Protein AF-A0A178KI11-F1 (afdb_monomer)

Secondary structure (DSSP, 8-state):
--HHHHHHHHHT--TTS--SHHHHHHHHHHTTS-HHHHHHTHHHHHHHHHHHHHHS-SS--HHHHHHHHHHHHHHHTSPPPGGGTTT---HHHHHHHHHHHHHTT--TTHHHHHHHTGGGGGGGGGGGG-EETTEESS-HHHHHHHHHHT----HHHHHHHHHHHHHHHHTT---HHHHHHHHHHHHHHT-HHHHHHHTTPEE-S-HHHHHHH-EEEEEETTEEEEEES-GGGG-S-S--EEEE-TT--EEEEEEEEEPPSS-EEEE-HHHHHHHS--SHHHHHHHHHHHHHT-----STT-EEEETTTTEEEESSTTGGG-SEEEEEETTEEEEEESSHHHHHHHHT-TT-S---TT-EEEEEETTEEEEHHHHHHHHHTSSS-----GGG--TTS-HHHHHHHHHHHHH-TT-HHHHHHHHHHHHHHTGGG-STT-B--TT------PSPP--GGGGSTTHHHHHHTTS---EEEEEEEEEETTEEEEEETTEE-EEE-TTSPBPPHHHHHHT--SS--EEEEEETTTTEEE--HHHHHHHHHHHHHHHHHTT----HHHHHHHIIIIIHHHHHHHHHH---THHHHTTT--TTS--HHHHHHHHHHHHHHTT--HHHHHHHHIIIIISSB-HHHHS-HHHHHHHHHHHHHHHTSTTEEEEESS-SSS-HHHHHHHHHHHHTTS-------S--GGGEEEETTEEEETTEEE-EEEEEEEEESSSHHHHHHHHHHHSTTPPPPTTTTSS---HHHHHH-TGGGT-EEEEEEEEEEHHHHHTGGGG--TTSEEEEEEEEEE-GGGB--HHHHHHHHHHHS-----SB-B--SS--S-TTTS-HHHH-TTBTT--S-------

Sequence (863 aa):
MTIDELYDTVSIIERSTVKESHLVRFEEIYWPLSDEDKQKKLDIISKTFFHILKIYPYPLSEDETGRISKLIDSIAATQIPIYQKESFICGEYEFFRLLYNLENNDTSNSAKVYELLGEDITPVDWIFSLKKNDKFLYPLGTIMNDVIRNNYFDVKTLFNLSFLLRIYVKHKINDNEILTKIDELSKNYNIKCLEYIRAGGKQLLSSQNVNENGTMIFRHNEKVLIRSTKKYYFGPKQSINEEKDSKNNVIAYFIEYCLPTNDIKFFSLTEFLRNAEPNAEKFEFIKKIYQKGHFNNFYQDAIYLNKQTHKYKFLNPYGSLDEKILIPAGKRYEKYNNDEEGFFDLLNASDKRYSLRQSIIWSRKQFDILTLDFFSELTRLNKRPINLESDEISESDFLQNSLFKQYFENCGYFNEDTILNYLDFIQNNVFNLNNVEVEMNNDMKLIFPYKIYAPACFSDVCYLYKHRLEDIQGEFCQFKIFNRGLEKCIEVNGKEVEIKDIEKNILNSSDIDNLNVPSSIKEGFFDEQNSVLYYDRQLTAVAKKLINFNQKIEDYYLTYEVLKSKSDTSLKSIIDLIAAIKLDSINYDVFSVSPMEEAESILWYKLMWHFVIMGWKSEQINSFLDLVLNRHYTGCALYYQDTVSNWYQSVNKMISDDSNLVFTKEKKQDTTLDNYIAEITSSLGGKQAITQTDFDQSKVRLENNKFYYNEREIKTIVILVDNIMGGTSLKNALHHYFINGSEEDIHGKYFPCSTELKEKGLKNLNVKVIVKAIWSFSDVKDNAESLIDSSFDLSIECEEIIENKYKWNTDIKTITESLYGKAEKAKYLIFRQKNMPCKSVFPKKVTDTTNLIGLFNRSKELK

pLDDT: mean 83.01, std 10.77, range [26.61, 95.81]

Structure (mmCIF, N/CA/C/O backbone):
data_AF-A0A178KI11-F1
#
_entry.id   AF-A0A178KI11-F1
#
loop_
_atom_site.group_PDB
_atom_site.id
_atom_site.type_symbol
_atom_site.label_atom_id
_atom_site.label_alt_id
_atom_site.label_comp_id
_atom_site.label_asym_id
_atom_site.label_entity_id
_atom_site.label_seq_id
_atom_site.pdbx_PDB_ins_code
_atom_site.Cartn_x
_atom_site.Cartn_y
_atom_site.Cartn_z
_atom_site.occupancy
_atom_site.B_iso_or_equiv
_atom_site.auth_seq_id
_atom_site.auth_comp_id
_atom_site.auth_asym_id
_atom_site.auth_atom_id
_atom_site.pdbx_PDB_model_num
ATOM 1 N N . MET A 1 1 ? -40.573 -2.389 -9.235 1.00 74.75 1 MET A N 1
ATOM 2 C CA . MET A 1 1 ? -39.146 -2.211 -9.548 1.00 74.75 1 MET A CA 1
ATOM 3 C C . MET A 1 1 ? -39.040 -1.972 -11.038 1.00 74.75 1 MET A C 1
ATOM 5 O O . MET A 1 1 ? -39.657 -2.727 -11.782 1.00 74.75 1 MET A O 1
ATOM 9 N N . THR A 1 2 ? -38.364 -0.914 -11.465 1.00 87.94 2 THR A N 1
ATOM 10 C CA . THR A 1 2 ? -38.159 -0.597 -12.888 1.00 87.94 2 THR A CA 1
ATOM 11 C C . THR A 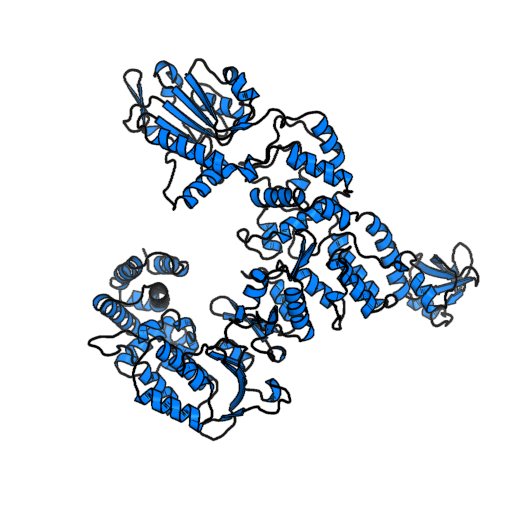1 2 ? -36.938 -1.335 -13.448 1.00 87.94 2 THR A C 1
ATOM 13 O O . THR A 1 2 ? -36.147 -1.903 -12.695 1.00 87.94 2 THR A O 1
ATOM 16 N N . ILE A 1 3 ? -36.770 -1.344 -14.776 1.00 88.25 3 ILE A N 1
ATOM 17 C CA . ILE A 1 3 ? -35.571 -1.921 -15.405 1.00 88.25 3 ILE A CA 1
ATOM 18 C C . ILE A 1 3 ? -34.294 -1.153 -15.030 1.00 88.25 3 ILE A C 1
ATOM 20 O O . ILE A 1 3 ? -33.239 -1.766 -14.899 1.00 88.25 3 ILE A O 1
ATOM 24 N N . ASP A 1 4 ? -34.410 0.159 -14.812 1.00 87.12 4 ASP A N 1
ATOM 25 C CA . ASP A 1 4 ? -33.322 1.038 -14.383 1.00 87.12 4 ASP A CA 1
ATOM 26 C C . ASP A 1 4 ? -32.883 0.692 -12.947 1.00 87.12 4 ASP A C 1
ATOM 28 O O . ASP A 1 4 ? -31.710 0.450 -12.690 1.00 87.12 4 ASP A O 1
ATOM 32 N N . GLU A 1 5 ? -33.839 0.513 -12.029 1.00 85.06 5 GLU A N 1
ATOM 33 C CA . GLU A 1 5 ? -33.556 0.065 -10.656 1.00 85.06 5 GLU A CA 1
ATOM 34 C C . GLU A 1 5 ? -32.939 -1.342 -10.612 1.00 85.06 5 GLU A C 1
ATOM 36 O O . GLU A 1 5 ? -32.068 -1.629 -9.784 1.00 85.06 5 GLU A O 1
ATOM 41 N N . LEU A 1 6 ? -33.389 -2.243 -11.496 1.00 86.00 6 LEU A N 1
ATOM 42 C CA . LEU A 1 6 ? -32.803 -3.576 -11.599 1.00 86.00 6 LEU A CA 1
ATOM 43 C C . LEU A 1 6 ? -31.372 -3.506 -12.142 1.00 86.00 6 LEU A C 1
ATOM 45 O O . LEU A 1 6 ? -30.518 -4.218 -11.622 1.00 86.00 6 LEU A O 1
ATOM 49 N N . TYR A 1 7 ? -31.105 -2.651 -13.135 1.00 86.50 7 TYR A N 1
ATOM 50 C CA . TYR A 1 7 ? -29.759 -2.410 -13.657 1.00 86.50 7 TYR A CA 1
ATOM 51 C C . TYR A 1 7 ? -28.810 -1.946 -12.551 1.00 86.50 7 TYR A C 1
ATOM 53 O O . TYR A 1 7 ? -27.768 -2.569 -12.338 1.00 86.50 7 TYR A O 1
ATOM 61 N N . ASP A 1 8 ? -29.202 -0.914 -11.802 1.00 83.50 8 ASP A N 1
ATOM 62 C CA . ASP A 1 8 ? -28.407 -0.377 -10.698 1.00 83.50 8 ASP A CA 1
ATOM 63 C C . ASP A 1 8 ? -28.111 -1.468 -9.666 1.00 83.50 8 ASP A C 1
ATOM 65 O O . ASP A 1 8 ? -26.966 -1.632 -9.253 1.00 83.50 8 ASP A O 1
ATOM 69 N N . THR A 1 9 ? -29.112 -2.297 -9.349 1.00 82.12 9 THR A N 1
ATOM 70 C CA . THR A 1 9 ? -28.967 -3.436 -8.433 1.00 82.12 9 THR A CA 1
ATOM 71 C C . THR A 1 9 ? -27.962 -4.471 -8.944 1.00 82.12 9 THR A C 1
ATOM 73 O O . THR A 1 9 ? -27.086 -4.885 -8.193 1.00 82.12 9 THR A O 1
ATOM 76 N N . VAL A 1 10 ? -28.061 -4.921 -10.200 1.00 80.75 10 VAL A N 1
ATOM 77 C CA . VAL A 1 10 ? -27.188 -5.998 -10.715 1.00 80.75 10 VAL A CA 1
ATOM 78 C C . VAL A 1 10 ? -25.789 -5.510 -11.093 1.00 80.75 10 VAL A C 1
ATOM 80 O O . VAL A 1 10 ? -24.858 -6.310 -11.129 1.00 80.75 10 VAL A O 1
ATOM 83 N N . SER A 1 11 ? -25.617 -4.213 -11.352 1.00 76.94 11 SER A N 1
ATOM 84 C CA . SER A 1 11 ? -24.330 -3.624 -11.744 1.00 76.94 11 SER A CA 1
ATOM 85 C C . SER A 1 11 ? -23.298 -3.557 -10.607 1.00 76.94 11 SER A C 1
ATOM 87 O O . SER A 1 11 ? -22.100 -3.489 -10.876 1.00 76.94 11 SER A O 1
ATOM 89 N N . ILE A 1 12 ? -23.748 -3.624 -9.349 1.00 73.00 12 ILE A N 1
ATOM 90 C CA . ILE A 1 12 ? -22.909 -3.539 -8.139 1.00 73.00 12 ILE A CA 1
ATOM 91 C C . ILE A 1 12 ? -22.675 -4.895 -7.450 1.00 73.00 12 ILE A C 1
ATOM 93 O O . ILE A 1 12 ? -21.977 -4.954 -6.440 1.00 73.00 12 ILE A O 1
ATOM 97 N N . ILE A 1 13 ? -23.253 -5.985 -7.965 1.00 67.00 13 ILE A N 1
ATOM 98 C CA . ILE A 1 13 ? -23.204 -7.313 -7.334 1.00 67.00 13 ILE A CA 1
ATOM 99 C C . ILE A 1 13 ? -21.997 -8.123 -7.831 1.00 67.00 13 ILE A C 1
ATOM 101 O O . ILE A 1 13 ? -21.811 -8.333 -9.030 1.00 67.00 13 ILE A O 1
ATOM 105 N N . GLU A 1 14 ? -21.205 -8.650 -6.892 1.00 55.53 14 GLU A N 1
ATOM 106 C CA . GLU A 1 14 ? -20.145 -9.627 -7.164 1.00 55.53 14 GLU A CA 1
ATOM 107 C C . GLU A 1 14 ? -20.684 -11.072 -7.210 1.00 55.53 14 GLU A C 1
ATOM 109 O O . GLU A 1 14 ? -21.730 -11.396 -6.655 1.00 55.53 14 GLU A O 1
ATOM 114 N N . ARG A 1 15 ? -19.949 -11.984 -7.865 1.00 52.19 15 ARG A N 1
ATOM 115 C CA . ARG A 1 15 ? -20.361 -13.373 -8.184 1.00 52.19 15 ARG A CA 1
ATOM 116 C C . ARG A 1 15 ? -20.752 -14.275 -6.989 1.00 52.19 15 ARG A C 1
ATOM 118 O O . ARG A 1 15 ? -21.125 -15.428 -7.233 1.00 52.19 15 ARG A O 1
ATOM 125 N N . SER A 1 16 ? -20.641 -13.834 -5.736 1.00 47.19 16 SER A N 1
ATOM 126 C CA . SER A 1 16 ? -20.761 -14.666 -4.525 1.00 47.19 16 SER A CA 1
ATOM 127 C C . SER A 1 16 ? -22.154 -14.707 -3.865 1.00 47.19 16 SER A C 1
ATOM 129 O O . SER A 1 16 ? -22.362 -15.558 -3.004 1.00 47.19 16 SER A O 1
ATOM 131 N N . THR A 1 17 ? -23.136 -13.901 -4.286 1.00 50.28 17 THR A N 1
ATOM 132 C CA . THR A 1 17 ? -24.519 -13.915 -3.749 1.00 50.28 17 THR A CA 1
ATOM 133 C C . THR A 1 17 ? -25.520 -14.592 -4.704 1.00 50.28 17 THR A C 1
ATOM 135 O O . THR A 1 17 ? -25.418 -14.463 -5.918 1.00 50.28 17 THR A O 1
ATOM 138 N N . VAL A 1 18 ? -26.451 -15.392 -4.163 1.00 51.97 18 VAL A N 1
ATOM 139 C CA . VAL A 1 18 ? -27.381 -16.318 -4.867 1.00 51.97 18 VAL A CA 1
ATOM 140 C C . VAL A 1 18 ? -28.538 -15.585 -5.588 1.00 51.97 18 VAL A C 1
ATOM 142 O O . VAL A 1 18 ? -29.120 -14.694 -4.984 1.00 51.97 18 VAL A O 1
ATOM 145 N N . LYS A 1 19 ? -29.113 -16.012 -6.734 1.00 60.19 19 LYS A N 1
ATOM 146 C CA . LYS A 1 19 ? -28.584 -16.264 -8.104 1.00 60.19 19 LYS A CA 1
ATOM 147 C C . LYS A 1 19 ? -29.711 -16.504 -9.141 1.00 60.19 19 LYS A C 1
ATOM 149 O O . LYS A 1 19 ? -29.539 -16.151 -10.298 1.00 60.19 19 LYS A O 1
ATOM 154 N N . GLU A 1 20 ? -30.882 -17.002 -8.732 1.00 59.72 20 GLU A N 1
ATOM 155 C CA . GLU A 1 20 ? -32.003 -17.349 -9.641 1.00 59.72 20 GLU A CA 1
ATOM 156 C C . GLU A 1 20 ? -33.120 -16.279 -9.683 1.00 59.72 20 GLU A C 1
ATOM 158 O O . GLU A 1 20 ? -33.771 -16.058 -10.706 1.00 59.72 20 GLU A O 1
ATOM 163 N N . SER A 1 21 ? -33.284 -15.520 -8.594 1.00 71.38 21 SER A N 1
ATOM 164 C CA . SER A 1 21 ? -34.324 -14.489 -8.448 1.00 71.38 21 SER A CA 1
ATOM 165 C C . SER A 1 21 ? -34.189 -13.320 -9.432 1.00 71.38 21 SER A C 1
ATOM 167 O O . SER A 1 21 ? -35.195 -12.718 -9.798 1.00 71.38 21 SER A O 1
ATOM 169 N N . HIS A 1 22 ? -32.976 -12.992 -9.888 1.00 84.25 22 HIS A N 1
ATOM 170 C CA . HIS A 1 22 ? -32.750 -11.862 -10.795 1.00 84.25 22 HIS A CA 1
ATOM 171 C C . HIS A 1 22 ? -33.206 -12.139 -12.231 1.00 84.25 22 HIS A C 1
ATOM 173 O O . HIS A 1 22 ? -33.725 -11.227 -12.867 1.00 84.25 22 HIS A O 1
ATOM 179 N N . LEU A 1 23 ? -33.065 -13.375 -12.729 1.00 86.69 23 LEU A N 1
ATOM 180 C CA . LEU A 1 23 ? -33.569 -13.752 -14.054 1.00 86.69 23 LEU A CA 1
ATOM 181 C C . LEU A 1 23 ? -35.101 -13.745 -14.075 1.00 86.69 23 LEU A C 1
ATOM 183 O O . LEU A 1 23 ? -35.694 -13.142 -14.963 1.00 86.69 23 LEU A O 1
ATOM 187 N N . VAL A 1 24 ? -35.734 -14.338 -13.055 1.00 87.62 24 VAL A N 1
ATOM 188 C CA . VAL A 1 24 ? -37.199 -14.306 -12.881 1.00 87.62 24 VAL A CA 1
ATOM 189 C C . VAL A 1 24 ? -37.696 -12.862 -12.827 1.00 87.62 24 VAL A C 1
ATOM 191 O O . VAL A 1 24 ? -38.603 -12.481 -13.558 1.00 87.62 24 VAL A O 1
ATOM 194 N N . ARG A 1 25 ? -37.047 -12.020 -12.020 1.00 88.00 25 ARG A N 1
ATOM 195 C CA . ARG A 1 25 ? -37.429 -10.613 -11.875 1.00 88.00 25 ARG A CA 1
ATOM 196 C C . ARG A 1 25 ? -37.198 -9.799 -13.145 1.00 88.00 25 ARG A C 1
ATOM 198 O O . ARG A 1 25 ? -37.964 -8.885 -13.432 1.00 88.00 25 ARG A O 1
ATOM 205 N N . PHE A 1 26 ? -36.159 -10.121 -13.914 1.00 93.00 26 PHE A N 1
ATOM 206 C CA . PHE A 1 26 ? -35.949 -9.529 -15.229 1.00 93.00 26 PHE A CA 1
ATOM 207 C C . PHE A 1 26 ? -37.079 -9.903 -16.189 1.00 93.00 26 PHE A C 1
ATOM 209 O O . PHE A 1 26 ? -37.605 -9.019 -16.851 1.00 93.00 26 PHE A O 1
ATOM 216 N N . GLU A 1 27 ? -37.505 -11.168 -16.230 1.00 92.81 27 GLU A N 1
ATOM 217 C CA . GLU A 1 27 ? -38.643 -11.618 -17.045 1.00 92.81 27 GLU A CA 1
ATOM 218 C C . GLU A 1 27 ? -39.958 -10.937 -16.642 1.00 92.81 27 GLU A C 1
ATOM 220 O O . GLU A 1 27 ? -40.686 -10.454 -17.512 1.00 92.81 27 GLU A O 1
ATOM 225 N N . GLU A 1 28 ? -40.241 -10.849 -15.339 1.00 92.00 28 GLU A N 1
ATOM 226 C CA . GLU A 1 28 ? -41.417 -10.160 -14.786 1.00 92.00 28 GLU A CA 1
ATOM 227 C C . GLU A 1 28 ? -41.469 -8.678 -15.174 1.00 92.00 28 GLU A C 1
ATOM 229 O O . GLU A 1 28 ? -42.552 -8.113 -15.297 1.00 92.00 28 GLU A O 1
ATOM 234 N N . ILE A 1 29 ? -40.310 -8.043 -15.375 1.00 92.38 29 ILE A N 1
ATOM 235 C CA . ILE A 1 29 ? -40.217 -6.651 -15.825 1.00 92.38 29 ILE A CA 1
ATOM 236 C C . ILE A 1 29 ? -40.256 -6.570 -17.351 1.00 92.38 29 ILE A C 1
ATOM 238 O O . ILE A 1 29 ? -40.954 -5.719 -17.886 1.00 92.38 29 ILE A O 1
ATOM 242 N N . TYR A 1 30 ? -39.513 -7.424 -18.055 1.00 94.19 30 TYR A N 1
ATOM 243 C CA . TYR A 1 30 ? -39.286 -7.331 -19.495 1.00 94.19 30 TYR A CA 1
ATOM 244 C C . TYR A 1 30 ? -40.517 -7.717 -20.320 1.00 94.19 30 TYR A C 1
ATOM 246 O O . TYR A 1 30 ? -40.862 -7.009 -21.269 1.00 94.19 30 TYR A O 1
ATOM 254 N N . TRP A 1 31 ? -41.194 -8.821 -19.981 1.00 94.56 31 TRP A N 1
ATOM 255 C CA . TRP A 1 31 ? -42.322 -9.311 -20.781 1.00 94.56 31 TRP A CA 1
ATOM 256 C C . TRP A 1 31 ? -43.521 -8.351 -20.809 1.00 94.56 31 TRP A C 1
ATOM 258 O O . TRP A 1 31 ? -44.087 -8.191 -21.893 1.00 94.56 31 TRP A O 1
ATOM 268 N N . PRO A 1 32 ? -43.887 -7.671 -19.702 1.00 94.12 32 PRO A N 1
ATOM 269 C CA . PRO A 1 32 ? -44.975 -6.691 -19.705 1.00 94.12 32 PRO A CA 1
ATOM 270 C C . PRO A 1 32 ? -44.662 -5.350 -20.386 1.00 94.12 32 PRO A C 1
ATOM 272 O O . PRO A 1 32 ? -45.588 -4.562 -20.576 1.00 94.12 32 PRO A O 1
ATOM 275 N N . LEU A 1 33 ? -43.401 -5.049 -20.731 1.00 91.94 33 LEU A N 1
ATOM 276 C CA . LEU A 1 33 ? -43.068 -3.795 -21.419 1.00 91.94 33 LEU A CA 1
ATOM 277 C C . LEU A 1 33 ? -43.728 -3.737 -22.800 1.00 91.94 33 LEU A C 1
ATOM 279 O O . LEU A 1 33 ? -43.704 -4.715 -23.555 1.00 91.94 33 LEU A O 1
ATOM 283 N N . SER A 1 34 ? -44.249 -2.558 -23.147 1.00 91.94 34 SER A N 1
ATOM 284 C CA . SER A 1 34 ? -44.695 -2.275 -24.509 1.00 91.94 34 SER A CA 1
ATOM 285 C C . SER A 1 34 ? -43.513 -2.335 -25.482 1.00 91.94 34 SER A C 1
ATOM 287 O O . SER A 1 34 ? -42.360 -2.132 -25.090 1.00 91.94 34 SER A O 1
ATOM 289 N N . ASP A 1 35 ? -43.778 -2.587 -26.764 1.00 89.06 35 ASP A N 1
ATOM 290 C CA . ASP A 1 35 ? -42.714 -2.596 -27.774 1.00 89.06 35 ASP A CA 1
ATOM 291 C C . ASP A 1 35 ? -42.010 -1.233 -27.859 1.00 89.06 35 ASP A C 1
ATOM 293 O O . ASP A 1 35 ? -40.791 -1.177 -27.999 1.00 89.06 35 ASP A O 1
ATOM 297 N N . GLU A 1 36 ? -42.746 -0.132 -27.679 1.00 88.31 36 GLU A N 1
ATOM 298 C CA . GLU A 1 36 ? -42.177 1.218 -27.635 1.00 88.31 36 GLU A CA 1
ATOM 299 C C . GLU A 1 36 ? -41.212 1.396 -26.450 1.00 88.31 36 GLU A C 1
ATOM 301 O O . GLU A 1 36 ? -40.130 1.969 -26.609 1.00 88.31 36 GLU A O 1
ATOM 306 N N . ASP A 1 37 ? -41.551 0.863 -25.274 1.00 88.94 37 ASP A N 1
ATOM 307 C CA . ASP A 1 37 ? -40.677 0.920 -24.099 1.00 88.94 37 ASP A CA 1
ATOM 308 C C . ASP A 1 37 ? -39.443 0.030 -24.258 1.00 88.94 37 ASP A C 1
ATOM 310 O O . ASP A 1 37 ? -38.340 0.446 -23.895 1.00 88.94 37 ASP A O 1
ATOM 314 N N . LYS A 1 38 ? -39.597 -1.165 -24.844 1.00 92.44 38 LYS A N 1
ATOM 315 C CA . LYS A 1 38 ? -38.465 -2.050 -25.171 1.00 92.44 38 LYS A CA 1
ATOM 316 C C . LYS A 1 38 ? -37.492 -1.366 -26.124 1.00 92.44 38 LYS A C 1
ATOM 318 O O . LYS A 1 38 ? -36.288 -1.433 -25.903 1.00 92.44 38 LYS A O 1
ATOM 323 N N . GLN A 1 39 ? -38.001 -0.662 -27.136 1.00 90.62 39 GLN A N 1
ATOM 324 C CA . GLN A 1 39 ? -37.177 0.105 -28.071 1.00 90.62 39 GLN A CA 1
ATOM 325 C C . GLN A 1 39 ? -36.471 1.283 -27.385 1.00 90.62 39 GLN A C 1
ATOM 327 O O . GLN A 1 39 ? -35.260 1.442 -27.533 1.00 90.62 39 GLN A O 1
ATOM 332 N N . LYS A 1 40 ? -37.193 2.090 -26.592 1.00 88.19 40 LYS A N 1
ATOM 333 C CA . LYS A 1 40 ? -36.617 3.247 -25.876 1.00 88.19 40 LYS A CA 1
ATOM 334 C C . LYS A 1 40 ? -35.576 2.848 -24.830 1.00 88.19 40 LYS A C 1
ATOM 336 O O . LYS A 1 40 ? -34.639 3.607 -24.596 1.00 88.19 40 LYS A O 1
ATOM 341 N N . LYS A 1 41 ? -35.736 1.681 -24.198 1.00 91.12 41 LYS A N 1
ATOM 342 C CA . LYS A 1 41 ? -34.868 1.181 -23.117 1.00 91.12 41 LYS A CA 1
ATOM 343 C C . LYS A 1 41 ? -33.934 0.047 -23.550 1.00 91.12 41 LYS A C 1
ATOM 345 O O . LYS A 1 41 ? -33.364 -0.632 -22.700 1.00 91.12 41 LYS A O 1
ATOM 350 N N . LEU A 1 42 ? -33.739 -0.157 -24.851 1.00 92.38 42 LEU A N 1
ATOM 351 C CA . LEU A 1 42 ? -33.000 -1.306 -25.383 1.00 92.38 42 LEU A CA 1
ATOM 352 C C . LEU A 1 42 ? -31.567 -1.427 -24.838 1.00 92.38 42 LEU A C 1
ATOM 354 O O . LEU A 1 42 ? -31.117 -2.532 -24.528 1.00 92.38 42 LEU A O 1
ATOM 358 N N . ASP A 1 43 ? -30.865 -0.300 -24.681 1.00 89.94 43 ASP A N 1
ATOM 359 C CA . ASP A 1 43 ? -29.501 -0.267 -24.139 1.00 89.94 43 ASP A CA 1
ATOM 360 C C . ASP A 1 43 ? -29.452 -0.791 -22.695 1.00 89.94 43 ASP A C 1
ATOM 362 O O . ASP A 1 43 ? -28.701 -1.719 -22.390 1.00 89.94 43 ASP A O 1
ATOM 366 N N . ILE A 1 44 ? -30.302 -0.252 -21.813 1.00 91.50 44 ILE A N 1
ATOM 367 C CA . ILE A 1 44 ? -30.319 -0.666 -20.408 1.00 91.50 44 ILE A CA 1
ATOM 368 C C . ILE A 1 44 ? -30.844 -2.093 -20.245 1.00 91.50 44 ILE A C 1
ATOM 370 O O . ILE A 1 44 ? -30.268 -2.858 -19.484 1.00 91.50 44 ILE A O 1
ATOM 374 N N . ILE A 1 45 ? -31.852 -2.502 -21.024 1.00 94.94 45 ILE A N 1
ATOM 375 C CA . ILE A 1 45 ? -32.350 -3.888 -21.056 1.00 94.94 45 ILE A CA 1
ATOM 376 C C . ILE A 1 45 ? -31.206 -4.854 -21.383 1.00 94.94 45 ILE A C 1
ATOM 378 O O . ILE A 1 45 ? -30.994 -5.831 -20.661 1.00 94.94 45 ILE A O 1
ATOM 382 N N . SER A 1 46 ? -30.444 -4.559 -22.440 1.00 94.44 46 SER A N 1
ATOM 383 C CA . SER A 1 46 ? -29.345 -5.414 -22.896 1.00 94.44 46 SER A CA 1
ATOM 384 C C . SER A 1 46 ? -28.225 -5.484 -21.858 1.00 94.44 46 SER A C 1
ATOM 386 O O . SER A 1 46 ? -27.752 -6.571 -21.523 1.00 94.44 46 SER A O 1
ATOM 388 N N . LYS A 1 47 ? -27.841 -4.340 -21.279 1.00 92.56 47 LYS A N 1
ATOM 389 C CA . LYS A 1 47 ? -26.824 -4.273 -20.221 1.00 92.56 47 LYS A CA 1
ATOM 390 C C . LYS A 1 47 ? -27.247 -5.016 -18.955 1.00 92.56 47 LYS A C 1
ATOM 392 O O . LYS A 1 47 ? -26.424 -5.739 -18.390 1.00 92.56 47 LYS A O 1
ATOM 397 N N . THR A 1 48 ? -28.497 -4.871 -18.518 1.00 93.31 48 THR A N 1
ATOM 398 C CA . THR A 1 48 ? -29.041 -5.574 -17.346 1.00 93.31 48 THR A CA 1
ATOM 399 C C . THR A 1 48 ? -29.013 -7.077 -17.560 1.00 93.31 48 THR A C 1
ATOM 401 O O . THR A 1 48 ? -28.477 -7.802 -16.723 1.00 93.31 48 THR A O 1
ATOM 404 N N . PHE A 1 49 ? -29.519 -7.555 -18.700 1.00 94.94 49 PHE A N 1
ATOM 405 C CA . PHE A 1 49 ? -29.546 -8.987 -18.982 1.00 94.94 49 PHE A CA 1
ATOM 406 C C . PHE A 1 49 ? -28.138 -9.576 -19.093 1.00 94.94 49 PHE A C 1
ATOM 408 O O . PHE A 1 49 ? -27.854 -10.624 -18.517 1.00 94.94 49 PHE A O 1
ATOM 415 N N . PHE A 1 50 ? -27.214 -8.864 -19.741 1.00 92.56 50 PHE A N 1
ATOM 416 C CA . PHE A 1 50 ? -25.816 -9.278 -19.816 1.00 92.56 50 PHE A CA 1
ATOM 417 C C . PHE A 1 50 ? -25.172 -9.394 -18.426 1.00 92.56 50 PHE A C 1
ATOM 419 O O . PHE A 1 50 ? -24.484 -10.376 -18.160 1.00 92.56 50 PHE A O 1
ATOM 426 N N . HIS A 1 51 ? -25.426 -8.451 -17.508 1.00 89.00 51 HIS A N 1
ATOM 427 C CA . HIS A 1 51 ? -24.942 -8.545 -16.122 1.00 89.00 51 HIS A CA 1
ATOM 428 C C . HIS A 1 51 ? -25.530 -9.740 -15.377 1.00 89.00 51 HIS A C 1
ATOM 430 O O . HIS A 1 51 ? -24.783 -10.441 -14.696 1.00 89.00 51 HIS A O 1
ATOM 436 N N . ILE A 1 52 ? -26.822 -10.022 -15.558 1.00 89.81 52 ILE A N 1
ATOM 437 C CA . ILE A 1 52 ? -27.455 -11.223 -14.999 1.00 89.81 52 ILE A CA 1
ATOM 438 C C . ILE A 1 52 ? -26.724 -12.476 -15.497 1.00 89.81 52 ILE A C 1
ATOM 440 O O . ILE A 1 52 ? -26.331 -13.310 -14.687 1.00 89.81 52 ILE A O 1
ATOM 444 N N . LEU A 1 53 ? -26.429 -12.571 -16.798 1.00 90.19 53 LEU A N 1
ATOM 445 C CA . LEU A 1 53 ? -25.685 -13.698 -17.375 1.00 90.19 53 LEU A CA 1
ATOM 446 C C . LEU A 1 53 ? -24.253 -13.830 -16.817 1.00 90.19 53 LEU A C 1
ATOM 448 O O . LEU A 1 53 ? -23.750 -14.947 -16.694 1.00 90.19 53 LEU A O 1
ATOM 452 N N . LYS A 1 54 ? -23.586 -12.728 -16.434 1.00 87.62 54 LYS A N 1
ATOM 453 C CA . LYS A 1 54 ? -22.240 -12.772 -15.815 1.00 87.62 54 LYS A CA 1
ATOM 454 C C . LYS A 1 54 ? -22.229 -13.466 -14.452 1.00 87.62 54 LYS A C 1
ATOM 456 O O . LYS A 1 54 ? -21.202 -14.054 -14.077 1.00 87.62 54 LYS A O 1
ATOM 461 N N . ILE A 1 55 ? -23.322 -13.328 -13.701 1.00 81.50 55 ILE A N 1
ATOM 462 C CA . ILE A 1 55 ? -23.468 -13.826 -12.325 1.00 81.50 55 ILE A CA 1
ATOM 463 C C . ILE A 1 55 ? -24.290 -15.119 -12.239 1.00 81.50 55 ILE A C 1
ATOM 465 O O . ILE A 1 55 ? -24.270 -15.771 -11.192 1.00 81.50 55 ILE A O 1
ATOM 469 N N . TYR A 1 56 ? -24.970 -15.507 -13.322 1.00 84.25 56 TYR A N 1
ATOM 470 C CA . TYR A 1 56 ? -25.825 -16.690 -13.366 1.00 84.25 56 TYR A CA 1
ATOM 471 C C . TYR A 1 56 ? -25.010 -17.994 -13.214 1.00 84.25 56 TYR A C 1
ATOM 473 O O . TYR A 1 56 ? -23.924 -18.116 -13.793 1.00 84.25 56 TYR A O 1
ATOM 481 N N . PRO A 1 57 ? -25.482 -18.973 -12.420 1.00 73.69 57 PRO A N 1
ATOM 482 C CA . PRO A 1 57 ? -24.799 -20.253 -12.253 1.00 73.69 57 PRO A CA 1
ATOM 483 C C . PRO A 1 57 ? -24.886 -21.122 -13.521 1.00 73.69 57 PRO A C 1
ATOM 485 O O . PRO A 1 57 ? -25.939 -21.254 -14.127 1.00 73.69 57 PRO A O 1
ATOM 488 N N . TYR A 1 58 ? -23.772 -21.754 -13.898 1.00 73.94 58 TYR A N 1
ATOM 489 C CA . TYR A 1 58 ? -23.671 -22.743 -14.981 1.00 73.94 58 TYR A CA 1
ATOM 490 C C . TYR A 1 58 ? -23.062 -24.036 -14.402 1.00 73.94 58 TYR A C 1
ATOM 492 O O . TYR A 1 58 ? -22.123 -23.921 -13.602 1.00 73.94 58 TYR A O 1
ATOM 500 N N . PRO A 1 59 ? -23.526 -25.253 -14.769 1.00 76.25 59 PRO A N 1
ATOM 501 C CA . PRO A 1 59 ? -24.394 -25.615 -15.903 1.00 76.25 59 PRO A CA 1
ATOM 502 C C . PRO A 1 59 ? -25.895 -25.359 -15.691 1.00 76.25 59 PRO A C 1
ATOM 504 O O . PRO A 1 59 ? -26.348 -25.271 -14.557 1.00 76.25 59 PRO A O 1
ATOM 507 N N . LEU A 1 60 ? -26.643 -25.264 -16.797 1.00 82.19 60 LEU A N 1
ATOM 508 C CA . LEU A 1 60 ? -28.078 -24.949 -16.834 1.00 82.19 60 LEU A CA 1
ATOM 509 C C . LEU A 1 60 ? -28.940 -26.181 -17.110 1.00 82.19 60 LEU A C 1
ATOM 511 O O . LEU A 1 60 ? -28.519 -27.087 -17.835 1.00 82.19 60 LEU A O 1
ATOM 515 N N . SER A 1 61 ? -30.166 -26.180 -16.591 1.00 83.38 61 SER A N 1
ATOM 516 C CA . SER A 1 61 ? -31.216 -27.105 -17.026 1.00 83.38 61 SER A CA 1
ATOM 517 C C . SER A 1 61 ? -31.726 -26.767 -18.436 1.00 83.38 61 SER A C 1
ATOM 519 O O . SER A 1 61 ? -31.490 -25.680 -18.976 1.00 83.38 61 SER A O 1
ATOM 521 N N . GLU A 1 62 ? -32.435 -27.709 -19.063 1.00 80.94 62 GLU A N 1
ATOM 522 C CA . GLU A 1 62 ? -33.014 -27.507 -20.398 1.00 80.94 62 GLU A CA 1
ATOM 523 C C . GLU A 1 62 ? -34.098 -26.412 -20.400 1.00 80.94 62 GLU A C 1
ATOM 525 O O . GLU A 1 62 ? -34.175 -25.625 -21.345 1.00 80.94 62 GLU A O 1
ATOM 530 N N . ASP A 1 63 ? -34.870 -26.300 -19.312 1.00 83.69 63 ASP A N 1
ATOM 531 C CA . ASP A 1 63 ? -35.869 -25.240 -19.127 1.00 83.69 63 ASP A CA 1
ATOM 532 C C . ASP A 1 63 ? -35.213 -23.854 -19.031 1.00 83.69 63 ASP A C 1
ATOM 534 O O . ASP A 1 63 ? -35.563 -22.939 -19.778 1.00 83.69 63 ASP A O 1
ATOM 538 N N . GLU A 1 64 ? -34.179 -23.712 -18.196 1.00 86.38 64 GLU A N 1
ATOM 539 C CA . GLU A 1 64 ? -33.420 -22.461 -18.073 1.00 86.38 64 GLU A CA 1
ATOM 540 C C . GLU A 1 64 ? -32.734 -22.071 -19.385 1.00 86.38 64 GLU A C 1
ATOM 542 O O . GLU A 1 64 ? -32.737 -20.900 -19.770 1.00 86.38 64 GLU A O 1
ATOM 547 N N . THR A 1 65 ? -32.192 -23.053 -20.110 1.00 87.62 65 THR A N 1
ATOM 548 C CA . THR A 1 65 ? -31.613 -22.840 -21.444 1.00 87.62 65 THR A CA 1
ATOM 549 C C . THR A 1 65 ? -32.665 -22.289 -22.408 1.00 87.62 65 THR A C 1
ATOM 551 O O . THR A 1 65 ? -32.395 -21.330 -23.135 1.00 87.62 65 THR A O 1
ATOM 554 N N . GLY A 1 66 ? -33.880 -22.847 -22.386 1.00 87.44 66 GLY A N 1
ATOM 555 C CA . GLY A 1 66 ? -35.006 -22.373 -23.189 1.00 87.44 66 GLY A CA 1
ATOM 556 C C . GLY A 1 66 ? -35.444 -20.951 -22.833 1.00 87.44 66 GLY A C 1
ATOM 557 O O . GLY A 1 66 ? -35.687 -20.143 -23.731 1.00 87.44 66 GLY A O 1
ATOM 558 N N . ARG A 1 67 ? -35.500 -20.617 -21.540 1.00 89.75 67 ARG A N 1
ATOM 559 C CA . ARG A 1 67 ? -35.840 -19.269 -21.051 1.00 89.75 67 ARG A CA 1
ATOM 560 C C . ARG A 1 67 ? -34.818 -18.224 -21.490 1.00 89.75 67 ARG A C 1
ATOM 562 O O . ARG A 1 67 ? -35.195 -17.191 -22.043 1.00 89.75 67 ARG A O 1
ATOM 569 N N . ILE A 1 68 ? -33.530 -18.517 -21.310 1.00 91.44 68 ILE A N 1
ATOM 570 C CA . ILE A 1 68 ? -32.433 -17.626 -21.707 1.00 91.44 68 ILE A CA 1
ATOM 571 C C . ILE A 1 68 ? -32.417 -17.420 -23.224 1.00 91.44 68 ILE A C 1
ATOM 573 O O . ILE A 1 68 ? -32.351 -16.277 -23.667 1.00 91.44 68 ILE A O 1
ATOM 577 N N . SER A 1 69 ? -32.534 -18.49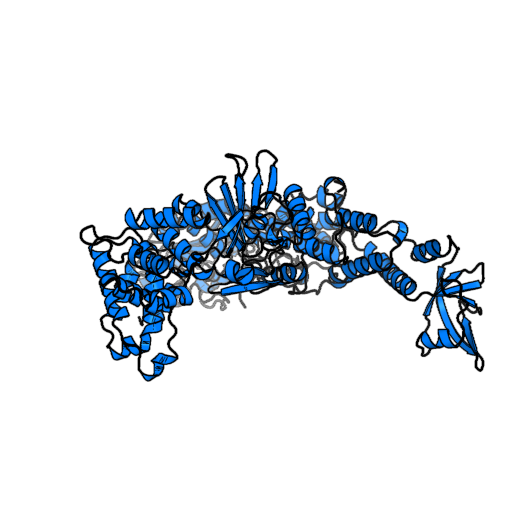0 -24.018 1.00 90.62 69 SER A N 1
ATOM 578 C CA . SER A 1 69 ? -32.612 -18.404 -25.488 1.00 90.62 69 SER A CA 1
ATOM 579 C C . SER A 1 69 ? -33.792 -17.535 -25.936 1.00 90.62 69 SER A C 1
ATOM 581 O O . SER A 1 69 ? -33.597 -16.576 -26.675 1.00 90.62 69 SER A O 1
ATOM 583 N N . LYS A 1 70 ? -34.986 -17.738 -25.366 1.00 92.25 70 LYS A N 1
ATOM 584 C CA . LYS A 1 70 ? -36.166 -16.919 -25.687 1.00 92.25 70 LYS A CA 1
ATOM 585 C C . LYS A 1 70 ? -35.970 -15.427 -25.383 1.00 92.25 70 LYS A C 1
ATOM 587 O O . LYS A 1 70 ? -36.471 -14.574 -26.117 1.00 92.25 70 LYS A O 1
ATOM 592 N N . LEU A 1 71 ? -35.283 -15.094 -24.289 1.00 94.25 71 LEU A N 1
ATOM 593 C CA . LEU A 1 71 ? -34.955 -13.705 -23.955 1.00 94.25 71 LEU A CA 1
ATOM 594 C C . LEU A 1 71 ? -33.934 -13.111 -24.927 1.00 94.25 71 LEU A C 1
ATOM 596 O O . LEU A 1 71 ? -34.116 -11.971 -25.351 1.00 94.25 71 LEU A O 1
ATOM 600 N N . ILE A 1 72 ? -32.904 -13.875 -25.303 1.00 94.12 72 ILE A N 1
ATOM 601 C CA . ILE A 1 72 ? -31.915 -13.468 -26.312 1.00 94.12 72 ILE A CA 1
ATOM 602 C C . ILE A 1 72 ? -32.626 -13.123 -27.622 1.00 94.12 72 ILE A C 1
ATOM 604 O O . ILE A 1 72 ? -32.438 -12.016 -28.125 1.00 94.12 72 ILE A O 1
ATOM 608 N N . ASP A 1 73 ? -33.501 -14.003 -28.112 1.00 93.44 73 ASP A N 1
ATOM 609 C CA . ASP A 1 73 ? -34.244 -13.802 -29.362 1.00 93.44 73 ASP A CA 1
ATOM 610 C C . ASP A 1 73 ? -35.132 -12.559 -29.300 1.00 93.44 73 ASP A C 1
ATOM 612 O O . ASP A 1 73 ? -35.133 -11.726 -30.207 1.00 93.44 73 ASP A O 1
ATOM 616 N N . SER A 1 74 ? -35.871 -12.400 -28.200 1.00 93.81 74 SER A N 1
ATOM 617 C CA . SER A 1 74 ? -36.782 -11.269 -28.014 1.00 93.81 74 SER A CA 1
ATOM 618 C C . SER A 1 74 ? -36.035 -9.935 -27.941 1.00 93.81 74 SER A C 1
ATOM 620 O O . SER A 1 74 ? -36.473 -8.938 -28.523 1.00 93.81 74 SER A O 1
ATOM 622 N N . ILE A 1 75 ? -34.892 -9.894 -27.250 1.00 95.25 75 ILE A N 1
ATOM 623 C CA . ILE A 1 75 ? -34.047 -8.697 -27.196 1.00 95.25 75 ILE A CA 1
ATOM 624 C C . ILE A 1 75 ? -33.462 -8.425 -28.585 1.00 95.25 75 ILE A C 1
ATOM 626 O O . ILE A 1 75 ? -33.593 -7.308 -29.078 1.00 95.25 75 ILE A O 1
ATOM 630 N N . ALA A 1 76 ? -32.895 -9.434 -29.250 1.00 92.38 76 ALA A N 1
ATOM 631 C CA . ALA A 1 76 ? -32.272 -9.312 -30.570 1.00 92.38 76 ALA A CA 1
ATOM 632 C C . ALA A 1 76 ? -33.244 -8.871 -31.680 1.00 92.38 76 ALA A C 1
ATOM 634 O O . ALA A 1 76 ? -32.836 -8.165 -32.604 1.00 92.38 76 ALA A O 1
ATOM 635 N N . ALA A 1 77 ? -34.520 -9.257 -31.589 1.00 91.44 77 ALA A N 1
ATOM 636 C CA . ALA A 1 77 ? -35.567 -8.869 -32.534 1.00 91.44 77 ALA A CA 1
ATOM 637 C C . ALA A 1 77 ? -36.081 -7.428 -32.335 1.00 91.44 77 ALA A C 1
ATOM 639 O O . ALA A 1 77 ? -36.786 -6.898 -33.199 1.00 91.44 77 ALA A O 1
ATOM 640 N N . THR A 1 78 ? -35.743 -6.774 -31.218 1.00 91.44 78 THR A N 1
ATOM 641 C CA . THR A 1 78 ? -36.204 -5.413 -30.912 1.00 91.44 78 THR A CA 1
ATOM 642 C C . THR A 1 78 ? -35.514 -4.397 -31.829 1.00 91.44 78 THR A C 1
ATOM 644 O O . THR A 1 78 ? -34.297 -4.260 -31.822 1.00 91.44 78 THR A O 1
ATOM 647 N N . GLN A 1 79 ? -36.275 -3.646 -32.629 1.00 86.62 79 GLN A N 1
ATOM 648 C CA . GLN A 1 79 ? -35.696 -2.690 -33.580 1.00 86.62 79 GLN A CA 1
ATOM 649 C C . GLN A 1 79 ? -35.129 -1.443 -32.888 1.00 86.62 79 GLN A C 1
ATOM 651 O O . GLN A 1 79 ? -35.756 -0.870 -32.004 1.00 86.62 79 GLN A O 1
ATOM 656 N N . ILE A 1 80 ? -33.971 -0.961 -33.349 1.00 84.94 80 ILE A N 1
ATOM 657 C CA . ILE A 1 80 ? -33.449 0.343 -32.919 1.00 84.94 80 ILE A CA 1
ATOM 658 C C . ILE A 1 80 ? -34.329 1.440 -33.545 1.00 84.94 80 ILE A C 1
ATOM 660 O O . ILE A 1 80 ? -34.517 1.416 -34.769 1.00 84.94 80 ILE A O 1
ATOM 664 N N . PRO A 1 81 ? -34.833 2.420 -32.768 1.00 78.56 81 PRO A N 1
ATOM 665 C CA . PRO A 1 81 ? -35.604 3.530 -33.315 1.00 78.56 81 PRO A CA 1
ATOM 666 C C . PRO A 1 81 ? -34.856 4.246 -34.444 1.00 78.56 81 PRO A C 1
ATOM 668 O O . PRO A 1 81 ? -33.664 4.531 -34.327 1.00 78.56 81 PRO A O 1
ATOM 671 N N . ILE A 1 82 ? -35.558 4.582 -35.532 1.00 78.44 82 ILE A N 1
ATOM 672 C CA . ILE A 1 82 ? -34.958 5.167 -36.749 1.00 78.44 82 ILE A CA 1
ATOM 673 C C . ILE A 1 82 ? -34.110 6.409 -36.423 1.00 78.44 82 ILE A C 1
ATOM 675 O O . ILE A 1 82 ? -33.017 6.564 -36.959 1.00 78.44 82 ILE A O 1
ATOM 679 N N . TYR A 1 83 ? -34.574 7.247 -35.494 1.00 77.44 83 TYR A N 1
ATOM 680 C CA . TYR A 1 83 ? -33.900 8.479 -35.071 1.00 77.44 83 TYR A CA 1
ATOM 681 C C . TYR A 1 83 ? -32.679 8.258 -34.151 1.00 77.44 83 TYR A C 1
ATOM 683 O O . TYR A 1 83 ? -31.931 9.199 -33.906 1.00 77.44 83 TYR A O 1
ATOM 691 N N . GLN A 1 84 ? -32.463 7.042 -33.636 1.00 75.25 84 GLN A N 1
ATOM 692 C CA . GLN A 1 84 ? -31.310 6.660 -32.802 1.00 75.25 84 GLN A CA 1
ATOM 693 C C . GLN A 1 84 ? -30.342 5.712 -33.519 1.00 75.25 84 GLN A C 1
ATOM 695 O O . GLN A 1 84 ? -29.292 5.377 -32.979 1.00 75.25 84 GLN A O 1
ATOM 700 N N . LYS A 1 85 ? -30.666 5.273 -34.739 1.00 76.50 85 LYS A N 1
ATOM 701 C CA . LYS A 1 85 ? -29.925 4.217 -35.440 1.00 76.50 85 LYS A CA 1
ATOM 702 C C . LYS A 1 85 ? -28.441 4.538 -35.650 1.00 76.50 85 LYS A C 1
ATOM 704 O O . LYS A 1 85 ? -27.621 3.629 -35.592 1.00 76.50 85 LYS A O 1
ATOM 709 N N . GLU A 1 86 ? -28.104 5.807 -35.870 1.00 71.88 86 GLU A N 1
ATOM 710 C CA . GLU A 1 86 ? -26.717 6.257 -36.064 1.00 71.88 86 GLU A CA 1
ATOM 711 C C . GLU A 1 86 ? -25.959 6.494 -34.748 1.00 71.88 86 GLU A C 1
ATOM 713 O O . GLU A 1 86 ? -24.734 6.420 -34.730 1.00 71.88 86 GLU A O 1
ATOM 718 N N . SER A 1 87 ? -26.662 6.747 -33.641 1.00 77.12 87 SER A N 1
ATOM 719 C CA . SER A 1 87 ? -26.064 7.069 -32.336 1.00 77.12 87 SER A CA 1
ATOM 720 C C . SER A 1 87 ? -26.095 5.913 -31.330 1.00 77.12 87 SER A C 1
ATOM 722 O O . SER A 1 87 ? -25.469 6.001 -30.274 1.00 77.12 87 SER A O 1
ATOM 724 N N . PHE A 1 88 ? -26.799 4.821 -31.636 1.00 82.88 88 PHE A N 1
ATOM 725 C CA . PHE A 1 88 ? -26.933 3.673 -30.745 1.00 82.88 88 PHE A CA 1
ATOM 726 C C . PHE A 1 88 ? -25.678 2.786 -30.757 1.00 82.88 88 PHE A C 1
ATOM 728 O O . PHE A 1 88 ? -25.411 2.058 -31.717 1.00 82.88 88 PHE A O 1
ATOM 735 N N . ILE A 1 89 ? -24.926 2.812 -29.653 1.00 82.69 89 ILE A N 1
ATOM 736 C CA . ILE A 1 89 ? -23.715 2.010 -29.445 1.00 82.69 89 ILE A CA 1
ATOM 737 C C . ILE A 1 89 ? -23.896 1.167 -28.176 1.00 82.69 89 ILE A C 1
ATOM 739 O O . ILE A 1 89 ? -23.645 1.634 -27.067 1.00 82.69 89 ILE A O 1
ATOM 743 N N . CYS A 1 90 ? -24.328 -0.085 -28.342 1.00 88.38 90 CYS A N 1
ATOM 744 C CA . CYS A 1 90 ? -24.488 -1.051 -27.252 1.00 88.38 90 CYS A CA 1
ATOM 745 C C . CYS A 1 90 ? -23.874 -2.395 -27.664 1.00 88.38 90 CYS A C 1
ATOM 747 O O . CYS A 1 90 ? -24.414 -3.094 -28.524 1.00 88.38 90 CYS A O 1
ATOM 749 N N . GLY A 1 91 ? -22.726 -2.747 -27.077 1.00 88.88 91 GLY A N 1
ATOM 750 C CA . GLY A 1 91 ? -22.028 -3.994 -27.398 1.00 88.88 91 GLY A CA 1
ATOM 751 C C . GLY A 1 91 ? -22.811 -5.224 -26.947 1.00 88.88 91 GLY A C 1
ATOM 752 O O . GLY A 1 91 ? -22.894 -6.205 -27.682 1.00 88.88 91 GLY A O 1
ATOM 753 N N . GLU A 1 92 ? -23.442 -5.143 -25.774 1.00 93.25 92 GLU A N 1
ATOM 754 C CA . GLU A 1 92 ? -24.253 -6.205 -25.178 1.00 93.25 92 GLU A CA 1
ATOM 755 C C . GLU A 1 92 ? -25.452 -6.567 -26.074 1.00 93.25 92 GLU A C 1
ATOM 757 O O . GLU A 1 92 ? -25.740 -7.743 -26.285 1.00 93.25 92 GLU A O 1
ATOM 762 N N . TYR A 1 93 ? -26.097 -5.569 -26.684 1.00 93.31 93 TYR A N 1
ATOM 763 C CA . TYR A 1 93 ? -27.165 -5.786 -27.662 1.00 93.31 93 TYR A CA 1
ATOM 764 C C . TYR A 1 93 ? -26.660 -6.463 -28.945 1.00 93.31 93 TYR A C 1
ATOM 766 O O . TYR A 1 93 ? -27.258 -7.432 -29.417 1.00 93.31 93 TYR A O 1
ATOM 774 N N . GLU A 1 94 ? -25.546 -5.986 -29.513 1.00 91.50 94 GLU A N 1
ATOM 775 C CA . GLU A 1 94 ? -24.971 -6.601 -30.718 1.00 91.50 94 GLU A CA 1
ATOM 776 C C . GLU A 1 94 ? -24.539 -8.050 -30.461 1.00 91.50 94 GLU A C 1
ATOM 778 O O . GLU A 1 94 ? -24.647 -8.885 -31.358 1.00 91.50 94 GLU A O 1
ATOM 783 N N . PHE A 1 95 ? -24.110 -8.376 -29.238 1.00 92.44 95 PHE A N 1
ATOM 784 C CA . PHE A 1 95 ? -23.825 -9.751 -28.833 1.00 92.44 95 PHE A CA 1
ATOM 785 C C . PHE A 1 95 ? -25.074 -10.633 -28.875 1.00 92.44 95 PHE A C 1
ATOM 787 O O . PHE A 1 95 ? -25.024 -11.703 -29.474 1.00 92.44 95 PHE A O 1
ATOM 794 N N . PHE A 1 96 ? -26.212 -10.181 -28.340 1.00 94.12 96 PHE A N 1
ATOM 795 C CA . PHE A 1 96 ? -27.466 -10.939 -28.447 1.00 94.12 96 PHE A CA 1
ATOM 796 C C . PHE A 1 96 ? -27.933 -11.096 -29.895 1.00 94.12 96 PHE A C 1
ATOM 798 O O . PHE A 1 96 ? -28.351 -12.183 -30.286 1.00 94.12 96 PHE A O 1
ATOM 805 N N . ARG A 1 97 ? -27.773 -10.063 -30.730 1.00 92.12 97 ARG A N 1
ATOM 806 C CA . ARG A 1 97 ? -28.027 -10.184 -32.174 1.00 92.12 97 ARG A CA 1
ATOM 807 C C . ARG A 1 97 ? -27.121 -11.198 -32.853 1.00 92.12 97 ARG A C 1
ATOM 809 O O . ARG A 1 97 ? -27.574 -11.898 -33.747 1.00 92.12 97 ARG A O 1
ATOM 816 N N . LEU A 1 98 ? -25.849 -11.269 -32.459 1.00 91.38 98 LEU A N 1
ATOM 817 C CA . LEU A 1 98 ? -24.927 -12.267 -32.993 1.00 91.38 98 LEU A CA 1
ATOM 818 C C . LEU A 1 98 ? -25.399 -13.670 -32.618 1.00 91.38 98 LEU A C 1
ATOM 820 O O . LEU A 1 98 ? -25.466 -14.521 -33.490 1.00 91.38 98 LEU A O 1
ATOM 824 N N . LEU A 1 99 ? -25.774 -13.901 -31.359 1.00 91.88 99 LEU A N 1
ATOM 825 C CA . LEU A 1 99 ? -26.316 -15.192 -30.927 1.00 91.88 99 LEU A CA 1
ATOM 826 C C . LEU A 1 99 ? -27.564 -15.584 -31.737 1.00 91.88 99 LEU A C 1
ATOM 828 O O . LEU A 1 99 ? -27.596 -16.679 -32.288 1.00 91.88 99 LEU A O 1
ATOM 832 N N . TYR A 1 100 ? -28.514 -14.662 -31.909 1.00 91.75 100 TYR A N 1
ATOM 833 C CA . TYR A 1 100 ? -29.709 -14.869 -32.739 1.00 91.75 100 TYR A CA 1
ATOM 834 C C . TYR A 1 100 ? -29.377 -15.176 -34.213 1.00 91.75 100 TYR A C 1
ATOM 836 O O . TYR A 1 100 ? -29.944 -16.078 -34.830 1.00 91.75 100 TYR A O 1
ATOM 844 N N . ASN A 1 101 ? -28.417 -14.456 -34.798 1.00 89.50 101 ASN A N 1
ATOM 845 C CA . ASN A 1 101 ? -27.966 -14.687 -36.171 1.00 89.50 101 ASN A CA 1
ATOM 846 C C . ASN A 1 101 ? -27.273 -16.052 -36.331 1.00 89.50 101 ASN A C 1
ATOM 848 O O . ASN A 1 101 ? -27.460 -16.728 -37.346 1.00 89.50 101 ASN A O 1
ATOM 852 N N . LEU A 1 102 ? -26.519 -16.493 -35.319 1.00 87.94 102 LEU A N 1
ATOM 853 C CA . LEU A 1 102 ? -25.806 -17.772 -35.339 1.00 87.94 102 LEU A CA 1
ATOM 854 C C . LEU A 1 102 ? -26.734 -18.979 -35.357 1.00 87.94 102 LEU A C 1
ATOM 856 O O . LEU A 1 102 ? -26.348 -20.000 -35.927 1.00 87.94 102 LEU A O 1
ATOM 860 N N . GLU A 1 103 ? -27.951 -18.868 -34.823 1.00 83.38 103 GLU A N 1
ATOM 861 C CA . GLU A 1 103 ? -28.967 -19.918 -34.980 1.00 83.38 103 GLU A CA 1
ATOM 862 C C . GLU A 1 103 ? -29.272 -20.194 -36.463 1.00 83.38 103 GLU A C 1
ATOM 864 O O . GLU A 1 103 ? -29.575 -21.322 -36.853 1.00 83.38 103 GLU A O 1
ATOM 869 N N . ASN A 1 104 ? -29.107 -19.175 -37.311 1.00 83.12 104 ASN A N 1
ATOM 870 C CA . ASN A 1 104 ? -29.270 -19.240 -38.761 1.00 83.12 104 ASN A CA 1
ATOM 871 C C . ASN A 1 104 ? -27.932 -19.353 -39.517 1.00 83.12 104 ASN A C 1
ATOM 873 O O . ASN A 1 104 ? -27.906 -19.206 -40.739 1.00 83.12 104 ASN A O 1
ATOM 877 N N . ASN A 1 105 ? -26.823 -19.631 -38.819 1.00 80.81 105 ASN A N 1
ATOM 878 C CA . ASN A 1 105 ? -25.454 -19.622 -39.352 1.00 80.81 105 ASN A CA 1
ATOM 879 C C . ASN A 1 105 ? -25.030 -18.288 -40.004 1.00 80.81 105 ASN A C 1
ATOM 881 O O . ASN A 1 105 ? -24.158 -18.284 -40.871 1.00 80.81 105 ASN A O 1
ATOM 885 N N . ASP A 1 106 ? -25.619 -17.162 -39.593 1.00 84.12 106 ASP A N 1
ATOM 886 C CA . ASP A 1 106 ? -25.203 -15.825 -40.021 1.00 84.12 106 ASP A CA 1
ATOM 887 C C . ASP A 1 106 ? -24.189 -15.234 -39.023 1.00 84.12 106 ASP A C 1
ATOM 889 O O . ASP A 1 106 ? -24.415 -15.195 -37.814 1.00 84.12 106 ASP A O 1
ATOM 893 N N . THR A 1 107 ? -23.052 -14.765 -39.535 1.00 83.75 107 THR A N 1
ATOM 894 C CA . THR A 1 107 ? -21.942 -14.191 -38.756 1.00 83.75 107 THR A CA 1
ATOM 895 C C . THR A 1 107 ? -21.721 -12.705 -39.040 1.00 83.75 107 THR A C 1
ATOM 897 O O . THR A 1 107 ? -20.732 -12.121 -38.581 1.00 83.75 107 THR A O 1
ATOM 900 N N . SER A 1 108 ? -22.631 -12.066 -39.778 1.00 80.62 108 SER A N 1
ATOM 901 C CA . SER A 1 108 ? -22.463 -10.738 -40.384 1.00 80.62 108 SER A CA 1
ATOM 902 C C . SER A 1 108 ? -22.148 -9.608 -39.395 1.00 80.62 108 SER A C 1
ATOM 904 O O . SER A 1 108 ? -21.464 -8.649 -39.754 1.00 80.62 108 SER A O 1
ATOM 906 N N . ASN A 1 109 ? -22.581 -9.714 -38.136 1.00 85.12 109 ASN A N 1
ATOM 907 C CA . ASN A 1 109 ? -22.303 -8.737 -37.077 1.00 85.12 109 ASN A CA 1
ATOM 908 C C . ASN A 1 109 ? -21.181 -9.145 -36.099 1.00 85.12 109 ASN A C 1
ATOM 910 O O . ASN A 1 109 ? -20.885 -8.391 -35.171 1.00 85.12 109 ASN A O 1
ATOM 914 N N . SER A 1 110 ? -20.517 -10.287 -36.305 1.00 80.50 110 SER A N 1
ATOM 915 C CA . SER A 1 110 ? -19.456 -10.795 -35.416 1.00 80.50 110 SER A CA 1
ATOM 916 C C . SER A 1 110 ? -18.301 -9.803 -35.223 1.00 80.50 110 SER A C 1
ATOM 918 O O . SER A 1 110 ? -17.897 -9.535 -34.093 1.00 80.50 110 SER A O 1
ATOM 920 N N . ALA A 1 111 ? -17.820 -9.178 -36.302 1.00 76.06 111 ALA A N 1
ATOM 921 C CA . ALA A 1 111 ? -16.752 -8.178 -36.245 1.00 76.06 111 ALA A CA 1
ATOM 922 C C . ALA A 1 111 ? -17.106 -6.987 -35.335 1.00 76.06 111 ALA A C 1
ATOM 924 O O . ALA A 1 111 ? -16.270 -6.555 -34.540 1.00 76.06 111 ALA A O 1
ATOM 925 N N . LYS A 1 112 ? -18.357 -6.511 -35.406 1.00 80.81 112 LYS A N 1
ATOM 926 C CA . LYS A 1 112 ? -18.872 -5.406 -34.584 1.00 80.81 112 LYS A CA 1
ATOM 927 C C . LYS A 1 112 ? -18.958 -5.796 -33.106 1.00 80.81 112 LYS A C 1
ATOM 929 O O . LYS A 1 112 ? -18.639 -4.989 -32.241 1.00 80.81 112 LYS A O 1
ATOM 934 N N . VAL A 1 113 ? -19.333 -7.038 -32.804 1.00 82.62 113 VAL A N 1
ATOM 935 C CA . VAL A 1 113 ? -19.355 -7.557 -31.426 1.00 82.62 113 VAL A CA 1
ATOM 936 C C . VAL A 1 113 ? -17.955 -7.612 -30.824 1.00 82.62 113 VAL A C 1
ATOM 938 O O . VAL A 1 113 ? -17.758 -7.146 -29.704 1.00 82.62 113 VAL A O 1
ATOM 941 N N . TYR A 1 114 ? -16.964 -8.122 -31.559 1.00 74.69 114 TYR A N 1
ATOM 942 C CA . TYR A 1 114 ? -15.581 -8.148 -31.067 1.00 74.69 114 TYR A CA 1
ATOM 943 C C . TYR A 1 114 ? -14.978 -6.753 -30.923 1.00 74.69 114 TYR A C 1
ATOM 945 O O . TYR A 1 114 ? -14.171 -6.534 -30.026 1.00 74.69 114 TYR A O 1
ATOM 953 N N . GLU A 1 115 ? -15.376 -5.809 -31.772 1.00 74.31 115 GLU A N 1
ATOM 954 C CA . GLU A 1 115 ? -14.986 -4.407 -31.641 1.00 74.31 115 GLU A CA 1
ATOM 955 C C . GLU A 1 115 ? -15.592 -3.744 -30.396 1.00 74.31 115 GLU A C 1
ATOM 957 O O . GLU A 1 115 ? -14.888 -3.022 -29.695 1.00 74.31 115 GLU A O 1
ATOM 962 N N . LEU A 1 116 ? -16.874 -3.996 -30.106 1.00 80.62 116 LEU A N 1
ATOM 963 C CA . LEU A 1 116 ? -17.596 -3.326 -29.020 1.00 80.62 116 LEU A CA 1
ATOM 964 C C . LEU A 1 116 ? -17.435 -3.988 -27.645 1.00 80.62 116 LEU A C 1
ATOM 966 O O . LEU A 1 116 ? -17.467 -3.281 -26.641 1.00 80.62 116 LEU A O 1
ATOM 970 N N . LEU A 1 117 ? -17.303 -5.316 -27.582 1.00 76.75 117 LEU A N 1
ATOM 971 C CA . LEU A 1 117 ? -17.171 -6.064 -26.324 1.00 76.75 117 LEU A CA 1
ATOM 972 C C . LEU A 1 117 ? -15.801 -6.723 -26.143 1.00 76.75 117 LEU A C 1
ATOM 974 O O . LEU A 1 117 ? -15.327 -6.833 -25.018 1.00 76.75 117 LEU A O 1
ATOM 978 N N . GLY A 1 118 ? -15.156 -7.192 -27.214 1.00 76.44 118 GLY A N 1
ATOM 979 C CA . GLY A 1 118 ? -13.860 -7.873 -27.125 1.00 76.44 118 GLY A CA 1
ATOM 980 C C . GLY A 1 118 ? -13.825 -8.981 -26.059 1.00 76.44 118 GLY A C 1
ATOM 981 O O . GLY A 1 118 ? -14.611 -9.929 -26.099 1.00 76.44 118 GLY A O 1
ATOM 982 N N . GLU A 1 119 ? -12.912 -8.856 -25.090 1.00 74.50 119 GLU A N 1
ATOM 983 C CA . GLU A 1 119 ? -12.738 -9.827 -24.000 1.00 74.50 119 GLU A CA 1
ATOM 984 C C . GLU A 1 119 ? -13.819 -9.730 -22.898 1.00 74.50 119 GLU A C 1
ATOM 986 O O . GLU A 1 119 ? -13.927 -10.659 -22.091 1.00 74.50 119 GLU A O 1
ATOM 991 N N . ASP A 1 120 ? -14.690 -8.707 -22.897 1.00 77.44 120 ASP A N 1
ATOM 992 C CA . ASP A 1 120 ? -15.814 -8.567 -21.944 1.00 77.44 120 ASP A CA 1
ATOM 993 C C . ASP A 1 120 ? -16.878 -9.666 -22.099 1.00 77.44 120 ASP A C 1
ATOM 995 O O . ASP A 1 120 ? -17.746 -9.821 -21.238 1.00 77.44 120 ASP A O 1
ATOM 999 N N . ILE A 1 121 ? -16.802 -10.456 -23.174 1.00 83.31 121 ILE A N 1
ATOM 1000 C CA . ILE A 1 121 ? -17.631 -11.646 -23.409 1.00 83.31 121 ILE A CA 1
ATOM 1001 C C . ILE A 1 121 ? -17.185 -12.816 -22.517 1.00 83.31 121 ILE A C 1
ATOM 1003 O O . ILE A 1 121 ? -17.992 -13.680 -22.188 1.00 83.31 121 ILE A O 1
ATOM 1007 N N . THR A 1 122 ? -15.926 -12.848 -22.061 1.00 82.12 122 THR A N 1
ATOM 1008 C CA . THR A 1 122 ? -15.351 -13.974 -21.292 1.00 82.12 122 THR A CA 1
ATOM 1009 C C . THR A 1 122 ? -16.199 -14.411 -20.083 1.00 82.12 122 THR A C 1
ATOM 1011 O O . THR A 1 122 ? -16.349 -15.613 -19.862 1.00 82.12 122 THR A O 1
ATOM 1014 N N . PRO A 1 123 ? -16.799 -13.507 -19.282 1.00 83.62 123 PRO A N 1
ATOM 1015 C CA . PRO A 1 123 ? -17.651 -13.906 -18.162 1.00 83.62 123 PRO A CA 1
ATOM 1016 C C . PRO A 1 123 ? -18.956 -14.611 -18.567 1.00 83.62 123 PRO A C 1
ATOM 1018 O O . PRO A 1 123 ? -19.524 -15.304 -17.723 1.00 83.62 123 PRO A O 1
ATOM 1021 N N . VAL A 1 124 ? -19.411 -14.448 -19.816 1.00 87.44 124 VAL A N 1
ATOM 1022 C CA . VAL A 1 124 ? -20.627 -15.061 -20.389 1.00 87.44 124 VAL A CA 1
ATOM 1023 C C . VAL A 1 124 ? -20.317 -16.071 -21.503 1.00 87.44 124 VAL A C 1
ATOM 1025 O O . VAL A 1 124 ? -21.220 -16.545 -22.187 1.00 87.44 124 VAL A O 1
ATOM 1028 N N . ASP A 1 125 ? -19.044 -16.433 -21.693 1.00 87.25 125 ASP A N 1
ATOM 1029 C CA . ASP A 1 125 ? -18.600 -17.306 -22.787 1.00 87.25 125 ASP A CA 1
ATOM 1030 C C . ASP A 1 125 ? -19.193 -18.726 -22.735 1.00 87.25 125 ASP A C 1
ATOM 1032 O O . ASP A 1 125 ? -19.204 -19.431 -23.742 1.00 87.25 125 ASP A O 1
ATOM 1036 N N . TRP A 1 126 ? -19.737 -19.124 -21.581 1.00 87.69 126 TRP A N 1
ATOM 1037 C CA . TRP A 1 126 ? -20.464 -20.376 -21.369 1.00 87.69 126 TRP A CA 1
ATOM 1038 C C . TRP A 1 126 ? -21.729 -20.493 -22.223 1.00 87.69 126 TRP A C 1
ATOM 1040 O O . TRP A 1 126 ? -22.199 -21.604 -22.456 1.00 87.69 126 TRP A O 1
ATOM 1050 N N . ILE A 1 127 ? -22.262 -19.378 -22.733 1.00 89.06 127 ILE A N 1
ATOM 1051 C CA . ILE A 1 127 ? -23.424 -19.372 -23.630 1.00 89.06 127 ILE A CA 1
ATOM 1052 C C . ILE A 1 127 ? -23.158 -20.200 -24.893 1.00 89.06 127 ILE A C 1
ATOM 1054 O O . ILE A 1 127 ? -24.046 -20.910 -25.358 1.00 89.06 127 ILE A O 1
ATOM 1058 N N . PHE A 1 128 ? -21.926 -20.200 -25.409 1.00 87.50 128 PHE A N 1
ATOM 1059 C CA . PHE A 1 128 ? -21.552 -21.001 -26.583 1.00 87.50 128 PHE A CA 1
ATOM 1060 C C . PHE A 1 128 ? -21.540 -22.516 -26.318 1.00 87.50 128 PHE A C 1
ATOM 1062 O O . PHE A 1 128 ? -21.456 -23.311 -27.253 1.00 87.50 128 PHE A O 1
ATOM 1069 N N . SER A 1 129 ? -21.652 -22.926 -25.055 1.00 85.81 129 SER A N 1
ATOM 1070 C CA . SER A 1 129 ? -21.722 -24.326 -24.624 1.00 85.81 129 SER A CA 1
ATOM 1071 C C . SER A 1 129 ? -23.150 -24.850 -24.532 1.00 85.81 129 SER A C 1
ATOM 1073 O O . SER A 1 129 ? -23.340 -26.050 -24.324 1.00 85.81 129 SER A O 1
ATOM 1075 N N . LEU A 1 130 ? -24.148 -23.969 -24.651 1.00 87.38 130 LEU A N 1
ATOM 1076 C CA . LEU A 1 130 ? -25.554 -24.326 -24.524 1.00 87.38 130 LEU A CA 1
ATOM 1077 C C . LEU A 1 130 ? -25.978 -25.288 -25.628 1.00 87.38 130 LEU A C 1
ATOM 1079 O O . LEU A 1 130 ? -25.682 -25.079 -26.809 1.00 87.38 130 LEU A O 1
ATOM 1083 N N . LYS A 1 131 ? -26.705 -26.335 -25.232 1.00 83.50 131 LYS A N 1
ATOM 1084 C CA . LYS A 1 131 ? -27.207 -27.365 -26.137 1.00 83.50 131 LYS A CA 1
ATOM 1085 C C . LYS A 1 131 ? -28.712 -27.525 -26.018 1.00 83.50 131 LYS A C 1
ATOM 1087 O O . LYS A 1 131 ? -29.266 -27.433 -24.929 1.00 83.50 131 LYS A O 1
ATOM 1092 N N . LYS A 1 132 ? -29.341 -27.849 -27.143 1.00 81.44 132 LYS A N 1
ATOM 1093 C CA . LYS A 1 132 ? -30.733 -28.294 -27.235 1.00 81.44 132 LYS A CA 1
ATOM 1094 C C . LYS A 1 132 ? -30.784 -29.493 -28.172 1.00 81.44 132 LYS A C 1
ATOM 1096 O O . LYS A 1 132 ? -30.253 -29.420 -29.280 1.00 81.44 132 LYS A O 1
ATOM 1101 N N . ASN A 1 133 ? -31.381 -30.601 -27.733 1.00 79.88 133 ASN A N 1
ATOM 1102 C CA . ASN A 1 133 ? -31.377 -31.870 -28.478 1.00 79.88 133 ASN A CA 1
ATOM 1103 C C . ASN A 1 133 ? -29.960 -32.302 -28.925 1.00 79.88 133 ASN A C 1
ATOM 1105 O O . ASN A 1 133 ? -29.737 -32.587 -30.102 1.00 79.88 133 ASN A O 1
ATOM 1109 N N . ASP A 1 134 ? -28.983 -32.257 -28.012 1.00 76.19 134 ASP A N 1
ATOM 1110 C CA . ASP A 1 134 ? -27.557 -32.564 -28.244 1.00 76.19 134 ASP A CA 1
ATOM 1111 C C . ASP A 1 134 ? -26.812 -31.701 -29.282 1.00 76.19 134 ASP A C 1
ATOM 1113 O O . ASP A 1 134 ? -25.617 -31.908 -29.519 1.00 76.19 134 ASP A O 1
ATOM 1117 N N . LYS A 1 135 ? -27.456 -30.676 -29.850 1.00 80.56 135 LYS A N 1
ATOM 1118 C CA . LYS A 1 135 ? -26.829 -29.705 -30.757 1.00 80.56 135 LYS A CA 1
ATOM 1119 C C . LYS A 1 135 ? -26.529 -28.404 -30.031 1.00 80.56 135 LYS A C 1
ATOM 1121 O O . LYS A 1 135 ? -27.344 -27.940 -29.240 1.00 80.56 135 LYS A O 1
ATOM 1126 N N . PHE A 1 136 ? -25.372 -27.810 -30.316 1.00 83.94 136 PHE A N 1
ATOM 1127 C CA . PHE A 1 136 ? -25.045 -26.471 -29.829 1.00 83.94 136 PHE A CA 1
ATOM 1128 C C . PHE A 1 136 ? -26.022 -25.451 -30.419 1.00 83.94 136 PHE A C 1
ATOM 1130 O O . PHE A 1 136 ? -26.245 -25.458 -31.628 1.00 83.94 136 PHE A O 1
ATOM 1137 N N . LEU A 1 137 ? -26.590 -24.594 -29.568 1.00 85.31 137 LEU A N 1
ATOM 1138 C CA . LEU A 1 137 ? -27.511 -23.535 -29.997 1.00 85.31 137 LEU A CA 1
ATOM 1139 C C . LEU A 1 137 ? -26.787 -22.455 -30.807 1.00 85.31 137 LEU A C 1
ATOM 1141 O O . LEU A 1 137 ? -27.275 -22.025 -31.844 1.00 85.31 137 LEU A O 1
ATOM 1145 N N . TYR A 1 138 ? -25.585 -22.081 -30.367 1.00 88.00 138 TYR A N 1
ATOM 1146 C CA . TYR A 1 138 ? -24.791 -21.020 -30.982 1.00 88.00 138 TYR A CA 1
ATOM 1147 C C . TYR A 1 138 ? -23.467 -21.606 -31.499 1.00 88.00 138 TYR A C 1
ATOM 1149 O O . TYR A 1 138 ? -22.492 -21.685 -30.743 1.00 88.00 138 TYR A O 1
ATOM 1157 N N . PRO A 1 139 ? -23.411 -22.085 -32.758 1.00 83.25 139 PRO A N 1
ATOM 1158 C CA . PRO A 1 139 ? -22.259 -22.809 -33.289 1.00 83.25 139 PRO A CA 1
ATOM 1159 C C . PRO A 1 139 ? -21.046 -21.885 -33.480 1.00 83.25 139 PRO A C 1
ATOM 1161 O O . PRO A 1 139 ? -20.835 -21.293 -34.537 1.00 83.25 139 PRO A O 1
ATOM 1164 N N . LEU A 1 140 ? -20.189 -21.807 -32.458 1.00 83.62 140 LEU A N 1
ATOM 1165 C CA . LEU A 1 140 ? -18.961 -20.999 -32.468 1.00 83.62 140 LEU A CA 1
ATOM 1166 C C . LEU A 1 140 ? -18.029 -21.339 -33.648 1.00 83.62 140 LEU A C 1
ATOM 1168 O O . LEU A 1 140 ? -17.353 -20.462 -34.189 1.00 83.62 140 LEU A O 1
ATOM 1172 N N . GLY A 1 141 ? -18.032 -22.606 -34.079 1.00 82.50 141 GLY A N 1
ATOM 1173 C CA . GLY A 1 141 ? -17.278 -23.085 -35.239 1.00 82.50 141 GLY A CA 1
ATOM 1174 C C . GLY A 1 141 ? -17.648 -22.379 -36.550 1.00 82.50 141 GLY A C 1
ATOM 1175 O O . GLY A 1 141 ? -16.783 -22.225 -37.411 1.00 82.50 141 GLY A O 1
ATOM 1176 N N . THR A 1 142 ? -18.881 -21.881 -36.698 1.00 82.94 142 THR A N 1
ATOM 1177 C CA . THR A 1 142 ? -19.312 -21.111 -37.878 1.00 82.94 142 THR A CA 1
ATOM 1178 C C . THR A 1 142 ? -18.571 -19.775 -37.954 1.00 82.94 142 THR A C 1
ATOM 1180 O O . THR A 1 142 ? -17.977 -19.465 -38.984 1.00 82.94 142 THR A O 1
ATOM 1183 N N . ILE A 1 143 ? -18.476 -19.042 -36.836 1.00 83.88 143 ILE A N 1
ATOM 1184 C CA . ILE A 1 143 ? -17.700 -17.789 -36.759 1.00 83.88 143 ILE A CA 1
ATOM 1185 C C . ILE A 1 143 ? -16.229 -18.052 -37.071 1.00 83.88 143 ILE A C 1
ATOM 1187 O O . ILE A 1 143 ? -15.606 -17.329 -37.844 1.00 83.88 143 ILE A O 1
ATOM 1191 N N . MET A 1 144 ? -15.668 -19.109 -36.482 1.00 85.38 144 MET A N 1
ATOM 1192 C CA . MET A 1 144 ? -14.270 -19.468 -36.704 1.00 85.38 144 MET A CA 1
ATOM 1193 C C . MET A 1 144 ? -13.998 -19.819 -38.170 1.00 85.38 144 MET A C 1
ATOM 1195 O O . MET A 1 144 ? -12.996 -19.371 -38.719 1.00 85.38 144 MET A O 1
ATOM 1199 N N . ASN A 1 145 ? -14.890 -20.569 -38.825 1.00 84.19 145 ASN A N 1
ATOM 1200 C CA . ASN A 1 145 ? -14.775 -20.884 -40.249 1.00 84.19 145 ASN A CA 1
ATOM 1201 C C . ASN A 1 145 ? -14.785 -19.620 -41.117 1.00 84.19 145 ASN A C 1
ATOM 1203 O O . ASN A 1 145 ? -14.001 -19.541 -42.060 1.00 84.19 145 ASN A O 1
ATOM 1207 N N . ASP A 1 146 ? -15.621 -18.634 -40.802 1.00 79.94 146 ASP A N 1
ATOM 1208 C CA . ASP A 1 146 ? -15.680 -17.387 -41.570 1.00 79.94 146 ASP A CA 1
ATOM 1209 C C . ASP A 1 146 ? -14.427 -16.528 -41.377 1.00 79.94 146 ASP A C 1
ATOM 1211 O O . ASP A 1 146 ? -13.879 -16.001 -42.348 1.00 79.94 146 ASP A O 1
ATOM 1215 N N . VAL A 1 147 ? -13.897 -16.469 -40.150 1.00 78.62 147 VAL A N 1
ATOM 1216 C CA . VAL A 1 147 ? -12.600 -15.832 -39.864 1.00 78.62 147 VAL A CA 1
ATOM 1217 C C . VAL A 1 147 ? -11.476 -16.502 -40.662 1.00 78.62 147 VAL A C 1
ATOM 1219 O O . VAL A 1 147 ? -10.628 -15.815 -41.228 1.00 78.62 147 VAL A O 1
ATOM 1222 N N . ILE A 1 148 ? -11.492 -17.833 -40.764 1.00 79.38 148 ILE A N 1
ATOM 1223 C CA . ILE A 1 148 ? -10.505 -18.609 -41.527 1.00 79.38 148 ILE A CA 1
ATOM 1224 C C . ILE A 1 148 ? -10.652 -18.389 -43.042 1.00 79.38 148 ILE A C 1
ATOM 1226 O O . ILE A 1 148 ? -9.653 -18.188 -43.731 1.00 79.38 148 ILE A O 1
ATOM 1230 N N . ARG A 1 149 ? -11.882 -18.410 -43.575 1.00 75.44 149 ARG A N 1
ATOM 1231 C CA . ARG A 1 149 ? -12.172 -18.305 -45.020 1.00 75.44 149 ARG A CA 1
ATOM 1232 C C . ARG A 1 149 ? -11.773 -16.965 -45.627 1.00 75.44 149 ARG A C 1
ATOM 1234 O O . ARG A 1 149 ? -11.422 -16.921 -46.804 1.00 75.44 149 ARG A O 1
ATOM 1241 N N . ASN A 1 150 ? -11.794 -15.891 -44.841 1.00 65.25 150 ASN A N 1
ATOM 1242 C CA . ASN A 1 150 ? -11.438 -14.558 -45.321 1.00 65.25 150 ASN A CA 1
ATOM 1243 C C . ASN A 1 150 ? -9.939 -14.394 -45.663 1.00 65.25 150 ASN A C 1
ATOM 1245 O O . ASN A 1 150 ? -9.570 -13.361 -46.217 1.00 65.25 150 ASN A O 1
ATOM 1249 N N . ASN A 1 151 ? -9.085 -15.403 -45.411 1.00 55.81 151 ASN A N 1
ATOM 1250 C CA . ASN A 1 151 ? -7.677 -15.536 -45.839 1.00 55.81 151 ASN A CA 1
ATOM 1251 C C . ASN A 1 151 ? -6.722 -14.364 -45.509 1.00 55.81 151 ASN A C 1
ATOM 1253 O O . ASN A 1 151 ? -5.536 -14.448 -45.827 1.00 55.81 151 ASN A O 1
ATOM 1257 N N . TYR A 1 152 ? -7.177 -13.288 -44.867 1.00 64.56 152 TYR A N 1
ATOM 1258 C CA . TYR A 1 152 ? -6.371 -12.130 -44.485 1.00 64.56 152 TYR A CA 1
ATOM 1259 C C . TYR A 1 152 ? -6.031 -12.219 -42.993 1.00 64.56 152 TYR A C 1
ATOM 1261 O O . TYR A 1 152 ? -6.724 -11.669 -42.144 1.00 64.56 152 TYR A O 1
ATOM 1269 N N . PHE A 1 153 ? -4.982 -12.973 -42.657 1.00 68.00 153 PHE A N 1
ATOM 1270 C CA . PHE A 1 153 ? -4.534 -13.163 -41.273 1.00 68.00 153 PHE A CA 1
ATOM 1271 C C . PHE A 1 153 ? -3.685 -11.980 -40.792 1.00 68.00 153 PHE A C 1
ATOM 1273 O O . PHE A 1 153 ? -2.480 -12.101 -40.583 1.00 68.00 153 PHE A O 1
ATOM 1280 N N . ASP A 1 154 ? -4.315 -10.818 -40.627 1.00 70.75 154 ASP A N 1
ATOM 1281 C CA . ASP A 1 154 ? -3.698 -9.706 -39.908 1.00 70.75 154 ASP A CA 1
ATOM 1282 C C . ASP A 1 154 ? -3.720 -9.932 -38.382 1.00 70.75 154 ASP A C 1
ATOM 1284 O O . ASP A 1 154 ? -4.315 -10.881 -37.860 1.00 70.75 154 ASP A O 1
ATOM 1288 N N . VAL A 1 155 ? -3.046 -9.050 -37.640 1.00 69.94 155 VAL A N 1
ATOM 1289 C CA . VAL A 1 155 ? -2.917 -9.146 -36.176 1.00 69.94 155 VAL A CA 1
ATOM 1290 C C . VAL A 1 155 ? -4.284 -9.175 -35.478 1.00 69.94 155 VAL A C 1
ATOM 1292 O O . VAL A 1 155 ? -4.465 -9.932 -34.524 1.00 69.94 155 VAL A O 1
ATOM 1295 N N . LYS A 1 156 ? -5.257 -8.395 -35.966 1.00 73.44 156 LYS A N 1
ATOM 1296 C CA . LYS A 1 156 ? -6.608 -8.305 -35.393 1.00 73.44 156 LYS A CA 1
ATOM 1297 C C . LYS A 1 156 ? -7.399 -9.591 -35.641 1.00 73.44 156 LYS A C 1
ATOM 1299 O O . LYS A 1 156 ? -8.041 -10.113 -34.732 1.00 73.44 156 LYS A O 1
ATOM 1304 N N . THR A 1 157 ? -7.307 -10.135 -36.848 1.00 75.88 157 THR A N 1
ATOM 1305 C CA . THR A 1 157 ? -7.960 -11.382 -37.260 1.00 75.88 157 THR A CA 1
ATOM 1306 C C . THR A 1 157 ? -7.413 -12.567 -36.471 1.00 75.88 157 THR A C 1
ATOM 1308 O O . THR A 1 157 ? -8.186 -13.376 -35.958 1.00 75.88 157 THR A O 1
ATOM 1311 N N . LEU A 1 158 ? -6.091 -12.633 -36.281 1.00 76.50 158 LEU A N 1
ATOM 1312 C CA . LEU A 1 158 ? -5.458 -13.663 -35.456 1.00 76.50 158 LEU A CA 1
ATOM 1313 C C . LEU A 1 158 ? -5.806 -13.537 -33.976 1.00 76.50 158 LEU A C 1
ATOM 1315 O O . LEU A 1 158 ? -6.040 -14.559 -33.337 1.00 76.50 158 LEU A O 1
ATOM 1319 N N . PHE A 1 159 ? -5.893 -12.321 -33.433 1.00 76.75 159 PHE A N 1
ATOM 1320 C CA . PHE A 1 159 ? -6.369 -12.113 -32.065 1.00 76.75 159 PHE A CA 1
ATOM 1321 C C . PHE A 1 159 ? -7.812 -12.607 -31.887 1.00 76.75 159 PHE A C 1
ATOM 1323 O O . PHE A 1 159 ? -8.126 -13.306 -30.926 1.00 76.75 159 PHE A O 1
ATOM 1330 N N . ASN A 1 160 ? -8.701 -12.290 -32.829 1.00 76.69 160 ASN A N 1
ATOM 1331 C CA . ASN A 1 160 ? -10.091 -12.742 -32.767 1.00 76.69 160 ASN A CA 1
ATOM 1332 C C . ASN A 1 160 ? -10.188 -14.269 -32.870 1.00 76.69 160 ASN A C 1
ATOM 1334 O O . ASN A 1 160 ? -10.908 -14.894 -32.091 1.00 76.69 160 ASN A O 1
ATOM 1338 N N . LEU A 1 161 ? -9.422 -14.883 -33.778 1.00 82.81 161 LEU A N 1
ATOM 1339 C CA . LEU A 1 161 ? -9.340 -16.338 -33.892 1.00 82.81 161 LEU A CA 1
ATOM 1340 C C . LEU A 1 161 ? -8.777 -16.975 -32.613 1.00 82.81 161 LEU A C 1
ATOM 1342 O O . LEU A 1 161 ? -9.292 -17.998 -32.164 1.00 82.81 161 LEU A O 1
ATOM 1346 N N . SER A 1 162 ? -7.762 -16.359 -31.996 1.00 81.31 162 SER A N 1
ATOM 1347 C CA . SER A 1 162 ? -7.169 -16.817 -30.735 1.00 81.31 162 SER A CA 1
ATOM 1348 C C . SER A 1 162 ? -8.193 -16.771 -29.596 1.00 81.31 162 SER A C 1
ATOM 1350 O O . SER A 1 162 ? -8.323 -17.726 -28.830 1.00 81.31 162 SER A O 1
ATOM 1352 N N . PHE A 1 163 ? -8.967 -15.688 -29.499 1.00 80.75 163 PHE A N 1
ATOM 1353 C CA . PHE A 1 163 ? -10.046 -15.525 -28.528 1.00 80.75 163 PHE A CA 1
ATOM 1354 C C . PHE A 1 163 ? -11.155 -16.564 -28.713 1.00 80.75 163 PHE A C 1
ATOM 1356 O O . PHE A 1 163 ? -11.511 -17.259 -27.762 1.00 80.75 163 PHE A O 1
ATOM 1363 N N . LEU A 1 164 ? -11.637 -16.736 -29.942 1.00 84.69 164 LEU A N 1
ATOM 1364 C CA . LEU A 1 164 ? -12.636 -17.743 -30.297 1.00 84.69 164 LEU A CA 1
ATOM 1365 C C . LEU A 1 164 ? -12.183 -19.160 -29.937 1.00 84.69 164 LEU A C 1
ATOM 1367 O O . LEU A 1 164 ? -12.910 -19.909 -29.285 1.00 84.69 164 LEU A O 1
ATOM 1371 N N . LEU A 1 165 ? -10.952 -19.509 -30.306 1.00 87.19 165 LEU A N 1
ATOM 1372 C CA . LEU A 1 165 ? -10.381 -20.817 -30.015 1.00 87.19 165 LEU A CA 1
ATOM 1373 C C . LEU A 1 165 ? -10.225 -21.057 -28.505 1.00 87.19 165 LEU A C 1
ATOM 1375 O O . LEU A 1 165 ? -10.425 -22.181 -28.048 1.00 87.19 165 LEU A O 1
ATOM 1379 N N . ARG A 1 166 ? -9.929 -20.019 -27.706 1.00 84.69 166 ARG A N 1
ATOM 1380 C CA . ARG A 1 166 ? -9.898 -20.126 -26.234 1.00 84.69 166 ARG A CA 1
ATOM 1381 C C . ARG A 1 166 ? -11.257 -20.553 -25.679 1.00 84.69 166 ARG A C 1
ATOM 1383 O O . ARG A 1 166 ? -11.306 -21.480 -24.872 1.00 84.69 166 ARG A O 1
ATOM 1390 N N . ILE A 1 167 ? -12.344 -19.917 -26.125 1.00 84.06 167 ILE A N 1
ATOM 1391 C CA . ILE A 1 167 ? -13.717 -20.276 -25.726 1.00 84.06 167 ILE A CA 1
ATOM 1392 C C . ILE A 1 167 ? -14.020 -21.717 -26.152 1.00 84.06 167 ILE A C 1
ATOM 1394 O O . ILE A 1 167 ? -14.477 -22.527 -25.344 1.00 84.06 167 ILE A O 1
ATOM 1398 N N . TYR A 1 168 ? -13.691 -22.046 -27.400 1.00 86.12 168 TYR A N 1
ATOM 1399 C CA . TYR A 1 168 ? -13.905 -23.360 -27.994 1.00 86.12 168 TYR A CA 1
ATOM 1400 C C . TYR A 1 168 ? -13.240 -24.492 -27.189 1.00 86.12 168 TYR A C 1
ATOM 1402 O O . TYR A 1 168 ? -13.884 -25.489 -26.852 1.00 86.12 168 TYR A O 1
ATOM 1410 N N . VAL A 1 169 ? -11.962 -24.320 -26.826 1.00 85.44 169 VAL A N 1
ATOM 1411 C CA . VAL A 1 169 ? -11.186 -25.290 -26.032 1.00 85.44 169 VAL A CA 1
ATOM 1412 C C . VAL A 1 169 ? -11.690 -25.362 -24.590 1.00 85.44 169 VAL A C 1
ATOM 1414 O O . VAL A 1 169 ? -11.901 -26.461 -24.073 1.00 85.44 169 VAL A O 1
ATOM 1417 N N . LYS A 1 170 ? -11.924 -24.212 -23.941 1.00 84.56 170 LYS A N 1
ATOM 1418 C CA . LYS A 1 170 ? -12.397 -24.124 -22.546 1.00 84.56 170 LYS A CA 1
ATOM 1419 C C . LYS A 1 170 ? -13.681 -24.924 -22.328 1.00 84.56 170 LYS A C 1
ATOM 1421 O O . LYS A 1 170 ? -13.809 -25.620 -21.322 1.00 84.56 170 LYS A O 1
ATOM 1426 N N . HIS A 1 171 ? -14.600 -24.850 -23.285 1.00 82.81 171 HIS A N 1
ATOM 1427 C CA . HIS A 1 171 ? -15.915 -25.483 -23.211 1.00 82.81 171 HIS A CA 1
ATOM 1428 C C . HIS A 1 171 ? -16.005 -26.843 -23.904 1.00 82.81 171 HIS A C 1
ATOM 1430 O O . HIS A 1 171 ? -17.086 -27.424 -23.979 1.00 82.81 171 HIS A O 1
ATOM 1436 N N . LYS A 1 172 ? -14.867 -27.387 -24.358 1.00 79.00 172 LYS A N 1
ATOM 1437 C CA . LYS A 1 172 ? -14.770 -28.715 -24.986 1.00 79.00 172 LYS A CA 1
ATOM 1438 C C . LYS A 1 172 ? -15.755 -28.893 -26.150 1.00 79.00 172 LYS A C 1
ATOM 1440 O O . LYS A 1 172 ? -16.371 -29.952 -26.296 1.00 79.00 172 LYS A O 1
ATOM 1445 N N . ILE A 1 173 ? -15.921 -27.853 -26.967 1.00 79.44 173 ILE A N 1
ATOM 1446 C CA . ILE A 1 173 ? -16.735 -27.926 -28.184 1.00 79.44 173 ILE A CA 1
ATOM 1447 C C . ILE A 1 173 ? -16.049 -28.911 -29.143 1.00 79.44 173 ILE A C 1
ATOM 1449 O O . ILE A 1 173 ? -14.834 -28.856 -29.325 1.00 79.44 173 ILE A O 1
ATOM 1453 N N . ASN A 1 174 ? -16.808 -29.860 -29.700 1.00 71.00 174 ASN A N 1
ATOM 1454 C CA . ASN A 1 174 ? -16.255 -30.953 -30.500 1.00 71.00 174 ASN A CA 1
ATOM 1455 C C . ASN A 1 174 ? -16.731 -30.884 -31.957 1.00 71.00 174 ASN A C 1
ATOM 1457 O O . ASN A 1 174 ? -17.807 -31.364 -32.299 1.00 71.00 174 ASN A O 1
ATOM 1461 N N . ASP A 1 175 ? -15.896 -30.285 -32.791 1.00 77.25 175 ASP A N 1
ATOM 1462 C CA . ASP A 1 175 ? -15.945 -30.250 -34.249 1.00 77.25 175 ASP A CA 1
ATOM 1463 C C . ASP A 1 175 ? -14.510 -30.522 -34.747 1.00 77.25 175 ASP A C 1
ATOM 1465 O O . ASP A 1 175 ? -13.583 -29.727 -34.575 1.00 77.25 175 ASP A O 1
ATOM 1469 N N . ASN A 1 176 ? -14.299 -31.721 -35.289 1.00 77.94 176 ASN A N 1
ATOM 1470 C CA . ASN A 1 176 ? -12.984 -32.159 -35.759 1.00 77.94 176 ASN A CA 1
ATOM 1471 C C . ASN A 1 176 ? -12.555 -31.436 -37.045 1.00 77.94 176 ASN A C 1
ATOM 1473 O O . ASN A 1 176 ? -11.357 -31.346 -37.321 1.00 77.94 176 ASN A O 1
ATOM 1477 N N . GLU A 1 177 ? -13.502 -30.919 -37.831 1.00 84.00 177 GLU A N 1
ATOM 1478 C CA . GLU A 1 177 ? -13.213 -30.246 -39.095 1.00 84.00 177 GLU A CA 1
ATOM 1479 C C . GLU A 1 177 ? -12.554 -28.890 -38.832 1.00 84.00 177 GLU A C 1
ATOM 1481 O O . GLU A 1 177 ? -11.486 -28.604 -39.380 1.00 84.00 177 GLU A O 1
ATOM 1486 N N . ILE A 1 178 ? -13.135 -28.080 -37.938 1.00 84.12 178 ILE A N 1
ATOM 1487 C CA . ILE A 1 178 ? -12.562 -26.773 -37.586 1.00 84.12 178 ILE A CA 1
ATOM 1488 C C . ILE A 1 178 ? -11.186 -26.922 -36.933 1.00 84.12 178 ILE A C 1
ATOM 1490 O O . ILE A 1 178 ? -10.263 -26.173 -37.246 1.00 84.12 178 ILE A O 1
ATOM 1494 N N . LEU A 1 179 ? -11.014 -27.932 -36.077 1.00 83.44 179 LEU A N 1
ATOM 1495 C CA . LEU A 1 179 ? -9.736 -28.224 -35.432 1.00 83.44 179 LEU A CA 1
ATOM 1496 C C . LEU A 1 179 ? -8.661 -28.595 -36.463 1.00 83.44 179 LEU A C 1
ATOM 1498 O O . LEU A 1 179 ? -7.560 -28.048 -36.425 1.00 83.44 179 LEU A O 1
ATOM 1502 N N . THR A 1 180 ? -8.994 -29.452 -37.430 1.00 86.56 180 THR A N 1
ATOM 1503 C CA . THR A 1 180 ? -8.066 -29.825 -38.510 1.00 86.56 180 THR A CA 1
ATOM 1504 C C . THR A 1 180 ? -7.639 -28.600 -39.321 1.00 86.56 180 THR A C 1
ATOM 1506 O O . THR A 1 180 ? -6.444 -28.400 -39.532 1.00 86.56 180 THR A O 1
ATOM 1509 N N . LYS A 1 181 ? -8.580 -27.713 -39.677 1.00 86.75 181 LYS A N 1
ATOM 1510 C CA . LYS A 1 181 ? -8.263 -26.449 -40.368 1.00 86.75 181 LYS A CA 1
ATOM 1511 C C . LYS A 1 181 ? -7.313 -25.571 -39.556 1.00 86.75 181 LYS A C 1
ATOM 1513 O O . LYS A 1 181 ? -6.381 -25.002 -40.110 1.00 86.75 181 LYS A O 1
ATOM 1518 N N . ILE A 1 182 ? -7.509 -25.471 -38.242 1.00 86.88 182 ILE A N 1
ATOM 1519 C CA . ILE A 1 182 ? -6.623 -24.693 -37.363 1.00 86.88 182 ILE A CA 1
ATOM 1520 C C . ILE A 1 182 ? -5.213 -25.290 -37.317 1.00 86.88 182 ILE A C 1
ATOM 1522 O O . ILE A 1 182 ? -4.243 -24.534 -37.353 1.00 86.88 182 ILE A O 1
ATOM 1526 N N . ASP A 1 183 ? -5.077 -26.619 -37.278 1.00 87.50 183 ASP A N 1
ATOM 1527 C CA . ASP A 1 183 ? -3.760 -27.274 -37.326 1.00 87.50 183 ASP A CA 1
ATOM 1528 C C . ASP A 1 183 ? -3.047 -27.028 -38.653 1.00 87.50 183 ASP A C 1
ATOM 1530 O O . ASP A 1 183 ? -1.840 -26.778 -38.671 1.00 87.50 183 ASP A O 1
ATOM 1534 N N . GLU A 1 184 ? -3.781 -27.091 -39.762 1.00 87.44 184 GLU A N 1
ATOM 1535 C CA . GLU A 1 184 ? -3.253 -26.787 -41.090 1.00 87.44 184 GLU A CA 1
ATOM 1536 C C . GLU A 1 184 ? -2.792 -25.332 -41.183 1.00 87.44 184 GLU A C 1
ATOM 1538 O O . GLU A 1 184 ? -1.670 -25.080 -41.617 1.00 87.44 184 GLU A O 1
ATOM 1543 N N . LEU A 1 185 ? -3.598 -24.377 -40.707 1.00 86.06 185 LEU A N 1
ATOM 1544 C CA . LEU A 1 185 ? -3.218 -22.962 -40.649 1.00 86.06 185 LEU A CA 1
ATOM 1545 C C . LEU A 1 185 ? -1.965 -22.747 -39.802 1.00 86.06 185 LEU A C 1
ATOM 1547 O O . LEU A 1 185 ? -1.027 -22.085 -40.244 1.00 86.06 185 LEU A O 1
ATOM 1551 N N . SER A 1 186 ? -1.931 -23.334 -38.605 1.00 88.19 186 SER A N 1
ATOM 1552 C CA . SER A 1 186 ? -0.796 -23.225 -37.693 1.00 88.19 186 SER A CA 1
ATOM 1553 C C . SER A 1 186 ? 0.497 -23.722 -38.337 1.00 88.19 186 SER A C 1
ATOM 1555 O O . SER A 1 186 ? 1.526 -23.055 -38.239 1.00 88.19 186 SER A O 1
ATOM 1557 N N . LYS A 1 187 ? 0.448 -24.863 -39.038 1.00 88.62 187 LYS A N 1
ATOM 1558 C CA . LYS A 1 187 ? 1.609 -25.451 -39.722 1.00 88.62 187 LYS A CA 1
ATOM 1559 C C . LYS A 1 187 ? 2.021 -24.664 -40.962 1.00 88.62 187 LYS A C 1
ATOM 1561 O O . LYS A 1 187 ? 3.202 -24.370 -41.117 1.00 88.62 187 LYS A O 1
ATOM 1566 N N . ASN A 1 188 ? 1.069 -24.316 -41.828 1.00 87.06 188 ASN A N 1
ATOM 1567 C CA . ASN A 1 188 ? 1.344 -23.654 -43.107 1.00 87.06 188 ASN A CA 1
ATOM 1568 C C . ASN A 1 188 ? 1.953 -22.260 -42.918 1.00 87.06 188 ASN A C 1
ATOM 1570 O O . ASN A 1 188 ? 2.802 -21.842 -43.703 1.00 87.06 188 ASN A O 1
ATOM 1574 N N . TYR A 1 189 ? 1.534 -21.561 -41.864 1.00 85.75 189 TYR A N 1
ATOM 1575 C CA . TYR A 1 189 ? 1.887 -20.165 -41.611 1.00 85.75 189 TYR A CA 1
ATOM 1576 C C . TYR A 1 189 ? 2.787 -19.964 -40.383 1.00 85.75 189 TYR A C 1
ATOM 1578 O O . TYR A 1 189 ? 3.130 -18.831 -40.041 1.00 85.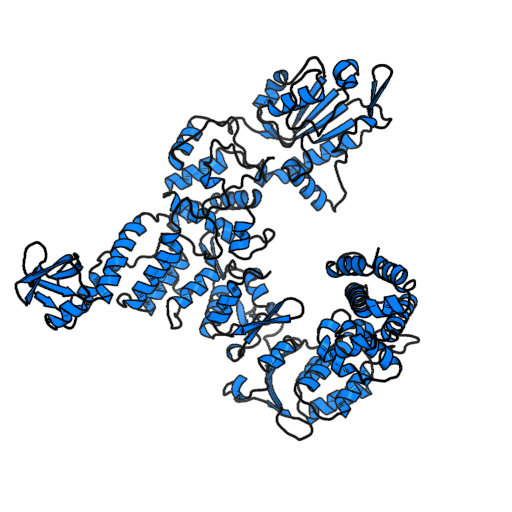75 189 TYR A O 1
ATOM 1586 N N . ASN A 1 190 ? 3.198 -21.062 -39.738 1.00 89.00 190 ASN A N 1
ATOM 1587 C CA . ASN A 1 190 ? 4.032 -21.083 -38.534 1.00 89.00 190 ASN A CA 1
ATOM 1588 C C . ASN A 1 190 ? 3.451 -20.259 -37.363 1.00 89.00 190 ASN A C 1
ATOM 1590 O O . ASN A 1 190 ? 4.177 -19.576 -36.643 1.00 89.00 190 ASN A O 1
ATOM 1594 N N . ILE A 1 191 ? 2.128 -20.301 -37.173 1.00 87.88 191 ILE A N 1
ATOM 1595 C CA . ILE A 1 191 ? 1.406 -19.488 -36.179 1.00 87.88 191 ILE A CA 1
ATOM 1596 C C . ILE A 1 191 ? 1.326 -20.247 -34.851 1.00 87.88 191 ILE A C 1
ATOM 1598 O O . ILE A 1 191 ? 0.313 -20.856 -34.501 1.00 87.88 191 ILE A O 1
ATOM 1602 N N . LYS A 1 192 ? 2.418 -20.209 -34.085 1.00 89.81 192 LYS A N 1
ATOM 1603 C CA . LYS A 1 192 ? 2.599 -21.055 -32.893 1.00 89.81 192 LYS A CA 1
ATOM 1604 C C . LYS A 1 192 ? 1.582 -20.802 -31.778 1.00 89.81 192 LYS A C 1
ATOM 1606 O O . LYS A 1 192 ? 1.304 -21.697 -30.978 1.00 89.81 192 LYS A O 1
ATOM 1611 N N . CYS A 1 193 ? 1.005 -19.602 -31.711 1.00 87.88 193 CYS A N 1
ATOM 1612 C CA . CYS A 1 193 ? 0.015 -19.278 -30.686 1.00 87.88 193 CYS A CA 1
ATOM 1613 C C . CYS A 1 193 ? -1.247 -20.151 -30.780 1.00 87.88 193 CYS A C 1
ATOM 1615 O O . CYS A 1 193 ? -1.817 -20.494 -29.743 1.00 87.88 193 CYS A O 1
ATOM 1617 N N . LEU A 1 194 ? -1.644 -20.579 -31.986 1.00 88.62 194 LEU A N 1
ATOM 1618 C CA . LEU A 1 194 ? -2.793 -21.466 -32.177 1.00 88.62 194 LEU A CA 1
ATOM 1619 C C . LEU A 1 194 ? -2.540 -22.840 -31.547 1.00 88.62 194 LEU A C 1
ATOM 1621 O O . LEU A 1 194 ? -3.423 -23.363 -30.870 1.00 88.62 194 LEU A O 1
ATOM 1625 N N . GLU A 1 195 ? -1.325 -23.384 -31.675 1.00 90.19 195 GLU A N 1
ATOM 1626 C CA . GLU A 1 195 ? -0.944 -24.649 -31.026 1.00 90.19 195 GLU A CA 1
ATOM 1627 C C . GLU A 1 195 ? -1.023 -24.552 -29.500 1.00 90.19 195 GLU A C 1
ATOM 1629 O O . GLU A 1 195 ? -1.564 -25.441 -28.841 1.00 90.19 195 GLU A O 1
ATOM 1634 N N . TYR A 1 196 ? -0.524 -23.447 -28.937 1.00 91.38 196 TYR A N 1
ATOM 1635 C CA . TYR A 1 196 ? -0.571 -23.197 -27.497 1.00 91.38 196 TYR A CA 1
ATOM 1636 C C . TYR A 1 196 ? -2.006 -23.165 -26.979 1.00 91.38 196 TYR A C 1
ATOM 1638 O O . TYR A 1 196 ? -2.312 -23.808 -25.977 1.00 91.38 196 TYR A O 1
ATOM 1646 N N . ILE A 1 197 ? -2.897 -22.441 -27.658 1.00 88.69 197 ILE A N 1
ATOM 1647 C CA . ILE A 1 197 ? -4.301 -22.331 -27.245 1.00 88.69 197 ILE A CA 1
ATOM 1648 C C . ILE A 1 197 ? -5.010 -23.676 -27.401 1.00 88.69 197 ILE A C 1
ATOM 1650 O O . ILE A 1 197 ? -5.735 -24.080 -26.494 1.00 88.69 197 ILE A O 1
ATOM 1654 N N . ARG A 1 198 ? -4.759 -24.408 -28.496 1.00 88.00 198 ARG A N 1
ATOM 1655 C CA . ARG A 1 198 ? -5.293 -25.763 -28.709 1.00 88.00 198 ARG A CA 1
ATOM 1656 C C . ARG A 1 198 ? -4.921 -26.732 -27.593 1.00 88.00 198 ARG A C 1
ATOM 1658 O O . ARG A 1 198 ? -5.747 -27.556 -27.216 1.00 88.00 198 ARG A O 1
ATOM 1665 N N . ALA A 1 199 ? -3.709 -26.623 -27.058 1.00 87.44 199 ALA A N 1
ATOM 1666 C CA . ALA A 1 199 ? -3.259 -27.422 -25.921 1.00 87.44 199 ALA A CA 1
ATOM 1667 C C . ALA A 1 199 ? -3.890 -26.992 -24.578 1.00 87.44 199 ALA A C 1
ATOM 1669 O O . ALA A 1 199 ? -3.641 -27.619 -23.552 1.00 87.44 199 ALA A O 1
ATOM 1670 N N . GLY A 1 200 ? -4.706 -25.932 -24.552 1.00 85.88 200 GLY A N 1
ATOM 1671 C CA . GLY A 1 200 ? -5.270 -25.355 -23.328 1.00 85.88 200 GLY A CA 1
ATOM 1672 C C . GLY A 1 200 ? -4.357 -24.323 -22.660 1.00 85.88 200 GLY A C 1
ATOM 1673 O O . GLY A 1 200 ? -4.470 -24.072 -21.461 1.00 85.88 200 GLY A O 1
ATOM 1674 N N . GLY A 1 201 ? -3.414 -23.744 -23.405 1.00 87.75 201 GLY A N 1
ATOM 1675 C CA . GLY A 1 201 ? -2.572 -22.642 -22.951 1.00 87.75 201 GLY A CA 1
ATOM 1676 C C . GLY A 1 201 ? -3.354 -21.350 -22.707 1.00 87.75 201 GLY A C 1
ATOM 1677 O O . GLY A 1 201 ? -4.380 -21.079 -23.333 1.00 87.75 201 GLY A O 1
ATOM 1678 N N . LYS A 1 202 ? -2.845 -20.525 -21.792 1.00 87.19 202 LYS A N 1
ATOM 1679 C CA . LYS A 1 202 ? -3.413 -19.221 -21.432 1.00 87.19 202 LYS A CA 1
ATOM 1680 C C . LYS A 1 202 ? -2.693 -18.104 -22.176 1.00 87.19 202 LYS A C 1
ATOM 1682 O O . LYS A 1 202 ? -1.465 -18.083 -22.204 1.00 87.19 202 LYS A O 1
ATOM 1687 N N . GLN A 1 203 ? -3.452 -17.159 -22.720 1.00 88.00 203 GLN A N 1
ATOM 1688 C CA . GLN A 1 203 ? -2.932 -15.873 -23.183 1.00 88.00 203 GLN A CA 1
ATOM 1689 C C . GLN A 1 203 ? -2.916 -14.904 -21.999 1.00 88.00 203 GLN A C 1
ATOM 1691 O O . GLN A 1 203 ? -3.941 -14.747 -21.338 1.00 88.00 203 GLN A O 1
ATOM 1696 N N . LEU A 1 204 ? -1.769 -14.288 -21.724 1.00 89.31 204 LEU A N 1
ATOM 1697 C CA . LEU A 1 204 ? -1.571 -13.467 -20.522 1.00 89.31 204 LEU A CA 1
ATOM 1698 C C . LEU A 1 204 ? -1.763 -11.965 -20.768 1.00 89.31 204 LEU A C 1
ATOM 1700 O O . LEU A 1 204 ? -2.018 -11.220 -19.828 1.00 89.31 204 LEU A O 1
ATOM 1704 N N . LEU A 1 205 ? -1.645 -11.522 -22.024 1.00 86.75 205 LEU A N 1
ATOM 1705 C CA . LEU A 1 205 ? -1.810 -10.123 -22.430 1.00 86.75 205 LEU A CA 1
ATOM 1706 C C . LEU A 1 205 ? -3.150 -9.902 -23.144 1.00 86.75 205 LEU A C 1
ATOM 1708 O O . LEU A 1 205 ? -3.587 -10.759 -23.914 1.00 86.75 205 LEU A O 1
ATOM 1712 N N . SER A 1 206 ? -3.770 -8.743 -22.917 1.00 79.75 206 SER A N 1
ATOM 1713 C CA . SER A 1 206 ? -5.053 -8.353 -23.519 1.00 79.75 206 SER A CA 1
ATOM 1714 C C . SER A 1 206 ? -4.911 -7.829 -24.950 1.00 79.75 206 SER A C 1
ATOM 1716 O O . SER A 1 206 ? -3.807 -7.514 -25.404 1.00 79.75 206 SER A O 1
ATOM 1718 N N . SER A 1 207 ? -6.041 -7.670 -25.648 1.00 77.75 207 SER A N 1
ATOM 1719 C CA . SER A 1 207 ? -6.108 -7.027 -26.977 1.00 77.75 207 SER A CA 1
ATOM 1720 C C . SER A 1 207 ? -5.459 -5.648 -26.993 1.00 77.75 207 SER A C 1
ATOM 1722 O O . SER A 1 207 ? -4.755 -5.305 -27.940 1.00 77.75 207 SER A O 1
ATOM 1724 N N . GLN A 1 208 ? -5.653 -4.866 -25.930 1.00 80.25 208 GLN A N 1
ATOM 1725 C CA . GLN A 1 208 ? -5.093 -3.526 -25.854 1.00 80.25 208 GLN A CA 1
ATOM 1726 C C . GLN A 1 208 ? -3.564 -3.559 -25.833 1.00 80.25 208 GLN A C 1
ATOM 1728 O O . GLN A 1 208 ? -2.935 -2.736 -26.486 1.00 80.25 208 GLN A O 1
ATOM 1733 N N . ASN A 1 209 ? -2.951 -4.539 -25.166 1.00 83.06 209 ASN A N 1
ATOM 1734 C CA . ASN A 1 209 ? -1.494 -4.686 -25.172 1.00 83.06 209 ASN A CA 1
ATOM 1735 C C . ASN A 1 209 ? -0.965 -5.045 -26.565 1.00 83.06 209 ASN A C 1
ATOM 1737 O O . ASN A 1 209 ? 0.042 -4.495 -27.006 1.00 83.06 209 ASN A O 1
ATOM 1741 N N . VAL A 1 210 ? -1.700 -5.870 -27.313 1.00 82.25 210 VAL A N 1
ATOM 1742 C CA . VAL A 1 210 ? -1.375 -6.144 -28.719 1.00 82.25 210 VAL A CA 1
ATOM 1743 C C . VAL A 1 210 ? -1.446 -4.872 -29.563 1.00 82.25 210 VAL A C 1
ATOM 1745 O O . VAL A 1 210 ? -0.559 -4.645 -30.378 1.00 82.25 210 VAL A O 1
ATOM 1748 N N . ASN A 1 211 ? -2.460 -4.032 -29.354 1.00 83.44 211 ASN A N 1
ATOM 1749 C CA . ASN A 1 211 ? -2.634 -2.797 -30.118 1.00 83.44 211 ASN A CA 1
ATOM 1750 C C . ASN A 1 211 ? -1.567 -1.739 -29.798 1.00 83.44 211 ASN A C 1
ATOM 1752 O O . ASN A 1 211 ? -1.067 -1.100 -30.717 1.00 83.44 211 ASN A O 1
ATOM 1756 N N . GLU A 1 212 ? -1.215 -1.551 -28.522 1.00 89.12 212 GLU A N 1
ATOM 1757 C CA . GLU A 1 212 ? -0.249 -0.518 -28.116 1.00 89.12 212 GLU A CA 1
ATOM 1758 C C . GLU A 1 212 ? 1.204 -0.987 -28.255 1.00 89.12 212 GLU A C 1
ATOM 1760 O O . GLU A 1 212 ? 2.040 -0.265 -28.786 1.00 89.12 212 GLU A O 1
ATOM 1765 N N . ASN A 1 213 ? 1.523 -2.200 -27.795 1.00 90.38 213 ASN A N 1
ATOM 1766 C CA . ASN A 1 213 ? 2.905 -2.688 -27.733 1.00 90.38 213 ASN A CA 1
ATOM 1767 C C . ASN A 1 213 ? 3.251 -3.664 -28.866 1.00 90.38 213 ASN A C 1
ATOM 1769 O O . ASN A 1 213 ? 4.427 -3.844 -29.184 1.00 90.38 213 ASN A O 1
ATOM 1773 N N . GLY A 1 214 ? 2.255 -4.289 -29.504 1.00 89.44 214 GLY A N 1
ATOM 1774 C CA . GLY A 1 214 ? 2.478 -5.305 -30.538 1.00 89.44 214 GLY A CA 1
ATOM 1775 C C . GLY A 1 214 ? 2.835 -6.687 -29.990 1.00 89.44 214 GLY A C 1
ATOM 1776 O O . GLY A 1 214 ? 3.265 -7.539 -30.769 1.00 89.44 214 GLY A O 1
ATOM 1777 N N . THR A 1 215 ? 2.672 -6.924 -28.683 1.00 90.19 215 THR A N 1
ATOM 1778 C CA . THR A 1 215 ? 3.185 -8.113 -27.981 1.00 90.19 215 THR A CA 1
ATOM 1779 C C . THR A 1 215 ? 2.061 -9.030 -27.493 1.00 90.19 215 THR A C 1
ATOM 1781 O O . THR A 1 215 ? 1.034 -8.581 -26.990 1.00 90.19 215 THR A O 1
ATOM 1784 N N . MET A 1 216 ? 2.269 -10.345 -27.602 1.00 90.44 216 MET A N 1
ATOM 1785 C CA . MET A 1 216 ? 1.421 -11.391 -27.022 1.00 90.44 216 MET A CA 1
ATOM 1786 C C . MET A 1 216 ? 2.275 -12.410 -26.269 1.00 90.44 216 MET A C 1
ATOM 1788 O O . MET A 1 216 ? 3.364 -12.770 -26.718 1.00 90.44 216 MET A O 1
ATOM 1792 N N . ILE A 1 217 ? 1.758 -12.917 -25.150 1.00 92.81 217 ILE A N 1
ATOM 1793 C CA . ILE A 1 217 ? 2.423 -13.952 -24.350 1.00 92.81 217 ILE A CA 1
ATOM 1794 C C . ILE A 1 217 ? 1.442 -15.090 -24.100 1.00 92.81 217 ILE A C 1
ATOM 1796 O O . ILE A 1 217 ? 0.314 -14.855 -23.657 1.00 92.81 217 ILE A O 1
ATOM 1800 N N . PHE A 1 218 ? 1.896 -16.317 -24.349 1.00 92.88 218 PHE A N 1
ATOM 1801 C CA . PHE A 1 218 ? 1.143 -17.536 -24.089 1.00 92.88 218 PHE A CA 1
ATOM 1802 C C . PHE A 1 218 ? 1.928 -18.475 -23.183 1.00 92.88 218 PHE A C 1
ATOM 1804 O O . PHE A 1 218 ? 3.137 -18.646 -23.340 1.00 92.88 218 PHE A O 1
ATOM 1811 N N . ARG A 1 219 ? 1.224 -19.119 -22.253 1.00 91.94 219 ARG A N 1
ATOM 1812 C CA . ARG A 1 219 ? 1.795 -20.086 -21.313 1.00 91.94 219 ARG A CA 1
ATOM 1813 C C . ARG A 1 219 ? 0.980 -21.368 -21.308 1.00 91.94 219 ARG A C 1
ATOM 1815 O O . ARG A 1 219 ? -0.233 -21.333 -21.106 1.00 91.94 219 ARG A O 1
ATOM 1822 N N . HIS A 1 220 ? 1.651 -22.498 -21.479 1.00 91.00 220 HIS A N 1
ATOM 1823 C CA . HIS A 1 220 ? 1.064 -23.820 -21.294 1.00 91.00 220 HIS A CA 1
ATOM 1824 C C . HIS A 1 220 ? 2.033 -24.676 -20.478 1.00 91.00 220 HIS A C 1
ATOM 1826 O O . HIS A 1 220 ? 3.115 -25.019 -20.954 1.00 91.00 220 HIS A O 1
ATOM 1832 N N . ASN A 1 221 ? 1.655 -24.977 -19.233 1.00 87.19 221 ASN A N 1
ATOM 1833 C CA . ASN A 1 221 ? 2.533 -25.586 -18.229 1.00 87.19 221 ASN A CA 1
ATOM 1834 C C . ASN A 1 221 ? 3.848 -24.786 -18.094 1.00 87.19 221 ASN A C 1
ATOM 1836 O O . ASN A 1 221 ? 3.805 -23.580 -17.831 1.00 87.19 221 ASN A O 1
ATOM 1840 N N . GLU A 1 222 ? 5.000 -25.424 -18.297 1.00 88.62 222 GLU A N 1
ATOM 1841 C CA . GLU A 1 222 ? 6.328 -24.804 -18.266 1.00 88.62 222 GLU A CA 1
ATOM 1842 C C . GLU A 1 222 ? 6.716 -24.130 -19.585 1.00 88.62 222 GLU A C 1
ATOM 1844 O O . GLU A 1 222 ? 7.730 -23.440 -19.638 1.00 88.62 222 GLU A O 1
ATOM 1849 N N . LYS A 1 223 ? 5.959 -24.307 -20.669 1.00 92.12 223 LYS A N 1
ATOM 1850 C CA . LYS A 1 223 ? 6.298 -23.705 -21.960 1.00 92.12 223 LYS A CA 1
ATOM 1851 C C . LYS A 1 223 ? 5.752 -22.290 -22.059 1.00 92.12 223 LYS A C 1
ATOM 1853 O O . LYS A 1 223 ? 4.577 -22.045 -21.772 1.00 92.12 223 LYS A O 1
ATOM 1858 N N . VAL A 1 224 ? 6.583 -21.373 -22.547 1.00 94.06 224 VAL A N 1
ATOM 1859 C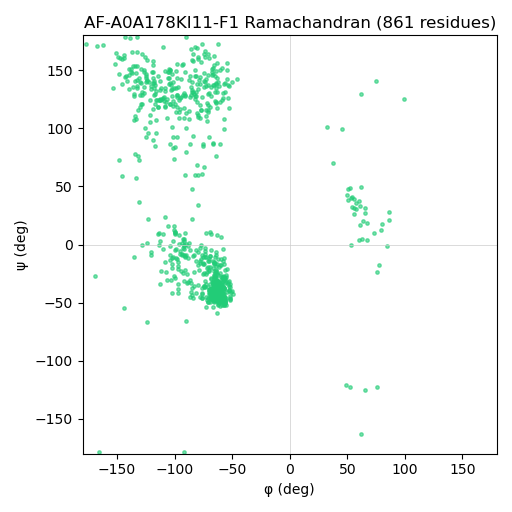 CA . VAL A 1 224 ? 6.222 -19.970 -22.769 1.00 94.06 224 VAL A CA 1
ATOM 1860 C C . VAL A 1 224 ? 6.540 -19.578 -24.204 1.00 94.06 224 VAL A C 1
ATOM 1862 O O . VAL A 1 224 ? 7.642 -19.821 -24.692 1.00 94.06 224 VAL A O 1
ATOM 1865 N N . LEU A 1 225 ? 5.560 -18.963 -24.858 1.00 94.81 225 LEU A N 1
ATOM 1866 C CA . LEU A 1 225 ? 5.668 -18.370 -26.183 1.00 94.81 225 LEU A CA 1
ATOM 1867 C C . LEU A 1 225 ? 5.527 -16.858 -26.041 1.00 94.81 225 LEU A C 1
ATOM 1869 O O . LEU A 1 225 ? 4.524 -16.374 -25.513 1.00 94.81 225 LEU A O 1
ATOM 1873 N N . ILE A 1 226 ? 6.513 -16.118 -26.541 1.00 94.25 226 ILE A N 1
ATOM 1874 C CA . ILE A 1 226 ? 6.458 -14.657 -26.630 1.00 94.25 226 ILE A CA 1
ATOM 1875 C C . ILE A 1 226 ? 6.470 -14.290 -28.105 1.00 94.25 226 ILE A C 1
ATOM 1877 O O . ILE A 1 226 ? 7.379 -14.683 -28.835 1.00 94.25 226 ILE A O 1
ATOM 1881 N N . ARG A 1 227 ? 5.461 -13.533 -28.524 1.00 92.25 227 ARG A N 1
ATOM 1882 C CA . ARG A 1 227 ? 5.226 -13.096 -29.899 1.00 92.25 227 ARG A CA 1
ATOM 1883 C C . ARG A 1 227 ? 5.220 -11.572 -29.952 1.00 92.25 227 ARG A C 1
ATOM 1885 O O . ARG A 1 227 ? 4.580 -10.945 -29.114 1.00 92.25 227 ARG A O 1
ATOM 1892 N N . SER A 1 228 ? 5.870 -10.983 -30.952 1.00 92.44 228 SER A N 1
ATOM 1893 C CA . SER A 1 228 ? 5.841 -9.539 -31.212 1.00 92.44 228 SER A CA 1
ATOM 1894 C C . SER A 1 228 ? 5.749 -9.237 -32.707 1.00 92.44 228 SER A C 1
ATOM 1896 O O . SER A 1 228 ? 6.329 -9.948 -33.526 1.00 92.44 228 SER A O 1
ATOM 1898 N N . THR A 1 229 ? 5.062 -8.160 -33.084 1.00 90.88 229 THR A N 1
ATOM 1899 C CA . THR A 1 229 ? 5.054 -7.641 -34.467 1.00 90.88 229 THR A CA 1
ATOM 1900 C C . THR A 1 229 ? 6.390 -7.004 -34.869 1.00 90.88 229 THR A C 1
ATOM 1902 O O . THR A 1 229 ? 6.653 -6.791 -36.052 1.00 90.88 229 THR A O 1
ATOM 1905 N N . LYS A 1 230 ? 7.271 -6.730 -33.899 1.00 90.69 230 LYS A N 1
ATOM 1906 C CA . LYS A 1 230 ? 8.553 -6.041 -34.079 1.00 90.69 230 LYS A CA 1
ATOM 1907 C C . LYS A 1 230 ? 9.717 -7.021 -33.914 1.00 90.69 230 LYS A C 1
ATOM 1909 O O . LYS A 1 230 ? 9.943 -7.545 -32.829 1.00 90.69 230 LYS A O 1
ATOM 1914 N N . LYS A 1 231 ? 10.532 -7.219 -34.958 1.00 90.69 231 LYS A N 1
ATOM 1915 C CA . LYS A 1 231 ? 11.707 -8.121 -34.899 1.00 90.69 231 LYS A CA 1
ATOM 1916 C C . LYS A 1 231 ? 12.701 -7.731 -33.805 1.00 90.69 231 LYS A C 1
ATOM 1918 O O . LYS A 1 231 ? 13.216 -8.586 -33.090 1.00 90.69 231 LYS A O 1
ATOM 1923 N N . TYR A 1 232 ? 12.962 -6.429 -33.682 1.00 90.12 232 TYR A N 1
ATOM 1924 C CA . TYR A 1 232 ? 13.938 -5.884 -32.738 1.00 90.12 232 TYR A CA 1
ATOM 1925 C C . TYR A 1 232 ? 13.534 -6.083 -31.268 1.00 90.12 232 TYR A C 1
ATOM 1927 O O . TYR A 1 232 ? 14.393 -5.975 -30.396 1.00 90.12 232 TYR A O 1
ATOM 1935 N N . TYR A 1 233 ? 12.270 -6.434 -30.993 1.00 91.38 233 TYR A N 1
ATOM 1936 C CA . TYR A 1 233 ? 11.764 -6.718 -29.649 1.00 91.38 233 TYR A CA 1
ATOM 1937 C C . TYR A 1 233 ? 12.547 -7.828 -28.935 1.00 91.38 233 TYR A C 1
ATOM 1939 O O . TYR A 1 233 ? 12.694 -7.823 -27.719 1.00 91.38 233 TYR A O 1
ATOM 1947 N N . PHE A 1 234 ? 13.102 -8.783 -29.682 1.00 90.19 234 PHE A N 1
ATOM 1948 C CA . PHE A 1 234 ? 13.835 -9.909 -29.100 1.00 90.19 234 PHE A CA 1
ATOM 1949 C C . PHE A 1 234 ? 15.347 -9.669 -28.965 1.00 90.19 234 PHE A C 1
ATOM 1951 O O . PHE A 1 234 ? 16.069 -10.573 -28.525 1.00 90.19 234 PHE A O 1
ATOM 1958 N N . GLY A 1 235 ? 15.836 -8.474 -29.319 1.00 81.44 235 GLY A N 1
ATOM 1959 C CA . GLY A 1 235 ? 17.266 -8.167 -29.385 1.00 81.44 235 GLY A CA 1
ATOM 1960 C C . GLY A 1 235 ? 18.021 -9.030 -30.414 1.00 81.44 235 GLY A C 1
ATOM 1961 O O . GLY A 1 235 ? 17.404 -9.656 -31.277 1.00 81.44 235 GLY A O 1
ATOM 1962 N N . PRO A 1 236 ? 19.363 -9.109 -30.345 1.00 75.62 236 PRO A N 1
ATOM 1963 C CA . PRO A 1 236 ? 20.193 -9.811 -31.334 1.00 75.62 236 PRO A CA 1
ATOM 1964 C C . PRO A 1 236 ? 20.231 -11.346 -31.152 1.00 75.62 236 PRO A C 1
ATOM 1966 O O . PRO A 1 236 ? 21.263 -11.978 -31.378 1.00 75.62 236 PRO A O 1
ATOM 1969 N N . LYS A 1 237 ? 19.143 -11.985 -30.700 1.00 68.69 237 LYS A N 1
ATOM 1970 C CA . LYS A 1 237 ? 19.135 -13.436 -30.436 1.00 68.69 237 LYS A CA 1
ATOM 1971 C C . LYS A 1 237 ? 19.261 -14.278 -31.711 1.00 68.69 237 LYS A C 1
ATOM 1973 O O . LYS A 1 237 ? 18.707 -13.943 -32.751 1.00 68.69 237 LYS A O 1
ATOM 1978 N N . GLN A 1 238 ? 19.935 -15.425 -31.583 1.00 58.69 238 GLN A N 1
ATOM 1979 C CA . GLN A 1 238 ? 20.235 -16.335 -32.697 1.00 58.69 238 GLN A CA 1
ATOM 1980 C C . GLN A 1 238 ? 19.030 -17.161 -33.198 1.00 58.69 238 GLN A C 1
ATOM 1982 O O . GLN A 1 238 ? 19.090 -17.679 -34.307 1.00 58.69 238 GLN A O 1
ATOM 1987 N N . SER A 1 239 ? 17.938 -17.281 -32.433 1.00 80.69 239 SER A N 1
ATOM 1988 C CA . SER A 1 239 ? 16.771 -18.109 -32.790 1.00 80.69 239 SER A CA 1
ATOM 1989 C C . SER A 1 239 ? 15.441 -17.356 -32.649 1.00 80.69 239 SER A C 1
ATOM 1991 O O . SER A 1 239 ? 14.663 -17.590 -31.726 1.00 80.69 239 SER A O 1
ATOM 1993 N N . ILE A 1 240 ? 15.180 -16.429 -33.575 1.00 90.81 240 ILE A N 1
ATOM 1994 C CA . ILE A 1 240 ? 13.880 -15.757 -33.724 1.00 90.81 240 ILE A CA 1
ATOM 1995 C C . ILE A 1 240 ? 13.151 -16.412 -34.900 1.00 90.81 240 ILE A C 1
ATOM 1997 O O . ILE A 1 240 ? 13.688 -16.442 -36.006 1.00 90.81 240 ILE A O 1
ATOM 2001 N N . ASN A 1 241 ? 11.945 -16.930 -34.669 1.00 92.62 241 ASN A N 1
ATOM 2002 C CA . ASN A 1 241 ? 11.114 -17.513 -35.722 1.00 92.62 241 ASN A CA 1
ATOM 2003 C C . ASN A 1 241 ? 10.139 -16.475 -36.285 1.00 92.62 241 ASN A C 1
ATOM 2005 O O . ASN A 1 241 ? 9.770 -15.529 -35.592 1.00 92.62 241 ASN A O 1
ATOM 2009 N N . GLU A 1 242 ? 9.714 -16.672 -37.531 1.00 92.44 242 GLU A N 1
ATOM 2010 C CA . GLU A 1 242 ? 8.793 -15.784 -38.247 1.00 92.44 242 GLU A CA 1
ATOM 2011 C C . GLU A 1 242 ? 7.418 -16.446 -38.402 1.00 92.44 242 GLU A C 1
ATOM 2013 O O . GLU A 1 242 ? 7.330 -17.615 -38.786 1.00 92.44 242 GLU A O 1
ATOM 2018 N N . GLU A 1 243 ? 6.355 -15.690 -38.130 1.00 90.25 243 GLU A N 1
ATOM 2019 C CA . GLU A 1 243 ? 4.978 -16.024 -38.509 1.00 90.25 243 GLU A CA 1
ATOM 2020 C C . GLU A 1 243 ? 4.647 -15.340 -39.832 1.00 90.25 243 GLU A C 1
ATOM 2022 O O . GLU A 1 243 ? 5.041 -14.186 -40.054 1.00 90.25 243 GLU A O 1
ATOM 2027 N N . LYS A 1 244 ? 3.898 -16.022 -40.699 1.00 86.50 244 LYS A N 1
ATOM 2028 C CA . LYS A 1 244 ? 3.576 -15.517 -42.037 1.00 86.50 244 LYS A CA 1
ATOM 2029 C C . LYS A 1 244 ? 2.075 -15.463 -42.295 1.00 86.50 244 LYS A C 1
ATOM 2031 O O . LYS A 1 244 ? 1.309 -16.143 -41.629 1.00 86.50 244 LYS A O 1
ATOM 2036 N N . ASP A 1 245 ? 1.651 -14.648 -43.252 1.00 80.75 245 ASP A N 1
ATOM 2037 C CA . ASP A 1 245 ? 0.272 -14.651 -43.754 1.00 80.75 245 ASP A CA 1
ATOM 2038 C C . ASP A 1 245 ? 0.096 -15.584 -44.972 1.00 80.75 245 ASP A C 1
ATOM 2040 O O . ASP A 1 245 ? 1.039 -16.215 -45.460 1.00 80.75 245 ASP A O 1
ATOM 2044 N N . SER A 1 246 ? -1.128 -15.625 -45.509 1.00 75.75 246 SER A N 1
ATOM 2045 C CA . SER A 1 246 ? -1.486 -16.358 -46.734 1.00 75.75 246 SER A CA 1
ATOM 2046 C C . SER A 1 246 ? -0.743 -15.901 -47.993 1.00 75.75 246 SER A C 1
ATOM 2048 O O . SER A 1 246 ? -0.692 -16.633 -48.981 1.00 75.75 246 SER A O 1
ATOM 2050 N N . LYS A 1 247 ? -0.142 -14.708 -47.963 1.00 80.31 247 LYS A N 1
ATOM 2051 C CA . LYS A 1 247 ? 0.675 -14.128 -49.034 1.00 80.31 247 LYS A CA 1
ATOM 2052 C C . LYS A 1 247 ? 2.176 -14.300 -48.771 1.00 80.31 247 LYS A C 1
ATOM 2054 O O . LYS A 1 247 ? 2.978 -13.752 -49.524 1.00 80.31 247 LYS A O 1
ATOM 2059 N N . ASN A 1 248 ? 2.559 -15.076 -47.750 1.00 81.44 248 ASN A N 1
ATOM 2060 C CA . ASN A 1 248 ? 3.940 -15.328 -47.327 1.00 81.44 248 ASN A CA 1
ATOM 2061 C C . ASN A 1 248 ? 4.685 -14.066 -46.833 1.00 81.44 248 ASN A C 1
ATOM 2063 O O . ASN A 1 248 ? 5.917 -14.061 -46.773 1.00 81.44 248 ASN A O 1
ATOM 2067 N N . ASN A 1 249 ? 3.963 -13.011 -46.443 1.00 86.25 249 ASN A N 1
ATOM 2068 C CA . ASN A 1 249 ? 4.538 -11.851 -45.762 1.00 86.25 249 ASN A CA 1
ATOM 2069 C C . ASN A 1 249 ? 4.768 -12.175 -44.289 1.00 86.25 249 ASN A C 1
ATOM 2071 O O . ASN A 1 249 ? 3.926 -12.810 -43.658 1.00 86.25 249 ASN A O 1
ATOM 2075 N N . VAL A 1 250 ? 5.875 -11.695 -43.722 1.00 88.69 250 VAL A N 1
ATOM 2076 C CA . VAL A 1 250 ? 6.126 -11.810 -42.280 1.00 88.69 250 VAL A CA 1
ATOM 2077 C C . VAL A 1 250 ? 5.200 -10.856 -41.532 1.00 88.69 250 VAL A C 1
ATOM 2079 O O . VAL A 1 250 ? 5.244 -9.646 -41.754 1.00 88.69 250 VAL A O 1
ATOM 2082 N N . ILE A 1 251 ? 4.384 -11.400 -40.633 1.00 86.19 251 ILE A N 1
ATOM 2083 C CA . ILE A 1 251 ? 3.405 -10.636 -39.843 1.00 86.19 251 ILE A CA 1
ATOM 2084 C C . ILE A 1 251 ? 3.805 -10.490 -38.373 1.00 86.19 251 ILE A C 1
ATOM 2086 O O . ILE A 1 251 ? 3.350 -9.565 -37.700 1.00 86.19 251 ILE A O 1
ATOM 2090 N N . ALA A 1 252 ? 4.643 -11.394 -37.862 1.00 90.81 252 ALA A N 1
ATOM 2091 C CA . ALA A 1 252 ? 5.164 -11.345 -36.503 1.00 90.81 252 ALA A CA 1
ATOM 2092 C C . ALA A 1 252 ? 6.398 -12.236 -36.343 1.00 90.81 252 ALA A C 1
ATOM 2094 O O . ALA A 1 252 ? 6.762 -13.020 -37.218 1.00 90.81 252 ALA A O 1
ATOM 2095 N N . TYR A 1 253 ? 7.020 -12.109 -35.181 1.00 93.00 253 TYR A N 1
ATOM 2096 C CA . TYR A 1 253 ? 8.184 -12.857 -34.752 1.00 93.00 253 TYR A CA 1
ATOM 2097 C C . TYR A 1 253 ? 7.892 -13.489 -33.399 1.00 93.00 253 TYR A C 1
ATOM 2099 O O . TYR A 1 253 ? 7.174 -12.903 -32.584 1.00 93.00 253 TYR A O 1
ATOM 2107 N N . PHE A 1 254 ? 8.468 -14.653 -33.124 1.00 93.56 254 PHE A N 1
ATOM 2108 C CA . PHE A 1 254 ? 8.296 -15.295 -31.829 1.00 93.56 254 PHE A CA 1
ATOM 2109 C C . PHE A 1 254 ? 9.523 -16.066 -31.364 1.00 93.56 254 PHE A C 1
ATOM 2111 O O . PHE A 1 254 ? 10.381 -16.486 -32.148 1.00 93.56 254 PHE A O 1
ATOM 2118 N N . ILE A 1 255 ? 9.552 -16.291 -30.055 1.00 94.00 255 ILE A N 1
ATOM 2119 C CA . ILE A 1 255 ? 10.464 -17.215 -29.394 1.00 94.00 255 ILE A CA 1
ATOM 2120 C C . ILE A 1 255 ? 9.680 -18.152 -28.475 1.00 94.00 255 ILE A C 1
ATOM 2122 O O . ILE A 1 255 ? 8.654 -17.773 -27.906 1.00 94.00 255 ILE A O 1
ATOM 2126 N N . GLU A 1 256 ? 10.212 -19.351 -28.285 1.00 92.75 256 GLU A N 1
ATOM 2127 C CA . GLU A 1 256 ? 9.711 -20.338 -27.332 1.00 92.75 256 GLU A CA 1
ATOM 2128 C C . GLU A 1 256 ? 10.835 -20.709 -26.360 1.00 92.75 256 GLU A C 1
ATOM 2130 O O . GLU A 1 256 ? 11.995 -20.852 -26.756 1.00 92.75 256 GLU A O 1
ATOM 2135 N N . TYR A 1 257 ? 10.507 -20.859 -25.079 1.00 91.62 257 TYR A N 1
ATOM 2136 C CA . TYR A 1 257 ? 11.412 -21.437 -24.087 1.00 91.62 257 TYR A CA 1
ATOM 2137 C C . TYR A 1 257 ? 10.630 -22.169 -22.996 1.00 91.62 257 TYR A C 1
ATOM 2139 O O . TYR A 1 257 ? 9.430 -21.965 -22.806 1.00 91.62 257 TYR A O 1
ATOM 2147 N N . CYS A 1 258 ? 11.335 -23.041 -22.278 1.00 90.81 258 CYS A N 1
ATOM 2148 C CA . CYS A 1 258 ? 10.790 -23.789 -21.153 1.00 90.81 258 CYS A CA 1
ATOM 2149 C C . CYS A 1 258 ? 11.264 -23.181 -19.830 1.00 90.81 258 CYS A C 1
ATOM 2151 O O . CYS A 1 258 ? 12.435 -22.825 -19.672 1.00 90.81 258 CYS A O 1
ATOM 2153 N N . LEU A 1 259 ? 10.345 -23.078 -18.880 1.00 90.62 259 LEU A N 1
ATOM 2154 C CA . LEU A 1 259 ? 10.612 -22.756 -17.489 1.00 90.62 259 LEU A CA 1
ATOM 2155 C C . LEU A 1 259 ? 11.164 -23.999 -16.756 1.00 90.62 259 LEU A C 1
ATOM 2157 O O . LEU A 1 259 ? 10.926 -25.126 -17.192 1.00 90.62 259 LEU A O 1
ATOM 2161 N N . PRO A 1 260 ? 11.893 -23.821 -15.640 1.00 84.38 260 PRO A N 1
ATOM 2162 C CA . PRO A 1 260 ? 12.297 -24.929 -14.770 1.00 84.38 260 PRO A CA 1
ATOM 2163 C C . PRO A 1 260 ? 11.083 -25.739 -14.273 1.00 84.38 260 PRO A C 1
ATOM 2165 O O . PRO A 1 260 ? 10.057 -25.156 -13.932 1.00 84.38 260 PRO A O 1
ATOM 2168 N N . THR A 1 261 ? 11.177 -27.069 -14.223 1.00 75.00 261 THR A N 1
ATOM 2169 C CA . THR A 1 261 ? 10.033 -27.951 -13.929 1.00 75.00 261 THR A CA 1
ATOM 2170 C C . THR A 1 261 ? 9.575 -27.935 -12.459 1.00 75.00 261 THR A C 1
ATOM 2172 O O . THR A 1 261 ? 10.388 -27.908 -11.537 1.00 75.00 261 THR A O 1
ATOM 2175 N N . ASN A 1 262 ? 8.248 -28.009 -12.270 1.00 62.31 262 ASN A N 1
ATOM 2176 C CA . ASN A 1 262 ? 7.478 -28.384 -11.067 1.00 62.31 262 ASN A CA 1
ATOM 2177 C C . ASN A 1 262 ? 7.550 -27.554 -9.772 1.00 62.31 262 ASN A C 1
ATOM 2179 O O . ASN A 1 262 ? 6.880 -27.930 -8.813 1.00 62.31 262 ASN A O 1
ATOM 2183 N N . ASP A 1 263 ? 8.245 -26.415 -9.713 1.00 77.44 263 ASP A N 1
ATOM 2184 C CA . ASP A 1 263 ? 8.299 -25.648 -8.454 1.00 77.44 263 ASP A CA 1
ATOM 2185 C C . ASP A 1 263 ? 8.350 -24.125 -8.650 1.00 77.44 263 ASP A C 1
ATOM 2187 O O . ASP A 1 263 ? 9.268 -23.418 -8.224 1.00 77.44 263 ASP A O 1
ATOM 2191 N N . ILE A 1 264 ? 7.321 -23.608 -9.327 1.00 87.62 264 ILE A N 1
ATOM 2192 C CA . ILE A 1 264 ? 7.190 -22.188 -9.655 1.00 87.62 264 ILE A CA 1
ATOM 2193 C C . ILE A 1 264 ? 5.913 -21.606 -9.052 1.00 87.62 264 ILE A C 1
ATOM 2195 O O . ILE A 1 264 ? 4.829 -22.172 -9.192 1.00 87.62 264 ILE A O 1
ATOM 2199 N N . LYS A 1 265 ? 6.039 -20.435 -8.421 1.00 90.81 265 LYS A N 1
ATOM 2200 C CA . LYS A 1 265 ? 4.901 -19.589 -8.033 1.00 90.81 265 LYS A CA 1
ATOM 2201 C C . LYS A 1 265 ? 4.869 -18.353 -8.930 1.00 90.81 265 LYS A C 1
ATOM 2203 O O . LYS A 1 265 ? 5.908 -17.729 -9.123 1.00 90.81 265 LYS A O 1
ATOM 2208 N N . PHE A 1 266 ? 3.702 -18.028 -9.477 1.00 92.31 266 PHE A N 1
ATOM 2209 C CA . PHE A 1 266 ? 3.504 -16.907 -10.397 1.00 92.31 266 PHE A CA 1
ATOM 2210 C C . PHE A 1 266 ? 2.802 -15.739 -9.705 1.00 92.31 266 PHE A C 1
ATOM 2212 O O . PHE A 1 266 ? 2.030 -15.954 -8.770 1.00 92.31 266 PHE A O 1
ATOM 2219 N N . PHE A 1 267 ? 3.086 -14.527 -10.173 1.00 92.31 267 PHE A N 1
ATOM 2220 C CA . PHE A 1 267 ? 2.549 -13.276 -9.652 1.00 92.31 267 PHE A CA 1
ATOM 2221 C C . PHE A 1 267 ? 2.417 -12.247 -10.783 1.00 92.31 267 PHE A C 1
ATOM 2223 O O . PHE A 1 267 ? 3.260 -12.195 -11.680 1.00 92.31 267 PHE A O 1
ATOM 2230 N N . SER A 1 268 ? 1.409 -11.384 -10.718 1.00 90.88 268 SER A N 1
ATOM 2231 C CA . SER A 1 268 ? 1.495 -10.034 -11.303 1.00 90.88 268 SER A CA 1
ATOM 2232 C C . SER A 1 268 ? 2.395 -9.126 -10.449 1.00 90.88 268 SER A C 1
ATOM 2234 O O . SER A 1 268 ? 2.691 -9.456 -9.299 1.00 90.88 268 SER A O 1
ATOM 2236 N N . LEU A 1 269 ? 2.814 -7.958 -10.956 1.00 90.38 269 LEU A N 1
ATOM 2237 C CA . LEU A 1 269 ? 3.578 -6.990 -10.152 1.00 90.38 269 LEU A CA 1
ATOM 2238 C C . LEU A 1 269 ? 2.808 -6.520 -8.909 1.00 90.38 269 LEU A C 1
ATOM 2240 O O . LEU A 1 269 ? 3.394 -6.421 -7.833 1.00 90.38 269 LEU A O 1
ATOM 2244 N N . THR A 1 270 ? 1.496 -6.306 -9.024 1.00 87.19 270 THR A N 1
ATOM 2245 C CA . THR A 1 270 ? 0.647 -5.925 -7.886 1.00 87.19 270 THR A CA 1
ATOM 2246 C C . THR A 1 270 ? 0.603 -7.022 -6.825 1.00 87.19 270 THR A C 1
ATOM 2248 O O . THR A 1 270 ? 0.822 -6.753 -5.645 1.00 87.19 270 THR A O 1
ATOM 2251 N N . GLU A 1 271 ? 0.372 -8.274 -7.227 1.00 89.06 271 GLU A N 1
ATOM 2252 C CA . GLU A 1 271 ? 0.382 -9.412 -6.298 1.00 89.06 271 GLU A CA 1
ATOM 2253 C C . GLU A 1 271 ? 1.763 -9.637 -5.687 1.00 89.06 271 GLU A C 1
ATOM 2255 O O . GLU A 1 271 ? 1.862 -9.965 -4.511 1.00 89.06 271 GLU A O 1
ATOM 2260 N N . PHE A 1 272 ? 2.833 -9.461 -6.461 1.00 92.19 272 PHE A N 1
ATOM 2261 C CA . PHE A 1 272 ? 4.201 -9.574 -5.970 1.00 92.19 272 PHE A CA 1
ATOM 2262 C C . PHE A 1 272 ? 4.486 -8.525 -4.890 1.00 92.19 272 PHE A C 1
ATOM 2264 O O . PHE A 1 272 ? 4.971 -8.852 -3.810 1.00 92.19 272 PHE A O 1
ATOM 2271 N N . LEU A 1 273 ? 4.134 -7.266 -5.139 1.00 89.38 273 LEU A N 1
ATOM 2272 C CA . LEU A 1 273 ? 4.356 -6.181 -4.188 1.00 89.38 273 LEU A CA 1
ATOM 2273 C C . LEU A 1 273 ? 3.554 -6.355 -2.891 1.00 89.38 273 LEU A C 1
ATOM 2275 O O . LEU A 1 273 ? 4.090 -6.063 -1.823 1.00 89.38 273 LEU A O 1
ATOM 2279 N N . ARG A 1 274 ? 2.334 -6.898 -2.965 1.00 84.50 274 ARG A N 1
ATOM 2280 C CA . ARG A 1 274 ? 1.459 -7.111 -1.799 1.00 84.50 274 ARG A CA 1
ATOM 2281 C C . ARG A 1 274 ? 1.730 -8.413 -1.044 1.00 84.50 274 ARG A C 1
ATOM 2283 O O . ARG A 1 274 ? 1.771 -8.410 0.178 1.00 84.50 274 ARG A O 1
ATOM 2290 N N . ASN A 1 275 ? 1.928 -9.518 -1.762 1.00 84.19 275 ASN A N 1
ATOM 2291 C CA . ASN A 1 275 ? 1.890 -10.868 -1.188 1.00 84.19 275 ASN A CA 1
ATOM 2292 C C . ASN A 1 275 ? 3.265 -11.542 -1.095 1.00 84.19 275 ASN A C 1
ATOM 2294 O O . ASN A 1 275 ? 3.381 -12.584 -0.448 1.00 84.19 275 ASN A O 1
ATOM 2298 N N . ALA A 1 276 ? 4.292 -11.035 -1.789 1.00 88.25 276 ALA A N 1
ATOM 2299 C CA . ALA A 1 276 ? 5.641 -11.576 -1.649 1.00 88.25 276 ALA A CA 1
ATOM 2300 C C . ALA A 1 276 ? 6.289 -11.061 -0.362 1.00 88.25 276 ALA A C 1
ATOM 2302 O O . ALA A 1 276 ? 6.192 -9.871 -0.039 1.00 88.25 276 ALA A O 1
ATOM 2303 N N . GLU A 1 277 ? 6.986 -11.963 0.329 1.00 89.38 277 GLU A N 1
ATOM 2304 C CA . GLU A 1 277 ? 7.690 -11.667 1.573 1.00 89.38 277 GLU A CA 1
ATOM 2305 C C . GLU A 1 277 ? 8.690 -10.508 1.382 1.00 89.38 277 GLU A C 1
ATOM 2307 O O . GLU A 1 277 ? 9.453 -10.514 0.410 1.00 89.38 277 GLU A O 1
ATOM 2312 N N . PRO A 1 278 ? 8.689 -9.501 2.273 1.00 90.00 278 PRO A N 1
ATOM 2313 C CA . PRO A 1 278 ? 9.564 -8.339 2.170 1.00 90.00 278 PRO A CA 1
ATOM 2314 C C . PRO A 1 278 ? 11.005 -8.674 2.577 1.00 90.00 278 PRO A C 1
ATOM 2316 O O . PRO A 1 278 ? 11.410 -8.453 3.713 1.00 90.00 278 PRO A O 1
ATOM 2319 N N . ASN A 1 279 ? 11.806 -9.163 1.634 1.00 91.19 279 ASN A N 1
ATOM 2320 C CA . ASN A 1 279 ? 13.190 -9.578 1.866 1.00 91.19 279 ASN A CA 1
ATOM 2321 C C . ASN A 1 279 ? 14.161 -9.013 0.811 1.00 91.19 279 ASN A C 1
ATOM 2323 O O . ASN A 1 279 ? 13.758 -8.333 -0.133 1.00 91.19 279 ASN A O 1
ATOM 2327 N N . ALA A 1 280 ? 15.453 -9.317 0.965 1.00 90.19 280 ALA A N 1
ATOM 2328 C CA . ALA A 1 280 ? 16.498 -8.856 0.050 1.00 90.19 280 ALA A CA 1
ATOM 2329 C C . ALA A 1 280 ? 16.255 -9.296 -1.408 1.00 90.19 280 ALA A C 1
ATOM 2331 O O . ALA A 1 280 ? 16.486 -8.523 -2.328 1.00 90.19 280 ALA A O 1
ATOM 2332 N N . GLU A 1 281 ? 15.714 -10.497 -1.640 1.00 91.69 281 GLU A N 1
ATOM 2333 C CA . GLU A 1 281 ? 15.405 -10.980 -2.997 1.00 91.69 281 GLU A CA 1
ATOM 2334 C C . GLU A 1 281 ? 14.246 -10.207 -3.645 1.00 91.69 281 GLU A C 1
ATOM 2336 O O . GLU A 1 281 ? 14.253 -9.959 -4.855 1.00 91.69 281 GLU A O 1
ATOM 2341 N N . LYS A 1 282 ? 13.253 -9.777 -2.853 1.00 93.62 282 LYS A N 1
ATOM 2342 C CA . LYS A 1 282 ? 12.203 -8.867 -3.329 1.00 93.62 282 LYS A CA 1
ATOM 2343 C C . LYS A 1 282 ? 12.803 -7.516 -3.721 1.00 93.62 282 LYS A C 1
ATOM 2345 O O . LYS A 1 282 ? 12.490 -7.013 -4.801 1.00 93.62 282 LYS A O 1
ATOM 2350 N N . PHE A 1 283 ? 13.698 -6.968 -2.900 1.00 92.94 283 PHE A N 1
ATOM 2351 C CA . PHE A 1 283 ? 14.434 -5.740 -3.208 1.00 92.94 283 PHE A CA 1
ATOM 2352 C C . PHE A 1 283 ? 15.282 -5.860 -4.481 1.00 92.94 283 PHE A C 1
ATOM 2354 O O . PHE A 1 283 ? 15.133 -5.030 -5.376 1.00 92.94 283 PHE A O 1
ATOM 2361 N N . GLU A 1 284 ? 16.088 -6.913 -4.626 1.00 92.38 284 GLU A N 1
ATOM 2362 C CA . GLU A 1 284 ? 16.920 -7.133 -5.818 1.00 92.38 284 GLU A CA 1
ATOM 2363 C C . GLU A 1 284 ? 16.079 -7.247 -7.095 1.00 92.38 284 GLU A C 1
ATOM 2365 O O . GLU A 1 284 ? 16.456 -6.754 -8.164 1.00 92.38 284 GLU A O 1
ATOM 2370 N N . PHE A 1 285 ? 14.887 -7.841 -7.003 1.00 93.94 285 PHE A N 1
ATOM 2371 C CA . PHE A 1 285 ? 13.961 -7.873 -8.128 1.00 93.94 285 PHE A CA 1
ATOM 2372 C C . PHE A 1 285 ? 13.412 -6.483 -8.490 1.00 93.94 285 PHE A C 1
ATOM 2374 O O . PHE A 1 285 ? 13.346 -6.148 -9.675 1.00 93.94 285 PHE A O 1
ATOM 2381 N N . ILE A 1 286 ? 13.053 -5.661 -7.499 1.00 93.19 286 ILE A N 1
ATOM 2382 C CA . ILE A 1 286 ? 12.593 -4.279 -7.716 1.00 93.19 286 ILE A CA 1
ATOM 2383 C C . ILE A 1 286 ? 13.718 -3.413 -8.288 1.00 93.19 286 ILE A C 1
ATOM 2385 O O . ILE A 1 286 ? 13.519 -2.745 -9.300 1.00 93.19 286 ILE A O 1
ATOM 2389 N N . LYS A 1 287 ? 14.931 -3.500 -7.741 1.00 90.94 287 LYS A N 1
ATOM 2390 C CA . LYS A 1 287 ? 16.133 -2.868 -8.306 1.00 90.94 287 LYS A CA 1
ATOM 2391 C C . LYS A 1 287 ? 16.307 -3.232 -9.780 1.00 90.94 287 LYS A C 1
ATOM 2393 O O . LYS A 1 287 ? 16.495 -2.355 -10.622 1.00 90.94 287 LYS A O 1
ATOM 2398 N N . LYS A 1 288 ? 16.153 -4.512 -10.127 1.00 91.06 288 LYS A N 1
ATOM 2399 C CA . LYS A 1 288 ? 16.235 -4.989 -11.514 1.00 91.06 288 LYS A CA 1
ATOM 2400 C C . LYS A 1 288 ? 15.135 -4.430 -12.423 1.00 91.06 288 LYS A C 1
ATOM 2402 O O . LYS A 1 288 ? 15.389 -4.283 -13.618 1.00 91.06 288 LYS A O 1
ATOM 2407 N N . ILE A 1 289 ? 13.937 -4.138 -11.906 1.00 91.69 289 ILE A N 1
ATOM 2408 C CA . ILE A 1 289 ? 12.878 -3.449 -12.666 1.00 91.69 289 ILE A CA 1
ATOM 2409 C C . ILE A 1 289 ? 13.369 -2.068 -13.102 1.00 91.69 289 ILE A C 1
ATOM 2411 O O . ILE A 1 289 ? 13.368 -1.792 -14.302 1.00 91.69 289 ILE A O 1
ATOM 2415 N N . TYR A 1 290 ? 13.861 -1.257 -12.162 1.00 89.12 290 TYR A N 1
ATOM 2416 C CA . TYR A 1 290 ? 14.340 0.102 -12.441 1.00 89.12 290 TYR A CA 1
ATOM 2417 C C . TYR A 1 290 ? 15.580 0.094 -13.340 1.00 89.12 290 TYR A C 1
ATOM 2419 O O . TYR A 1 290 ? 15.603 0.770 -14.364 1.00 89.12 290 TYR A O 1
ATOM 2427 N N . GLN A 1 291 ? 16.574 -0.750 -13.042 1.00 87.25 291 GLN A N 1
ATOM 2428 C CA . GLN A 1 291 ? 17.799 -0.861 -13.847 1.00 87.25 291 GLN A CA 1
ATOM 2429 C C . GLN A 1 291 ? 17.534 -1.251 -15.307 1.00 87.25 291 GLN A C 1
ATOM 2431 O O . GLN A 1 291 ? 18.290 -0.866 -16.197 1.00 87.25 291 GLN A O 1
ATOM 2436 N N . LYS A 1 292 ? 16.487 -2.044 -15.562 1.00 87.56 292 LYS A N 1
ATOM 2437 C CA . LYS A 1 292 ? 16.111 -2.465 -16.917 1.00 87.56 292 LYS A CA 1
ATOM 2438 C C . LYS A 1 292 ? 15.065 -1.572 -17.576 1.00 87.56 292 LYS A C 1
ATOM 2440 O O . LYS A 1 292 ? 14.765 -1.818 -18.740 1.00 87.56 292 LYS A O 1
ATOM 2445 N N . GLY A 1 293 ? 14.473 -0.619 -16.856 1.00 88.12 293 GLY A N 1
ATOM 2446 C CA . GLY A 1 293 ? 13.285 0.101 -17.319 1.00 88.12 293 GLY A CA 1
ATOM 2447 C C . GLY A 1 293 ? 12.116 -0.839 -17.635 1.00 88.12 293 GLY A C 1
ATOM 2448 O O . GLY A 1 293 ? 11.417 -0.663 -18.625 1.00 88.12 293 GLY A O 1
ATOM 2449 N N . HIS A 1 294 ? 11.955 -1.919 -16.866 1.00 90.62 294 HIS A N 1
ATOM 2450 C CA . HIS A 1 294 ? 10.987 -2.973 -17.165 1.00 90.62 294 HIS A CA 1
ATOM 2451 C C . HIS A 1 294 ? 9.716 -2.821 -16.320 1.00 90.62 294 HIS A C 1
ATOM 2453 O O . HIS A 1 294 ? 9.498 -3.588 -15.381 1.00 90.62 294 HIS A O 1
ATOM 2459 N N . PHE A 1 295 ? 8.872 -1.839 -16.639 1.00 90.56 295 PHE A N 1
ATOM 2460 C CA . PHE A 1 295 ? 7.736 -1.465 -15.787 1.00 90.56 295 PHE A CA 1
ATOM 2461 C C . PHE A 1 295 ? 6.405 -2.137 -16.171 1.00 90.56 295 PHE A C 1
ATOM 2463 O O . PHE A 1 295 ? 5.545 -2.331 -15.311 1.00 90.56 295 PHE A O 1
ATOM 2470 N N . ASN A 1 296 ? 6.234 -2.586 -17.419 1.00 90.25 296 ASN A N 1
ATOM 2471 C CA . ASN A 1 296 ? 5.015 -3.261 -17.891 1.00 90.25 296 ASN A CA 1
ATOM 2472 C C . ASN A 1 296 ? 4.868 -4.722 -17.397 1.00 90.25 296 ASN A C 1
ATOM 2474 O O . ASN A 1 296 ? 4.906 -5.668 -18.180 1.00 90.25 296 ASN A O 1
ATOM 2478 N N . ASN A 1 297 ? 4.687 -4.923 -16.087 1.00 91.00 297 ASN A N 1
ATOM 2479 C CA . ASN A 1 297 ? 4.594 -6.249 -15.446 1.00 91.00 297 ASN A CA 1
ATOM 2480 C C . ASN A 1 297 ? 3.292 -6.471 -14.650 1.00 91.00 297 ASN A C 1
ATOM 2482 O O . ASN A 1 297 ? 3.223 -7.315 -13.759 1.00 91.00 297 ASN A O 1
ATOM 2486 N N . PHE A 1 298 ? 2.240 -5.718 -14.960 1.00 88.00 298 PHE A N 1
ATOM 2487 C CA . PHE A 1 298 ? 0.966 -5.760 -14.230 1.00 88.00 298 PHE A CA 1
ATOM 2488 C C . PHE A 1 298 ? 0.015 -6.873 -14.680 1.00 88.00 298 PHE A C 1
ATOM 2490 O O . PHE A 1 298 ? -0.997 -7.127 -14.030 1.00 88.00 298 PHE A O 1
ATOM 2497 N N . TYR A 1 299 ? 0.330 -7.547 -15.783 1.00 87.44 299 TYR A N 1
ATOM 2498 C CA . TYR A 1 299 ? -0.461 -8.662 -16.285 1.00 87.44 299 TYR A CA 1
ATOM 2499 C C . TYR A 1 299 ? -0.268 -9.928 -15.433 1.00 87.44 299 TYR A C 1
ATOM 2501 O O . TYR A 1 299 ? 0.692 -10.065 -14.670 1.00 87.44 299 TYR A O 1
ATOM 2509 N N . GLN A 1 300 ? -1.202 -10.870 -15.559 1.00 87.25 300 GLN A N 1
ATOM 2510 C CA . GLN A 1 300 ? -1.172 -12.119 -14.802 1.00 87.25 300 GLN A CA 1
ATOM 2511 C C . GLN A 1 300 ? 0.074 -12.952 -15.141 1.00 87.25 300 GLN A C 1
ATOM 2513 O O . GLN A 1 300 ? 0.451 -13.078 -16.303 1.00 87.25 300 GLN A O 1
ATOM 2518 N N . ASP A 1 301 ? 0.680 -13.568 -14.124 1.00 91.81 301 ASP A N 1
ATOM 2519 C CA . ASP A 1 301 ? 1.876 -14.414 -14.237 1.00 91.81 301 ASP A CA 1
ATOM 2520 C C . ASP A 1 301 ? 3.135 -13.709 -14.783 1.00 91.81 301 ASP A C 1
ATOM 2522 O O . ASP A 1 301 ? 4.089 -14.383 -15.177 1.00 91.81 301 ASP A O 1
ATOM 2526 N N . ALA A 1 302 ? 3.177 -12.372 -14.799 1.00 93.12 302 ALA A N 1
ATOM 2527 C CA . ALA A 1 302 ? 4.312 -11.593 -15.302 1.00 93.12 302 ALA A CA 1
ATOM 2528 C C . ALA A 1 302 ? 5.640 -11.886 -14.587 1.00 93.12 302 ALA A C 1
ATOM 2530 O O . ALA A 1 302 ? 6.716 -11.721 -15.166 1.00 93.12 302 ALA A O 1
ATOM 2531 N N . ILE A 1 303 ? 5.574 -12.320 -13.332 1.00 95.19 303 ILE A N 1
ATOM 2532 C CA . ILE A 1 303 ? 6.711 -12.613 -12.467 1.00 95.19 303 ILE A CA 1
ATOM 2533 C C . ILE A 1 303 ? 6.578 -14.047 -11.983 1.00 95.19 303 ILE A C 1
ATOM 2535 O O . ILE A 1 303 ? 5.486 -14.513 -11.656 1.00 95.19 303 ILE A O 1
ATOM 2539 N N . TYR A 1 304 ? 7.700 -14.748 -11.888 1.00 93.31 304 TYR A N 1
ATOM 2540 C CA . TYR A 1 304 ? 7.724 -16.070 -11.292 1.00 93.31 304 TYR A CA 1
ATOM 2541 C C . TYR A 1 304 ? 8.884 -16.242 -10.312 1.00 93.31 304 TYR A C 1
ATOM 2543 O O . TYR A 1 304 ? 9.999 -15.773 -10.548 1.00 93.31 304 TYR A O 1
ATOM 2551 N N . LEU A 1 305 ? 8.613 -16.927 -9.203 1.00 92.25 305 LEU A N 1
ATOM 2552 C CA . LEU A 1 305 ? 9.604 -17.352 -8.221 1.00 92.25 305 LEU A CA 1
ATOM 2553 C C . LEU A 1 305 ? 10.087 -18.751 -8.586 1.00 92.25 305 LEU A C 1
ATOM 2555 O O . LEU A 1 305 ? 9.305 -19.703 -8.565 1.00 92.25 305 LEU A O 1
ATOM 2559 N N . ASN A 1 306 ? 11.376 -18.882 -8.887 1.00 89.31 306 ASN A N 1
ATOM 2560 C CA . ASN A 1 306 ? 12.020 -20.187 -8.937 1.00 89.31 306 ASN A CA 1
ATOM 2561 C C . ASN A 1 306 ? 12.349 -20.610 -7.501 1.00 89.31 306 ASN A C 1
ATOM 2563 O O . ASN A 1 306 ? 13.245 -20.025 -6.893 1.00 89.31 306 ASN A O 1
ATOM 2567 N N . LYS A 1 307 ? 11.652 -21.621 -6.971 1.00 84.88 307 LYS A N 1
ATOM 2568 C CA . LYS A 1 307 ? 11.862 -22.095 -5.594 1.00 84.88 307 LYS A CA 1
ATOM 2569 C C . LYS A 1 307 ? 13.188 -22.827 -5.379 1.00 84.88 307 LYS A C 1
ATOM 2571 O O . LYS A 1 307 ? 13.655 -22.880 -4.255 1.00 84.88 307 LYS A O 1
ATOM 2576 N N . GLN A 1 308 ? 13.823 -23.362 -6.423 1.00 85.00 308 GLN A N 1
ATOM 2577 C CA . GLN A 1 308 ? 15.144 -23.990 -6.285 1.00 85.00 308 GLN A CA 1
ATOM 2578 C C . GLN A 1 308 ? 16.217 -22.931 -6.034 1.00 85.00 308 GLN A C 1
ATOM 2580 O O . GLN A 1 308 ? 17.044 -23.070 -5.139 1.00 85.00 308 GLN A O 1
ATOM 2585 N N . THR A 1 309 ? 16.189 -21.844 -6.810 1.00 87.94 309 THR A N 1
ATOM 2586 C CA . THR A 1 309 ? 17.157 -20.751 -6.655 1.00 87.94 309 THR A CA 1
ATOM 2587 C C . THR A 1 309 ? 16.716 -19.694 -5.647 1.00 87.94 309 THR A C 1
ATOM 2589 O O . THR A 1 309 ? 17.523 -18.839 -5.323 1.00 87.94 309 THR A O 1
ATOM 2592 N N . HIS A 1 310 ? 15.453 -19.715 -5.208 1.00 87.69 310 HIS A N 1
ATOM 2593 C CA . HIS A 1 310 ? 14.799 -18.666 -4.413 1.00 87.69 310 HIS A CA 1
ATOM 2594 C C . HIS A 1 310 ? 14.844 -17.273 -5.068 1.00 87.69 310 HIS A C 1
ATOM 2596 O O . HIS A 1 310 ? 14.869 -16.260 -4.383 1.00 87.69 310 HIS A O 1
ATOM 2602 N N . LYS A 1 311 ? 14.823 -17.216 -6.411 1.00 91.19 311 LYS A N 1
ATOM 2603 C CA . LYS A 1 311 ? 14.955 -15.957 -7.172 1.00 91.19 311 LYS A CA 1
ATOM 2604 C C . LYS A 1 311 ? 13.717 -15.640 -7.984 1.00 91.19 311 LYS A C 1
ATOM 2606 O O . LYS A 1 311 ? 13.195 -16.507 -8.696 1.00 91.19 311 LYS A O 1
ATOM 2611 N N . TYR A 1 312 ? 13.321 -14.374 -7.952 1.00 93.50 312 TYR A N 1
ATOM 2612 C CA . TYR A 1 312 ? 12.270 -13.834 -8.805 1.00 93.50 312 TYR A CA 1
ATOM 2613 C C . TYR A 1 312 ? 12.802 -13.518 -10.205 1.00 93.50 312 TYR A C 1
ATOM 2615 O O . TYR A 1 312 ? 13.912 -13.005 -10.397 1.00 93.50 312 TYR A O 1
ATOM 2623 N N . LYS A 1 313 ? 12.011 -13.844 -11.225 1.00 93.38 313 LYS A N 1
ATOM 2624 C CA . LYS A 1 313 ? 12.344 -13.619 -12.632 1.00 93.38 313 LYS A CA 1
ATOM 2625 C C . LYS A 1 313 ? 11.127 -13.109 -13.389 1.00 93.38 313 LYS A C 1
ATOM 2627 O O . LYS A 1 313 ? 9.996 -13.479 -13.094 1.00 93.38 313 LYS A O 1
ATOM 2632 N N . PHE A 1 314 ? 11.386 -12.283 -14.398 1.00 94.50 314 PHE A N 1
ATOM 2633 C CA . PHE A 1 314 ? 10.361 -11.888 -15.353 1.00 94.50 314 PHE A CA 1
ATOM 2634 C C . PHE A 1 314 ? 9.967 -13.087 -16.202 1.00 94.50 314 PHE A C 1
ATOM 2636 O O . PHE A 1 314 ? 10.844 -13.803 -16.699 1.00 94.50 314 PHE A O 1
ATOM 2643 N N . LEU A 1 315 ? 8.664 -13.264 -16.400 1.00 93.94 315 LEU A N 1
ATOM 2644 C CA . LEU A 1 315 ? 8.154 -14.150 -17.425 1.00 93.94 315 LEU A CA 1
ATOM 2645 C C . LEU A 1 315 ? 8.590 -13.606 -18.781 1.00 93.94 315 LEU A C 1
ATOM 2647 O O . LEU A 1 315 ? 9.361 -14.275 -19.445 1.00 93.94 315 LEU A O 1
ATOM 2651 N N . ASN A 1 316 ? 8.222 -12.375 -19.141 1.00 93.06 316 ASN A N 1
ATOM 2652 C CA . ASN A 1 316 ? 8.733 -11.715 -20.342 1.00 93.06 316 ASN A CA 1
ATOM 2653 C C . ASN A 1 316 ? 10.043 -10.962 -20.052 1.00 93.06 316 ASN A C 1
ATOM 2655 O O . ASN A 1 316 ? 9.998 -9.906 -19.430 1.00 93.06 316 ASN A O 1
ATOM 2659 N N . PRO A 1 317 ? 11.222 -11.424 -20.506 1.00 90.88 317 PRO A N 1
ATOM 2660 C CA . PRO A 1 317 ? 12.469 -10.713 -20.244 1.00 90.88 317 PRO A CA 1
ATOM 2661 C C . PRO A 1 317 ? 12.671 -9.468 -21.131 1.00 90.88 317 PRO A C 1
ATOM 2663 O O . PRO A 1 317 ? 13.705 -8.818 -20.981 1.00 90.88 317 PRO A O 1
ATOM 2666 N N . TYR A 1 318 ? 11.735 -9.159 -22.040 1.00 91.31 318 TYR A N 1
ATOM 2667 C CA . TYR A 1 318 ? 11.838 -8.093 -23.048 1.00 91.31 318 TYR A CA 1
ATOM 2668 C C . TYR A 1 318 ? 10.859 -6.943 -22.868 1.00 91.31 318 TYR A C 1
ATOM 2670 O O . TYR A 1 318 ? 10.891 -6.013 -23.668 1.00 91.31 318 TYR A O 1
ATOM 2678 N N . GLY A 1 319 ? 9.993 -6.968 -21.855 1.00 89.94 319 GLY A N 1
ATOM 2679 C CA . GLY A 1 319 ? 8.976 -5.925 -21.712 1.00 89.94 319 GLY A CA 1
ATOM 2680 C C . GLY A 1 319 ? 9.554 -4.528 -21.462 1.00 89.94 319 GLY A C 1
ATOM 2681 O O . GLY A 1 319 ? 8.810 -3.561 -21.467 1.00 89.94 319 GLY A O 1
ATOM 2682 N N . SER A 1 320 ? 10.871 -4.369 -21.265 1.00 89.94 320 SER A N 1
ATOM 2683 C CA . SER A 1 320 ? 11.535 -3.055 -21.281 1.00 89.94 320 SER A CA 1
ATOM 2684 C C . SER A 1 320 ? 11.481 -2.377 -22.657 1.00 89.94 320 SER A C 1
ATOM 2686 O O . SER A 1 320 ? 11.763 -1.194 -22.771 1.00 89.94 320 SER A O 1
ATOM 2688 N N . LEU A 1 321 ? 11.170 -3.133 -23.715 1.00 91.12 321 LEU A N 1
ATOM 2689 C CA . LEU A 1 321 ? 10.968 -2.634 -25.077 1.00 91.12 321 LEU A CA 1
ATOM 2690 C C . LEU A 1 321 ? 9.488 -2.387 -25.402 1.00 91.12 321 LEU A C 1
ATOM 2692 O O . LEU A 1 321 ? 9.177 -1.994 -26.527 1.00 91.12 321 LEU A O 1
ATOM 2696 N N . ASP A 1 322 ? 8.580 -2.638 -24.453 1.00 91.88 322 ASP A N 1
ATOM 2697 C CA . ASP A 1 322 ? 7.194 -2.191 -24.576 1.00 91.88 322 ASP A CA 1
ATOM 2698 C C . ASP A 1 322 ? 7.152 -0.657 -24.493 1.00 91.88 322 ASP A C 1
ATOM 2700 O O . ASP A 1 322 ? 7.966 -0.039 -23.809 1.00 91.88 322 ASP A O 1
ATOM 2704 N N . GLU A 1 323 ? 6.201 -0.029 -25.180 1.00 92.06 323 GLU A N 1
ATOM 2705 C CA . GLU A 1 323 ? 6.075 1.435 -25.206 1.00 92.06 323 GLU A CA 1
ATOM 2706 C C . GLU A 1 323 ? 5.198 1.948 -24.060 1.00 92.06 323 GLU A C 1
ATOM 2708 O O . GLU A 1 323 ? 5.410 3.050 -23.546 1.00 92.06 323 GLU A O 1
ATOM 2713 N N . LYS A 1 324 ? 4.200 1.150 -23.660 1.00 93.94 324 LYS A N 1
ATOM 2714 C CA . LYS A 1 324 ? 3.179 1.533 -22.684 1.00 93.94 324 LYS A CA 1
ATOM 2715 C C . LYS A 1 324 ? 3.000 0.492 -21.586 1.00 93.94 324 LYS A C 1
ATOM 2717 O O . LYS A 1 324 ? 2.927 -0.710 -21.855 1.00 93.94 324 LYS A O 1
ATOM 2722 N N . ILE A 1 325 ? 2.822 0.982 -20.361 1.00 90.69 325 ILE A N 1
ATOM 2723 C CA . ILE A 1 325 ? 2.267 0.227 -19.234 1.00 90.69 325 ILE A CA 1
ATOM 2724 C C . ILE A 1 325 ? 0.748 0.315 -19.336 1.00 90.69 325 ILE A C 1
ATOM 2726 O O . ILE A 1 325 ? 0.195 1.405 -19.504 1.00 90.69 325 ILE A O 1
ATOM 2730 N N . LEU A 1 326 ? 0.075 -0.828 -19.227 1.00 85.56 326 LEU A N 1
ATOM 2731 C CA . LEU A 1 326 ? -1.377 -0.910 -19.342 1.00 85.56 326 LEU A CA 1
ATOM 2732 C C . LEU A 1 326 ? -1.991 -1.440 -18.053 1.00 85.56 326 LEU A C 1
ATOM 2734 O O . LEU A 1 326 ? -1.771 -2.597 -17.692 1.00 85.56 326 LEU A O 1
ATOM 2738 N N . ILE A 1 327 ? -2.798 -0.606 -17.397 1.00 82.00 327 ILE A N 1
ATOM 2739 C CA . ILE A 1 327 ? -3.507 -0.966 -16.166 1.00 82.00 327 ILE A CA 1
ATOM 2740 C C . ILE A 1 327 ? -5.002 -1.110 -16.447 1.00 82.00 327 ILE A C 1
ATOM 2742 O O . ILE A 1 327 ? -5.602 -0.186 -17.001 1.00 82.00 327 ILE A O 1
ATOM 2746 N N . PRO A 1 328 ? -5.625 -2.245 -16.081 1.00 72.50 328 PRO A N 1
ATOM 2747 C CA . PRO A 1 328 ? -7.072 -2.394 -16.171 1.00 72.50 328 PRO A CA 1
ATOM 2748 C C . PRO A 1 328 ? -7.802 -1.361 -15.293 1.00 72.50 328 PRO A C 1
ATOM 2750 O O . PRO A 1 328 ? -7.613 -1.341 -14.077 1.00 72.50 328 PRO A O 1
ATOM 2753 N N . ALA A 1 329 ? -8.674 -0.549 -15.896 1.00 67.12 329 ALA A N 1
ATOM 2754 C CA . ALA A 1 329 ? -9.495 0.470 -15.238 1.00 67.12 329 ALA A CA 1
ATOM 2755 C C . ALA A 1 329 ? -10.960 0.349 -15.706 1.00 67.12 329 ALA A C 1
ATOM 2757 O O . ALA A 1 329 ? -11.458 1.089 -16.560 1.00 67.12 329 ALA A O 1
ATOM 2758 N N . GLY A 1 330 ? -11.666 -0.657 -15.182 1.00 63.81 330 GLY A N 1
ATOM 2759 C CA . GLY A 1 330 ? -13.026 -0.982 -15.621 1.00 63.81 330 GLY A CA 1
ATOM 2760 C C . GLY A 1 330 ? -13.060 -1.468 -17.077 1.00 63.81 330 GLY A C 1
ATOM 2761 O O . GLY A 1 330 ? -12.357 -2.412 -17.419 1.00 63.81 330 GLY A O 1
ATOM 2762 N N . LYS A 1 331 ? -13.874 -0.825 -17.933 1.00 55.12 331 LYS A N 1
ATOM 2763 C CA . LYS A 1 331 ? -14.020 -1.153 -19.373 1.00 55.12 331 LYS A CA 1
ATOM 2764 C C . LYS A 1 331 ? -12.875 -0.624 -20.257 1.00 55.12 331 LYS A C 1
ATOM 2766 O O . LYS A 1 331 ? -12.899 -0.802 -21.473 1.00 55.12 331 LYS A O 1
ATOM 2771 N N . ARG A 1 332 ? -11.911 0.107 -19.691 1.00 66.94 332 ARG A N 1
ATOM 2772 C CA . ARG A 1 332 ? -10.781 0.698 -20.423 1.00 66.94 332 ARG A CA 1
ATOM 2773 C C . ARG A 1 332 ? -9.466 0.325 -19.755 1.00 66.94 332 ARG A C 1
ATOM 2775 O O . ARG A 1 332 ? -9.433 -0.111 -18.609 1.00 66.94 332 ARG A O 1
ATOM 2782 N N . TYR A 1 333 ? -8.384 0.516 -20.498 1.00 74.06 333 TYR A N 1
ATOM 2783 C CA . TYR A 1 333 ? -7.041 0.499 -19.943 1.00 74.06 333 TYR A CA 1
ATOM 2784 C C . TYR A 1 333 ? -6.547 1.926 -19.806 1.00 74.06 333 TYR A C 1
ATOM 2786 O O . TYR A 1 333 ? -6.630 2.713 -20.754 1.00 74.06 333 TYR A O 1
ATOM 2794 N N . GLU A 1 334 ? -5.996 2.232 -18.645 1.00 84.06 334 GLU A N 1
ATOM 2795 C CA . GLU A 1 334 ? -5.153 3.404 -18.494 1.00 84.06 334 GLU A CA 1
ATOM 2796 C C . GLU A 1 334 ? -3.775 3.103 -19.059 1.00 84.06 334 GLU A C 1
ATOM 2798 O O . GLU A 1 334 ? -3.266 1.980 -18.959 1.00 84.06 334 GLU A O 1
ATOM 2803 N N . LYS A 1 335 ? -3.189 4.126 -19.672 1.00 88.81 335 LYS A N 1
ATOM 2804 C CA . LYS A 1 335 ? -1.939 4.016 -20.405 1.00 88.81 335 LYS A CA 1
ATOM 2805 C C . LYS A 1 335 ? -0.926 4.957 -19.786 1.00 88.81 335 LYS A C 1
ATOM 2807 O O . LYS A 1 335 ? -1.164 6.160 -19.740 1.00 88.81 335 LYS A O 1
ATOM 2812 N N . TYR A 1 336 ? 0.209 4.403 -19.401 1.00 90.81 336 TYR A N 1
ATOM 2813 C CA . TYR A 1 336 ? 1.374 5.155 -18.947 1.00 90.81 336 TYR A CA 1
ATOM 2814 C C . TYR A 1 336 ? 2.535 4.872 -19.887 1.00 90.81 336 TYR A C 1
ATOM 2816 O O . TYR A 1 336 ? 2.558 3.829 -20.546 1.00 90.81 336 TYR A O 1
ATOM 2824 N N . ASN A 1 337 ? 3.491 5.791 -19.980 1.00 93.56 337 ASN A N 1
ATOM 2825 C CA . ASN A 1 337 ? 4.750 5.481 -20.648 1.00 93.56 337 ASN A CA 1
ATOM 2826 C C . ASN A 1 337 ? 5.467 4.363 -19.877 1.00 93.56 337 ASN A C 1
ATOM 2828 O O . ASN A 1 337 ? 5.373 4.284 -18.654 1.00 93.56 337 ASN A O 1
ATOM 2832 N N . ASN A 1 338 ? 6.137 3.460 -20.592 1.00 92.06 338 ASN A N 1
ATOM 2833 C CA . ASN A 1 338 ? 6.946 2.404 -19.980 1.00 92.06 338 ASN A CA 1
ATOM 2834 C C . ASN A 1 338 ? 8.336 2.925 -19.598 1.00 92.06 338 ASN A C 1
ATOM 2836 O O . ASN A 1 338 ? 9.359 2.446 -20.077 1.00 92.06 338 ASN A O 1
ATOM 2840 N N . ASP A 1 339 ? 8.345 3.934 -18.741 1.00 90.19 339 ASP A N 1
ATOM 2841 C CA . ASP A 1 339 ? 9.524 4.577 -18.181 1.00 90.19 339 ASP A CA 1
ATOM 2842 C C . ASP A 1 339 ? 9.309 4.863 -16.686 1.00 90.19 339 ASP A C 1
ATOM 2844 O O . ASP A 1 339 ? 8.268 4.541 -16.106 1.00 90.19 339 ASP A O 1
ATOM 2848 N N . GLU A 1 340 ? 10.338 5.408 -16.036 1.00 88.38 340 GLU A N 1
ATOM 2849 C CA . GLU A 1 340 ? 10.307 5.697 -14.601 1.00 88.38 340 GLU A CA 1
ATOM 2850 C C . GLU A 1 340 ? 9.257 6.761 -14.251 1.00 88.38 340 GLU A C 1
ATOM 2852 O O . GLU A 1 340 ? 8.582 6.636 -13.232 1.00 88.38 340 GLU A O 1
ATOM 2857 N N . GLU A 1 341 ? 9.076 7.767 -15.112 1.00 88.94 341 GLU A N 1
ATOM 2858 C CA . GLU A 1 341 ? 8.073 8.822 -14.932 1.00 88.94 341 GLU A CA 1
ATOM 2859 C C . GLU A 1 341 ? 6.655 8.246 -15.008 1.00 88.94 341 GLU A C 1
ATOM 2861 O O . GLU A 1 341 ? 5.870 8.425 -14.082 1.00 88.94 341 GLU A O 1
ATOM 2866 N N . GLY A 1 342 ? 6.350 7.446 -16.032 1.00 89.69 342 GLY A N 1
ATOM 2867 C CA . GLY A 1 342 ? 5.060 6.779 -16.173 1.00 89.69 342 GLY A CA 1
ATOM 2868 C C . GLY A 1 342 ? 4.780 5.768 -15.059 1.00 89.69 342 GLY A C 1
ATOM 2869 O O . GLY A 1 342 ? 3.633 5.637 -14.624 1.00 89.69 342 GLY A O 1
ATOM 2870 N N . PHE A 1 343 ? 5.803 5.075 -14.548 1.00 88.12 343 PHE A N 1
ATOM 2871 C CA . PHE A 1 343 ? 5.653 4.222 -13.367 1.00 88.12 343 PHE A CA 1
ATOM 2872 C C . PHE A 1 343 ? 5.393 5.044 -12.100 1.00 88.12 343 PHE A C 1
ATOM 2874 O O . PHE A 1 343 ? 4.556 4.665 -11.286 1.00 88.12 343 PHE A O 1
ATOM 2881 N N . PHE A 1 344 ? 6.049 6.188 -11.933 1.00 85.00 344 PHE A N 1
ATOM 2882 C CA . PHE A 1 344 ? 5.825 7.080 -10.798 1.00 85.00 344 PHE A CA 1
ATOM 2883 C C . PHE A 1 344 ? 4.439 7.738 -10.828 1.00 85.00 344 PHE A C 1
ATOM 2885 O O . PHE A 1 344 ? 3.749 7.772 -9.808 1.00 85.00 344 PHE A O 1
ATOM 2892 N N . ASP A 1 345 ? 3.991 8.202 -11.992 1.00 85.50 345 ASP A N 1
ATOM 2893 C CA . ASP A 1 345 ? 2.630 8.708 -12.199 1.00 85.50 345 ASP A CA 1
ATOM 2894 C C . ASP A 1 345 ? 1.596 7.647 -11.830 1.00 85.50 345 ASP A C 1
ATOM 2896 O O . ASP A 1 345 ? 0.564 7.941 -11.224 1.00 85.50 345 ASP A O 1
ATOM 2900 N N . LEU A 1 346 ? 1.902 6.385 -12.141 1.00 82.94 346 LEU A N 1
ATOM 2901 C CA . LEU A 1 346 ? 1.072 5.266 -11.748 1.00 82.94 346 LEU A CA 1
ATOM 2902 C C . LEU A 1 346 ? 1.014 5.079 -10.228 1.00 82.94 346 LEU A C 1
ATOM 2904 O O . LEU A 1 346 ? -0.070 4.820 -9.705 1.00 82.94 346 LEU A O 1
ATOM 2908 N N . LEU A 1 347 ? 2.146 5.208 -9.526 1.00 79.00 347 LEU A N 1
ATOM 2909 C CA . LEU A 1 347 ? 2.195 5.112 -8.064 1.00 79.00 347 LEU A CA 1
ATOM 2910 C C . LEU A 1 347 ? 1.347 6.199 -7.388 1.00 79.00 347 LEU A C 1
ATOM 2912 O O . LEU A 1 347 ? 0.729 5.915 -6.367 1.00 79.00 347 LEU A O 1
ATOM 2916 N N . ASN A 1 348 ? 1.307 7.416 -7.940 1.00 75.69 348 ASN A N 1
ATOM 2917 C CA . ASN A 1 348 ? 0.657 8.580 -7.319 1.00 75.69 348 ASN A CA 1
ATOM 2918 C C . ASN A 1 348 ? -0.806 8.798 -7.708 1.00 75.69 348 ASN A C 1
ATOM 2920 O O . ASN A 1 348 ? -1.422 9.760 -7.250 1.00 75.69 348 ASN A O 1
ATOM 2924 N N . ALA A 1 349 ? -1.369 7.952 -8.561 1.00 74.56 349 ALA A N 1
ATOM 2925 C CA . ALA A 1 349 ? -2.735 8.147 -9.002 1.00 74.56 349 ALA A CA 1
ATOM 2926 C C . ALA A 1 349 ? -3.739 7.809 -7.883 1.00 74.56 349 ALA A C 1
ATOM 2928 O O . ALA A 1 349 ? -3.902 6.655 -7.479 1.00 74.56 349 ALA A O 1
ATOM 2929 N N . SER A 1 350 ? -4.396 8.857 -7.383 1.00 57.97 350 SER A N 1
ATOM 2930 C CA . SER A 1 350 ? -5.223 8.856 -6.172 1.00 57.97 350 SER A CA 1
ATOM 2931 C C . SER A 1 350 ? -6.589 8.187 -6.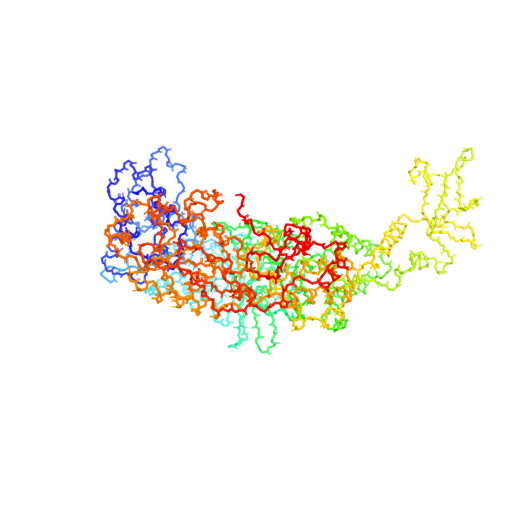327 1.00 57.97 350 SER A C 1
ATOM 2933 O O . SER A 1 350 ? -7.222 7.838 -5.334 1.00 57.97 350 SER A O 1
ATOM 2935 N N . ASP A 1 351 ? -7.042 7.972 -7.559 1.00 61.03 351 ASP A N 1
ATOM 2936 C CA . ASP A 1 351 ? -8.305 7.323 -7.914 1.00 61.03 351 ASP A CA 1
ATOM 2937 C C . ASP A 1 351 ? -8.195 5.793 -8.030 1.00 61.03 351 ASP A C 1
ATOM 2939 O O . ASP A 1 351 ? -9.180 5.101 -8.317 1.00 61.03 351 ASP A O 1
ATOM 2943 N N . LYS A 1 352 ? -7.009 5.229 -7.776 1.00 58.31 352 LYS A N 1
ATOM 2944 C CA . LYS A 1 352 ? -6.735 3.820 -8.054 1.00 58.31 352 LYS A CA 1
ATOM 2945 C C . LYS A 1 352 ? -6.870 2.942 -6.830 1.00 58.31 352 LYS A C 1
ATOM 2947 O O . LYS A 1 352 ? -6.168 3.095 -5.840 1.00 58.31 352 LYS A O 1
ATOM 2952 N N . ARG A 1 353 ? -7.649 1.868 -6.986 1.00 53.69 353 ARG A N 1
ATOM 2953 C CA . ARG A 1 353 ? -7.756 0.737 -6.040 1.00 53.69 353 ARG A CA 1
ATOM 2954 C C . ARG A 1 353 ? -6.444 -0.058 -5.851 1.00 53.69 353 ARG A C 1
ATOM 2956 O O . ARG A 1 353 ? -6.451 -1.113 -5.223 1.00 53.69 353 ARG A O 1
ATOM 2963 N N . TYR A 1 354 ? -5.323 0.423 -6.392 1.00 55.94 354 TYR A N 1
ATOM 2964 C CA . TYR A 1 354 ? -4.039 -0.270 -6.436 1.00 55.94 354 TYR A CA 1
ATOM 2965 C C . TYR A 1 354 ? -2.884 0.640 -6.009 1.00 55.94 354 TYR A C 1
ATOM 2967 O O . TYR A 1 354 ? -1.928 0.805 -6.765 1.00 55.94 354 TYR A O 1
ATOM 2975 N N . SER A 1 355 ? -2.926 1.220 -4.805 1.00 64.12 355 SER A N 1
ATOM 2976 C CA . SER A 1 355 ? -1.713 1.864 -4.299 1.00 64.12 355 SER A CA 1
ATOM 2977 C C . SER A 1 355 ? -0.614 0.839 -4.096 1.00 64.12 355 SER A C 1
ATOM 2979 O O . SER A 1 355 ? -0.755 -0.140 -3.354 1.00 64.12 355 SER A O 1
ATOM 2981 N N . LEU A 1 356 ? 0.496 1.103 -4.772 1.00 77.62 356 LEU A N 1
ATOM 2982 C CA . LEU A 1 356 ? 1.749 0.399 -4.594 1.00 77.62 356 LEU A CA 1
ATOM 2983 C C . LEU A 1 356 ? 2.726 1.188 -3.710 1.00 77.62 356 LEU A C 1
ATOM 2985 O O . LEU A 1 356 ? 3.769 0.643 -3.358 1.00 77.62 356 LEU A O 1
ATOM 2989 N N . ARG A 1 357 ? 2.395 2.422 -3.301 1.00 82.00 357 ARG A N 1
ATOM 2990 C CA . ARG A 1 357 ? 3.283 3.315 -2.528 1.00 82.00 357 ARG A CA 1
ATOM 2991 C C . ARG A 1 357 ? 3.658 2.727 -1.168 1.00 82.00 357 ARG A C 1
ATOM 2993 O O . ARG A 1 357 ? 4.816 2.750 -0.765 1.00 82.00 357 ARG A O 1
ATOM 3000 N N . GLN A 1 358 ? 2.682 2.109 -0.508 1.00 83.50 358 GLN A N 1
ATOM 3001 C CA . GLN A 1 358 ? 2.850 1.412 0.770 1.00 83.50 358 GLN A CA 1
ATOM 3002 C C . GLN A 1 358 ? 3.590 0.070 0.672 1.00 83.50 358 GLN A C 1
ATOM 3004 O O . GLN A 1 358 ? 3.885 -0.544 1.694 1.00 83.50 358 GLN A O 1
ATOM 3009 N N . SER A 1 359 ? 3.868 -0.423 -0.540 1.00 87.06 359 SER A N 1
ATOM 3010 C CA . SER A 1 359 ? 4.434 -1.759 -0.714 1.00 87.06 359 SER A CA 1
ATOM 3011 C C . SER A 1 359 ? 5.807 -1.837 -0.061 1.00 87.06 359 SER A C 1
ATOM 3013 O O . SER A 1 359 ? 6.744 -1.155 -0.480 1.00 87.06 359 SER A O 1
ATOM 3015 N N . ILE A 1 360 ? 5.932 -2.703 0.941 1.00 90.25 360 ILE A N 1
ATOM 3016 C CA . ILE A 1 360 ? 7.207 -2.980 1.591 1.00 90.25 360 ILE A CA 1
ATOM 3017 C C . ILE A 1 360 ? 8.012 -3.895 0.669 1.00 90.25 360 ILE A C 1
ATOM 3019 O O . ILE A 1 360 ? 7.612 -5.032 0.395 1.00 90.25 360 ILE A O 1
ATOM 3023 N N . ILE A 1 361 ? 9.142 -3.396 0.174 1.00 92.69 361 ILE A N 1
ATOM 3024 C CA . ILE A 1 361 ? 10.030 -4.146 -0.722 1.00 92.69 361 ILE A CA 1
ATOM 3025 C C . ILE A 1 361 ? 11.127 -4.881 0.049 1.00 92.69 361 ILE A C 1
ATOM 3027 O O . ILE A 1 361 ? 11.590 -5.913 -0.421 1.00 92.69 361 ILE A O 1
ATOM 3031 N N . TRP A 1 362 ? 11.482 -4.405 1.246 1.00 92.56 362 TRP A N 1
ATOM 3032 C CA . TRP A 1 362 ? 12.385 -5.089 2.173 1.00 92.56 362 TRP A CA 1
ATOM 3033 C C . TRP A 1 362 ? 12.082 -4.668 3.612 1.00 92.56 362 TRP A C 1
ATOM 3035 O O . TRP A 1 362 ? 11.912 -3.483 3.892 1.00 92.56 362 TRP A O 1
ATOM 3045 N N . SER A 1 363 ? 12.026 -5.632 4.526 1.00 90.25 363 SER A N 1
ATOM 3046 C CA . SER A 1 363 ? 12.027 -5.399 5.965 1.00 90.25 363 SER A CA 1
ATOM 3047 C C . SER A 1 363 ? 13.034 -6.331 6.641 1.00 90.25 363 SER A C 1
ATOM 3049 O O . SER A 1 363 ? 13.103 -7.518 6.326 1.00 90.25 363 SER A O 1
ATOM 3051 N N . ARG A 1 364 ? 13.842 -5.793 7.560 1.00 86.44 364 ARG A N 1
ATOM 3052 C CA . ARG A 1 364 ? 14.709 -6.590 8.458 1.00 86.44 364 ARG A CA 1
ATOM 3053 C C . ARG A 1 364 ? 14.070 -6.801 9.824 1.00 86.44 364 ARG A C 1
ATOM 3055 O O . ARG A 1 364 ? 14.252 -7.830 10.470 1.00 86.44 364 ARG A O 1
ATOM 3062 N N . LYS A 1 365 ? 13.327 -5.789 10.259 1.00 83.56 365 LYS A N 1
ATOM 3063 C CA . LYS A 1 365 ? 12.547 -5.725 11.490 1.00 83.56 365 LYS A CA 1
ATOM 3064 C C . LYS A 1 365 ? 11.275 -4.938 11.202 1.00 83.56 365 LYS A C 1
ATOM 3066 O O . LYS A 1 365 ? 11.221 -4.176 10.241 1.00 83.56 365 LYS A O 1
ATOM 3071 N N . GLN A 1 366 ? 10.289 -5.059 12.084 1.00 82.31 366 GLN A N 1
ATOM 3072 C CA . GLN A 1 366 ? 8.986 -4.403 11.929 1.00 82.31 366 GLN A CA 1
ATOM 3073 C C . GLN A 1 366 ? 9.087 -2.877 11.759 1.00 82.31 366 GLN A C 1
ATOM 3075 O O . GLN A 1 366 ? 8.259 -2.293 11.082 1.00 82.31 366 GLN A O 1
ATOM 3080 N N . PHE A 1 367 ? 10.114 -2.234 12.323 1.00 85.75 367 PHE A N 1
ATOM 3081 C CA . PHE A 1 367 ? 10.320 -0.788 12.218 1.00 85.75 367 PHE A CA 1
ATOM 3082 C C . PHE A 1 367 ? 11.379 -0.377 11.188 1.00 85.75 367 PHE A C 1
ATOM 3084 O O . PHE A 1 367 ? 11.495 0.816 10.947 1.00 85.75 367 PHE A O 1
ATOM 3091 N N . ASP A 1 368 ? 12.174 -1.302 10.633 1.00 90.81 368 ASP A N 1
ATOM 3092 C CA . ASP A 1 368 ? 13.202 -1.028 9.613 1.00 90.81 368 ASP A CA 1
ATOM 3093 C C . ASP A 1 368 ? 12.658 -1.482 8.258 1.00 90.81 368 ASP A C 1
ATOM 3095 O O . ASP A 1 368 ? 12.789 -2.647 7.859 1.00 90.81 368 ASP A O 1
ATOM 3099 N N . ILE A 1 369 ? 11.936 -0.556 7.628 1.00 90.44 369 ILE A N 1
ATOM 3100 C CA . ILE A 1 369 ? 11.105 -0.783 6.450 1.00 90.44 369 ILE A CA 1
ATOM 3101 C C . ILE A 1 369 ? 11.664 0.028 5.281 1.00 90.44 369 ILE A C 1
ATOM 3103 O O . ILE A 1 369 ? 11.891 1.239 5.377 1.00 90.44 369 ILE A O 1
ATOM 3107 N N . LEU A 1 370 ? 11.801 -0.642 4.139 1.00 92.56 370 LEU A N 1
ATOM 3108 C CA . LEU A 1 370 ? 12.024 -0.019 2.845 1.00 92.56 370 LEU A CA 1
ATOM 3109 C C . LEU A 1 370 ? 10.759 -0.135 1.992 1.00 92.56 370 LEU A C 1
ATOM 3111 O O . LEU A 1 370 ? 10.294 -1.237 1.683 1.00 92.56 370 LEU A O 1
ATOM 3115 N N . THR A 1 371 ? 10.203 1.011 1.619 1.00 92.50 371 THR A N 1
ATOM 3116 C CA . THR A 1 371 ? 8.976 1.125 0.824 1.00 92.50 371 THR A CA 1
ATOM 3117 C C . THR A 1 371 ? 9.316 1.349 -0.647 1.00 92.50 371 THR A C 1
ATOM 3119 O O . THR A 1 371 ? 10.391 1.855 -0.983 1.00 92.50 371 THR A O 1
ATOM 3122 N N . LEU A 1 372 ? 8.397 0.982 -1.543 1.00 90.81 372 LEU A N 1
ATOM 3123 C CA . LEU A 1 372 ? 8.537 1.293 -2.966 1.00 90.81 372 LEU A CA 1
ATOM 3124 C C . LEU A 1 372 ? 8.573 2.811 -3.212 1.00 90.81 372 LEU A C 1
ATOM 3126 O O . LEU A 1 372 ? 9.331 3.253 -4.069 1.00 90.81 372 LEU A O 1
ATOM 3130 N N . ASP A 1 373 ? 7.806 3.594 -2.442 1.00 90.31 373 ASP A N 1
ATOM 3131 C CA . ASP A 1 373 ? 7.778 5.064 -2.534 1.00 90.31 373 ASP A CA 1
ATOM 3132 C C . ASP A 1 373 ? 9.168 5.664 -2.255 1.00 90.31 373 ASP A C 1
ATOM 3134 O O . ASP A 1 373 ? 9.687 6.419 -3.073 1.00 90.31 373 ASP A O 1
ATOM 3138 N N . PHE A 1 374 ? 9.834 5.246 -1.165 1.00 91.81 374 PHE A N 1
ATOM 3139 C CA . PHE A 1 374 ? 11.210 5.670 -0.880 1.00 91.81 374 PHE A CA 1
ATOM 3140 C C . PHE A 1 374 ? 12.166 5.282 -2.009 1.00 91.81 374 PHE A C 1
ATOM 3142 O O . PHE A 1 374 ? 12.957 6.108 -2.460 1.00 91.81 374 PHE A O 1
ATOM 3149 N N . PHE A 1 375 ? 12.111 4.026 -2.464 1.00 90.44 375 PHE A N 1
ATOM 3150 C CA . PHE A 1 375 ? 13.031 3.542 -3.490 1.00 90.44 375 PHE A CA 1
ATOM 3151 C C . PHE A 1 375 ? 12.867 4.314 -4.802 1.00 90.44 375 PHE A C 1
ATOM 3153 O O . PHE A 1 375 ? 13.864 4.689 -5.411 1.00 90.44 375 PHE A O 1
ATOM 3160 N N . SER A 1 376 ? 11.626 4.611 -5.191 1.00 89.00 376 SER A N 1
ATOM 3161 C CA . SER A 1 376 ? 11.333 5.399 -6.387 1.00 89.00 376 SER A CA 1
ATOM 3162 C C . SER A 1 376 ? 11.814 6.846 -6.288 1.00 89.00 376 SER A C 1
ATOM 3164 O O . SER A 1 376 ? 12.193 7.424 -7.299 1.00 89.00 376 SER A O 1
ATOM 3166 N N . GLU A 1 377 ? 11.778 7.464 -5.107 1.00 89.56 377 GLU A N 1
ATOM 3167 C CA . GLU A 1 377 ? 12.325 8.814 -4.927 1.00 89.56 377 GLU A CA 1
ATOM 3168 C C . GLU A 1 377 ? 13.861 8.795 -4.899 1.00 89.56 377 GLU A C 1
ATOM 3170 O O . GLU A 1 377 ? 14.507 9.677 -5.466 1.00 89.56 377 GLU A O 1
ATOM 3175 N N . LEU A 1 378 ? 14.463 7.754 -4.310 1.00 89.69 378 LEU A N 1
ATOM 3176 C CA . LEU A 1 378 ? 15.913 7.565 -4.299 1.00 89.69 378 LEU A CA 1
ATOM 3177 C C . LEU A 1 378 ? 16.476 7.439 -5.723 1.00 89.69 378 LEU A C 1
ATOM 3179 O O . LEU A 1 378 ? 17.496 8.059 -6.026 1.00 89.69 378 LEU A O 1
ATOM 3183 N N . THR A 1 379 ? 15.829 6.670 -6.607 1.00 86.00 379 THR A N 1
ATOM 3184 C CA . THR A 1 379 ? 16.288 6.522 -8.000 1.00 86.00 379 THR A CA 1
ATOM 3185 C C . THR A 1 379 ? 16.247 7.839 -8.771 1.00 86.00 379 THR A C 1
ATOM 3187 O O . THR A 1 379 ? 17.133 8.085 -9.586 1.00 86.00 379 THR A O 1
ATOM 3190 N N . ARG A 1 380 ? 15.307 8.734 -8.445 1.00 85.31 380 ARG A N 1
ATOM 3191 C CA . ARG A 1 380 ? 15.166 10.054 -9.079 1.00 85.31 380 ARG A CA 1
ATOM 3192 C C . ARG A 1 380 ? 16.162 11.102 -8.597 1.00 85.31 380 ARG A C 1
ATOM 3194 O O . ARG A 1 380 ? 16.316 12.121 -9.272 1.00 85.31 380 ARG A O 1
ATOM 3201 N N . LEU A 1 381 ? 16.866 10.867 -7.484 1.00 86.62 381 LEU A N 1
ATOM 3202 C CA . LEU A 1 381 ? 17.927 11.773 -7.023 1.00 86.62 381 LEU A CA 1
ATOM 3203 C C . LEU A 1 381 ? 19.014 11.974 -8.073 1.00 86.62 381 LEU A C 1
ATOM 3205 O O . LEU A 1 381 ? 19.646 13.029 -8.101 1.00 86.62 381 LEU A O 1
ATOM 3209 N N . ASN A 1 382 ? 19.230 10.983 -8.942 1.00 69.50 382 ASN A N 1
ATOM 3210 C CA . ASN A 1 382 ? 20.209 11.065 -10.008 1.00 69.50 382 ASN A CA 1
ATOM 3211 C C . ASN A 1 382 ? 19.618 10.695 -11.362 1.00 69.50 382 ASN A C 1
ATOM 3213 O O . ASN A 1 382 ? 18.934 9.697 -11.526 1.00 69.50 382 ASN A O 1
ATOM 3217 N N . LYS A 1 383 ? 20.002 11.450 -12.397 1.00 65.19 383 LYS A N 1
ATOM 3218 C CA . LYS A 1 383 ? 19.650 11.165 -13.802 1.00 65.19 383 LYS A CA 1
ATOM 3219 C C . LYS A 1 383 ? 20.319 9.894 -14.361 1.00 65.19 383 LYS A C 1
ATOM 3221 O O . LYS A 1 383 ? 20.321 9.687 -15.573 1.00 65.19 383 LYS A O 1
ATOM 3226 N N . ARG A 1 384 ? 20.980 9.094 -13.518 1.00 65.69 384 ARG A N 1
ATOM 3227 C CA . ARG A 1 384 ? 21.730 7.888 -13.888 1.00 65.69 384 ARG A CA 1
ATOM 3228 C C . ARG A 1 384 ? 21.368 6.743 -12.939 1.00 65.69 384 ARG A C 1
ATOM 3230 O O . ARG A 1 384 ? 21.163 7.010 -11.757 1.00 65.69 384 ARG A O 1
ATOM 3237 N N . PRO A 1 385 ? 21.367 5.484 -13.417 1.00 64.88 385 PRO A N 1
ATOM 3238 C CA . PRO A 1 385 ? 21.137 4.326 -12.561 1.00 64.88 385 PRO A CA 1
ATOM 3239 C C . PRO A 1 385 ? 22.171 4.271 -11.432 1.00 64.88 385 PRO A C 1
ATOM 3241 O O . PRO A 1 385 ? 23.374 4.281 -11.698 1.00 64.88 385 PRO A O 1
ATOM 3244 N N . ILE A 1 386 ? 21.706 4.198 -10.186 1.00 68.12 386 ILE A N 1
ATOM 3245 C CA . ILE A 1 386 ? 22.569 4.002 -9.017 1.00 68.12 386 ILE A CA 1
ATOM 3246 C C . ILE A 1 386 ? 22.794 2.496 -8.850 1.00 68.12 386 ILE A C 1
ATOM 3248 O O . ILE A 1 386 ? 21.835 1.716 -8.848 1.00 68.12 386 ILE A O 1
ATOM 3252 N N . ASN A 1 387 ? 24.053 2.072 -8.724 1.00 75.81 387 ASN A N 1
ATOM 3253 C CA . ASN A 1 387 ? 24.361 0.675 -8.441 1.00 75.81 387 ASN A CA 1
ATOM 3254 C C . ASN A 1 387 ? 24.268 0.409 -6.934 1.00 75.81 387 ASN A C 1
ATOM 3256 O O . ASN A 1 387 ? 25.215 0.659 -6.198 1.00 75.81 387 ASN A O 1
ATOM 3260 N N . LEU A 1 388 ? 23.101 -0.042 -6.479 1.00 82.44 388 LEU A N 1
ATOM 3261 C CA . LEU A 1 388 ? 22.839 -0.326 -5.068 1.00 82.44 388 LEU A CA 1
ATOM 3262 C C . LEU A 1 388 ? 23.068 -1.811 -4.789 1.00 82.44 388 LEU A C 1
ATOM 3264 O O . LEU A 1 388 ? 22.338 -2.621 -5.344 1.00 82.44 388 LEU A O 1
ATOM 3268 N N . GLU A 1 389 ? 24.025 -2.197 -3.955 1.00 81.19 389 GLU A N 1
ATOM 3269 C CA . GLU A 1 389 ? 24.316 -3.606 -3.652 1.00 81.19 389 GLU A CA 1
ATOM 3270 C C . GLU A 1 389 ? 23.691 -4.023 -2.314 1.00 81.19 389 GLU A C 1
ATOM 3272 O O . GLU A 1 389 ? 23.995 -3.449 -1.265 1.00 81.19 389 GLU A O 1
ATOM 3277 N N . SER A 1 390 ? 22.816 -5.039 -2.329 1.00 77.94 390 SER A N 1
ATOM 3278 C CA . SER A 1 390 ? 22.154 -5.549 -1.116 1.00 77.94 390 SER A CA 1
ATOM 3279 C C . SER A 1 390 ? 23.135 -6.087 -0.076 1.00 77.94 390 SER A C 1
ATOM 3281 O O . SER A 1 390 ? 22.885 -5.973 1.124 1.00 77.94 390 SER A O 1
ATOM 3283 N N . ASP A 1 391 ? 24.246 -6.662 -0.538 1.00 76.00 391 ASP A N 1
ATOM 3284 C CA . ASP A 1 391 ? 25.229 -7.358 0.298 1.00 76.00 391 ASP A CA 1
ATOM 3285 C C . ASP A 1 391 ? 26.109 -6.383 1.102 1.00 76.00 391 ASP A C 1
ATOM 3287 O O . ASP A 1 391 ? 26.729 -6.768 2.090 1.00 76.00 391 ASP A O 1
ATOM 3291 N N . GLU A 1 392 ? 26.129 -5.103 0.719 1.00 76.56 392 GLU A N 1
ATOM 3292 C CA . GLU A 1 392 ? 26.903 -4.045 1.382 1.00 76.56 392 GLU A CA 1
ATOM 3293 C C . GLU A 1 392 ? 26.091 -3.279 2.443 1.00 76.56 392 GLU A C 1
ATOM 3295 O O . GLU A 1 392 ? 26.586 -2.340 3.074 1.00 76.56 392 GLU A O 1
ATOM 3300 N N . ILE A 1 393 ? 24.827 -3.652 2.660 1.00 81.62 393 ILE A N 1
ATOM 3301 C CA . ILE A 1 393 ? 23.946 -2.966 3.607 1.00 81.62 393 ILE A CA 1
ATOM 3302 C C . ILE A 1 393 ? 24.240 -3.441 5.035 1.00 81.62 393 ILE A C 1
ATOM 3304 O O . ILE A 1 393 ? 23.924 -4.570 5.410 1.00 81.62 393 ILE A O 1
ATOM 3308 N N . SER A 1 394 ? 24.764 -2.544 5.873 1.00 76.38 394 SER A N 1
ATOM 3309 C CA . SER A 1 394 ? 25.109 -2.843 7.269 1.00 76.38 394 SER A CA 1
ATOM 3310 C C . SER A 1 394 ? 23.895 -3.254 8.101 1.00 76.38 394 SER A C 1
ATOM 3312 O O . SER A 1 394 ? 22.872 -2.579 8.061 1.00 76.38 394 SER A O 1
ATOM 3314 N N . GLU A 1 395 ? 24.012 -4.296 8.927 1.00 77.00 395 GLU A N 1
ATOM 3315 C CA . GLU A 1 395 ? 22.981 -4.682 9.908 1.00 77.00 395 GLU A CA 1
ATOM 3316 C C . GLU A 1 395 ? 22.881 -3.731 11.115 1.00 77.00 395 GLU A C 1
ATOM 3318 O O . GLU A 1 395 ? 21.957 -3.843 11.924 1.00 77.00 395 GLU A O 1
ATOM 3323 N N . SER A 1 396 ? 23.842 -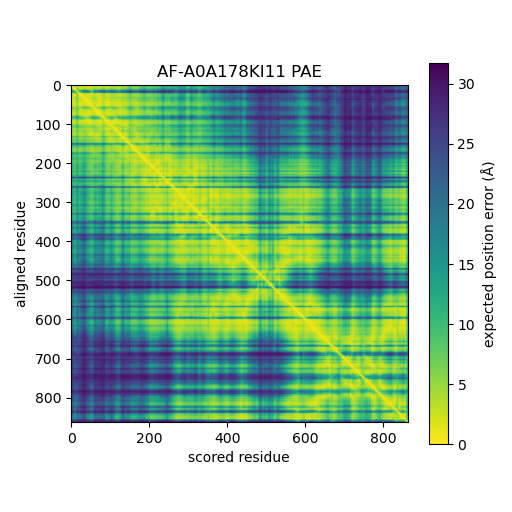2.813 11.264 1.00 80.06 396 SER A N 1
ATOM 3324 C CA . SER A 1 396 ? 23.924 -1.876 12.391 1.00 80.06 396 SER A CA 1
ATOM 3325 C C . SER A 1 396 ? 23.219 -0.538 12.146 1.00 80.06 396 SER A C 1
ATOM 3327 O O . SER A 1 396 ? 23.233 0.318 13.029 1.00 80.06 396 SER A O 1
ATOM 3329 N N . ASP A 1 397 ? 22.677 -0.314 10.949 1.00 87.00 397 ASP A N 1
ATOM 3330 C CA . ASP A 1 397 ? 22.017 0.934 10.555 1.00 87.00 397 ASP A CA 1
ATOM 3331 C C . ASP A 1 397 ? 20.730 0.633 9.775 1.00 87.00 397 ASP A C 1
ATOM 3333 O O . ASP A 1 397 ? 20.499 -0.497 9.336 1.00 87.00 397 ASP A O 1
ATOM 3337 N N . PHE A 1 398 ? 19.886 1.647 9.605 1.00 92.25 398 PHE A N 1
ATOM 3338 C CA . PHE A 1 398 ? 18.651 1.528 8.836 1.00 92.25 398 PHE A CA 1
ATOM 3339 C C . PHE A 1 398 ? 18.931 1.230 7.362 1.00 92.25 398 PHE A C 1
ATOM 3341 O O . PHE A 1 398 ? 19.911 1.719 6.782 1.00 92.25 398 PHE A O 1
ATOM 3348 N N . LEU A 1 399 ? 18.008 0.502 6.725 1.00 93.31 399 LEU A N 1
ATOM 3349 C CA . LEU A 1 399 ? 18.045 0.232 5.284 1.00 93.31 399 LEU A CA 1
ATOM 3350 C C . LEU A 1 399 ? 18.209 1.532 4.477 1.00 93.31 399 LEU A C 1
ATOM 3352 O O . LEU A 1 399 ? 19.086 1.621 3.623 1.00 93.31 399 LEU A O 1
ATOM 3356 N N . GLN A 1 400 ? 17.427 2.570 4.797 1.00 93.06 400 GLN A N 1
ATOM 3357 C CA . GLN A 1 400 ? 17.456 3.860 4.088 1.00 93.06 400 GLN A CA 1
ATOM 3358 C C . GLN A 1 400 ? 18.817 4.568 4.197 1.00 93.06 400 GLN A C 1
ATOM 3360 O O . GLN A 1 400 ? 19.333 5.065 3.198 1.00 93.06 400 GLN A O 1
ATOM 3365 N N . ASN A 1 401 ? 19.445 4.554 5.377 1.00 93.31 401 ASN A N 1
ATOM 3366 C CA . ASN A 1 401 ? 20.754 5.179 5.587 1.00 93.31 401 ASN A CA 1
ATOM 3367 C C . ASN A 1 401 ? 21.868 4.461 4.828 1.00 93.31 401 ASN A C 1
ATOM 3369 O O . ASN A 1 401 ? 22.732 5.106 4.234 1.00 93.31 401 ASN A O 1
ATOM 3373 N N . SER A 1 402 ? 21.821 3.130 4.796 1.00 92.19 402 SER A N 1
ATOM 3374 C CA . SER A 1 402 ? 22.767 2.337 4.007 1.00 92.19 402 SER A CA 1
ATOM 3375 C C . SER A 1 402 ? 22.657 2.653 2.512 1.00 92.19 402 SER A C 1
ATOM 3377 O O . SER A 1 402 ? 23.674 2.760 1.831 1.00 92.19 402 SER A O 1
ATOM 3379 N N . LEU A 1 403 ? 21.440 2.882 2.006 1.00 92.38 403 LEU A N 1
ATOM 3380 C CA . LEU A 1 403 ? 21.225 3.285 0.615 1.00 92.38 403 LEU A CA 1
ATOM 3381 C C . LEU A 1 403 ? 21.724 4.711 0.332 1.00 92.38 403 LEU A C 1
ATOM 3383 O O . LEU A 1 403 ? 22.328 4.939 -0.715 1.00 92.38 403 LEU A O 1
ATOM 3387 N N . PHE A 1 404 ? 21.557 5.660 1.261 1.00 93.38 404 PHE A N 1
ATOM 3388 C CA . PHE A 1 404 ? 22.165 6.991 1.124 1.00 93.38 404 PHE A CA 1
ATOM 3389 C C . PHE A 1 404 ? 23.692 6.947 1.152 1.00 93.38 404 PHE A C 1
ATOM 3391 O O . PHE A 1 404 ? 24.342 7.667 0.395 1.00 93.38 404 PHE A O 1
ATOM 3398 N N . LYS A 1 405 ? 24.284 6.079 1.975 1.00 92.81 405 LYS A N 1
ATOM 3399 C CA . LYS A 1 405 ? 25.731 5.860 1.976 1.00 92.81 405 LYS A CA 1
ATOM 3400 C C . LYS A 1 405 ? 26.217 5.386 0.603 1.00 92.81 405 LYS A C 1
ATOM 3402 O O . LYS A 1 405 ? 27.080 6.040 0.020 1.00 92.81 405 LYS A O 1
ATOM 3407 N N . GLN A 1 406 ? 25.601 4.338 0.054 1.00 91.62 406 GLN A N 1
ATOM 3408 C CA . GLN A 1 406 ? 25.938 3.832 -1.282 1.00 91.62 406 GLN A CA 1
ATOM 3409 C C . GLN A 1 406 ? 25.691 4.874 -2.381 1.00 91.62 406 GLN A C 1
ATOM 3411 O O . GLN A 1 406 ? 26.440 4.941 -3.355 1.00 91.62 406 GLN A O 1
ATOM 3416 N N . TYR A 1 407 ? 24.666 5.721 -2.245 1.00 92.00 407 TYR A N 1
ATOM 3417 C CA . TYR A 1 407 ? 24.439 6.842 -3.160 1.00 92.00 407 TYR A CA 1
ATOM 3418 C C . TYR A 1 407 ? 25.665 7.766 -3.232 1.00 92.00 407 TYR A C 1
ATOM 3420 O O . TYR A 1 407 ? 26.138 8.056 -4.332 1.00 92.00 407 TYR A O 1
ATOM 3428 N N . PHE A 1 408 ? 26.238 8.164 -2.093 1.00 91.69 408 PHE A N 1
ATOM 3429 C CA . PHE A 1 408 ? 27.445 8.997 -2.077 1.00 91.69 408 PHE A CA 1
ATOM 3430 C C . PHE A 1 408 ? 28.710 8.254 -2.520 1.00 91.69 408 PHE A C 1
ATOM 3432 O O . PHE A 1 408 ? 29.534 8.847 -3.215 1.00 91.69 408 PHE A O 1
ATOM 3439 N N . GLU A 1 409 ? 28.862 6.972 -2.177 1.00 90.88 409 GLU A N 1
ATOM 3440 C CA . GLU A 1 409 ? 29.996 6.149 -2.633 1.00 90.88 409 GLU A CA 1
ATOM 3441 C C . GLU A 1 409 ? 30.020 6.021 -4.163 1.00 90.88 409 GLU A C 1
ATOM 3443 O O . GLU A 1 409 ? 31.079 6.136 -4.778 1.00 90.88 409 GLU A O 1
ATOM 3448 N N . ASN A 1 410 ? 28.850 5.870 -4.790 1.00 88.19 410 ASN A N 1
ATOM 3449 C CA . ASN A 1 410 ? 28.723 5.757 -6.243 1.00 88.19 410 ASN A CA 1
ATOM 3450 C C . ASN A 1 410 ? 28.799 7.104 -6.979 1.00 88.19 410 ASN A C 1
ATOM 3452 O O . ASN A 1 410 ? 29.291 7.163 -8.107 1.00 88.19 410 ASN A O 1
ATOM 3456 N N . CYS A 1 411 ? 28.269 8.178 -6.387 1.00 88.44 411 CYS A N 1
ATOM 3457 C CA . CYS A 1 411 ? 28.067 9.457 -7.086 1.00 88.44 411 CYS A CA 1
ATOM 3458 C C . CYS A 1 411 ? 29.096 10.533 -6.704 1.00 88.44 411 CYS A C 1
ATOM 3460 O O . CYS A 1 411 ? 29.259 11.522 -7.420 1.00 88.44 411 CYS A O 1
ATOM 3462 N N . GLY A 1 412 ? 29.848 10.300 -5.627 1.00 88.50 412 GLY A N 1
ATOM 3463 C CA . GLY A 1 412 ? 30.968 11.116 -5.179 1.00 88.50 412 GLY A CA 1
ATOM 3464 C C . GLY A 1 412 ? 30.607 12.073 -4.044 1.00 88.50 412 GLY A C 1
ATOM 3465 O O . GLY A 1 412 ? 29.751 12.943 -4.178 1.00 88.50 412 GLY A O 1
ATOM 3466 N N . TYR A 1 413 ? 31.360 11.981 -2.947 1.00 88.69 413 TYR A N 1
ATOM 3467 C CA . TYR A 1 413 ? 31.243 12.859 -1.775 1.00 88.69 413 TYR A CA 1
ATOM 3468 C C . TYR A 1 413 ? 31.615 14.326 -2.034 1.00 88.69 413 TYR A C 1
ATOM 3470 O O . TYR A 1 413 ? 31.293 15.176 -1.216 1.00 88.69 413 TYR A O 1
ATOM 3478 N N . PHE A 1 414 ? 32.291 14.625 -3.147 1.00 88.31 414 PHE A N 1
ATOM 3479 C CA . PHE A 1 414 ? 32.712 15.980 -3.526 1.00 88.31 414 PHE A CA 1
ATOM 3480 C C . PHE A 1 414 ? 31.939 16.525 -4.737 1.00 88.31 414 PHE A C 1
ATOM 3482 O O . PHE A 1 414 ? 32.309 17.551 -5.302 1.00 88.31 414 PHE A O 1
ATOM 3489 N N . ASN A 1 415 ? 30.887 15.825 -5.175 1.00 89.81 415 ASN A N 1
ATOM 3490 C CA . ASN A 1 415 ? 30.062 16.250 -6.297 1.00 89.81 415 ASN A CA 1
ATOM 3491 C C . ASN A 1 415 ? 28.935 17.176 -5.808 1.00 89.81 415 ASN A C 1
ATOM 3493 O O . ASN A 1 415 ? 28.042 16.759 -5.074 1.00 89.81 415 ASN A O 1
ATOM 3497 N N . GLU A 1 416 ? 28.972 18.435 -6.236 1.00 89.56 416 GLU A N 1
ATOM 3498 C CA . GLU A 1 416 ? 28.054 19.480 -5.773 1.00 89.56 416 GLU A CA 1
ATOM 3499 C C . GLU A 1 416 ? 26.588 19.184 -6.094 1.00 89.56 416 GLU A C 1
ATOM 3501 O O . GLU A 1 416 ? 25.745 19.317 -5.211 1.00 89.56 416 GLU A O 1
ATOM 3506 N N . ASP A 1 417 ? 26.280 18.725 -7.309 1.00 90.38 417 ASP A N 1
ATOM 3507 C CA . ASP A 1 417 ? 24.912 18.361 -7.701 1.00 90.38 417 ASP A CA 1
ATOM 3508 C C . ASP A 1 417 ? 24.384 17.191 -6.861 1.00 90.38 417 ASP A C 1
ATOM 3510 O O . ASP A 1 417 ? 23.251 17.218 -6.386 1.00 90.38 417 ASP A O 1
ATOM 3514 N N . THR A 1 418 ? 25.230 16.186 -6.618 1.00 91.56 418 THR A N 1
ATOM 3515 C CA . THR A 1 418 ? 24.898 15.010 -5.797 1.00 91.56 418 THR A CA 1
ATOM 3516 C C . THR A 1 418 ? 24.528 15.424 -4.375 1.00 91.56 418 THR A C 1
ATOM 3518 O O . THR A 1 418 ? 23.531 14.942 -3.828 1.00 91.56 418 THR A O 1
ATOM 3521 N N . ILE A 1 419 ? 25.307 16.336 -3.787 1.00 93.31 419 ILE A N 1
ATOM 3522 C CA . ILE A 1 419 ? 25.060 16.880 -2.449 1.00 93.31 419 ILE A CA 1
ATOM 3523 C C . ILE A 1 419 ? 23.791 17.735 -2.452 1.00 93.31 419 ILE A C 1
ATOM 3525 O O . ILE A 1 419 ? 22.949 17.551 -1.578 1.00 93.31 419 ILE A O 1
ATOM 3529 N N . LEU A 1 420 ? 23.613 18.634 -3.426 1.00 92.19 420 LEU A N 1
ATOM 3530 C CA . LEU A 1 420 ? 22.418 19.481 -3.522 1.00 92.19 420 LEU A CA 1
ATOM 3531 C C . LEU A 1 420 ? 21.142 18.647 -3.627 1.00 92.19 420 LEU A C 1
ATOM 3533 O O . LEU A 1 420 ? 20.213 18.901 -2.865 1.00 92.19 420 LEU A O 1
ATOM 3537 N N . ASN A 1 421 ? 21.119 17.632 -4.493 1.00 93.12 421 ASN A N 1
ATOM 3538 C CA . ASN A 1 421 ? 19.966 16.746 -4.660 1.00 93.12 421 ASN A CA 1
ATOM 3539 C C . ASN A 1 421 ? 19.634 16.003 -3.360 1.00 93.12 421 ASN A C 1
ATOM 3541 O O . ASN A 1 421 ? 18.466 15.913 -2.985 1.00 93.12 421 ASN A O 1
ATOM 3545 N N . TYR A 1 422 ? 20.650 15.521 -2.636 1.00 94.88 422 TYR A N 1
ATOM 3546 C CA . TYR A 1 422 ? 20.456 14.893 -1.329 1.00 94.88 422 TYR A CA 1
ATOM 3547 C C . TYR A 1 422 ? 19.891 15.872 -0.291 1.00 94.88 422 TYR A C 1
ATOM 3549 O O . TYR A 1 422 ? 18.912 15.567 0.390 1.00 94.88 422 TYR A O 1
ATOM 3557 N N . LEU A 1 423 ? 20.476 17.068 -0.182 1.00 94.88 423 LEU A N 1
ATOM 3558 C CA . LEU A 1 423 ? 20.021 18.085 0.766 1.00 94.88 423 LEU A CA 1
ATOM 3559 C C . LEU A 1 423 ? 18.596 18.553 0.452 1.00 94.88 423 LEU A C 1
ATOM 3561 O O . LEU A 1 423 ? 17.809 18.737 1.377 1.00 94.88 423 LEU A O 1
ATOM 3565 N N . ASP A 1 424 ? 18.240 18.693 -0.826 1.00 94.25 424 ASP A N 1
ATOM 3566 C CA . ASP A 1 424 ? 16.882 19.040 -1.256 1.00 94.25 424 ASP A CA 1
ATOM 3567 C C . ASP A 1 424 ? 15.886 17.920 -0.973 1.00 94.25 424 ASP A C 1
ATOM 3569 O O . ASP A 1 424 ? 14.780 18.185 -0.504 1.00 94.25 424 ASP A O 1
ATOM 3573 N N . PHE A 1 425 ? 16.284 16.666 -1.170 1.00 94.62 425 PHE A N 1
ATOM 3574 C CA . PHE A 1 425 ? 15.466 15.522 -0.792 1.00 94.62 425 PHE A CA 1
ATOM 3575 C C . PHE A 1 425 ? 15.166 15.504 0.706 1.00 94.62 425 PHE A C 1
ATOM 3577 O O . PHE A 1 425 ? 14.001 15.374 1.086 1.00 94.62 425 PHE A O 1
ATOM 3584 N N . ILE A 1 426 ? 16.184 15.675 1.557 1.00 95.62 426 ILE A N 1
ATOM 3585 C CA . ILE A 1 426 ? 15.997 15.716 3.014 1.00 95.62 426 ILE A CA 1
ATOM 3586 C C . ILE A 1 426 ? 15.172 16.941 3.409 1.00 95.62 426 ILE A C 1
ATOM 3588 O O . ILE A 1 426 ? 14.280 16.843 4.251 1.00 95.62 426 ILE A O 1
ATOM 3592 N N . GLN A 1 427 ? 15.412 18.092 2.783 1.00 94.31 427 GLN A N 1
ATOM 3593 C CA . GLN A 1 427 ? 14.645 19.300 3.059 1.00 94.31 427 GLN A CA 1
ATOM 3594 C C . GLN A 1 427 ? 13.156 19.102 2.738 1.00 94.31 427 GLN A C 1
ATOM 3596 O O . GLN A 1 427 ? 12.313 19.432 3.572 1.00 94.31 427 GLN A O 1
ATOM 3601 N N . ASN A 1 428 ? 12.835 18.531 1.576 1.00 92.50 428 ASN A N 1
ATOM 3602 C CA . ASN A 1 428 ? 11.462 18.388 1.092 1.00 92.50 428 ASN A CA 1
ATOM 3603 C C . ASN A 1 428 ? 10.691 17.263 1.783 1.00 92.50 428 ASN A C 1
ATOM 3605 O O . ASN A 1 428 ? 9.528 17.456 2.128 1.00 92.50 428 ASN A O 1
ATOM 3609 N N . ASN A 1 429 ? 11.333 16.117 2.009 1.00 92.44 429 ASN A N 1
ATOM 3610 C CA . ASN A 1 429 ? 10.666 14.922 2.529 1.00 92.44 429 ASN A CA 1
ATOM 3611 C C . ASN A 1 429 ? 10.806 14.747 4.042 1.00 92.44 429 ASN A C 1
ATOM 3613 O O . ASN A 1 429 ? 10.083 13.943 4.623 1.00 92.44 429 ASN A O 1
ATOM 3617 N N . VAL A 1 430 ? 11.731 15.470 4.685 1.00 94.06 430 VAL A N 1
ATOM 3618 C CA . VAL A 1 430 ? 11.978 15.345 6.125 1.00 94.06 430 VAL A CA 1
ATOM 3619 C C . VAL A 1 430 ? 11.844 16.700 6.826 1.00 94.06 430 VAL A C 1
ATOM 3621 O O . VAL A 1 430 ? 10.904 16.921 7.586 1.00 94.06 430 VAL A O 1
ATOM 3624 N N . PHE A 1 431 ? 12.722 17.667 6.554 1.00 94.25 431 PHE A N 1
ATOM 3625 C CA . PHE A 1 431 ? 12.744 18.908 7.341 1.00 94.25 431 PHE A CA 1
ATOM 3626 C C . PHE A 1 431 ? 11.476 19.762 7.211 1.00 94.25 431 PHE A C 1
ATOM 3628 O O . PHE A 1 431 ? 11.061 20.354 8.205 1.00 94.25 431 PHE A O 1
ATOM 3635 N N . ASN A 1 432 ? 10.850 19.827 6.033 1.00 92.25 432 ASN A N 1
ATOM 3636 C CA . ASN A 1 432 ? 9.597 20.568 5.828 1.00 92.25 432 ASN A CA 1
ATOM 3637 C C . ASN A 1 432 ? 8.411 19.969 6.596 1.00 92.25 432 ASN A C 1
ATOM 3639 O O . ASN A 1 432 ? 7.451 20.681 6.881 1.00 92.25 432 ASN A O 1
ATOM 3643 N N . LEU A 1 433 ? 8.479 18.681 6.938 1.00 92.12 433 LEU A N 1
ATOM 3644 C CA . LEU A 1 433 ? 7.426 17.985 7.672 1.00 92.12 433 LEU A CA 1
ATOM 3645 C C . LEU A 1 433 ? 7.614 18.063 9.191 1.00 92.12 433 LEU A C 1
ATOM 3647 O O . LEU A 1 433 ? 6.705 17.690 9.926 1.00 92.12 433 LEU A O 1
ATOM 3651 N N . ASN A 1 434 ? 8.756 18.569 9.678 1.00 89.00 434 ASN A N 1
ATOM 3652 C CA . ASN A 1 434 ? 9.085 18.632 11.103 1.00 89.00 434 ASN A CA 1
ATOM 3653 C C . ASN A 1 434 ? 8.341 19.762 11.841 1.00 89.00 434 ASN A C 1
ATOM 3655 O O . ASN A 1 434 ? 8.945 20.692 12.377 1.00 89.00 434 ASN A O 1
ATOM 3659 N N . ASN A 1 435 ? 7.011 19.707 11.834 1.00 88.31 435 ASN A N 1
ATOM 3660 C CA . ASN A 1 435 ? 6.135 20.630 12.540 1.00 88.31 435 ASN A CA 1
ATOM 3661 C C . ASN A 1 435 ? 4.878 19.888 13.031 1.00 88.31 435 ASN A C 1
ATOM 3663 O O . ASN A 1 435 ? 4.290 19.060 12.341 1.00 88.31 435 ASN A O 1
ATOM 3667 N N . VAL A 1 436 ? 4.473 20.202 14.260 1.00 85.31 436 VAL A N 1
ATOM 3668 C CA . VAL A 1 436 ? 3.325 19.627 14.973 1.00 85.31 436 VAL A CA 1
ATOM 3669 C C . VAL A 1 436 ? 1.990 19.837 14.245 1.00 85.31 436 VAL A C 1
ATOM 3671 O O . VAL A 1 436 ? 1.076 19.034 14.423 1.00 85.31 436 VAL A O 1
ATOM 3674 N N . GLU A 1 437 ? 1.868 20.908 13.462 1.00 87.25 437 GLU A N 1
ATOM 3675 C CA . GLU A 1 437 ? 0.631 21.311 12.772 1.00 87.25 437 GLU A CA 1
ATOM 3676 C C . GLU A 1 437 ? 0.517 20.753 11.346 1.00 87.25 437 GLU A C 1
ATOM 3678 O O . GLU A 1 437 ? -0.413 21.092 10.621 1.00 87.25 437 GLU A O 1
ATOM 3683 N N . VAL A 1 438 ? 1.463 19.915 10.914 1.00 92.50 438 VAL A N 1
ATOM 3684 C CA . VAL A 1 438 ? 1.462 19.359 9.558 1.00 92.50 438 VAL A CA 1
ATOM 3685 C C . VAL A 1 438 ? 0.332 18.341 9.406 1.00 92.50 438 VAL A C 1
ATOM 3687 O O . VAL A 1 438 ? 0.339 17.280 10.034 1.00 92.50 438 VAL A O 1
ATOM 3690 N N . GLU A 1 439 ? -0.623 18.660 8.536 1.00 92.88 439 GLU A N 1
ATOM 3691 C CA . GLU A 1 439 ? -1.722 17.779 8.143 1.00 92.88 439 GLU A CA 1
ATOM 3692 C C . GLU A 1 439 ? -1.291 16.781 7.063 1.00 92.88 439 GLU A C 1
ATOM 3694 O O . GLU A 1 439 ? -0.503 17.102 6.168 1.00 92.88 439 GLU A O 1
ATOM 3699 N N . MET A 1 440 ? -1.847 15.570 7.136 1.00 92.00 440 MET A N 1
ATOM 3700 C CA . MET A 1 440 ? -1.703 14.538 6.112 1.00 92.00 440 MET A CA 1
ATOM 3701 C C . MET A 1 440 ? -2.224 15.063 4.767 1.00 92.00 440 MET A C 1
ATOM 3703 O O . MET A 1 440 ? -3.376 15.480 4.670 1.00 92.00 440 MET A O 1
ATOM 3707 N N . ASN A 1 441 ? -1.393 15.023 3.721 1.00 89.88 441 ASN A N 1
ATOM 3708 C CA . ASN A 1 441 ? -1.753 15.509 2.386 1.00 89.88 441 ASN A CA 1
ATOM 3709 C C . ASN A 1 441 ? -1.143 14.649 1.269 1.00 89.88 441 ASN A C 1
ATOM 3711 O O . ASN A 1 441 ? -0.173 13.932 1.496 1.00 89.88 441 ASN A O 1
ATOM 3715 N N . ASN A 1 442 ? -1.706 14.745 0.062 1.00 83.00 442 ASN A N 1
ATOM 3716 C CA . ASN A 1 442 ? -1.361 13.881 -1.075 1.00 83.00 442 ASN A CA 1
ATOM 3717 C C . ASN A 1 442 ? 0.087 14.035 -1.577 1.00 83.00 442 ASN A C 1
ATOM 3719 O O . ASN A 1 442 ? 0.579 13.133 -2.254 1.00 83.00 442 ASN A O 1
ATOM 3723 N N . ASP A 1 443 ? 0.771 15.132 -1.237 1.00 85.31 443 ASP A N 1
ATOM 3724 C CA . ASP A 1 443 ? 2.163 15.364 -1.634 1.00 85.31 443 ASP A CA 1
ATOM 3725 C C . ASP A 1 443 ? 3.151 14.598 -0.738 1.00 85.31 443 ASP A C 1
ATOM 3727 O O . ASP A 1 443 ? 4.306 14.390 -1.115 1.00 85.31 443 ASP A O 1
ATOM 3731 N N . MET A 1 444 ? 2.710 14.143 0.441 1.00 90.12 444 MET A N 1
ATOM 3732 C CA . MET A 1 444 ? 3.548 13.383 1.367 1.00 90.12 444 MET A CA 1
ATOM 3733 C C . MET A 1 444 ? 3.972 12.048 0.779 1.00 90.12 444 MET A C 1
ATOM 3735 O O . MET A 1 444 ? 3.149 11.317 0.235 1.00 90.12 444 MET A O 1
ATOM 3739 N N . LYS A 1 445 ? 5.239 11.688 0.988 1.00 90.00 445 LYS A N 1
ATOM 3740 C CA . LYS A 1 445 ? 5.845 10.411 0.597 1.00 90.00 445 LYS A CA 1
ATOM 3741 C C . LYS A 1 445 ? 6.115 9.535 1.813 1.00 90.00 445 LYS A C 1
ATOM 3743 O O . LYS A 1 445 ? 6.395 10.039 2.897 1.00 90.00 445 LYS A O 1
ATOM 3748 N N . LEU A 1 446 ? 6.060 8.216 1.641 1.00 90.31 446 LEU A N 1
ATOM 3749 C CA . LEU A 1 446 ? 6.270 7.245 2.720 1.00 90.31 446 LEU A CA 1
ATOM 3750 C C . LEU A 1 446 ? 7.775 7.036 3.010 1.00 90.31 446 LEU A C 1
ATOM 3752 O O . LEU A 1 446 ? 8.303 5.929 2.871 1.00 90.31 446 LEU A O 1
ATOM 3756 N N . ILE A 1 447 ? 8.455 8.127 3.384 1.00 93.25 447 ILE A N 1
ATOM 3757 C CA . ILE A 1 447 ? 9.888 8.229 3.708 1.00 93.25 447 ILE A CA 1
ATOM 3758 C C . ILE A 1 447 ? 10.041 8.416 5.219 1.00 93.25 447 ILE A C 1
ATOM 3760 O O . ILE A 1 447 ? 9.488 9.344 5.803 1.00 93.25 447 ILE A O 1
ATOM 3764 N N . PHE A 1 448 ? 10.783 7.530 5.878 1.00 93.62 448 PHE A N 1
ATOM 3765 C CA . PHE A 1 448 ? 10.785 7.490 7.339 1.00 93.62 448 PHE A CA 1
ATOM 3766 C C . PHE A 1 448 ? 11.778 8.498 7.935 1.00 93.62 448 PHE A C 1
ATOM 3768 O O . PHE A 1 448 ? 12.905 8.604 7.452 1.00 93.62 448 PHE A O 1
ATOM 3775 N N . PRO A 1 449 ? 11.416 9.190 9.031 1.00 93.25 449 PRO A N 1
ATOM 3776 C CA . PRO A 1 449 ? 12.253 10.209 9.660 1.00 93.25 449 PRO A CA 1
ATOM 3777 C C . PRO A 1 449 ? 13.257 9.581 10.635 1.00 93.25 449 PRO A C 1
ATOM 3779 O O . PRO A 1 449 ? 13.372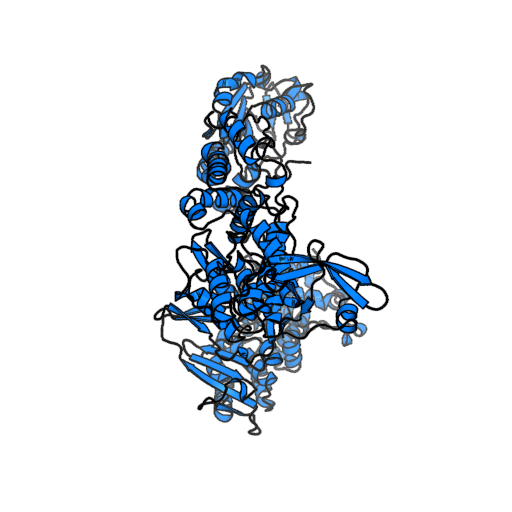 9.994 11.788 1.00 93.25 449 PRO A O 1
ATOM 3782 N N . TYR A 1 450 ? 13.960 8.528 10.223 1.00 92.44 450 TYR A N 1
ATOM 3783 C CA . TYR A 1 450 ? 15.035 7.982 11.051 1.00 92.44 450 TYR A CA 1
ATOM 3784 C C . TYR A 1 450 ? 16.147 9.019 11.245 1.00 92.44 450 TYR A C 1
ATOM 3786 O O . TYR A 1 450 ? 16.155 10.081 10.616 1.00 92.44 450 TYR A O 1
ATOM 3794 N N . LYS A 1 451 ? 17.128 8.710 12.101 1.00 92.31 451 LYS A N 1
ATOM 3795 C CA . LYS A 1 451 ? 18.349 9.513 12.165 1.00 92.31 451 LYS A CA 1
ATOM 3796 C C . LYS A 1 451 ? 18.943 9.640 10.762 1.00 92.31 451 LYS A C 1
ATOM 3798 O O . LYS A 1 451 ? 19.331 8.639 10.166 1.00 92.31 451 LYS A O 1
ATOM 3803 N N . ILE A 1 452 ? 19.011 10.876 10.281 1.00 93.25 452 ILE A N 1
ATOM 3804 C CA . ILE A 1 452 ? 19.426 11.205 8.920 1.00 93.25 452 ILE A CA 1
ATOM 3805 C C . ILE A 1 452 ? 20.897 10.827 8.730 1.00 93.25 452 ILE A C 1
ATOM 3807 O O . ILE A 1 452 ? 21.738 11.074 9.600 1.00 93.25 452 ILE A O 1
ATOM 3811 N N . TYR A 1 453 ? 21.215 10.236 7.581 1.00 93.25 453 TYR A N 1
ATOM 3812 C CA . TYR A 1 453 ? 22.592 9.951 7.206 1.00 93.25 453 TYR A CA 1
ATOM 3813 C C . TYR A 1 453 ? 23.363 11.257 6.938 1.00 93.25 453 TYR A C 1
ATOM 3815 O O . TYR A 1 453 ? 22.946 12.099 6.146 1.00 93.25 453 TYR A O 1
ATOM 3823 N N . ALA A 1 454 ? 24.514 11.439 7.578 1.00 92.56 454 ALA A N 1
ATOM 3824 C CA . ALA A 1 454 ? 25.405 12.564 7.308 1.00 92.56 454 ALA A CA 1
ATOM 3825 C C . ALA A 1 454 ? 26.837 12.049 7.140 1.00 92.56 454 ALA A C 1
ATOM 3827 O O . ALA A 1 454 ? 27.400 11.506 8.096 1.00 92.56 454 ALA A O 1
ATOM 3828 N N . PRO A 1 455 ? 27.439 12.199 5.946 1.00 92.06 455 PRO A N 1
ATOM 3829 C CA . PRO A 1 455 ? 28.859 11.943 5.752 1.00 92.06 455 PRO A CA 1
ATOM 3830 C C . PRO A 1 455 ? 29.715 12.751 6.731 1.00 92.06 455 PRO A C 1
ATOM 3832 O O . PRO A 1 455 ? 29.433 13.919 6.990 1.00 92.06 455 PRO A O 1
ATOM 3835 N N . ALA A 1 456 ? 30.808 12.163 7.223 1.00 90.25 456 ALA A N 1
ATOM 3836 C CA . ALA A 1 456 ? 31.704 12.841 8.162 1.00 90.25 456 ALA A CA 1
ATOM 3837 C C . ALA A 1 456 ? 32.283 14.151 7.595 1.00 90.25 456 ALA A C 1
ATOM 3839 O O . ALA A 1 456 ? 32.490 15.098 8.342 1.00 90.25 456 ALA A O 1
ATOM 3840 N N . CYS A 1 457 ? 32.493 14.242 6.277 1.00 87.00 457 CYS A N 1
ATOM 3841 C CA . CYS A 1 457 ? 32.970 15.469 5.640 1.00 87.00 457 CYS A CA 1
ATOM 3842 C C . CYS A 1 457 ? 31.983 16.644 5.750 1.00 87.00 457 CYS A C 1
ATOM 3844 O O . CYS A 1 457 ? 32.415 17.790 5.703 1.00 87.00 457 CYS A O 1
ATOM 3846 N N . PHE A 1 458 ? 30.681 16.398 5.946 1.00 90.75 458 PHE A N 1
ATOM 3847 C CA . PHE A 1 458 ? 29.683 17.472 5.991 1.00 90.75 458 PHE A CA 1
ATOM 3848 C C . PHE A 1 458 ? 29.810 18.348 7.238 1.00 90.75 458 PHE A C 1
ATOM 3850 O O . PHE A 1 458 ? 29.329 19.479 7.214 1.00 90.75 458 PHE A O 1
ATOM 3857 N N . SER A 1 459 ? 30.468 17.876 8.305 1.00 87.06 459 SER A N 1
ATOM 3858 C CA . SER A 1 459 ? 30.685 18.685 9.510 1.00 87.06 459 SER A CA 1
ATOM 3859 C C . SER A 1 459 ? 31.575 19.903 9.256 1.00 87.06 459 SER A C 1
ATOM 3861 O O . SER A 1 459 ? 31.445 20.910 9.944 1.00 87.06 459 SER A O 1
ATOM 3863 N N . ASP A 1 460 ? 32.472 19.829 8.272 1.00 88.62 460 ASP A N 1
ATOM 3864 C CA . ASP A 1 460 ? 33.293 20.957 7.838 1.00 88.62 460 ASP A CA 1
ATOM 3865 C C . ASP A 1 460 ? 32.650 21.599 6.612 1.00 88.62 460 ASP A C 1
ATOM 3867 O O . ASP A 1 460 ? 32.932 21.193 5.499 1.00 88.62 460 ASP A O 1
ATOM 3871 N N . VAL A 1 461 ? 31.800 22.613 6.774 1.00 85.56 461 VAL A N 1
ATOM 3872 C CA . VAL A 1 461 ? 31.051 23.230 5.653 1.00 85.56 461 VAL A CA 1
ATOM 3873 C C . VAL A 1 461 ? 31.940 23.778 4.521 1.00 85.56 461 VAL A C 1
ATOM 3875 O O . VAL A 1 461 ? 31.457 23.986 3.408 1.00 85.56 461 VAL A O 1
ATOM 3878 N N . CYS A 1 462 ? 33.237 23.970 4.781 1.00 85.19 462 CYS A N 1
ATOM 3879 C CA . CYS A 1 462 ? 34.234 24.413 3.811 1.00 85.19 462 CYS A CA 1
ATOM 3880 C C . CYS A 1 462 ? 34.951 23.262 3.086 1.00 85.19 462 CYS A C 1
ATOM 3882 O O . CYS A 1 462 ? 35.798 23.537 2.236 1.00 85.19 462 CYS A O 1
ATOM 3884 N N . TYR A 1 463 ? 34.657 21.992 3.387 1.00 87.62 463 TYR A N 1
ATOM 3885 C CA . TYR A 1 463 ? 35.432 20.849 2.886 1.00 87.62 463 TYR A CA 1
ATOM 3886 C C . TYR A 1 463 ? 35.524 20.800 1.353 1.00 87.62 463 TYR A C 1
ATOM 3888 O O . TYR A 1 463 ? 36.551 20.399 0.814 1.00 87.62 463 TYR A O 1
ATOM 3896 N N . LEU A 1 464 ? 34.486 21.245 0.636 1.00 87.00 464 LEU A N 1
ATOM 3897 C CA . LEU A 1 464 ? 34.496 21.302 -0.829 1.00 87.00 464 LEU A CA 1
ATOM 3898 C C . LEU A 1 464 ? 35.443 22.380 -1.366 1.00 87.00 464 LEU A C 1
ATOM 3900 O O . LEU A 1 464 ? 36.163 22.135 -2.334 1.00 87.00 464 LEU A O 1
ATOM 3904 N N . TYR A 1 465 ? 35.467 23.554 -0.725 1.00 86.25 465 TYR A N 1
ATOM 3905 C CA . TYR A 1 465 ? 36.421 24.615 -1.052 1.00 86.25 465 TYR A CA 1
ATOM 3906 C C . TYR A 1 465 ? 37.847 24.132 -0.807 1.00 86.25 465 TYR A C 1
ATOM 3908 O O . TYR A 1 465 ? 38.686 24.257 -1.693 1.00 86.25 465 TYR A O 1
ATOM 3916 N N . LYS A 1 466 ? 38.096 23.504 0.349 1.00 86.12 466 LYS A N 1
ATOM 3917 C CA . LYS A 1 466 ? 39.393 22.907 0.699 1.00 86.12 466 LYS A CA 1
ATOM 3918 C C . LYS A 1 466 ? 39.814 21.859 -0.329 1.00 86.12 466 LYS A C 1
ATOM 3920 O O . LYS A 1 466 ? 40.901 21.957 -0.882 1.00 86.12 466 LYS A O 1
ATOM 3925 N N . HIS A 1 467 ? 38.914 20.951 -0.697 1.00 85.44 467 HIS A N 1
ATOM 3926 C CA . HIS A 1 467 ? 39.185 19.935 -1.711 1.00 85.44 467 HIS A CA 1
ATOM 3927 C C . HIS A 1 467 ? 39.543 20.538 -3.083 1.00 85.44 467 HIS A C 1
ATOM 3929 O O . HIS A 1 467 ? 40.478 20.073 -3.731 1.00 85.44 467 HIS A O 1
ATOM 3935 N N . ARG A 1 468 ? 38.829 21.575 -3.550 1.00 84.75 468 ARG A N 1
ATOM 3936 C CA . ARG A 1 468 ? 39.132 22.226 -4.842 1.00 84.75 468 ARG A CA 1
ATOM 3937 C C . ARG A 1 468 ? 40.392 23.090 -4.813 1.00 84.75 468 ARG A C 1
ATOM 3939 O O . ARG A 1 468 ? 41.045 23.240 -5.841 1.00 84.75 468 ARG A O 1
ATOM 3946 N N . LEU A 1 469 ? 40.705 23.683 -3.667 1.00 83.56 469 LEU A N 1
ATOM 3947 C CA . LEU A 1 469 ? 41.790 24.646 -3.505 1.00 83.56 469 LEU A CA 1
ATOM 3948 C C . LEU A 1 469 ? 43.057 24.035 -2.883 1.00 83.56 469 LEU A C 1
ATOM 3950 O O . LEU A 1 469 ? 43.925 24.791 -2.469 1.00 83.56 469 LEU A O 1
ATOM 3954 N N . GLU A 1 470 ? 43.191 22.705 -2.848 1.00 81.81 470 GLU A N 1
ATOM 3955 C CA . GLU A 1 470 ? 44.361 21.994 -2.295 1.00 81.81 470 GLU A CA 1
ATOM 3956 C C . GLU A 1 470 ? 44.582 22.253 -0.786 1.00 81.81 470 GLU A C 1
ATOM 3958 O O . GLU A 1 470 ? 45.681 22.569 -0.338 1.00 81.81 470 GLU A O 1
ATOM 3963 N N . ASP A 1 471 ? 43.519 22.108 0.010 1.00 70.38 471 ASP A N 1
ATOM 3964 C CA . ASP A 1 471 ? 43.497 22.206 1.480 1.00 70.38 471 ASP A CA 1
ATOM 3965 C C . ASP A 1 471 ? 43.931 23.564 2.062 1.00 70.38 471 ASP A C 1
ATOM 3967 O O . ASP A 1 471 ? 44.459 23.658 3.177 1.00 70.38 471 ASP A O 1
ATOM 3971 N N . ILE A 1 472 ? 43.635 24.648 1.337 1.00 79.88 472 ILE A N 1
ATOM 3972 C CA . ILE A 1 472 ? 43.747 26.018 1.856 1.00 79.88 472 ILE A CA 1
ATOM 3973 C C . ILE A 1 472 ? 42.980 26.169 3.181 1.00 79.88 472 ILE A C 1
ATOM 3975 O O . ILE A 1 472 ? 41.844 25.718 3.336 1.00 79.88 472 ILE A O 1
ATOM 3979 N N . GLN A 1 473 ? 43.607 26.846 4.144 1.00 80.69 473 GLN A N 1
ATOM 3980 C CA . GLN A 1 473 ? 42.994 27.178 5.427 1.00 80.69 473 GLN A CA 1
ATOM 3981 C C . GLN A 1 473 ? 42.134 28.434 5.283 1.00 80.69 473 GLN A C 1
ATOM 3983 O O . GLN A 1 473 ? 42.608 29.475 4.838 1.00 80.69 473 GLN A O 1
ATOM 3988 N N . GLY A 1 474 ? 40.868 28.336 5.673 1.00 83.00 474 GLY A N 1
ATOM 3989 C CA . GLY A 1 474 ? 39.930 29.444 5.580 1.00 83.00 474 GLY A CA 1
ATOM 3990 C C . GLY A 1 474 ? 38.571 29.097 6.166 1.00 83.00 474 GLY A C 1
ATOM 3991 O O . GLY A 1 474 ? 38.292 27.943 6.512 1.00 83.00 474 GLY A O 1
ATOM 3992 N N . GLU A 1 475 ? 37.719 30.108 6.261 1.00 87.19 475 GLU A N 1
ATOM 3993 C CA . GLU A 1 475 ? 36.395 30.009 6.867 1.00 87.19 475 GLU A CA 1
ATOM 3994 C C . GLU A 1 475 ? 35.318 30.523 5.917 1.00 87.19 475 GLU A C 1
ATOM 3996 O O . GLU A 1 475 ? 35.544 31.411 5.093 1.00 87.19 475 GLU A O 1
ATOM 4001 N N . PHE A 1 476 ? 34.118 29.965 6.039 1.00 87.50 476 PHE A N 1
ATOM 4002 C CA . PHE A 1 476 ? 32.958 30.493 5.342 1.00 87.50 476 PHE A CA 1
ATOM 4003 C C . PHE A 1 476 ? 32.482 31.743 6.080 1.00 87.50 476 PHE A C 1
ATOM 4005 O O . PHE A 1 476 ? 32.087 31.667 7.245 1.00 87.50 476 PHE A O 1
ATOM 4012 N N . CYS A 1 477 ? 32.545 32.898 5.426 1.00 86.12 477 CYS A N 1
ATOM 4013 C CA . CYS A 1 477 ? 32.311 34.181 6.072 1.00 86.12 477 CYS A CA 1
ATOM 4014 C C . CYS A 1 477 ? 31.366 35.066 5.269 1.00 86.12 477 CYS A C 1
ATOM 4016 O O . CYS A 1 477 ? 31.107 34.857 4.083 1.00 86.12 477 CYS A O 1
ATOM 4018 N N . GLN A 1 478 ? 30.891 36.111 5.939 1.00 86.38 478 GLN A N 1
ATOM 4019 C CA . GLN A 1 478 ? 30.148 37.189 5.316 1.00 86.38 478 GLN A CA 1
ATOM 4020 C C . GLN A 1 478 ? 31.093 38.278 4.786 1.00 86.38 478 GLN A C 1
ATOM 4022 O O . GLN A 1 478 ? 32.081 38.621 5.434 1.00 86.38 478 GLN A O 1
ATOM 4027 N N . PHE A 1 479 ? 30.778 38.849 3.625 1.00 84.12 479 PHE A N 1
ATOM 4028 C CA . PHE A 1 479 ? 31.529 39.929 2.989 1.00 84.12 479 PHE A CA 1
ATOM 4029 C C . PHE A 1 479 ? 30.601 41.017 2.446 1.00 84.12 479 PHE A C 1
ATOM 4031 O O . PHE A 1 479 ? 29.437 40.772 2.118 1.00 84.12 479 PHE A O 1
ATOM 4038 N N . LYS A 1 480 ? 31.108 42.244 2.348 1.00 81.00 480 LYS A N 1
ATOM 4039 C CA . LYS A 1 480 ? 30.384 43.404 1.816 1.00 81.00 480 LYS A CA 1
ATOM 4040 C C . LYS A 1 480 ? 31.035 43.882 0.531 1.00 81.00 480 LYS A C 1
ATOM 4042 O O . LYS A 1 480 ? 32.252 43.862 0.403 1.00 81.00 480 LYS A O 1
ATOM 4047 N N . ILE A 1 481 ? 30.210 44.353 -0.396 1.00 77.75 481 ILE A N 1
ATOM 4048 C CA . ILE A 1 481 ? 30.657 45.026 -1.617 1.00 77.75 481 ILE A CA 1
ATOM 4049 C C . ILE A 1 481 ? 30.267 46.496 -1.486 1.00 77.75 481 ILE A C 1
ATOM 4051 O O . ILE A 1 481 ? 29.096 46.797 -1.239 1.00 77.75 481 ILE A O 1
ATOM 4055 N N . PHE A 1 482 ? 31.222 47.406 -1.647 1.00 74.69 482 PHE A N 1
ATOM 4056 C CA . PHE A 1 482 ? 30.988 48.848 -1.583 1.00 74.69 482 PHE A CA 1
ATOM 4057 C C . PHE A 1 482 ? 31.689 49.566 -2.736 1.00 74.69 482 PHE A C 1
ATOM 4059 O O . PHE A 1 482 ? 32.678 49.086 -3.285 1.00 74.69 482 PHE A O 1
ATOM 4066 N N . ASN A 1 483 ? 31.154 50.725 -3.118 1.00 72.94 483 ASN A N 1
ATOM 4067 C CA . ASN A 1 483 ? 31.685 51.509 -4.229 1.00 72.94 483 ASN A CA 1
ATOM 4068 C C . ASN A 1 483 ? 32.665 52.560 -3.702 1.00 72.94 483 ASN A C 1
ATOM 4070 O O . ASN A 1 483 ? 32.305 53.374 -2.846 1.00 72.94 483 ASN A O 1
ATOM 4074 N N . ARG A 1 484 ? 33.875 52.593 -4.261 1.00 69.88 484 ARG A N 1
ATOM 4075 C CA . ARG A 1 484 ? 34.883 53.627 -4.022 1.00 69.88 484 ARG A CA 1
ATOM 4076 C C . ARG A 1 484 ? 35.165 54.350 -5.340 1.00 69.88 484 ARG A C 1
ATOM 4078 O O . ARG A 1 484 ? 36.082 54.019 -6.080 1.00 69.88 484 ARG A O 1
ATOM 4085 N N . GLY A 1 485 ? 34.339 55.345 -5.661 1.00 72.44 485 GLY A N 1
ATOM 4086 C CA . GLY A 1 485 ? 34.365 55.990 -6.979 1.00 72.44 485 GLY A CA 1
ATOM 4087 C C . GLY A 1 485 ? 33.705 55.108 -8.045 1.00 72.44 485 GLY A C 1
ATOM 4088 O O . GLY A 1 485 ? 32.536 54.761 -7.893 1.00 72.44 485 GLY A O 1
ATOM 4089 N N . LEU A 1 486 ? 34.439 54.771 -9.114 1.00 63.75 486 LEU A N 1
ATOM 4090 C CA . LEU A 1 486 ? 33.997 53.846 -10.176 1.00 63.75 486 LEU A CA 1
ATOM 4091 C C . LEU A 1 486 ? 34.401 52.382 -9.911 1.00 63.75 486 LEU A C 1
ATOM 4093 O O . LEU A 1 486 ? 33.961 51.490 -10.632 1.00 63.75 486 LEU A O 1
ATOM 4097 N N . GLU A 1 487 ? 35.230 52.135 -8.895 1.00 66.12 487 GLU A N 1
ATOM 4098 C CA . GLU A 1 487 ? 35.725 50.805 -8.535 1.00 66.12 487 GLU A CA 1
ATOM 4099 C C . GLU A 1 487 ? 34.897 50.204 -7.393 1.00 66.12 487 GLU A C 1
ATOM 4101 O O . GLU A 1 487 ? 34.453 50.909 -6.477 1.00 66.12 487 GLU A O 1
ATOM 4106 N N . LYS A 1 488 ? 34.676 48.888 -7.452 1.00 71.06 488 LYS A N 1
ATOM 4107 C CA . LYS A 1 488 ? 34.051 48.118 -6.375 1.00 71.06 488 LYS A CA 1
ATOM 4108 C C . LYS A 1 488 ? 35.126 47.474 -5.516 1.00 71.06 488 LYS A C 1
ATOM 4110 O O . LYS A 1 488 ? 35.935 46.705 -6.023 1.00 71.06 488 LYS A O 1
ATOM 4115 N N . CYS A 1 489 ? 35.075 47.744 -4.220 1.00 74.50 489 CYS A N 1
ATOM 4116 C CA . CYS A 1 489 ? 35.933 47.128 -3.219 1.00 74.50 489 CYS A CA 1
ATOM 4117 C C . CYS A 1 489 ? 35.135 46.077 -2.437 1.00 74.50 489 CYS A C 1
ATOM 4119 O O . CYS A 1 489 ? 33.915 46.201 -2.258 1.00 74.50 489 CYS A O 1
ATOM 4121 N N . ILE A 1 490 ? 35.829 45.044 -1.961 1.00 79.94 490 ILE A N 1
ATOM 4122 C CA . ILE A 1 490 ? 35.236 43.956 -1.183 1.00 79.94 490 ILE A CA 1
ATOM 4123 C C . ILE A 1 490 ? 35.852 43.958 0.203 1.00 79.94 490 ILE A C 1
ATOM 4125 O O . ILE A 1 490 ? 37.068 43.990 0.347 1.00 79.94 490 ILE A O 1
ATOM 4129 N N . GLU A 1 491 ? 34.999 43.941 1.219 1.00 81.75 491 GLU A N 1
ATOM 4130 C CA . GLU A 1 491 ? 35.407 43.962 2.617 1.00 81.75 491 GLU A CA 1
ATOM 4131 C C . GLU A 1 491 ? 34.957 42.690 3.328 1.00 81.75 491 GLU A C 1
ATOM 4133 O O . GLU A 1 491 ? 33.772 42.341 3.319 1.00 81.75 491 GLU A O 1
ATOM 4138 N N . VAL A 1 492 ? 35.902 42.048 4.008 1.00 83.38 492 VAL A N 1
ATOM 4139 C CA . VAL A 1 492 ? 35.657 40.991 4.991 1.00 83.38 492 VAL A CA 1
ATOM 4140 C C . VAL A 1 492 ? 36.147 41.511 6.339 1.00 83.38 492 VAL A C 1
ATOM 4142 O O . VAL A 1 492 ? 37.296 41.928 6.469 1.00 83.38 492 VAL A O 1
ATOM 4145 N N . ASN A 1 493 ? 35.278 41.521 7.352 1.00 81.56 493 ASN A N 1
ATOM 4146 C CA . ASN A 1 493 ? 35.625 41.920 8.725 1.00 81.56 493 ASN A CA 1
ATOM 4147 C C . ASN A 1 493 ? 36.355 43.282 8.851 1.00 81.56 493 ASN A C 1
ATOM 4149 O O . ASN A 1 493 ? 37.268 43.420 9.665 1.00 81.56 493 ASN A O 1
ATOM 4153 N N . GLY A 1 494 ? 35.986 44.299 8.062 1.00 75.88 494 GLY A N 1
ATOM 4154 C CA . GLY A 1 494 ? 36.632 45.620 8.120 1.00 75.88 494 GLY A CA 1
ATOM 4155 C C . GLY A 1 494 ? 37.909 45.766 7.289 1.00 75.88 494 GLY A C 1
ATOM 4156 O O . GLY A 1 494 ? 38.491 46.851 7.281 1.00 75.88 494 GLY A O 1
ATOM 4157 N N . LYS A 1 495 ? 38.368 44.708 6.606 1.00 81.19 495 LYS A N 1
ATOM 4158 C CA . LYS A 1 495 ? 39.564 44.721 5.750 1.00 81.19 495 LYS A CA 1
ATOM 4159 C C . LYS A 1 495 ? 39.181 44.556 4.284 1.00 81.19 495 LYS A C 1
ATOM 4161 O O . LYS A 1 495 ? 38.374 43.692 3.952 1.00 81.19 495 LYS A O 1
ATOM 4166 N N . GLU A 1 496 ? 39.784 45.371 3.423 1.00 83.25 496 GLU A N 1
ATOM 4167 C CA . GLU A 1 496 ? 39.676 45.224 1.970 1.00 83.25 496 GLU A CA 1
ATOM 4168 C C . GLU A 1 496 ? 40.441 43.972 1.520 1.00 83.25 496 GLU A C 1
ATOM 4170 O O . GLU A 1 496 ? 41.582 43.763 1.938 1.00 83.25 496 GLU A O 1
ATOM 4175 N N . VAL A 1 497 ? 39.799 43.127 0.713 1.00 84.69 497 VAL A N 1
ATOM 4176 C CA . VAL A 1 497 ? 40.327 41.826 0.275 1.00 84.69 497 VAL A CA 1
ATOM 4177 C C . VAL A 1 497 ? 40.153 41.638 -1.228 1.00 84.69 497 VAL A C 1
ATOM 4179 O O . VAL A 1 497 ? 39.239 42.191 -1.843 1.00 84.69 497 VAL A O 1
ATOM 4182 N N . GLU A 1 498 ? 41.023 40.824 -1.819 1.00 81.56 498 GLU A N 1
ATOM 4183 C CA . GLU A 1 498 ? 40.926 40.428 -3.225 1.00 81.56 498 GLU A CA 1
ATOM 4184 C C . GLU A 1 498 ? 39.887 39.306 -3.378 1.00 81.56 498 GLU A C 1
ATOM 4186 O O . GLU A 1 498 ? 39.913 38.345 -2.610 1.00 81.56 498 GLU A O 1
ATOM 4191 N N . ILE A 1 499 ? 38.987 39.394 -4.367 1.00 80.00 499 ILE A N 1
ATOM 4192 C CA . ILE A 1 499 ? 38.069 38.296 -4.703 1.00 80.00 499 ILE A CA 1
ATOM 4193 C C . ILE A 1 499 ? 38.596 37.497 -5.896 1.00 80.00 499 ILE A C 1
ATOM 4195 O O . ILE A 1 499 ? 39.001 38.063 -6.915 1.00 80.00 499 ILE A O 1
ATOM 4199 N N . LYS A 1 500 ? 38.558 36.171 -5.786 1.00 81.12 500 LYS A N 1
ATOM 4200 C CA . LYS A 1 500 ? 38.913 35.250 -6.867 1.00 81.12 500 LYS A CA 1
ATOM 4201 C C . LYS A 1 500 ? 37.776 34.282 -7.130 1.00 81.12 500 LYS A C 1
ATOM 4203 O O . LYS A 1 500 ? 37.098 33.831 -6.204 1.00 81.12 500 LYS A O 1
ATOM 4208 N N . ASP A 1 501 ? 37.606 33.936 -8.398 1.00 76.06 501 ASP A N 1
ATOM 4209 C CA . ASP A 1 501 ? 36.933 32.690 -8.749 1.00 76.06 501 ASP A CA 1
ATOM 4210 C C . ASP A 1 501 ? 37.797 31.509 -8.268 1.00 76.06 501 ASP A C 1
ATOM 4212 O O . ASP A 1 501 ? 39.020 31.621 -8.137 1.00 76.06 501 ASP A O 1
ATOM 4216 N N . ILE A 1 502 ? 37.185 30.360 -8.009 1.00 71.88 502 ILE A N 1
ATOM 4217 C CA . ILE A 1 502 ? 37.881 29.128 -7.621 1.00 71.88 502 ILE A CA 1
ATOM 4218 C C . ILE A 1 502 ? 38.829 28.645 -8.724 1.00 71.88 502 ILE A C 1
ATOM 4220 O O . ILE A 1 502 ? 39.867 28.062 -8.417 1.00 71.88 502 ILE A O 1
ATOM 4224 N N . GLU A 1 503 ? 38.558 28.979 -9.989 1.00 67.88 503 GLU A N 1
ATOM 4225 C CA . GLU A 1 503 ? 39.505 28.790 -11.103 1.00 67.88 503 GLU A CA 1
ATOM 4226 C C . GLU A 1 503 ? 40.693 29.781 -11.086 1.00 67.88 503 GLU A C 1
ATOM 4228 O O . GLU A 1 503 ? 41.491 29.827 -12.019 1.00 67.88 503 GLU A O 1
ATOM 4233 N N . LYS A 1 504 ? 40.854 30.548 -9.999 1.00 62.25 504 LYS A N 1
ATOM 4234 C CA . LYS A 1 504 ? 41.962 31.478 -9.709 1.00 62.25 504 LYS A CA 1
ATOM 4235 C C . LYS A 1 504 ? 42.041 32.703 -10.632 1.00 62.25 504 LYS A C 1
ATOM 4237 O O . LYS A 1 504 ? 43.068 33.380 -10.648 1.00 62.25 504 LYS A O 1
ATOM 4242 N N . ASN A 1 505 ? 40.959 33.045 -11.334 1.00 67.12 505 ASN A N 1
ATOM 4243 C CA . ASN A 1 505 ? 40.851 34.314 -12.053 1.00 67.12 505 ASN A CA 1
ATOM 4244 C C . ASN A 1 505 ? 40.406 35.430 -11.096 1.00 67.12 505 ASN A C 1
ATOM 4246 O O . ASN A 1 505 ? 39.426 35.280 -10.363 1.00 67.12 505 ASN A O 1
ATOM 4250 N N . ILE A 1 506 ? 41.135 36.549 -11.102 1.00 66.69 506 ILE A N 1
ATOM 4251 C CA . ILE A 1 506 ? 40.725 37.773 -10.403 1.00 66.69 506 ILE A CA 1
ATOM 4252 C C . ILE A 1 506 ? 39.448 38.269 -11.080 1.00 66.69 506 ILE A C 1
ATOM 4254 O O . ILE A 1 506 ? 39.445 38.483 -12.294 1.00 66.69 506 ILE A O 1
ATOM 4258 N N . LEU A 1 507 ? 38.369 38.431 -10.314 1.00 64.56 507 LEU A N 1
ATOM 4259 C CA . LEU A 1 507 ? 37.120 38.959 -10.861 1.00 64.56 507 LEU A CA 1
ATOM 4260 C C . LEU A 1 507 ? 37.256 40.472 -11.047 1.00 64.56 507 LEU A C 1
ATOM 4262 O O . LEU A 1 507 ? 37.586 41.196 -10.105 1.00 64.56 507 LEU A O 1
ATOM 4266 N N . ASN A 1 508 ? 36.978 40.962 -12.253 1.00 66.06 508 ASN A N 1
ATOM 4267 C CA . ASN A 1 508 ? 36.994 42.393 -12.541 1.00 66.06 508 ASN A CA 1
ATOM 4268 C C . ASN A 1 508 ? 35.672 43.049 -12.109 1.00 66.06 508 ASN A C 1
ATOM 4270 O O . ASN A 1 508 ? 34.679 42.380 -11.823 1.00 66.06 508 ASN A O 1
ATOM 4274 N N . SER A 1 509 ? 35.622 44.386 -12.115 1.00 63.72 509 SER A N 1
ATOM 4275 C CA . SER A 1 509 ? 34.425 45.149 -11.708 1.00 63.72 509 SER A CA 1
ATOM 4276 C C . SER A 1 509 ? 33.138 44.703 -12.437 1.00 63.72 509 SER A C 1
ATOM 4278 O O . SER A 1 509 ? 32.088 44.583 -11.809 1.00 63.72 509 SER A O 1
ATOM 4280 N N . SER A 1 510 ? 33.231 44.342 -13.727 1.00 65.19 510 SER A N 1
ATOM 4281 C CA . SER A 1 510 ? 32.113 43.822 -14.536 1.00 65.19 510 SER A CA 1
ATOM 4282 C C . SER A 1 510 ? 31.608 42.443 -14.098 1.00 65.19 510 SER A C 1
ATOM 4284 O O . SER A 1 510 ? 30.417 42.152 -14.199 1.00 65.19 510 SER A O 1
ATOM 4286 N N . ASP A 1 511 ? 32.491 41.585 -13.590 1.00 65.56 511 ASP A N 1
ATOM 4287 C CA . ASP A 1 511 ? 32.121 40.260 -13.080 1.00 65.56 511 ASP A CA 1
ATOM 4288 C C . ASP A 1 511 ? 31.418 40.399 -11.724 1.00 65.56 511 ASP A C 1
ATOM 4290 O O . ASP A 1 511 ? 30.424 39.727 -11.443 1.00 65.56 511 ASP A O 1
ATOM 4294 N N . ILE A 1 512 ? 31.864 41.370 -10.921 1.00 64.94 512 ILE A N 1
ATOM 4295 C CA . ILE A 1 512 ? 31.229 41.771 -9.661 1.00 64.94 512 ILE A CA 1
ATOM 4296 C C . ILE A 1 512 ? 29.859 42.440 -9.914 1.00 64.94 512 ILE A C 1
ATOM 4298 O O . ILE A 1 512 ? 28.958 42.339 -9.076 1.00 64.94 512 ILE A O 1
ATOM 4302 N N . ASP A 1 513 ? 29.655 43.103 -11.060 1.00 62.09 513 ASP A N 1
ATOM 4303 C CA . ASP A 1 513 ? 28.348 43.623 -11.505 1.00 62.09 513 ASP A CA 1
ATOM 4304 C C . ASP A 1 513 ? 27.352 42.501 -11.836 1.00 62.09 513 ASP A C 1
ATOM 4306 O O . ASP A 1 513 ? 26.196 42.560 -11.405 1.00 62.09 513 ASP A O 1
ATOM 4310 N N . ASN A 1 514 ? 27.807 41.439 -12.511 1.00 60.09 514 ASN A N 1
ATOM 4311 C CA . ASN A 1 514 ? 26.991 40.260 -12.838 1.00 60.09 514 ASN A CA 1
ATOM 4312 C C . ASN A 1 514 ? 26.555 39.456 -11.605 1.00 60.09 514 ASN A C 1
ATOM 4314 O O . ASN A 1 514 ? 25.599 38.681 -11.672 1.00 60.09 514 ASN A O 1
ATOM 4318 N N . LEU A 1 515 ? 27.186 39.680 -10.448 1.00 65.44 515 LEU A N 1
ATOM 4319 C CA . LEU A 1 515 ? 26.740 39.122 -9.172 1.00 65.44 515 LEU A CA 1
ATOM 4320 C C . LEU A 1 515 ? 25.414 39.735 -8.660 1.00 65.44 515 LEU A C 1
ATOM 4322 O O . LEU A 1 515 ? 25.074 39.463 -7.509 1.00 65.44 515 LEU A O 1
ATOM 4326 N N . ASN A 1 516 ? 24.675 40.517 -9.469 1.00 49.53 516 ASN A N 1
ATOM 4327 C CA . ASN A 1 516 ? 23.349 41.116 -9.216 1.00 49.53 516 ASN A CA 1
ATOM 4328 C C . ASN A 1 516 ? 23.229 41.764 -7.823 1.00 49.53 516 ASN A C 1
ATOM 4330 O O . ASN A 1 516 ? 22.993 41.092 -6.819 1.00 49.53 516 ASN A O 1
ATOM 4334 N N . VAL A 1 517 ? 23.375 43.088 -7.736 1.00 47.41 517 VAL A N 1
ATOM 4335 C CA . VAL A 1 517 ? 23.349 43.813 -6.451 1.00 47.41 517 VAL A CA 1
ATOM 4336 C C . VAL A 1 517 ? 22.186 44.808 -6.427 1.00 47.41 517 VAL A C 1
ATOM 4338 O O . VAL A 1 517 ? 21.947 45.500 -7.415 1.00 47.41 517 VAL A O 1
ATOM 4341 N N . PRO A 1 518 ? 21.484 44.917 -5.287 1.00 41.38 518 PRO A N 1
ATOM 4342 C CA . PRO A 1 518 ? 21.704 46.112 -4.474 1.00 41.38 518 PRO A CA 1
ATOM 4343 C C . PRO A 1 518 ? 22.019 45.761 -3.005 1.00 41.38 518 PRO A C 1
ATOM 4345 O O . PRO A 1 518 ? 21.308 44.992 -2.366 1.00 41.38 518 PRO A O 1
ATOM 4348 N N . SER A 1 519 ? 23.118 46.326 -2.488 1.00 49.50 519 SER A N 1
ATOM 4349 C CA . SER A 1 519 ? 23.473 46.478 -1.067 1.00 49.50 519 SER A CA 1
ATOM 4350 C C . SER A 1 519 ? 23.116 45.318 -0.120 1.00 49.50 519 SER A C 1
ATOM 4352 O O . SER A 1 519 ? 22.248 45.467 0.738 1.00 49.50 519 SER A O 1
ATOM 4354 N N . SER A 1 520 ? 23.790 44.171 -0.221 1.00 55.34 520 SER A N 1
ATOM 4355 C CA . SER A 1 520 ? 23.619 43.091 0.761 1.00 55.34 520 SER A CA 1
ATOM 4356 C C . SER A 1 520 ? 24.934 42.391 1.074 1.00 55.34 520 SER A C 1
ATOM 4358 O O . SER A 1 520 ? 25.783 42.187 0.208 1.00 55.34 520 SER A O 1
ATOM 4360 N N . ILE A 1 521 ? 25.088 42.069 2.354 1.00 57.78 521 ILE A N 1
ATOM 4361 C CA . ILE A 1 521 ? 26.097 41.153 2.868 1.00 57.78 521 ILE A CA 1
ATOM 4362 C C . ILE A 1 521 ? 25.971 39.833 2.087 1.00 57.78 521 ILE A C 1
ATOM 4364 O O . ILE A 1 521 ? 24.877 39.277 1.984 1.00 57.78 521 ILE A O 1
ATOM 4368 N N . LYS A 1 522 ? 27.073 39.362 1.505 1.00 73.31 522 LYS A N 1
ATOM 4369 C CA . LYS A 1 522 ? 27.179 38.091 0.775 1.00 73.31 522 LYS A CA 1
ATOM 4370 C C . LYS A 1 522 ? 28.024 37.110 1.569 1.00 73.31 522 LYS A C 1
ATOM 4372 O O . LYS A 1 522 ? 28.621 37.495 2.560 1.00 73.31 522 LYS A O 1
ATOM 4377 N N . GLU A 1 523 ? 28.052 35.851 1.152 1.00 80.69 523 GLU A N 1
ATOM 4378 C CA . GLU A 1 523 ? 28.812 34.799 1.831 1.00 80.69 523 GLU A CA 1
ATOM 4379 C C . GLU A 1 523 ? 29.759 34.122 0.846 1.00 80.69 523 GLU A C 1
ATOM 4381 O O . GLU A 1 523 ? 29.409 33.979 -0.328 1.00 80.69 523 GLU A O 1
ATOM 4386 N N . GLY A 1 524 ? 30.951 33.756 1.308 1.00 82.62 524 GLY A N 1
ATOM 4387 C CA . GLY A 1 524 ? 32.005 33.135 0.508 1.00 82.62 524 GLY A CA 1
ATOM 4388 C C . GLY A 1 524 ? 33.088 32.520 1.392 1.00 82.62 524 GLY A C 1
ATOM 4389 O O . GLY A 1 524 ? 32.977 32.541 2.617 1.00 82.62 524 GLY A O 1
ATOM 4390 N N . PHE A 1 525 ? 34.125 31.957 0.778 1.00 87.38 525 PHE A N 1
ATOM 4391 C CA . PHE A 1 525 ? 35.218 31.303 1.495 1.00 87.38 525 PHE A CA 1
ATOM 4392 C C . PHE A 1 525 ? 36.410 32.249 1.623 1.00 87.38 525 PHE A C 1
ATOM 4394 O O . PHE A 1 525 ? 37.019 32.618 0.621 1.00 87.38 525 PHE A O 1
ATOM 4401 N N . PHE A 1 526 ? 36.735 32.662 2.843 1.00 88.50 526 PHE A N 1
ATOM 4402 C CA . PHE A 1 526 ? 37.821 33.596 3.108 1.00 88.50 526 PHE A CA 1
ATOM 4403 C C . PHE A 1 526 ? 39.064 32.874 3.617 1.00 88.50 526 PHE A C 1
ATOM 4405 O O . PHE A 1 526 ? 39.053 32.246 4.675 1.00 88.50 526 PHE A O 1
ATOM 4412 N N . ASP A 1 527 ? 40.141 33.011 2.854 1.00 87.19 527 ASP A N 1
ATOM 4413 C CA . ASP A 1 527 ? 41.490 32.612 3.223 1.00 87.19 527 ASP A CA 1
ATOM 4414 C C . ASP A 1 527 ? 42.178 33.800 3.902 1.00 87.19 527 ASP A C 1
ATOM 4416 O O . ASP A 1 527 ? 42.644 34.743 3.252 1.00 87.19 527 ASP A O 1
ATOM 4420 N N . GLU A 1 528 ? 42.224 33.761 5.233 1.00 82.94 528 GLU A N 1
ATOM 4421 C CA . GLU A 1 528 ? 42.832 34.825 6.029 1.00 82.94 528 GLU A CA 1
ATOM 4422 C C . GLU A 1 528 ? 44.349 34.920 5.809 1.00 82.94 528 GLU A C 1
ATOM 4424 O O . GLU A 1 528 ? 44.897 36.025 5.824 1.00 82.94 528 GLU A O 1
ATOM 4429 N N . GLN A 1 529 ? 45.028 33.795 5.550 1.00 83.62 529 GLN A N 1
ATOM 4430 C CA . GLN A 1 529 ? 46.485 33.762 5.386 1.00 83.62 529 GLN A CA 1
ATOM 4431 C C . GLN A 1 529 ? 46.917 34.550 4.153 1.00 83.62 529 GLN A C 1
ATOM 4433 O O . GLN A 1 529 ? 47.878 35.318 4.213 1.00 83.62 529 GLN A O 1
ATOM 4438 N N . ASN A 1 530 ? 46.181 34.389 3.055 1.00 83.31 530 ASN A N 1
ATOM 4439 C CA . ASN A 1 530 ? 46.457 35.088 1.804 1.00 83.31 530 ASN A CA 1
ATOM 4440 C C . ASN A 1 530 ? 45.635 36.376 1.640 1.00 83.31 530 ASN A C 1
ATOM 4442 O O . ASN A 1 530 ? 45.870 37.123 0.694 1.00 83.31 530 ASN A O 1
ATOM 4446 N N . SER A 1 531 ? 44.705 36.665 2.561 1.00 83.44 531 SER A N 1
ATOM 4447 C CA . SER A 1 531 ? 43.753 37.784 2.467 1.00 83.44 531 SER A CA 1
ATOM 4448 C C . SER A 1 531 ? 42.946 37.772 1.159 1.00 83.44 531 SER A C 1
ATOM 4450 O O . SER A 1 531 ? 42.704 38.815 0.547 1.00 83.44 531 SER A O 1
ATOM 4452 N N . VAL A 1 532 ? 42.524 36.575 0.739 1.00 87.25 532 VAL A N 1
ATOM 4453 C CA . VAL A 1 532 ? 41.764 36.335 -0.497 1.00 87.25 532 VAL A CA 1
ATOM 4454 C C . VAL A 1 532 ? 40.396 35.752 -0.157 1.00 87.25 532 VAL A C 1
ATOM 4456 O O . VAL A 1 532 ? 40.277 34.813 0.625 1.00 87.25 532 VAL A O 1
ATOM 4459 N N . LEU A 1 533 ? 39.353 36.281 -0.787 1.00 86.62 533 LEU A N 1
ATOM 4460 C CA . LEU A 1 533 ? 38.010 35.718 -0.771 1.00 86.62 533 LEU A CA 1
ATOM 4461 C C . LEU A 1 533 ? 37.781 34.903 -2.048 1.00 86.62 533 LEU A C 1
ATOM 4463 O O . LEU A 1 533 ? 37.767 35.449 -3.147 1.00 86.62 533 LEU A O 1
ATOM 4467 N N . TYR A 1 534 ? 37.539 33.608 -1.910 1.00 85.12 534 TYR A N 1
ATOM 4468 C CA . TYR A 1 534 ? 37.115 32.753 -3.011 1.00 85.12 534 TYR A CA 1
ATOM 4469 C C . TYR A 1 534 ? 35.590 32.705 -3.083 1.00 85.12 534 TYR A C 1
ATOM 4471 O O . TYR A 1 534 ? 34.905 32.421 -2.093 1.00 85.12 534 TYR A O 1
ATOM 4479 N N . TYR A 1 535 ? 35.047 32.958 -4.271 1.00 82.25 535 TYR A N 1
ATOM 4480 C CA . TYR A 1 535 ? 33.613 32.911 -4.511 1.00 82.25 535 TYR A CA 1
ATOM 4481 C C . TYR A 1 535 ? 33.294 32.070 -5.739 1.00 82.25 535 TYR A C 1
ATOM 4483 O O . TYR A 1 535 ? 33.650 32.422 -6.857 1.00 82.25 535 TYR A O 1
ATOM 4491 N N . ASP A 1 536 ? 32.540 31.002 -5.505 1.00 82.00 536 ASP A N 1
ATOM 4492 C CA . ASP A 1 536 ? 31.843 30.249 -6.539 1.00 82.00 536 ASP A CA 1
ATOM 4493 C C . ASP A 1 536 ? 30.372 30.142 -6.144 1.00 82.00 536 ASP A C 1
ATOM 4495 O O . ASP A 1 536 ? 30.032 29.890 -4.981 1.00 82.00 536 ASP A O 1
ATOM 4499 N N . ARG A 1 537 ? 29.479 30.370 -7.105 1.00 79.12 537 ARG A N 1
ATOM 4500 C CA . ARG A 1 537 ? 28.040 30.444 -6.842 1.00 79.12 537 ARG A CA 1
ATOM 4501 C C . ARG A 1 537 ? 27.470 29.104 -6.374 1.00 79.12 537 ARG A C 1
ATOM 4503 O O . ARG A 1 537 ? 26.591 29.106 -5.507 1.00 79.12 537 ARG A O 1
ATOM 4510 N N . GLN A 1 538 ? 27.920 27.992 -6.949 1.00 82.44 538 GLN A N 1
ATOM 4511 C CA . GLN A 1 538 ? 27.376 26.666 -6.673 1.00 82.44 538 GLN A CA 1
ATOM 4512 C C . GLN A 1 538 ? 27.873 26.147 -5.323 1.00 82.44 538 GLN A C 1
ATOM 4514 O O . GLN A 1 538 ? 27.060 25.767 -4.479 1.00 82.44 538 GLN A O 1
ATOM 4519 N N . LEU A 1 539 ? 29.169 26.270 -5.045 1.00 86.00 539 LEU A N 1
ATOM 4520 C CA . LEU A 1 539 ? 29.763 25.930 -3.755 1.00 86.00 539 LEU A CA 1
ATOM 4521 C C . LEU A 1 539 ? 29.239 26.795 -2.615 1.00 86.00 539 LEU A C 1
ATOM 4523 O O . LEU A 1 539 ? 28.955 26.274 -1.536 1.00 86.00 539 LEU A O 1
ATOM 4527 N N . THR A 1 540 ? 29.000 28.083 -2.865 1.00 84.88 540 THR A N 1
ATOM 4528 C CA . THR A 1 540 ? 28.350 28.954 -1.877 1.00 84.88 540 THR A CA 1
ATOM 4529 C C . THR A 1 540 ? 26.934 28.457 -1.571 1.00 84.88 540 THR A C 1
ATOM 4531 O O . THR A 1 540 ? 26.505 28.471 -0.417 1.00 84.88 540 THR A O 1
ATOM 4534 N N . ALA A 1 541 ? 26.183 28.006 -2.584 1.00 85.38 541 ALA A N 1
ATOM 4535 C CA . ALA A 1 541 ? 24.840 27.461 -2.390 1.00 85.38 541 ALA A CA 1
ATOM 4536 C C . ALA A 1 541 ? 24.858 26.138 -1.605 1.00 85.38 541 ALA A C 1
ATOM 4538 O O . ALA A 1 541 ? 24.027 25.956 -0.712 1.00 85.38 541 ALA A O 1
ATOM 4539 N N . VAL A 1 542 ? 25.815 25.248 -1.888 1.00 89.62 542 VAL A N 1
ATOM 4540 C CA . VAL A 1 542 ? 26.017 24.000 -1.136 1.00 89.62 542 VAL A CA 1
ATOM 4541 C C . VAL A 1 542 ? 26.375 24.297 0.317 1.00 89.62 542 VAL A C 1
ATOM 4543 O O . VAL A 1 542 ? 25.700 23.795 1.212 1.00 89.62 542 VAL A O 1
ATOM 4546 N N . ALA A 1 543 ? 27.371 25.153 0.565 1.00 89.44 543 ALA A N 1
ATOM 4547 C CA . ALA A 1 543 ? 27.812 25.516 1.911 1.00 89.44 543 ALA A CA 1
ATOM 4548 C C . ALA A 1 543 ? 26.660 26.093 2.749 1.00 89.44 543 ALA A C 1
ATOM 4550 O O . ALA A 1 543 ? 26.424 25.641 3.868 1.00 89.44 543 ALA A O 1
ATOM 4551 N N . LYS A 1 544 ? 25.857 27.003 2.179 1.00 87.31 544 LYS A N 1
ATOM 4552 C CA . LYS A 1 544 ? 24.647 27.536 2.831 1.00 87.31 544 LYS A CA 1
ATOM 4553 C C . LYS A 1 544 ? 23.653 26.443 3.224 1.00 87.31 544 LYS A C 1
ATOM 4555 O O . LYS A 1 544 ? 23.134 26.453 4.342 1.00 87.31 544 LYS A O 1
ATOM 4560 N N . LYS A 1 545 ? 23.365 25.504 2.316 1.00 91.88 545 LYS A N 1
ATOM 4561 C CA . LYS A 1 545 ? 22.449 24.391 2.609 1.00 91.88 545 LYS A CA 1
ATOM 4562 C C . LYS A 1 545 ? 23.036 23.433 3.646 1.00 91.88 545 LYS A C 1
ATOM 4564 O O . LYS A 1 545 ? 22.289 22.987 4.510 1.00 91.88 545 LYS A O 1
ATOM 4569 N N . LEU A 1 546 ? 24.343 23.168 3.612 1.00 92.75 546 LEU A N 1
ATOM 4570 C CA . LEU A 1 546 ? 25.035 22.342 4.606 1.00 92.75 546 LEU A CA 1
ATOM 4571 C C . LEU A 1 546 ? 25.000 22.965 6.004 1.00 92.75 546 LEU A C 1
ATOM 4573 O O . LEU A 1 546 ? 24.743 22.248 6.965 1.00 92.75 546 LEU A O 1
ATOM 4577 N N . ILE A 1 547 ? 25.179 24.286 6.130 1.00 89.69 547 ILE A N 1
ATOM 4578 C CA . ILE A 1 547 ? 25.038 24.994 7.416 1.00 89.69 547 ILE A CA 1
ATOM 4579 C C . ILE A 1 547 ? 23.641 24.750 8.002 1.00 89.69 547 ILE A C 1
ATOM 4581 O O . ILE A 1 547 ? 23.518 24.318 9.146 1.00 89.69 547 ILE A O 1
ATOM 4585 N N . ASN A 1 548 ? 22.589 24.969 7.208 1.00 90.06 548 ASN A N 1
ATOM 4586 C CA . ASN A 1 548 ? 21.205 24.746 7.636 1.00 90.06 548 ASN A CA 1
ATOM 4587 C C . ASN A 1 548 ? 20.932 23.263 7.962 1.00 90.06 548 ASN A C 1
ATOM 4589 O O . ASN A 1 548 ? 20.277 22.941 8.950 1.00 90.06 548 ASN A O 1
ATOM 4593 N N . PHE A 1 549 ? 21.468 22.347 7.156 1.00 94.00 549 PHE A N 1
ATOM 4594 C CA . PHE A 1 549 ? 21.350 20.908 7.373 1.00 94.00 549 PHE A CA 1
ATOM 4595 C C . PHE A 1 549 ? 21.994 20.469 8.692 1.00 94.00 549 PHE A C 1
ATOM 4597 O O . PHE A 1 549 ? 21.340 19.799 9.489 1.00 94.00 549 PHE A O 1
ATOM 4604 N N . ASN A 1 550 ? 23.233 20.891 8.956 1.00 91.44 550 ASN A N 1
ATOM 4605 C CA . ASN A 1 550 ? 23.960 20.552 10.179 1.00 91.44 550 ASN A CA 1
ATOM 4606 C C . ASN A 1 550 ? 23.292 21.136 11.429 1.00 91.44 550 ASN A C 1
ATOM 4608 O O . ASN A 1 550 ? 23.300 20.493 12.470 1.00 91.44 550 ASN A O 1
ATOM 4612 N N . GLN A 1 551 ? 22.664 22.312 11.329 1.00 89.62 551 GLN A N 1
ATOM 4613 C CA . GLN A 1 551 ? 21.884 22.879 12.435 1.00 89.62 551 GLN A CA 1
ATOM 4614 C C . GLN A 1 551 ? 20.640 22.044 12.761 1.00 89.62 551 GLN A C 1
ATOM 4616 O O . GLN A 1 551 ? 20.273 21.919 13.922 1.00 89.62 551 GLN A O 1
ATOM 4621 N N . LYS A 1 552 ? 19.978 21.477 11.746 1.00 90.50 552 LYS A N 1
ATOM 4622 C CA . LYS A 1 552 ? 18.719 20.735 11.918 1.00 90.50 552 LYS A CA 1
ATOM 4623 C C . LYS A 1 552 ? 18.908 19.265 12.264 1.00 90.50 552 LYS A C 1
ATOM 4625 O O . LYS A 1 552 ? 18.042 18.678 12.905 1.00 90.50 552 LYS A O 1
ATOM 4630 N N . ILE A 1 553 ? 19.990 18.640 11.803 1.00 90.69 553 ILE A N 1
ATOM 4631 C CA . ILE A 1 553 ? 20.180 17.193 11.961 1.00 90.69 553 ILE A CA 1
ATOM 4632 C C . ILE A 1 553 ? 20.348 16.773 13.426 1.00 90.69 553 ILE A C 1
ATOM 4634 O O . ILE A 1 553 ? 20.007 15.645 13.784 1.00 90.69 553 ILE A O 1
ATOM 4638 N N . GLU A 1 554 ? 20.827 17.678 14.282 1.00 82.94 554 GLU A N 1
ATOM 4639 C CA . GLU A 1 554 ? 21.021 17.422 15.713 1.00 82.94 554 GLU A CA 1
ATOM 4640 C C . GLU A 1 554 ? 19.714 17.058 16.436 1.00 82.94 554 GLU A C 1
ATOM 4642 O O . GLU A 1 554 ? 19.752 16.322 17.421 1.00 82.94 554 GLU A O 1
ATOM 4647 N N . ASP A 1 555 ? 18.559 17.469 15.904 1.00 83.69 555 ASP A N 1
ATOM 4648 C CA . ASP A 1 555 ? 17.242 17.186 16.481 1.00 83.69 555 ASP A CA 1
ATOM 4649 C C . ASP A 1 555 ? 16.695 15.780 16.144 1.00 83.69 555 ASP A C 1
ATOM 4651 O O . ASP A 1 555 ? 15.659 15.365 16.670 1.00 83.69 555 ASP A O 1
ATOM 4655 N N . TYR A 1 556 ? 17.389 15.001 15.304 1.00 90.50 556 TYR A N 1
ATOM 4656 C CA . TYR A 1 556 ? 16.938 13.686 14.825 1.00 90.50 556 TYR A CA 1
ATOM 4657 C C . TYR A 1 556 ? 17.592 12.532 15.604 1.00 90.50 556 TYR A C 1
ATOM 4659 O O . TYR A 1 556 ? 18.576 11.921 15.180 1.00 90.50 556 TYR A O 1
ATOM 4667 N N . TYR A 1 557 ? 17.011 12.193 16.758 1.00 88.31 557 TYR A N 1
ATOM 4668 C CA . TYR A 1 557 ? 17.586 11.242 17.726 1.00 88.31 557 TYR A CA 1
ATOM 4669 C C . TYR A 1 557 ? 17.259 9.753 17.491 1.00 88.31 557 TYR A C 1
ATOM 4671 O O . TYR A 1 557 ? 17.773 8.897 18.217 1.00 88.31 557 TYR A O 1
ATOM 4679 N N . LEU A 1 558 ? 16.411 9.413 16.514 1.00 91.81 558 LEU A N 1
ATOM 4680 C CA . LEU A 1 558 ? 15.943 8.039 16.289 1.00 91.81 558 LEU A CA 1
ATOM 4681 C C . LEU A 1 558 ? 17.009 7.151 15.636 1.00 91.81 558 LEU A C 1
ATOM 4683 O O . LEU A 1 558 ? 17.030 6.972 14.421 1.00 91.81 558 LEU A O 1
ATOM 4687 N N . THR A 1 559 ? 17.892 6.567 16.443 1.00 91.50 559 THR A N 1
ATOM 4688 C CA . THR A 1 559 ? 18.871 5.575 15.975 1.00 91.50 559 THR A CA 1
ATOM 4689 C C . THR A 1 559 ? 18.283 4.167 15.915 1.00 91.50 559 THR A C 1
ATOM 4691 O O . THR A 1 559 ? 17.335 3.834 16.633 1.00 91.50 559 THR A O 1
ATOM 4694 N N . TYR A 1 560 ? 18.902 3.309 15.100 1.00 90.88 560 TYR A N 1
ATOM 4695 C CA . TYR A 1 560 ? 18.514 1.906 14.968 1.00 90.88 560 TYR A CA 1
ATOM 4696 C C . TYR A 1 560 ? 18.528 1.176 16.319 1.00 90.88 560 TYR A C 1
ATOM 4698 O O . TYR A 1 560 ? 17.541 0.550 16.691 1.00 90.88 560 TYR A O 1
ATOM 4706 N N . GLU A 1 561 ? 19.585 1.346 17.118 1.00 89.56 561 GLU A N 1
ATOM 4707 C CA . GLU A 1 561 ? 19.704 0.726 18.448 1.00 89.56 561 GLU A CA 1
ATOM 4708 C C . GLU A 1 561 ? 18.621 1.192 19.442 1.00 89.56 561 GLU A C 1
ATOM 4710 O O . GLU A 1 561 ? 18.090 0.399 20.232 1.00 89.56 561 GLU A O 1
ATOM 4715 N N . VAL A 1 562 ? 18.226 2.471 19.385 1.00 90.19 562 VAL A N 1
ATOM 4716 C CA . VAL A 1 562 ? 17.154 3.005 20.241 1.00 90.19 562 VAL A CA 1
ATOM 4717 C C . VAL A 1 562 ? 15.816 2.339 19.930 1.00 90.19 562 VAL A C 1
ATOM 4719 O O . VAL A 1 562 ? 15.082 2.035 20.873 1.00 90.19 562 VAL A O 1
ATOM 4722 N N . LEU A 1 563 ? 15.499 2.094 18.658 1.00 91.00 563 LEU A N 1
ATOM 4723 C CA . LEU A 1 563 ? 14.258 1.422 18.261 1.00 91.00 563 LEU A CA 1
ATOM 4724 C C . LEU A 1 563 ? 14.336 -0.091 18.469 1.00 91.00 563 LEU A C 1
ATOM 4726 O O . LEU A 1 563 ? 13.426 -0.675 19.059 1.00 91.00 563 LEU A O 1
ATOM 4730 N N . LYS A 1 564 ? 15.447 -0.719 18.071 1.00 89.31 564 LYS A N 1
ATOM 4731 C CA . LYS A 1 564 ? 15.696 -2.159 18.213 1.00 89.31 564 LYS A CA 1
ATOM 4732 C C . LYS A 1 564 ? 15.474 -2.627 19.646 1.00 89.31 564 LYS A C 1
ATOM 4734 O O . LYS A 1 564 ? 14.708 -3.564 19.854 1.00 89.31 564 LYS A O 1
ATOM 4739 N N . SER A 1 565 ? 16.031 -1.909 20.624 1.00 86.69 565 SER A N 1
ATOM 4740 C CA . SER A 1 565 ? 15.870 -2.205 22.059 1.00 86.69 565 SER A CA 1
ATOM 4741 C C . SER A 1 565 ? 14.421 -2.173 22.577 1.00 86.69 565 SER A C 1
ATOM 4743 O O . SER A 1 565 ? 14.174 -2.635 23.687 1.00 86.69 565 SER A O 1
ATOM 4745 N N . LYS A 1 566 ? 13.462 -1.644 21.803 1.00 86.38 566 LYS A N 1
ATOM 4746 C CA . LYS A 1 566 ? 12.042 -1.482 22.183 1.00 86.38 566 LYS A CA 1
ATOM 4747 C C . LYS A 1 566 ? 11.072 -2.230 21.260 1.00 86.38 566 LYS A C 1
ATOM 4749 O O . LYS A 1 566 ? 9.865 -2.230 21.499 1.00 86.38 566 LYS A O 1
ATOM 4754 N N . SER A 1 567 ? 11.587 -2.804 20.176 1.00 71.00 567 SER A N 1
ATOM 4755 C CA . SER A 1 567 ? 10.792 -3.189 19.008 1.00 71.00 567 SER A CA 1
ATOM 4756 C C . SER A 1 567 ? 10.063 -4.519 19.128 1.00 71.00 567 SER A C 1
ATOM 4758 O O . SER A 1 567 ? 8.897 -4.585 18.754 1.00 71.00 567 SER A O 1
ATOM 4760 N N . ASP A 1 568 ? 10.715 -5.547 19.679 1.00 68.25 568 ASP A N 1
ATOM 4761 C CA . ASP A 1 568 ? 10.228 -6.930 19.592 1.00 68.25 568 ASP A CA 1
ATOM 4762 C C . ASP A 1 568 ? 8.940 -7.184 20.419 1.00 68.25 568 ASP A C 1
ATOM 4764 O O . ASP A 1 568 ? 8.305 -8.220 20.244 1.00 68.25 568 ASP A O 1
ATOM 4768 N N . THR A 1 569 ? 8.505 -6.243 21.274 1.00 73.50 569 THR A N 1
ATOM 4769 C CA . THR A 1 569 ? 7.225 -6.330 22.012 1.00 73.50 569 THR A CA 1
ATOM 4770 C C . THR A 1 569 ? 6.512 -4.983 22.188 1.00 73.50 569 THR A C 1
ATOM 4772 O O . THR A 1 569 ? 5.347 -4.844 21.807 1.00 73.50 569 THR A O 1
ATOM 4775 N N . SER A 1 570 ? 7.179 -3.969 22.746 1.00 88.75 570 SER A N 1
ATOM 4776 C CA . SER A 1 570 ? 6.510 -2.724 23.156 1.00 88.75 570 SER A CA 1
ATOM 4777 C C . SER A 1 570 ? 6.051 -1.863 21.979 1.00 88.75 570 SER A C 1
ATOM 4779 O O . SER A 1 570 ? 4.891 -1.462 21.938 1.00 88.75 570 SER A O 1
ATOM 4781 N N . LEU A 1 571 ? 6.918 -1.585 20.997 1.00 92.12 571 LEU A N 1
ATOM 4782 C CA . LEU A 1 571 ? 6.519 -0.770 19.840 1.00 92.12 571 LEU A CA 1
ATOM 4783 C C . LEU A 1 571 ? 5.463 -1.477 18.983 1.00 92.12 571 LEU A C 1
ATOM 4785 O O . LEU A 1 571 ? 4.520 -0.826 18.542 1.00 92.12 571 LEU A O 1
ATOM 4789 N N . LYS A 1 572 ? 5.564 -2.801 18.813 1.00 90.06 572 LYS A N 1
ATOM 4790 C CA . LYS A 1 572 ? 4.535 -3.579 18.114 1.00 90.06 572 LYS A CA 1
ATOM 4791 C C . LYS A 1 572 ? 3.172 -3.462 18.794 1.00 90.06 572 LYS A C 1
ATOM 4793 O O . LYS A 1 572 ? 2.191 -3.163 18.129 1.00 90.06 572 LYS A O 1
ATOM 4798 N N . SER A 1 573 ? 3.136 -3.549 20.124 1.00 90.25 573 SER A N 1
ATOM 4799 C CA . SER A 1 573 ? 1.902 -3.352 20.898 1.00 90.25 573 SER A CA 1
ATOM 4800 C C . SER A 1 573 ? 1.290 -1.959 20.694 1.00 90.25 573 SER A C 1
ATOM 4802 O O . SER A 1 573 ? 0.070 -1.821 20.689 1.00 90.25 573 SER A O 1
ATOM 4804 N N . ILE A 1 574 ? 2.112 -0.918 20.504 1.00 92.50 574 ILE A N 1
ATOM 4805 C CA . ILE A 1 574 ? 1.624 0.428 20.158 1.00 92.50 574 ILE A CA 1
ATOM 4806 C C . ILE A 1 574 ? 1.016 0.444 18.755 1.00 92.50 574 ILE A C 1
ATOM 4808 O O . ILE A 1 574 ? -0.044 1.030 18.566 1.00 92.50 574 ILE A O 1
ATOM 4812 N N . ILE A 1 575 ? 1.661 -0.190 17.777 1.00 92.19 575 ILE A N 1
ATOM 4813 C CA . ILE A 1 575 ? 1.145 -0.277 16.405 1.00 92.19 575 ILE A CA 1
ATOM 4814 C C . ILE A 1 575 ? -0.183 -1.022 16.366 1.00 92.19 575 ILE A C 1
ATOM 4816 O O . ILE A 1 575 ? -1.139 -0.520 15.779 1.00 92.19 575 ILE A O 1
ATOM 4820 N N . ASP A 1 576 ? -0.271 -2.159 17.052 1.00 89.25 576 ASP A N 1
ATOM 4821 C CA . ASP A 1 576 ? -1.499 -2.945 17.145 1.00 89.25 576 ASP A CA 1
ATOM 4822 C C . ASP A 1 576 ? -2.605 -2.142 17.855 1.00 89.25 576 ASP A C 1
ATOM 4824 O O . ASP A 1 576 ? -3.770 -2.192 17.462 1.00 89.25 576 ASP A O 1
ATOM 4828 N N . LEU A 1 577 ? -2.242 -1.312 18.841 1.00 88.69 577 LEU A N 1
ATOM 4829 C CA . LEU A 1 577 ? -3.173 -0.403 19.510 1.00 88.69 577 LEU A CA 1
ATOM 4830 C C . LEU A 1 577 ? -3.684 0.700 18.573 1.00 88.69 577 LEU A C 1
ATOM 4832 O O . LEU A 1 577 ? -4.883 0.975 18.554 1.00 88.69 577 LEU A O 1
ATOM 4836 N N . ILE A 1 578 ? -2.805 1.321 17.782 1.00 89.38 578 ILE A N 1
ATOM 4837 C CA . ILE A 1 578 ? -3.192 2.321 16.774 1.00 89.38 578 ILE A CA 1
ATOM 4838 C C . ILE A 1 578 ? -4.108 1.677 15.723 1.00 89.38 578 ILE A C 1
ATOM 4840 O O . ILE A 1 578 ? -5.137 2.256 15.368 1.00 89.38 578 ILE A O 1
ATOM 4844 N N . ALA A 1 579 ? -3.770 0.470 15.262 1.00 86.81 579 ALA A N 1
ATOM 4845 C CA . ALA A 1 579 ? -4.574 -0.293 14.312 1.00 86.81 579 ALA A CA 1
ATOM 4846 C C . ALA A 1 579 ? -5.977 -0.582 14.865 1.00 86.81 579 ALA A C 1
ATOM 4848 O O . ALA A 1 579 ? -6.969 -0.359 14.169 1.00 86.81 579 ALA A O 1
ATOM 4849 N N . ALA A 1 580 ? -6.066 -1.004 16.132 1.00 82.00 580 ALA A N 1
ATOM 4850 C CA . ALA A 1 580 ? -7.332 -1.278 16.803 1.00 82.00 580 ALA A CA 1
ATOM 4851 C C . ALA A 1 580 ? -8.222 -0.031 16.919 1.00 82.00 580 ALA A C 1
ATOM 4853 O O . ALA A 1 580 ? -9.435 -0.154 16.784 1.00 82.00 580 ALA A O 1
ATOM 4854 N N . ILE A 1 581 ? -7.631 1.152 17.136 1.00 78.75 581 ILE A N 1
ATOM 4855 C CA . ILE A 1 581 ? -8.350 2.436 17.271 1.00 78.75 581 ILE A CA 1
ATOM 4856 C C . ILE A 1 581 ? -8.842 2.979 15.919 1.00 78.75 581 ILE A C 1
ATOM 4858 O O . ILE A 1 581 ? -9.832 3.709 15.878 1.00 78.75 581 ILE A O 1
ATOM 4862 N N . LYS A 1 582 ? -8.175 2.588 14.824 1.00 79.62 582 LYS A N 1
ATOM 4863 C CA . LYS A 1 582 ? -8.371 3.050 13.440 1.00 79.62 582 LYS A CA 1
ATOM 4864 C C . LYS A 1 582 ? -8.103 4.545 13.249 1.00 79.62 582 LYS A C 1
ATOM 4866 O O . LYS A 1 582 ? -8.643 5.411 13.934 1.00 79.62 582 LYS A O 1
ATOM 4871 N N . LEU A 1 583 ? -7.282 4.866 12.256 1.00 83.75 583 LEU A N 1
ATOM 4872 C CA . LEU A 1 583 ? -7.021 6.251 11.869 1.00 83.75 583 LEU A CA 1
ATOM 4873 C C . LEU A 1 583 ? -8.164 6.807 11.005 1.00 83.75 583 LEU A C 1
ATOM 4875 O O . LEU A 1 583 ? -8.936 6.050 10.416 1.00 83.75 583 LEU A O 1
ATOM 4879 N N . ASP A 1 584 ? -8.264 8.134 10.900 1.00 83.88 584 ASP A N 1
ATOM 4880 C CA . ASP A 1 584 ? -9.166 8.773 9.932 1.00 83.88 584 ASP A CA 1
ATOM 4881 C C . ASP A 1 584 ? -8.816 8.383 8.489 1.00 83.88 584 ASP A C 1
ATOM 4883 O O . ASP A 1 584 ? -7.636 8.190 8.174 1.00 83.88 584 ASP A O 1
ATOM 4887 N N . SER A 1 585 ? -9.826 8.344 7.604 1.00 83.44 585 SER A N 1
ATOM 4888 C CA . SER A 1 585 ? -9.675 7.905 6.204 1.00 83.44 585 SER A CA 1
ATOM 4889 C C . SER A 1 585 ? -8.554 8.636 5.472 1.00 83.44 585 SER A C 1
ATOM 4891 O O . SER A 1 585 ? -7.815 7.996 4.734 1.00 83.44 585 SER A O 1
ATOM 4893 N N . ILE A 1 586 ? -8.352 9.927 5.772 1.00 86.19 586 ILE A N 1
ATOM 4894 C CA . ILE A 1 586 ? -7.311 10.767 5.167 1.00 86.19 586 ILE A CA 1
ATOM 4895 C C . ILE A 1 586 ? -5.916 10.132 5.240 1.00 86.19 586 ILE A C 1
ATOM 4897 O O . ILE A 1 586 ? -5.124 10.276 4.317 1.00 86.19 586 ILE A O 1
ATOM 4901 N N . ASN A 1 587 ? -5.617 9.378 6.304 1.00 87.38 587 ASN A N 1
ATOM 4902 C CA . ASN A 1 587 ? -4.331 8.697 6.461 1.00 87.38 587 ASN A CA 1
ATOM 4903 C C . ASN A 1 587 ? -4.111 7.619 5.403 1.00 87.38 587 ASN A C 1
ATOM 4905 O O . ASN A 1 587 ? -2.981 7.399 4.985 1.00 87.38 587 ASN A O 1
ATOM 4909 N N . TYR A 1 588 ? -5.184 6.954 4.991 1.00 85.81 588 TYR A N 1
ATOM 4910 C CA . TYR A 1 588 ? -5.170 5.936 3.954 1.00 85.81 588 TYR A CA 1
ATOM 4911 C C . TYR A 1 588 ? -5.302 6.585 2.571 1.00 85.81 588 TYR A C 1
ATOM 4913 O O . TYR A 1 588 ? -4.546 6.239 1.666 1.00 85.81 588 TYR A O 1
ATOM 4921 N N . ASP A 1 589 ? -6.170 7.594 2.436 1.00 82.88 589 ASP A N 1
ATOM 4922 C CA . ASP A 1 589 ? -6.433 8.322 1.188 1.00 82.88 589 ASP A CA 1
ATOM 4923 C C . ASP A 1 589 ? -5.157 8.975 0.624 1.00 82.88 589 ASP A C 1
ATOM 4925 O O . ASP A 1 589 ? -4.871 8.844 -0.568 1.00 82.88 589 ASP A O 1
ATOM 4929 N N . VAL A 1 590 ? -4.334 9.591 1.485 1.00 85.94 590 VAL A N 1
ATOM 4930 C CA . VAL A 1 590 ? -3.054 10.233 1.113 1.00 85.94 590 VAL A CA 1
ATOM 4931 C C . VAL A 1 590 ? -2.090 9.278 0.419 1.00 85.94 590 VAL A C 1
ATOM 4933 O O . VAL A 1 590 ? -1.386 9.659 -0.517 1.00 85.94 590 VAL A O 1
ATOM 4936 N N . PHE A 1 591 ? -2.071 8.021 0.854 1.00 84.25 591 PHE A N 1
ATOM 4937 C CA . PHE A 1 591 ? -1.245 6.981 0.250 1.00 84.25 591 PHE A CA 1
ATOM 4938 C C . PHE A 1 591 ? -2.043 6.100 -0.715 1.00 84.25 591 PHE A C 1
ATOM 4940 O O . PHE A 1 591 ? -1.520 5.083 -1.163 1.00 84.25 591 PHE A O 1
ATOM 4947 N N . SER A 1 592 ? -3.276 6.492 -1.054 1.00 77.50 592 SER A N 1
ATOM 4948 C CA . SER A 1 592 ? -4.191 5.826 -1.993 1.00 77.50 592 SER A CA 1
ATOM 4949 C C . SER A 1 592 ? -4.564 4.392 -1.585 1.00 77.50 592 SER A C 1
ATOM 4951 O O . SER A 1 592 ? -4.688 3.481 -2.405 1.00 77.50 592 SER A O 1
ATOM 4953 N N . VAL A 1 593 ? -4.724 4.181 -0.282 1.00 75.31 593 VAL A N 1
ATOM 4954 C CA . VAL A 1 593 ? -5.000 2.890 0.352 1.00 75.31 593 VAL A CA 1
ATOM 4955 C C . VAL A 1 593 ? -6.452 2.831 0.806 1.00 75.31 593 VAL A C 1
ATOM 4957 O O . VAL A 1 593 ? -7.003 3.820 1.281 1.00 75.31 593 VAL A O 1
ATOM 4960 N N . SER A 1 594 ? -7.087 1.663 0.700 1.00 66.75 594 SER A N 1
ATOM 4961 C CA . SER A 1 594 ? -8.395 1.471 1.329 1.00 66.75 594 SER A CA 1
ATOM 4962 C C . SER A 1 594 ? -8.233 1.354 2.850 1.00 66.75 594 SER A C 1
ATOM 4964 O O . SER A 1 594 ? -7.401 0.564 3.288 1.00 66.75 594 SER A O 1
ATOM 4966 N N . PRO A 1 595 ? -9.071 2.007 3.675 1.00 60.31 595 PRO A N 1
ATOM 4967 C CA . PRO A 1 595 ? -9.043 1.844 5.133 1.00 60.31 595 PRO A CA 1
ATOM 4968 C C . PRO A 1 595 ? -9.228 0.399 5.639 1.00 60.31 595 PRO A C 1
ATOM 4970 O O . PRO A 1 595 ? -9.044 0.143 6.826 1.00 60.31 595 PRO A O 1
ATOM 4973 N N . MET A 1 596 ? -9.637 -0.537 4.770 1.00 55.78 596 MET A N 1
ATOM 4974 C CA . MET A 1 596 ? -9.771 -1.965 5.087 1.00 55.78 596 MET A CA 1
ATOM 4975 C C . MET A 1 596 ? -8.501 -2.785 4.797 1.00 55.78 596 MET A C 1
ATOM 4977 O O . MET A 1 596 ? -8.445 -3.946 5.192 1.00 55.78 596 MET A O 1
ATOM 4981 N N . GLU A 1 597 ? -7.502 -2.227 4.103 1.00 58.50 597 GLU A N 1
ATOM 4982 C CA . GLU A 1 597 ? -6.206 -2.883 3.886 1.00 58.50 597 GLU A CA 1
ATOM 4983 C C . GLU A 1 597 ? -5.283 -2.623 5.095 1.00 58.50 597 GLU A C 1
ATOM 4985 O O . GLU A 1 597 ? -5.154 -1.491 5.566 1.00 58.50 597 GLU A O 1
ATOM 4990 N N . GLU A 1 598 ? -4.634 -3.673 5.613 1.00 59.47 598 GLU A N 1
ATOM 4991 C CA . GLU A 1 598 ? -3.664 -3.585 6.716 1.00 59.47 598 GLU A CA 1
ATOM 4992 C C . GLU A 1 598 ? -2.403 -2.816 6.279 1.00 59.47 598 GLU A C 1
ATOM 4994 O O . GLU A 1 598 ? -1.409 -3.387 5.835 1.00 59.47 598 GLU A O 1
ATOM 4999 N N . ALA A 1 599 ? -2.434 -1.490 6.398 1.00 75.44 599 ALA A N 1
ATOM 5000 C CA . ALA A 1 599 ? -1.330 -0.616 6.014 1.00 75.44 599 ALA A CA 1
ATOM 5001 C C . ALA A 1 599 ? -0.368 -0.353 7.184 1.00 75.44 599 ALA A C 1
ATOM 5003 O O . ALA A 1 599 ? -0.173 0.790 7.607 1.00 75.44 599 ALA A O 1
ATOM 5004 N N . GLU A 1 600 ? 0.237 -1.413 7.733 1.00 83.81 600 GLU A N 1
ATOM 5005 C CA . GLU A 1 600 ? 1.116 -1.325 8.913 1.00 83.81 600 GLU A CA 1
ATOM 5006 C C . GLU A 1 600 ? 2.247 -0.292 8.730 1.00 83.81 600 GLU A C 1
ATOM 5008 O O . GLU A 1 600 ? 2.607 0.421 9.667 1.00 83.81 600 GLU A O 1
ATOM 5013 N N . SER A 1 601 ? 2.754 -0.127 7.504 1.00 88.31 601 SER A N 1
ATOM 5014 C CA . SER A 1 601 ? 3.776 0.871 7.172 1.00 88.31 601 SER A CA 1
ATOM 5015 C C . SER A 1 601 ? 3.339 2.313 7.454 1.00 88.31 601 SER A C 1
ATOM 5017 O O . SER A 1 601 ? 4.170 3.117 7.869 1.00 88.31 601 SER A O 1
ATOM 5019 N N . ILE A 1 602 ? 2.055 2.651 7.275 1.00 90.81 602 ILE A N 1
ATOM 5020 C CA . ILE A 1 602 ? 1.510 3.984 7.597 1.00 90.81 602 ILE A CA 1
ATOM 5021 C C . ILE A 1 602 ? 1.530 4.201 9.113 1.00 90.81 602 ILE A C 1
ATOM 5023 O O . ILE A 1 602 ? 1.878 5.283 9.586 1.00 90.81 602 ILE A O 1
ATOM 5027 N N . LEU A 1 603 ? 1.202 3.166 9.889 1.00 91.75 603 LEU A N 1
ATOM 5028 C CA . LEU A 1 603 ? 1.186 3.241 11.351 1.00 91.75 603 LEU A CA 1
ATOM 5029 C C . LEU A 1 603 ? 2.600 3.452 11.900 1.00 91.75 603 LEU A C 1
ATOM 5031 O O . LEU A 1 603 ? 2.820 4.342 12.726 1.00 91.75 603 LEU A O 1
ATOM 5035 N N . TRP A 1 604 ? 3.570 2.692 11.382 1.00 93.56 604 TRP A N 1
ATOM 5036 C CA . TRP A 1 604 ? 4.983 2.884 11.704 1.00 93.56 604 TRP A CA 1
ATOM 5037 C C . TRP A 1 604 ? 5.463 4.277 11.303 1.00 93.56 604 TRP A C 1
ATOM 5039 O O . TRP A 1 604 ? 6.116 4.945 12.103 1.00 93.56 604 TRP A O 1
ATOM 5049 N N . TYR A 1 605 ? 5.102 4.746 10.106 1.00 94.38 605 TYR A N 1
ATOM 5050 C CA . TYR A 1 605 ? 5.457 6.076 9.614 1.00 94.38 605 TYR A CA 1
ATOM 5051 C C . TYR A 1 605 ? 4.982 7.180 10.569 1.00 94.38 605 TYR A C 1
ATOM 5053 O O . TYR A 1 605 ? 5.786 8.014 10.991 1.00 94.38 605 TYR A O 1
ATOM 5061 N N . LYS A 1 606 ? 3.716 7.142 11.002 1.00 94.50 606 LYS A N 1
ATOM 5062 C CA . LYS A 1 606 ? 3.176 8.117 11.964 1.00 94.50 606 LYS A CA 1
ATOM 5063 C C . LYS A 1 606 ? 3.849 8.026 13.330 1.00 94.50 606 LYS A C 1
ATOM 5065 O O . LYS A 1 606 ? 4.160 9.060 13.918 1.00 94.50 606 LYS A O 1
ATOM 5070 N N . LEU A 1 607 ? 4.110 6.816 13.830 1.00 95.25 607 LEU A N 1
ATOM 5071 C CA . LEU A 1 607 ? 4.787 6.629 15.116 1.00 95.25 607 LEU A CA 1
ATOM 5072 C C . LEU A 1 607 ? 6.211 7.202 15.099 1.00 95.25 607 LEU A C 1
ATOM 5074 O O . LEU A 1 607 ? 6.606 7.887 16.042 1.00 95.25 607 LEU A O 1
ATOM 5078 N N . MET A 1 608 ? 6.968 6.974 14.022 1.00 95.12 608 MET A N 1
ATOM 5079 C CA . MET A 1 608 ? 8.317 7.532 13.882 1.00 95.12 608 MET A CA 1
ATOM 5080 C C . MET A 1 608 ? 8.280 9.061 13.791 1.00 95.12 608 MET A C 1
ATOM 5082 O O . MET A 1 608 ? 9.023 9.733 14.506 1.00 95.12 608 MET A O 1
ATOM 5086 N N . TRP A 1 609 ? 7.368 9.621 12.990 1.00 95.75 609 TRP A N 1
ATOM 5087 C CA . TRP A 1 609 ? 7.172 11.072 12.908 1.00 95.75 609 TRP A CA 1
ATOM 5088 C C . TRP A 1 609 ? 6.768 11.698 14.237 1.00 95.75 609 TRP A C 1
ATOM 5090 O O . TRP A 1 609 ? 7.264 12.771 14.580 1.00 95.75 609 TRP A O 1
ATOM 5100 N N . HIS A 1 610 ? 5.931 11.017 15.020 1.00 95.81 610 HIS A N 1
ATOM 5101 C CA . HIS A 1 610 ? 5.577 11.464 16.360 1.00 95.81 610 HIS A CA 1
ATOM 5102 C C . HIS A 1 610 ? 6.812 11.599 17.250 1.00 95.81 610 HIS A C 1
ATOM 5104 O O . HIS A 1 610 ? 6.987 12.634 17.886 1.00 95.81 610 HIS A O 1
ATOM 5110 N N . PHE A 1 611 ? 7.694 10.598 17.282 1.00 95.00 611 PHE A N 1
ATOM 5111 C CA . PHE A 1 611 ? 8.904 10.670 18.103 1.00 95.00 611 PHE A CA 1
ATOM 5112 C C . PHE A 1 611 ? 9.855 11.785 17.653 1.00 95.00 611 PHE A C 1
ATOM 5114 O O . PHE A 1 611 ? 10.398 12.489 18.504 1.00 95.00 611 PHE A O 1
ATOM 5121 N N . VAL A 1 612 ? 10.024 11.976 16.340 1.00 94.38 612 VAL A N 1
ATOM 5122 C CA . VAL A 1 612 ? 10.901 13.018 15.780 1.00 94.38 612 VAL A CA 1
ATOM 5123 C C . VAL A 1 612 ? 10.387 14.419 16.072 1.00 94.38 612 VAL A C 1
ATOM 5125 O O . VAL A 1 612 ? 11.110 15.214 16.663 1.00 94.38 612 VAL A O 1
ATOM 5128 N N . ILE A 1 613 ? 9.133 14.717 15.734 1.00 93.88 613 ILE A N 1
ATOM 5129 C CA . ILE A 1 613 ? 8.558 16.060 15.921 1.00 93.88 613 ILE A CA 1
ATOM 5130 C C . ILE A 1 613 ? 8.448 16.421 17.405 1.00 93.88 613 ILE A C 1
ATOM 5132 O O . ILE A 1 613 ? 8.528 17.590 17.781 1.00 93.88 613 ILE A O 1
ATOM 5136 N N . MET A 1 614 ? 8.282 15.422 18.274 1.00 92.19 614 MET A N 1
ATOM 5137 C CA . MET A 1 614 ? 8.301 15.627 19.720 1.00 92.19 614 MET A CA 1
ATOM 5138 C C . MET A 1 614 ? 9.721 15.740 20.306 1.00 92.19 614 MET A C 1
ATOM 5140 O O . MET A 1 614 ? 9.852 16.030 21.496 1.00 92.19 614 MET A O 1
ATOM 5144 N N . GLY A 1 615 ? 10.774 15.523 19.509 1.00 91.19 615 GLY A N 1
ATOM 5145 C CA . GLY A 1 615 ? 12.172 15.602 19.943 1.00 91.19 615 GLY A CA 1
ATOM 5146 C C . GLY A 1 615 ? 12.548 14.534 20.973 1.00 91.19 615 GLY A C 1
ATOM 5147 O O . GLY A 1 615 ? 13.344 14.784 21.880 1.00 91.19 615 GLY A O 1
ATOM 5148 N N . TRP A 1 616 ? 11.927 13.355 20.905 1.00 92.94 616 TRP A N 1
ATOM 5149 C CA . TRP A 1 616 ? 12.063 12.335 21.942 1.00 92.94 616 TRP A CA 1
ATOM 5150 C C . TRP A 1 616 ? 13.338 11.508 21.796 1.00 92.94 616 TRP A C 1
ATOM 5152 O O . TRP A 1 616 ? 13.607 10.896 20.762 1.00 92.94 616 TRP A O 1
ATOM 5162 N N . LYS A 1 617 ? 14.096 11.424 22.893 1.00 92.56 617 LYS A N 1
ATOM 5163 C CA . LYS A 1 617 ? 15.225 10.502 23.047 1.00 92.56 617 LYS A CA 1
ATOM 5164 C C . LYS A 1 617 ? 14.727 9.186 23.650 1.00 92.56 617 LYS A C 1
ATOM 5166 O O . LYS A 1 617 ? 13.553 9.025 23.982 1.00 92.56 617 LYS A O 1
ATOM 5171 N N . SER A 1 618 ? 15.641 8.231 23.824 1.00 92.44 618 SER A N 1
ATOM 5172 C CA . SER A 1 618 ? 15.331 6.897 24.362 1.00 92.44 618 SER A CA 1
ATOM 5173 C C . SER A 1 618 ? 14.526 6.937 25.672 1.00 92.44 618 SER A C 1
ATOM 5175 O O . SER A 1 618 ? 13.592 6.155 25.836 1.00 92.44 618 SER A O 1
ATOM 5177 N N . GLU A 1 619 ? 14.847 7.869 26.576 1.00 93.50 619 GLU A N 1
ATOM 5178 C CA . GLU A 1 619 ? 14.155 8.041 27.861 1.00 93.50 619 GLU A CA 1
ATOM 5179 C C . GLU A 1 619 ? 12.702 8.492 27.691 1.00 93.50 619 GLU A C 1
ATOM 5181 O O . GLU A 1 619 ? 11.806 7.898 28.285 1.00 93.50 619 GLU A O 1
ATOM 5186 N N . GLN A 1 620 ? 12.439 9.490 26.842 1.00 95.38 620 GLN A N 1
ATOM 5187 C CA . GLN A 1 620 ? 11.076 9.948 26.562 1.00 95.38 620 GLN A CA 1
ATOM 5188 C C . GLN A 1 620 ? 10.258 8.852 25.873 1.00 95.38 620 GLN A C 1
ATOM 5190 O O . GLN A 1 620 ? 9.101 8.645 26.223 1.00 95.38 620 GLN A O 1
ATOM 5195 N N . ILE A 1 621 ? 10.860 8.086 24.957 1.00 95.00 621 ILE A N 1
ATOM 5196 C CA . ILE A 1 621 ? 10.175 6.942 24.340 1.00 95.00 621 ILE A CA 1
ATOM 5197 C C . ILE A 1 621 ? 9.821 5.894 25.407 1.00 95.00 621 ILE A C 1
ATOM 5199 O O . ILE A 1 621 ? 8.697 5.402 25.416 1.00 95.00 621 ILE A O 1
ATOM 5203 N N . ASN A 1 622 ? 10.720 5.581 26.347 1.00 94.69 622 ASN A N 1
ATOM 5204 C CA . ASN A 1 622 ? 10.410 4.669 27.457 1.00 94.69 622 ASN A CA 1
ATOM 5205 C C . ASN A 1 622 ? 9.260 5.190 28.327 1.00 94.69 622 ASN A C 1
ATOM 5207 O O . ASN A 1 622 ? 8.361 4.426 28.669 1.00 94.69 622 ASN A O 1
ATOM 5211 N N . SER A 1 623 ? 9.259 6.484 28.643 1.00 95.69 623 SER A N 1
ATOM 5212 C CA . SER A 1 623 ? 8.177 7.134 29.388 1.00 95.69 623 SER A CA 1
ATOM 5213 C C . SER A 1 623 ? 6.842 7.070 28.641 1.00 95.69 623 SER A C 1
ATOM 5215 O O . SER A 1 623 ? 5.809 6.810 29.254 1.00 95.69 623 SER A O 1
ATOM 5217 N N . PHE A 1 624 ? 6.846 7.250 27.318 1.00 95.25 624 PHE A N 1
ATOM 5218 C CA . PHE A 1 624 ? 5.657 7.082 26.481 1.00 95.25 624 PHE A CA 1
ATOM 5219 C C . PHE A 1 624 ? 5.153 5.635 26.488 1.00 95.25 624 PHE A C 1
ATOM 5221 O O . PHE A 1 624 ? 3.957 5.403 26.661 1.00 95.25 624 PHE A O 1
ATOM 5228 N N . LEU A 1 625 ? 6.055 4.661 26.354 1.00 94.88 625 LEU A N 1
ATOM 5229 C CA . LEU A 1 625 ? 5.709 3.241 26.411 1.00 94.88 625 LEU A CA 1
ATOM 5230 C C . LEU A 1 625 ? 5.143 2.850 27.781 1.00 94.88 625 LEU A C 1
ATOM 5232 O O . LEU A 1 625 ? 4.122 2.169 27.825 1.00 94.88 625 LEU A O 1
ATOM 5236 N N . ASP A 1 626 ? 5.742 3.314 28.886 1.00 94.06 626 ASP A N 1
ATOM 5237 C CA . ASP A 1 626 ? 5.202 3.084 30.234 1.00 94.06 626 ASP A CA 1
ATOM 5238 C C . ASP A 1 626 ? 3.804 3.688 30.365 1.00 94.06 626 ASP A C 1
ATOM 5240 O O . ASP A 1 626 ? 2.861 3.006 30.774 1.00 94.06 626 ASP A O 1
ATOM 5244 N N . LEU A 1 627 ? 3.646 4.948 29.945 1.00 92.38 627 LEU A N 1
ATOM 5245 C CA . LEU A 1 627 ? 2.368 5.646 29.987 1.00 92.38 627 LEU A CA 1
ATOM 5246 C C . LEU A 1 627 ? 1.286 4.864 29.239 1.00 92.38 627 LEU A C 1
ATOM 5248 O O . LEU A 1 627 ? 0.224 4.618 29.807 1.00 92.38 627 LEU A O 1
ATOM 5252 N N . VAL A 1 628 ? 1.532 4.474 27.989 1.00 91.88 628 VAL A N 1
ATOM 5253 C CA . VAL A 1 628 ? 0.515 3.848 27.131 1.00 91.88 628 VAL A CA 1
ATOM 5254 C C . VAL A 1 628 ? 0.261 2.390 27.506 1.00 91.88 628 VAL A C 1
ATOM 5256 O O . VAL A 1 628 ? -0.896 1.995 27.602 1.00 91.88 628 VAL A O 1
ATOM 5259 N N . LEU A 1 629 ? 1.304 1.587 27.720 1.00 91.50 629 LEU A N 1
ATOM 5260 C CA . LEU A 1 629 ? 1.161 0.131 27.850 1.00 91.50 629 LEU A CA 1
ATOM 5261 C C . LEU A 1 629 ? 0.968 -0.335 29.296 1.00 91.50 629 LEU A C 1
ATOM 5263 O O . LEU A 1 629 ? 0.279 -1.326 29.521 1.00 91.50 629 LEU A O 1
ATOM 5267 N N . ASN A 1 630 ? 1.547 0.370 30.274 1.00 91.06 630 ASN A N 1
ATOM 5268 C CA . ASN A 1 630 ? 1.527 -0.067 31.674 1.00 91.06 630 ASN A CA 1
ATOM 5269 C C . ASN A 1 630 ? 0.571 0.755 32.545 1.00 91.06 630 ASN A C 1
ATOM 5271 O O . ASN A 1 630 ? 0.033 0.234 33.524 1.00 91.06 630 ASN A O 1
ATOM 5275 N N . ARG A 1 631 ? 0.364 2.044 32.229 1.00 91.00 631 ARG A N 1
ATOM 5276 C CA . ARG A 1 631 ? -0.496 2.945 33.026 1.00 91.00 631 ARG A CA 1
ATOM 5277 C C . ARG A 1 631 ? -1.911 3.098 32.482 1.00 91.00 631 ARG A C 1
ATOM 5279 O O . ARG A 1 631 ? -2.795 3.485 33.245 1.00 91.00 631 ARG A O 1
ATOM 5286 N N . HIS A 1 632 ? -2.142 2.764 31.215 1.00 90.38 632 HIS A N 1
ATOM 5287 C CA . HIS A 1 632 ? -3.486 2.609 30.665 1.00 90.38 632 HIS A CA 1
ATOM 5288 C C . HIS A 1 632 ? -3.840 1.130 30.544 1.00 90.38 632 HIS A C 1
ATOM 5290 O O . HIS A 1 632 ? -2.992 0.294 30.243 1.00 90.38 632 HIS A O 1
ATOM 5296 N N . TYR A 1 633 ? -5.116 0.808 30.738 1.00 89.75 633 TYR A N 1
ATOM 5297 C CA . TYR A 1 633 ? -5.616 -0.523 30.423 1.00 89.75 633 TYR A CA 1
ATOM 5298 C C . TYR A 1 633 ? -5.862 -0.636 28.913 1.00 89.75 633 TYR A C 1
ATOM 5300 O O . TYR A 1 633 ? -6.771 0.002 28.375 1.00 89.75 633 TYR A O 1
ATOM 5308 N N . THR A 1 634 ? -5.046 -1.442 28.235 1.00 88.81 634 THR A N 1
ATOM 5309 C CA . THR A 1 634 ? -5.140 -1.716 26.790 1.00 88.81 634 THR A CA 1
ATOM 5310 C C . THR A 1 634 ? -5.955 -2.970 26.466 1.00 88.81 634 THR A C 1
ATOM 5312 O O . THR A 1 634 ? -6.290 -3.182 25.303 1.00 88.81 634 THR A O 1
ATOM 5315 N N . GLY A 1 635 ? -6.325 -3.775 27.472 1.00 88.44 635 GLY A N 1
ATOM 5316 C CA . GLY A 1 635 ? -7.066 -5.032 27.292 1.00 88.44 635 GLY A CA 1
ATOM 5317 C C . GLY A 1 635 ? -8.403 -4.854 26.576 1.00 88.44 635 GLY A C 1
ATOM 5318 O O . GLY A 1 635 ? -8.727 -5.639 25.692 1.00 88.44 635 GLY A O 1
ATOM 5319 N N . CYS A 1 636 ? -9.102 -3.746 26.838 1.00 87.12 636 CYS A N 1
ATOM 5320 C CA . CYS A 1 636 ? -10.312 -3.369 26.109 1.00 87.12 636 CYS A CA 1
ATOM 5321 C C . CYS A 1 636 ? -10.083 -3.239 24.591 1.00 87.12 636 CYS A C 1
ATOM 5323 O O . CYS A 1 636 ? -11.010 -3.472 23.836 1.00 87.12 636 CYS A O 1
ATOM 5325 N N . ALA A 1 637 ? -8.895 -2.853 24.123 1.00 86.00 637 ALA A N 1
ATOM 5326 C CA . ALA A 1 637 ? -8.620 -2.670 22.696 1.00 86.00 637 ALA A CA 1
ATOM 5327 C C . ALA A 1 637 ? -7.943 -3.889 22.052 1.00 86.00 637 ALA A C 1
ATOM 5329 O O . ALA A 1 637 ? -8.263 -4.226 20.916 1.00 86.00 637 ALA A O 1
ATOM 5330 N N . LEU A 1 638 ? -7.021 -4.545 22.765 1.00 86.19 638 LEU A N 1
ATOM 5331 C CA . LEU A 1 638 ? -6.161 -5.597 22.206 1.00 86.19 638 LEU A CA 1
ATOM 5332 C C . LEU A 1 638 ? -6.578 -7.021 22.589 1.00 86.19 638 LEU A C 1
ATOM 5334 O O . LEU A 1 638 ? -6.350 -7.949 21.821 1.00 86.19 638 LEU A O 1
ATOM 5338 N N . TYR A 1 639 ? -7.182 -7.208 23.765 1.00 87.62 639 TYR A N 1
ATOM 5339 C CA . TYR A 1 639 ? -7.397 -8.525 24.381 1.00 87.62 639 TYR A CA 1
ATOM 5340 C C . TYR A 1 639 ? -8.848 -8.715 24.848 1.00 87.62 639 TYR A C 1
ATOM 5342 O O . TYR A 1 639 ? -9.107 -9.298 25.895 1.00 87.62 639 TYR A O 1
ATOM 5350 N N . TYR A 1 640 ? -9.809 -8.191 24.085 1.00 87.25 640 TYR A N 1
ATOM 5351 C CA . TYR A 1 640 ? -11.220 -8.150 24.481 1.00 87.25 640 TYR A CA 1
ATOM 5352 C C . TYR A 1 640 ? -12.026 -9.378 24.035 1.00 87.25 640 TYR A C 1
ATOM 5354 O O . TYR A 1 640 ? -13.080 -9.646 24.603 1.00 87.25 640 TYR A O 1
ATOM 5362 N N . GLN A 1 641 ? -11.574 -10.104 23.008 1.00 88.06 641 GLN A N 1
ATOM 5363 C CA . GLN A 1 641 ? -12.391 -11.075 22.263 1.00 88.06 641 GLN A CA 1
ATOM 5364 C C . GLN A 1 641 ? -13.038 -12.141 23.160 1.00 88.06 641 GLN A C 1
ATOM 5366 O O . GLN A 1 641 ? -14.242 -12.379 23.044 1.00 88.06 641 GLN A O 1
ATOM 5371 N N . ASP A 1 642 ? -12.276 -12.727 24.086 1.00 89.94 642 ASP A N 1
ATOM 5372 C CA . ASP A 1 642 ? -12.779 -13.744 25.017 1.00 89.94 642 ASP A CA 1
ATOM 5373 C C . ASP A 1 642 ? -13.764 -13.149 26.032 1.00 89.94 642 ASP A C 1
ATOM 5375 O O . ASP A 1 642 ? -14.862 -13.682 26.215 1.00 89.94 642 ASP A O 1
ATOM 5379 N N . THR A 1 643 ? -13.423 -12.008 26.644 1.00 91.56 643 THR A N 1
ATOM 5380 C CA . THR A 1 643 ? -14.292 -11.313 27.607 1.00 91.56 643 THR A CA 1
ATOM 5381 C C . THR A 1 643 ? -15.620 -10.923 26.961 1.00 91.56 643 THR A C 1
ATOM 5383 O O . THR A 1 643 ? -16.690 -11.215 27.495 1.00 91.56 643 THR A O 1
ATOM 5386 N N . VAL A 1 644 ? -15.586 -10.314 25.774 1.00 89.88 644 VAL A N 1
ATOM 5387 C CA . VAL A 1 644 ? -16.805 -9.924 25.056 1.00 89.88 644 VAL A CA 1
ATOM 5388 C C . VAL A 1 644 ? -17.595 -11.159 24.617 1.00 89.88 644 VAL A C 1
ATOM 5390 O O . VAL A 1 644 ? -18.821 -11.154 24.713 1.00 89.88 644 VAL A O 1
ATOM 5393 N N . SER A 1 645 ? -16.937 -12.240 24.190 1.00 88.75 645 SER A N 1
ATOM 5394 C CA . SER A 1 645 ? -17.620 -13.490 23.820 1.00 88.75 645 SER A CA 1
ATOM 5395 C C . SER A 1 645 ? -18.363 -14.112 24.996 1.00 88.75 645 SER A C 1
ATOM 5397 O O . SER A 1 645 ? -19.530 -14.487 24.850 1.00 88.75 645 SER A O 1
ATOM 5399 N N . ASN A 1 646 ? -17.740 -14.166 26.173 1.00 90.81 646 ASN A N 1
ATOM 5400 C CA . ASN A 1 646 ? -18.378 -14.666 27.391 1.00 90.81 646 ASN A CA 1
ATOM 5401 C C . ASN A 1 646 ? -19.552 -13.775 27.811 1.00 90.81 646 ASN A C 1
ATOM 5403 O O . ASN A 1 646 ? -20.658 -14.274 28.049 1.00 90.81 646 ASN A O 1
ATOM 5407 N N . TRP A 1 647 ? -19.352 -12.455 27.786 1.00 92.50 647 TRP A N 1
ATOM 5408 C CA . TRP A 1 647 ? -20.409 -11.480 28.042 1.00 92.50 647 TRP A CA 1
ATOM 5409 C C . TRP A 1 647 ? -21.587 -11.655 27.073 1.00 92.50 647 TRP A C 1
ATOM 5411 O O . TRP A 1 647 ? -22.739 -11.741 27.500 1.00 92.50 647 TRP A O 1
ATOM 5421 N N . TYR A 1 648 ? -21.319 -11.797 25.772 1.00 88.19 648 TYR A N 1
ATOM 5422 C CA . TYR A 1 648 ? -22.336 -11.965 24.733 1.00 88.19 648 TYR A CA 1
ATOM 5423 C C . TYR A 1 648 ? -23.132 -13.265 24.916 1.00 88.19 648 TYR A C 1
ATOM 5425 O O . TYR A 1 648 ? -24.360 -13.270 24.816 1.00 88.19 648 TYR A O 1
ATOM 5433 N N . GLN A 1 649 ? -22.463 -14.372 25.254 1.00 87.31 649 GLN A N 1
ATOM 5434 C CA . GLN A 1 649 ? -23.133 -15.633 25.591 1.00 87.31 649 GLN A CA 1
ATOM 5435 C C . GLN A 1 649 ? -24.006 -15.509 26.848 1.00 87.31 649 GLN A C 1
ATOM 5437 O O . GLN A 1 649 ? -25.104 -16.070 26.891 1.00 87.31 649 GLN A O 1
ATOM 5442 N N . SER A 1 650 ? -23.541 -14.771 27.859 1.00 89.38 650 SER A N 1
ATOM 5443 C CA . SER A 1 650 ? -24.302 -14.465 29.077 1.00 89.38 650 SER A CA 1
ATOM 5444 C C . SER A 1 650 ? -25.574 -13.676 28.750 1.00 89.38 650 SER A C 1
ATOM 5446 O O . SER A 1 650 ? -26.671 -14.055 29.162 1.00 89.38 650 SER A O 1
ATOM 5448 N N . VAL A 1 651 ? -25.453 -12.639 27.918 1.00 88.75 651 VAL A N 1
ATOM 5449 C CA . VAL A 1 651 ? -26.575 -11.808 27.459 1.00 88.75 651 VAL A CA 1
ATOM 5450 C C . VAL A 1 651 ? -27.572 -12.612 26.622 1.00 88.75 651 VAL A C 1
ATOM 5452 O O . VAL A 1 651 ? -28.776 -12.496 26.836 1.00 88.75 651 VAL A O 1
ATOM 5455 N N . ASN A 1 652 ? -27.112 -13.491 25.729 1.00 84.62 652 ASN A N 1
ATOM 5456 C CA . ASN A 1 652 ? -28.008 -14.343 24.938 1.00 84.62 652 ASN A CA 1
ATOM 5457 C C . ASN A 1 652 ? -28.874 -15.265 25.804 1.00 84.62 652 ASN A C 1
ATOM 5459 O O . ASN A 1 652 ? -30.042 -15.485 25.486 1.00 84.62 652 ASN A O 1
ATOM 5463 N N . LYS A 1 653 ? -28.339 -15.770 26.923 1.00 84.44 653 LYS A N 1
ATOM 5464 C CA . LYS A 1 653 ? -29.139 -16.527 27.897 1.00 84.44 653 LYS A CA 1
ATOM 5465 C C . LYS A 1 653 ? -30.206 -15.641 28.543 1.00 84.44 653 LYS A C 1
ATOM 5467 O O . LYS A 1 653 ? -31.343 -16.078 28.673 1.00 84.44 653 LYS A O 1
ATOM 5472 N N . MET A 1 654 ? -29.879 -14.392 28.881 1.00 87.56 654 MET A N 1
ATOM 5473 C CA . MET A 1 654 ? -30.854 -13.442 29.434 1.00 87.56 654 MET A CA 1
ATOM 5474 C C . MET A 1 654 ? -31.964 -13.092 28.437 1.00 87.56 654 MET A C 1
ATOM 5476 O O . MET A 1 654 ? -33.111 -12.968 28.844 1.00 87.56 654 MET A O 1
ATOM 5480 N N . ILE A 1 655 ? -31.646 -12.975 27.145 1.00 82.38 655 ILE A N 1
ATOM 5481 C CA . ILE A 1 655 ? -32.627 -12.695 26.080 1.00 82.38 655 ILE A CA 1
ATOM 5482 C C . ILE A 1 655 ? -33.589 -13.868 25.865 1.00 82.38 655 ILE A C 1
ATOM 5484 O O . ILE A 1 655 ? -34.730 -13.658 25.469 1.00 82.38 655 ILE A O 1
ATOM 5488 N N . SER A 1 656 ? -33.143 -15.103 26.119 1.00 80.44 656 SER A N 1
ATOM 5489 C CA . SER A 1 656 ? -33.996 -16.289 25.971 1.00 80.44 656 SER A CA 1
ATOM 5490 C C . SER A 1 656 ? -35.111 -16.400 27.021 1.00 80.44 656 SER A C 1
ATOM 5492 O O . SER A 1 656 ? -36.018 -17.211 26.852 1.00 80.44 656 SER A O 1
ATOM 5494 N N . ASP A 1 657 ? -35.065 -15.591 28.084 1.00 82.69 657 ASP A N 1
ATOM 5495 C CA . ASP A 1 657 ? -36.133 -15.486 29.077 1.00 82.69 657 ASP A CA 1
ATOM 5496 C C . ASP A 1 657 ? -37.130 -14.395 28.660 1.00 82.69 657 ASP A C 1
ATOM 5498 O O . ASP A 1 657 ? -36.816 -13.204 28.668 1.00 82.69 657 ASP A O 1
ATOM 5502 N N . ASP A 1 658 ? -38.356 -14.804 28.329 1.00 80.81 658 ASP A N 1
ATOM 5503 C CA . ASP A 1 658 ? -39.428 -13.909 27.877 1.00 80.81 658 ASP A CA 1
ATOM 5504 C C . ASP A 1 658 ? -39.853 -12.855 28.922 1.00 80.81 658 ASP A C 1
ATOM 5506 O O . ASP A 1 658 ? -40.566 -11.912 28.568 1.00 80.81 658 ASP A O 1
ATOM 5510 N N . SER A 1 659 ? -39.434 -12.993 30.187 1.00 85.44 659 SER A N 1
ATOM 5511 C CA . SER A 1 659 ? -39.685 -12.012 31.253 1.00 85.44 659 SER A CA 1
ATOM 5512 C C . SER A 1 659 ? -38.618 -10.917 31.370 1.00 85.44 659 SER A C 1
ATOM 5514 O O . SER A 1 659 ? -38.759 -10.003 32.196 1.00 85.44 659 SER A O 1
ATOM 5516 N N . ASN A 1 660 ? -37.576 -10.975 30.534 1.00 88.00 660 ASN A N 1
ATOM 5517 C CA . ASN A 1 660 ? -36.503 -9.991 30.484 1.00 88.00 660 ASN A CA 1
ATOM 5518 C C . ASN A 1 660 ? -36.691 -9.008 29.323 1.00 88.00 660 ASN A C 1
ATOM 5520 O O . ASN A 1 660 ? -36.916 -9.387 28.175 1.00 88.00 660 ASN A O 1
ATOM 5524 N N . LEU A 1 661 ? -36.506 -7.724 29.615 1.00 85.12 661 LEU A N 1
ATOM 5525 C CA . LEU A 1 661 ? -36.432 -6.655 28.627 1.00 85.12 661 LEU A CA 1
ATOM 5526 C C . LEU A 1 661 ? -34.978 -6.192 28.499 1.00 85.12 661 LEU A C 1
ATOM 5528 O O . LEU A 1 661 ? -34.462 -5.563 29.419 1.00 85.12 661 LEU A O 1
ATOM 5532 N N . VAL A 1 662 ? -34.315 -6.506 27.384 1.00 84.38 662 VAL A N 1
ATOM 5533 C CA . VAL A 1 662 ? -32.873 -6.261 27.194 1.00 84.38 662 VAL A CA 1
ATOM 5534 C C . VAL A 1 662 ? -32.637 -5.169 26.155 1.00 84.38 662 VAL A C 1
ATOM 5536 O O . VAL A 1 662 ? -33.083 -5.310 25.019 1.00 84.38 662 VAL A O 1
ATOM 5539 N N . PHE A 1 663 ? -31.894 -4.118 26.509 1.00 79.25 663 PHE A N 1
ATOM 5540 C CA . PHE A 1 663 ? -31.539 -3.036 25.582 1.00 79.25 663 PHE A CA 1
ATOM 5541 C C . PHE A 1 663 ? -30.160 -2.431 25.866 1.00 79.25 663 PHE A C 1
ATOM 5543 O O . PHE A 1 663 ? -29.600 -2.577 26.951 1.00 79.25 663 PHE A O 1
ATOM 5550 N N . THR A 1 664 ? -29.591 -1.744 24.876 1.00 79.81 664 THR A N 1
ATOM 5551 C CA . THR A 1 664 ? -28.305 -1.039 24.990 1.00 79.81 664 THR A CA 1
ATOM 5552 C C . THR A 1 664 ? -28.496 0.372 25.533 1.00 79.81 664 THR A C 1
ATOM 5554 O O . THR A 1 664 ? -29.476 1.043 25.220 1.00 79.81 664 THR A O 1
ATOM 5557 N N . LYS A 1 665 ? -27.539 0.862 26.330 1.00 77.38 665 LYS A N 1
ATOM 5558 C CA . LYS A 1 665 ? -27.571 2.248 26.824 1.00 77.38 665 LYS A CA 1
ATOM 5559 C C . LYS A 1 665 ? -27.429 3.296 25.703 1.00 77.38 665 LYS A C 1
ATOM 5561 O O . LYS A 1 665 ? -27.913 4.408 25.879 1.00 77.38 665 LYS A O 1
ATOM 5566 N N . GLU A 1 666 ? -26.772 2.958 24.591 1.00 69.56 666 GLU A N 1
ATOM 5567 C CA . GLU A 1 666 ? -26.455 3.860 23.469 1.00 69.56 666 GLU A CA 1
ATOM 5568 C C . GLU A 1 666 ? -27.104 3.382 22.151 1.00 69.56 666 GLU A C 1
ATOM 5570 O O . GLU A 1 666 ? -27.435 2.198 22.013 1.00 69.56 666 GLU A O 1
ATOM 5575 N N . LYS A 1 667 ? -27.297 4.292 21.176 1.00 61.72 667 LYS A N 1
ATOM 5576 C CA . LYS A 1 667 ? -27.848 3.959 19.846 1.00 61.72 667 LYS A CA 1
ATOM 5577 C C . LYS A 1 667 ? -26.882 3.082 19.058 1.00 61.72 667 LYS A C 1
ATOM 5579 O O . LYS A 1 667 ? -25.692 3.374 19.050 1.00 61.72 667 LYS A O 1
ATOM 5584 N N . LYS A 1 668 ? -27.432 2.175 18.239 1.00 59.69 668 LYS A N 1
ATOM 5585 C CA . LYS A 1 668 ? -26.715 1.496 17.146 1.00 59.69 668 LYS A CA 1
ATOM 5586 C C . LYS A 1 668 ? -26.258 2.478 16.062 1.00 59.69 668 LYS A C 1
ATOM 5588 O O . LYS A 1 668 ? -26.892 2.586 15.013 1.00 59.69 668 LYS A O 1
ATOM 5593 N N . GLN A 1 669 ? -25.203 3.241 16.334 1.00 59.41 669 GLN A N 1
ATOM 5594 C CA . GLN A 1 669 ? -24.539 4.159 15.403 1.00 59.41 669 GLN A CA 1
ATOM 5595 C C . GLN A 1 669 ? -23.048 4.233 15.734 1.00 59.41 669 GLN A C 1
ATOM 5597 O O . GLN A 1 669 ? -22.556 5.229 16.252 1.00 59.41 669 GLN A O 1
ATOM 5602 N N . ASP A 1 670 ? -22.340 3.157 15.400 1.00 58.78 670 ASP A N 1
ATOM 5603 C CA . ASP A 1 670 ? -20.879 3.099 15.418 1.00 58.78 670 ASP A CA 1
ATOM 5604 C C . ASP A 1 670 ? -20.213 3.226 16.805 1.00 58.78 670 ASP A C 1
ATOM 5606 O O . ASP A 1 670 ? -19.061 3.648 16.917 1.00 58.78 670 ASP A O 1
ATOM 5610 N N . THR A 1 671 ? -20.918 2.832 17.874 1.00 71.94 671 THR A N 1
ATOM 5611 C CA . THR A 1 671 ? -20.380 2.854 19.245 1.00 71.94 671 THR A CA 1
ATOM 5612 C C . THR A 1 671 ? -19.370 1.727 19.485 1.00 71.94 671 THR A C 1
ATOM 5614 O O . THR A 1 671 ? -19.301 0.742 18.746 1.00 71.94 671 THR A O 1
ATOM 5617 N N . THR A 1 672 ? -18.576 1.836 20.556 1.00 77.25 672 THR A N 1
ATOM 5618 C CA . THR A 1 672 ? -17.629 0.772 20.945 1.00 77.25 672 THR A CA 1
ATOM 5619 C C . THR A 1 672 ? -18.358 -0.557 21.213 1.00 77.25 672 THR A C 1
ATOM 5621 O O . THR A 1 672 ? -17.909 -1.604 20.752 1.00 77.25 672 THR A O 1
ATOM 5624 N N . LEU A 1 673 ? -19.510 -0.523 21.897 1.00 81.31 673 LEU A N 1
ATOM 5625 C CA . LEU A 1 673 ? -20.306 -1.720 22.195 1.00 81.31 673 LEU A CA 1
ATOM 5626 C C . LEU A 1 673 ? -20.857 -2.381 20.923 1.00 81.31 673 LEU A C 1
ATOM 5628 O O . LEU A 1 673 ? -20.826 -3.606 20.799 1.00 81.31 673 LEU A O 1
ATOM 5632 N N . ASP A 1 674 ? -21.335 -1.580 19.970 1.00 77.44 674 ASP A N 1
ATOM 5633 C CA . ASP A 1 674 ? -21.883 -2.096 18.713 1.00 77.44 674 ASP A CA 1
ATOM 5634 C C . ASP A 1 674 ? -20.825 -2.802 17.871 1.00 77.44 674 ASP A C 1
ATOM 5636 O O . ASP A 1 674 ? -21.118 -3.838 17.279 1.00 77.44 674 ASP A O 1
ATOM 5640 N N . ASN A 1 675 ? -19.600 -2.269 17.835 1.00 77.38 675 ASN A N 1
ATOM 5641 C CA . ASN A 1 675 ? -18.497 -2.877 17.092 1.00 77.38 675 ASN A CA 1
ATOM 5642 C C . ASN A 1 675 ? -18.125 -4.248 17.661 1.00 77.38 675 ASN A C 1
ATOM 5644 O O . ASN A 1 675 ? -18.037 -5.214 16.905 1.00 77.38 675 ASN A O 1
ATOM 5648 N N . TYR A 1 676 ? -18.019 -4.362 18.988 1.00 83.12 676 TYR A N 1
ATOM 5649 C CA . TYR A 1 676 ? -17.795 -5.648 19.649 1.00 83.12 676 TYR A CA 1
ATOM 5650 C C . TYR A 1 676 ? -18.883 -6.675 19.316 1.00 83.12 676 TYR A C 1
ATOM 5652 O O . TYR A 1 676 ? -18.588 -7.829 19.000 1.00 83.12 676 TYR A O 1
ATOM 5660 N N . ILE A 1 677 ? -20.153 -6.258 19.339 1.00 79.81 677 ILE A N 1
ATOM 5661 C CA . ILE A 1 677 ? -21.277 -7.131 18.977 1.00 79.81 677 ILE A CA 1
ATOM 5662 C C . ILE A 1 677 ? -21.209 -7.513 17.490 1.00 79.81 677 ILE A C 1
ATOM 5664 O O . ILE A 1 677 ? -21.440 -8.674 17.143 1.00 79.81 677 ILE A O 1
ATOM 5668 N N . ALA A 1 678 ? -20.901 -6.567 16.601 1.00 76.81 678 ALA A N 1
ATOM 5669 C CA . ALA A 1 678 ? -20.815 -6.790 15.160 1.00 76.81 678 ALA A CA 1
ATOM 5670 C C . ALA A 1 678 ? -19.692 -7.772 14.787 1.00 76.81 678 ALA A C 1
ATOM 5672 O O . ALA A 1 678 ? -19.913 -8.671 13.973 1.00 76.81 678 ALA A O 1
ATOM 5673 N N . GLU A 1 679 ? -18.515 -7.658 15.406 1.00 77.56 679 GLU A N 1
ATOM 5674 C CA . GLU A 1 679 ? -17.400 -8.586 15.179 1.00 77.56 679 GLU A CA 1
ATOM 5675 C C . GLU A 1 679 ? -17.744 -10.013 15.611 1.00 77.56 679 GLU A C 1
ATOM 5677 O O . GLU A 1 679 ? -17.570 -10.952 14.832 1.00 77.56 679 GLU A O 1
ATOM 5682 N N . ILE A 1 680 ? -18.299 -10.187 16.813 1.00 78.19 680 ILE A N 1
ATOM 5683 C CA . ILE A 1 680 ? -18.668 -11.517 17.322 1.00 78.19 680 ILE A CA 1
ATOM 5684 C C . ILE A 1 680 ? -19.818 -12.129 16.519 1.00 78.19 680 ILE A C 1
ATOM 5686 O O . ILE A 1 680 ? -19.819 -13.318 16.216 1.00 78.19 680 ILE A O 1
ATOM 5690 N N . THR A 1 681 ? -20.819 -11.340 16.135 1.00 73.12 681 THR A N 1
ATOM 5691 C CA . THR A 1 681 ? -21.924 -11.861 15.310 1.00 73.12 681 THR A CA 1
ATOM 5692 C C . THR A 1 681 ? -21.459 -12.259 13.909 1.00 73.12 681 THR A C 1
ATOM 5694 O O . THR A 1 681 ? -21.945 -13.253 13.361 1.00 73.12 681 THR A O 1
ATOM 5697 N N . SER A 1 682 ? -20.488 -11.536 13.347 1.00 70.44 682 SER A N 1
ATOM 5698 C CA . SER A 1 682 ? -19.863 -11.876 12.066 1.00 70.44 682 SER A CA 1
ATOM 5699 C C . SER A 1 682 ? -19.066 -13.179 12.154 1.00 70.44 682 SER A C 1
ATOM 5701 O O . SER A 1 682 ? -19.233 -14.044 11.293 1.00 70.44 682 SER A O 1
ATOM 5703 N N . SER A 1 683 ? -18.276 -13.378 13.217 1.00 65.94 683 SER A N 1
ATOM 5704 C CA . SER A 1 683 ? -17.517 -14.624 13.427 1.00 65.94 683 SER A CA 1
ATOM 5705 C C . SER A 1 683 ? -18.418 -15.851 13.633 1.00 65.94 683 SER A C 1
ATOM 5707 O O . SER A 1 683 ? -18.026 -16.971 13.310 1.00 65.94 683 SER A O 1
ATOM 5709 N N . LEU A 1 684 ? -19.659 -15.643 14.081 1.00 66.00 684 LEU A N 1
ATOM 5710 C CA . LEU A 1 684 ? -20.687 -16.676 14.254 1.00 66.00 684 LEU A CA 1
ATOM 5711 C C . LEU A 1 684 ? -21.589 -16.896 13.019 1.00 66.00 684 LEU A C 1
ATOM 5713 O O . LEU A 1 684 ? -22.589 -17.614 13.111 1.00 66.00 684 LEU A O 1
ATOM 5717 N N . GLY A 1 685 ? -21.267 -16.311 11.859 1.00 59.38 685 GLY A N 1
ATOM 5718 C CA . GLY A 1 685 ? -21.983 -16.566 10.600 1.00 59.38 685 GLY A CA 1
ATOM 5719 C C . GLY A 1 685 ? -23.229 -15.703 10.360 1.00 59.38 685 GLY A C 1
ATOM 5720 O O . GLY A 1 685 ? -24.149 -16.141 9.671 1.00 59.38 685 GLY A O 1
ATOM 5721 N N . GLY A 1 686 ? -23.285 -14.485 10.911 1.00 51.38 686 GLY A N 1
ATOM 5722 C CA . GLY A 1 686 ? -24.221 -13.445 10.454 1.00 51.38 686 GLY A CA 1
ATOM 5723 C C . GLY A 1 686 ? -25.666 -13.549 10.959 1.00 51.38 686 GLY A C 1
ATOM 5724 O O . GLY A 1 686 ? -26.559 -12.917 10.396 1.00 51.38 686 GLY A O 1
ATOM 5725 N N . LYS A 1 687 ? -25.935 -14.305 12.030 1.00 43.72 687 LYS A N 1
ATOM 5726 C CA . LYS A 1 687 ? -27.247 -14.260 12.698 1.00 43.72 687 LYS A CA 1
ATOM 5727 C C . LYS A 1 687 ? -27.392 -12.930 13.466 1.00 43.72 687 LYS A C 1
ATOM 5729 O O . LYS A 1 687 ? -26.770 -12.758 14.510 1.00 43.72 687 LYS A O 1
ATOM 5734 N N . GLN A 1 688 ? -28.203 -11.987 12.972 1.00 52.09 688 GLN A N 1
ATOM 5735 C CA . GLN A 1 688 ? -28.668 -10.831 13.770 1.00 52.09 688 GLN A CA 1
ATOM 5736 C C . GLN A 1 688 ? -29.438 -11.320 15.010 1.00 52.09 688 GLN A C 1
ATOM 5738 O O . GLN A 1 688 ? -30.155 -12.311 14.915 1.00 52.09 688 GLN A O 1
ATOM 5743 N N . ALA A 1 689 ? -29.515 -10.637 16.151 1.00 52.75 689 ALA A N 1
ATOM 5744 C CA . ALA A 1 689 ? -28.674 -9.725 16.933 1.00 52.75 689 ALA A CA 1
ATOM 5745 C C . ALA A 1 689 ? -29.398 -9.637 18.300 1.00 52.75 689 ALA A C 1
ATOM 5747 O O . ALA A 1 689 ? -30.547 -10.056 18.421 1.00 52.75 689 ALA A O 1
ATOM 5748 N N . ILE A 1 690 ? -28.794 -9.034 19.318 1.00 55.03 690 ILE A N 1
ATOM 5749 C CA . ILE A 1 690 ? -29.551 -8.513 20.466 1.00 55.03 690 ILE A CA 1
ATOM 5750 C C . ILE A 1 690 ? -30.584 -7.509 19.890 1.00 55.03 690 ILE A C 1
ATOM 5752 O O . ILE A 1 690 ? -30.191 -6.480 19.324 1.00 55.03 690 ILE A O 1
ATOM 5756 N N . THR A 1 691 ? -31.875 -7.871 19.880 1.00 49.38 691 THR A N 1
ATOM 5757 C CA . THR A 1 691 ? -32.909 -7.362 18.941 1.00 49.38 691 THR A CA 1
ATOM 5758 C C . THR A 1 691 ? -33.825 -6.259 19.471 1.00 49.38 691 THR A C 1
ATOM 5760 O O . THR A 1 691 ? -34.767 -5.883 18.779 1.00 49.38 691 THR A O 1
ATOM 5763 N N . GLN A 1 692 ? -33.566 -5.668 20.635 1.00 54.78 692 GLN A N 1
ATOM 5764 C CA . GLN A 1 692 ? -34.348 -4.516 21.098 1.00 54.78 692 GLN A CA 1
ATOM 5765 C C . GLN A 1 692 ? -33.432 -3.337 21.405 1.00 54.78 692 GLN A C 1
ATOM 5767 O O . GLN A 1 692 ? -32.876 -3.215 22.487 1.00 54.78 692 GLN A O 1
ATOM 5772 N N . THR A 1 693 ? -33.237 -2.479 20.405 1.00 53.31 693 THR A N 1
ATOM 5773 C CA . THR A 1 693 ? -32.511 -1.209 20.568 1.00 53.31 693 THR A CA 1
ATOM 5774 C C . THR A 1 693 ? -33.415 0.005 20.656 1.00 53.31 693 THR A C 1
ATOM 5776 O O . THR A 1 693 ? -32.960 1.037 21.125 1.00 53.31 693 THR A O 1
ATOM 5779 N N . ASP A 1 694 ? -34.678 -0.128 20.251 1.00 55.28 694 ASP A N 1
ATOM 5780 C CA . ASP A 1 694 ? -35.664 0.941 20.344 1.00 55.28 694 ASP A CA 1
ATOM 5781 C C . ASP A 1 694 ? -36.835 0.448 21.200 1.00 55.28 694 ASP A C 1
ATOM 5783 O O . ASP A 1 694 ? -37.562 -0.483 20.833 1.00 55.28 694 ASP A O 1
ATOM 5787 N N . PHE A 1 695 ? -36.976 1.040 22.385 1.00 63.75 695 PHE A N 1
ATOM 5788 C CA . PHE A 1 695 ? -38.104 0.798 23.275 1.00 63.75 695 PHE A CA 1
ATOM 5789 C C . PHE A 1 695 ? -39.328 1.571 22.774 1.00 63.75 695 PHE A C 1
ATOM 5791 O O . PHE A 1 695 ? -39.306 2.797 22.663 1.00 63.75 695 PHE A O 1
ATOM 5798 N N . ASP A 1 696 ? -40.401 0.849 22.466 1.00 70.94 696 ASP A N 1
ATOM 5799 C CA . ASP A 1 696 ? -41.634 1.422 21.934 1.00 70.94 696 ASP A CA 1
ATOM 5800 C C . ASP A 1 696 ? -42.644 1.651 23.061 1.00 70.94 696 ASP A C 1
ATOM 5802 O O . ASP A 1 696 ? -43.232 0.706 23.594 1.00 70.94 696 ASP A O 1
ATOM 5806 N N . GLN A 1 697 ? -42.868 2.921 23.408 1.00 71.62 697 GLN A N 1
ATOM 5807 C CA . GLN A 1 697 ? -43.829 3.318 24.440 1.00 71.62 697 GLN A CA 1
ATOM 5808 C C . GLN A 1 697 ? -45.232 2.759 24.203 1.00 71.62 697 GLN A C 1
ATOM 5810 O O . GLN A 1 697 ? -45.924 2.449 25.170 1.00 71.62 697 GLN A O 1
ATOM 5815 N N . SER A 1 698 ? -45.652 2.592 22.944 1.00 72.88 698 SER A N 1
ATOM 5816 C CA . SER A 1 698 ? -46.991 2.086 22.620 1.00 72.88 698 SER A CA 1
ATOM 5817 C C . SER A 1 698 ? -47.206 0.632 23.049 1.00 72.88 698 SER A C 1
ATOM 5819 O O . SER A 1 698 ? -48.343 0.178 23.159 1.00 72.88 698 SER A O 1
ATOM 5821 N N . LYS A 1 699 ? -46.122 -0.098 23.332 1.00 78.88 699 LYS A N 1
ATOM 5822 C CA . LYS A 1 699 ? -46.146 -1.501 23.762 1.00 78.88 699 LYS A CA 1
ATOM 5823 C C . LYS A 1 699 ? -46.152 -1.665 25.279 1.00 78.88 699 LYS A C 1
ATOM 5825 O O . LYS A 1 699 ? -46.205 -2.802 25.748 1.00 78.88 699 LYS A O 1
ATOM 5830 N N . VAL A 1 700 ? -46.075 -0.568 26.033 1.00 81.38 700 VAL A N 1
ATOM 5831 C CA . VAL A 1 700 ? -46.085 -0.566 27.500 1.00 81.38 700 VAL A CA 1
ATOM 5832 C C . VAL A 1 700 ? -47.513 -0.668 28.012 1.00 81.38 700 VAL A C 1
ATOM 5834 O O . VAL A 1 700 ? -48.387 0.091 27.603 1.00 81.38 700 VAL A O 1
ATOM 5837 N N . ARG A 1 701 ? -47.747 -1.579 28.958 1.00 83.94 701 ARG A N 1
ATOM 5838 C CA . ARG A 1 701 ? -49.036 -1.707 29.643 1.00 83.94 701 ARG A CA 1
ATOM 5839 C C . ARG A 1 701 ? -48.820 -1.980 31.130 1.00 83.94 701 ARG A C 1
ATOM 5841 O O . ARG A 1 701 ? -47.994 -2.815 31.497 1.00 83.94 701 ARG A O 1
ATOM 5848 N N . LEU A 1 702 ? -49.546 -1.265 31.988 1.00 83.94 702 LEU A N 1
ATOM 5849 C CA . LEU A 1 702 ? -49.461 -1.385 33.447 1.00 83.94 702 LEU A CA 1
ATOM 5850 C C . LEU A 1 702 ? -50.799 -1.878 34.005 1.00 83.94 702 LEU A C 1
ATOM 5852 O O . LEU A 1 702 ? -51.757 -1.115 34.085 1.00 83.94 702 LEU A O 1
ATOM 5856 N N . GLU A 1 703 ? -50.866 -3.135 34.441 1.00 82.88 703 GLU A N 1
ATOM 5857 C CA . GLU A 1 703 ? -52.091 -3.742 34.984 1.00 82.88 703 GLU A CA 1
ATOM 5858 C C . GLU A 1 703 ? -51.796 -4.480 36.286 1.00 82.88 703 GLU A C 1
ATOM 5860 O O . GLU A 1 703 ? -50.801 -5.189 36.383 1.00 82.88 703 GLU A O 1
ATOM 5865 N N . ASN A 1 704 ? -52.651 -4.323 37.303 1.00 82.00 704 ASN A N 1
ATOM 5866 C CA . ASN A 1 704 ? -52.536 -5.031 38.589 1.00 82.00 704 ASN A CA 1
ATOM 5867 C C . ASN A 1 704 ? -51.133 -4.960 39.235 1.00 82.00 704 ASN A C 1
ATOM 5869 O O . ASN A 1 704 ? -50.632 -5.960 39.742 1.00 82.00 704 ASN A O 1
ATOM 5873 N N . ASN A 1 705 ? -50.493 -3.783 39.204 1.00 83.12 705 ASN A N 1
ATOM 5874 C CA . ASN A 1 705 ? -49.107 -3.566 39.657 1.00 83.12 705 ASN A CA 1
ATOM 5875 C C . ASN A 1 705 ? -48.057 -4.444 38.952 1.00 83.12 705 ASN A C 1
ATOM 5877 O O . ASN A 1 705 ? -47.026 -4.768 39.534 1.00 83.12 705 ASN A O 1
ATOM 5881 N N . LYS A 1 706 ? -48.294 -4.810 37.692 1.00 87.44 706 LYS A N 1
ATOM 5882 C CA . LYS A 1 706 ? -47.332 -5.501 36.832 1.00 87.44 706 LYS A CA 1
ATOM 5883 C C . LYS A 1 706 ? -47.000 -4.6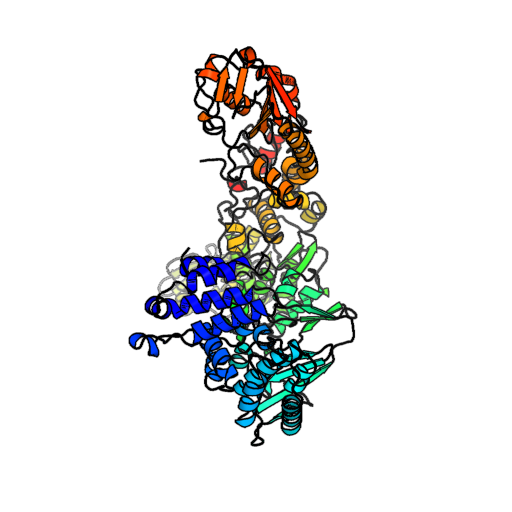64 35.607 1.00 87.44 706 LYS A C 1
ATOM 5885 O O . LYS A 1 706 ? -47.845 -3.920 35.104 1.00 87.44 706 LYS A O 1
ATOM 5890 N N . PHE A 1 707 ? -45.771 -4.813 35.131 1.00 88.12 707 PHE A N 1
ATOM 5891 C CA . PHE A 1 707 ? -45.282 -4.200 33.904 1.00 88.12 707 PHE A CA 1
ATOM 5892 C C . PHE A 1 707 ? -45.348 -5.206 32.757 1.00 88.12 707 PHE A C 1
ATOM 5894 O O . PHE A 1 707 ? -44.815 -6.306 32.868 1.00 88.12 707 PHE A O 1
ATOM 5901 N N . TYR A 1 708 ? -45.990 -4.823 31.655 1.00 86.19 708 TYR A N 1
ATOM 5902 C CA . TYR A 1 708 ? -46.003 -5.586 30.417 1.00 86.19 708 TYR A CA 1
ATOM 5903 C C . TYR A 1 708 ? -45.355 -4.796 29.281 1.00 86.19 708 TYR A C 1
ATOM 5905 O O . TYR A 1 708 ? -45.590 -3.593 29.140 1.00 86.19 708 TYR A O 1
ATOM 5913 N N . TYR A 1 709 ? -44.594 -5.493 28.439 1.00 85.75 709 TYR A N 1
ATOM 5914 C CA . TYR A 1 709 ? -44.071 -4.977 27.178 1.00 85.75 709 TYR A CA 1
ATOM 5915 C C . TYR A 1 709 ? -44.424 -5.945 26.050 1.00 85.75 709 TYR A C 1
ATOM 5917 O O . TYR A 1 709 ? -44.053 -7.117 26.095 1.00 85.75 709 TYR A O 1
ATOM 5925 N N . ASN A 1 710 ? -45.153 -5.465 25.040 1.00 83.69 710 ASN A N 1
ATOM 5926 C CA . ASN A 1 710 ? -45.601 -6.279 23.903 1.00 83.69 710 ASN A CA 1
ATOM 5927 C C . ASN A 1 710 ? -46.341 -7.560 24.351 1.00 83.69 710 ASN A C 1
ATOM 5929 O O . ASN A 1 710 ? -46.003 -8.664 23.927 1.00 83.69 710 ASN A O 1
ATOM 5933 N N . GLU A 1 711 ? -47.303 -7.394 25.266 1.00 83.31 711 GLU A N 1
ATOM 5934 C CA . GLU A 1 711 ? -48.123 -8.454 25.888 1.00 83.31 711 GLU A CA 1
ATOM 5935 C C . GLU A 1 711 ? -47.384 -9.438 26.816 1.00 83.31 711 GLU A C 1
ATOM 5937 O O . GLU A 1 711 ? -48.001 -10.348 27.368 1.00 83.31 711 GLU A O 1
ATOM 5942 N N . ARG A 1 712 ? -46.085 -9.241 27.068 1.00 87.06 712 ARG A N 1
ATOM 5943 C CA . ARG A 1 712 ? -45.281 -10.098 27.957 1.00 87.06 712 ARG A CA 1
ATOM 5944 C C . ARG A 1 712 ? -45.068 -9.438 29.309 1.00 87.06 712 ARG A C 1
ATOM 5946 O O . ARG A 1 712 ? -44.725 -8.261 29.352 1.00 87.06 712 ARG A O 1
ATOM 5953 N N . GLU A 1 713 ? -45.266 -10.183 30.397 1.00 89.94 713 GLU A N 1
ATOM 5954 C CA . GLU A 1 713 ? -44.980 -9.697 31.755 1.00 89.94 713 GLU A CA 1
ATOM 5955 C C . GLU A 1 713 ? -43.467 -9.562 31.939 1.00 89.94 713 GLU A C 1
ATOM 5957 O O . GLU A 1 713 ? -42.741 -10.554 31.879 1.00 89.94 713 GLU A O 1
ATOM 5962 N N . ILE A 1 714 ? -43.004 -8.344 32.198 1.00 90.00 714 ILE A N 1
ATOM 5963 C CA . ILE A 1 714 ? -41.596 -8.043 32.420 1.00 90.00 714 ILE A CA 1
ATOM 5964 C C . ILE A 1 714 ? -41.315 -8.048 33.917 1.00 90.00 714 ILE A C 1
ATOM 5966 O O . ILE A 1 714 ? -41.951 -7.331 34.689 1.00 90.00 714 ILE A O 1
ATOM 5970 N N . LYS A 1 715 ? -40.325 -8.846 34.314 1.00 91.62 715 LYS A N 1
ATOM 5971 C CA . LYS A 1 715 ? -39.830 -8.947 35.695 1.00 91.62 715 LYS A CA 1
ATOM 5972 C C . LYS A 1 715 ? -38.424 -8.386 35.846 1.00 91.62 715 LYS A C 1
ATOM 5974 O O . LYS A 1 715 ? -38.051 -7.974 36.944 1.00 91.62 715 LYS A O 1
ATOM 5979 N N . THR A 1 716 ? -37.670 -8.322 34.750 1.00 91.69 716 THR A N 1
ATOM 5980 C CA . THR A 1 716 ? -36.304 -7.802 34.749 1.00 91.69 716 THR A CA 1
ATOM 5981 C C . THR A 1 716 ? -36.081 -6.888 33.556 1.00 91.69 716 THR A C 1
ATOM 5983 O O . THR A 1 716 ? -36.435 -7.218 32.427 1.00 91.69 716 THR A O 1
ATOM 5986 N N . ILE A 1 717 ? -35.436 -5.755 33.795 1.00 88.31 717 ILE A N 1
ATOM 5987 C CA . ILE A 1 717 ? -34.896 -4.881 32.759 1.00 88.31 717 ILE A CA 1
ATOM 5988 C C . ILE A 1 717 ? -33.377 -5.029 32.765 1.00 88.31 717 ILE A C 1
ATOM 5990 O O . ILE A 1 717 ? -32.754 -4.841 33.805 1.00 88.31 717 ILE A O 1
ATOM 5994 N N . VAL A 1 718 ? -32.777 -5.351 31.621 1.00 88.56 718 VAL A N 1
ATOM 5995 C CA . VAL A 1 718 ? -31.330 -5.535 31.462 1.00 88.56 718 VAL A CA 1
ATOM 5996 C C . VAL A 1 718 ? -30.770 -4.449 30.547 1.00 88.56 718 VAL A C 1
ATOM 5998 O O . VAL A 1 718 ? -31.123 -4.368 29.372 1.00 88.56 718 VAL A O 1
ATOM 6001 N N . ILE A 1 719 ? -29.865 -3.633 31.080 1.00 86.81 719 ILE A N 1
ATOM 6002 C CA . ILE A 1 719 ? -29.195 -2.549 30.358 1.00 86.81 719 ILE A CA 1
ATOM 6003 C C . ILE A 1 719 ? -27.773 -2.978 30.028 1.00 86.81 719 ILE A C 1
ATOM 6005 O O . ILE A 1 719 ? -26.974 -3.257 30.922 1.00 86.81 719 ILE A O 1
ATOM 6009 N N . LEU A 1 720 ? -27.451 -2.999 28.741 1.00 87.69 720 LEU A N 1
ATOM 6010 C CA . LEU A 1 720 ? -26.146 -3.392 28.228 1.00 87.69 720 LEU A CA 1
ATOM 6011 C C . LEU A 1 720 ? -25.237 -2.171 28.074 1.00 87.69 720 LEU A C 1
ATOM 6013 O O . LEU A 1 720 ? -25.630 -1.170 27.464 1.00 87.69 720 LEU A O 1
ATOM 6017 N N . VAL A 1 721 ? -24.018 -2.268 28.604 1.00 86.25 721 VAL A N 1
ATOM 6018 C CA . VAL A 1 721 ? -22.981 -1.227 28.508 1.00 86.25 721 VAL A CA 1
ATOM 6019 C C . VAL A 1 721 ? -21.619 -1.852 28.214 1.00 86.25 721 VAL A C 1
ATOM 6021 O O . VAL A 1 721 ? -21.350 -2.981 28.623 1.00 86.25 721 VAL A O 1
ATOM 6024 N N . ASP A 1 722 ? -20.735 -1.115 27.542 1.00 86.12 722 ASP A N 1
ATOM 6025 C CA . ASP A 1 722 ? -19.357 -1.563 27.332 1.00 86.12 722 ASP A CA 1
ATOM 6026 C C . ASP A 1 722 ? -18.580 -1.560 28.655 1.00 86.12 722 ASP A C 1
ATOM 6028 O O . ASP A 1 722 ? -17.976 -2.561 29.029 1.00 86.12 722 ASP A O 1
ATOM 6032 N N . ASN A 1 723 ? -18.628 -0.472 29.422 1.00 85.88 723 ASN A N 1
ATOM 6033 C CA . ASN A 1 723 ? -17.956 -0.394 30.715 1.00 85.88 723 ASN A CA 1
ATOM 6034 C C . ASN A 1 723 ? -18.624 0.536 31.726 1.00 85.88 723 ASN A C 1
ATOM 6036 O O . ASN A 1 723 ? -19.418 1.420 31.404 1.00 85.88 723 ASN A O 1
ATOM 6040 N N . ILE A 1 724 ? -18.212 0.360 32.981 1.00 85.25 724 ILE A N 1
ATOM 6041 C CA . ILE A 1 724 ? -18.557 1.232 34.095 1.00 85.25 724 ILE A CA 1
ATOM 6042 C C . ILE A 1 724 ? -17.265 1.779 34.713 1.00 85.25 724 ILE A C 1
ATOM 6044 O O . ILE A 1 724 ? -16.531 1.078 35.407 1.00 85.25 724 ILE A O 1
ATOM 6048 N N . MET A 1 725 ? -16.985 3.059 34.447 1.00 79.56 725 MET A N 1
ATOM 6049 C CA . MET A 1 725 ? -15.797 3.741 34.976 1.00 79.56 725 MET A CA 1
ATOM 6050 C C . MET A 1 725 ? -16.054 4.418 36.314 1.00 79.56 725 MET A C 1
ATOM 6052 O O . MET A 1 725 ? -15.457 4.026 37.295 1.00 79.56 725 MET A O 1
ATOM 6056 N N . GLY A 1 726 ? -16.912 5.447 36.354 1.00 74.56 726 GLY A N 1
ATOM 6057 C CA . GLY A 1 726 ? -17.194 6.241 37.561 1.00 74.56 726 GLY A CA 1
ATOM 6058 C C . GLY A 1 726 ? -18.668 6.302 37.954 1.00 74.56 726 GLY A C 1
ATOM 6059 O O . GLY A 1 726 ? -19.009 7.014 38.892 1.00 74.56 726 GLY A O 1
ATOM 6060 N N . GLY A 1 727 ? -19.539 5.621 37.206 1.00 75.44 727 GLY A N 1
ATOM 6061 C CA . GLY A 1 727 ? -20.965 5.498 37.505 1.00 75.44 727 GLY A CA 1
ATOM 6062 C C . GLY A 1 727 ? -21.836 6.723 37.198 1.00 75.44 727 GLY A C 1
ATOM 6063 O O . GLY A 1 727 ? -23.013 6.536 36.939 1.00 75.44 727 GLY A O 1
ATOM 6064 N N . THR A 1 728 ? -21.308 7.952 37.132 1.00 78.31 728 THR A N 1
ATOM 6065 C CA . THR A 1 728 ? -22.125 9.179 36.956 1.00 78.31 728 THR A CA 1
ATOM 6066 C C . THR A 1 728 ? -23.009 9.159 35.707 1.00 78.31 728 THR A C 1
ATOM 6068 O O . THR A 1 728 ? -24.210 9.371 35.806 1.00 78.31 728 THR A O 1
ATOM 6071 N N . SER A 1 729 ? -22.447 8.845 34.536 1.00 77.44 729 SER A N 1
ATOM 6072 C CA . SER A 1 729 ? -23.233 8.760 33.294 1.00 77.44 729 SER A CA 1
ATOM 6073 C C . SER A 1 729 ? -24.255 7.613 33.333 1.00 77.44 729 SER A C 1
ATOM 6075 O O . SER A 1 729 ? -25.340 7.728 32.780 1.00 77.44 729 SER A O 1
ATOM 6077 N N . LEU A 1 730 ? -23.934 6.498 34.001 1.00 80.75 730 LEU A N 1
ATOM 6078 C CA . LEU A 1 730 ? -24.889 5.407 34.209 1.00 80.75 730 LEU A CA 1
ATOM 6079 C C . LEU A 1 730 ? -26.020 5.833 35.158 1.00 80.75 730 LEU A C 1
ATOM 6081 O O . LEU A 1 730 ? -27.177 5.574 34.862 1.00 80.75 730 LEU A O 1
ATOM 6085 N N . LYS A 1 731 ? -25.697 6.534 36.250 1.00 81.81 731 LYS A N 1
ATOM 6086 C CA . LYS A 1 731 ? -26.663 7.081 37.207 1.00 81.81 731 LYS A CA 1
ATOM 6087 C C . LYS A 1 731 ? -27.629 8.045 36.534 1.00 81.81 731 LYS A C 1
ATOM 6089 O O . LYS A 1 731 ? -28.832 7.889 36.693 1.00 81.81 731 LYS A O 1
ATOM 6094 N N . ASN A 1 732 ? -27.105 8.995 35.762 1.00 79.75 732 ASN A N 1
ATOM 6095 C CA . ASN A 1 732 ? -27.918 9.972 35.043 1.00 79.75 732 ASN A CA 1
ATOM 6096 C C . ASN A 1 732 ? -28.864 9.277 34.058 1.00 79.75 732 ASN A C 1
ATOM 6098 O O . ASN A 1 732 ? -30.052 9.577 34.067 1.00 79.75 732 ASN A O 1
ATOM 6102 N N . ALA A 1 733 ? -28.375 8.283 33.308 1.00 80.25 733 ALA A N 1
ATOM 6103 C CA . ALA A 1 733 ? -29.215 7.488 32.415 1.00 80.25 733 ALA A CA 1
ATOM 6104 C C . ALA A 1 733 ? -30.304 6.707 33.180 1.00 80.25 733 ALA A C 1
ATOM 6106 O O . ALA A 1 733 ? -31.471 6.760 32.812 1.00 80.25 733 ALA A O 1
ATOM 6107 N N . LEU A 1 734 ? -29.959 6.030 34.283 1.00 81.88 734 LEU A N 1
ATOM 6108 C CA . LEU A 1 734 ? -30.922 5.296 35.119 1.00 81.88 734 LEU A CA 1
ATOM 6109 C C . LEU A 1 734 ? -31.991 6.220 35.720 1.00 81.88 734 LEU A C 1
ATOM 6111 O O . LEU A 1 734 ? -33.176 5.894 35.682 1.00 81.88 734 LEU A O 1
ATOM 6115 N N . HIS A 1 735 ? -31.586 7.378 36.247 1.00 82.19 735 HIS A N 1
ATOM 6116 C CA . HIS A 1 735 ? -32.501 8.391 36.775 1.00 82.19 735 HIS A CA 1
ATOM 6117 C C . HIS A 1 735 ? -33.417 8.905 35.666 1.00 82.19 735 HIS A C 1
ATOM 6119 O O . HIS A 1 735 ? -34.631 8.935 35.841 1.00 82.19 735 HIS A O 1
ATOM 6125 N N . HIS A 1 736 ? -32.848 9.224 34.505 1.00 79.38 736 HIS A N 1
ATOM 6126 C CA . HIS A 1 736 ? -33.609 9.662 33.348 1.00 79.38 736 HIS A CA 1
ATOM 6127 C C . HIS A 1 736 ? -34.617 8.610 32.876 1.00 79.38 736 HIS A C 1
ATOM 6129 O O . HIS A 1 736 ? -35.733 8.960 32.497 1.00 79.38 736 HIS A O 1
ATOM 6135 N N . TYR A 1 737 ? -34.273 7.324 32.911 1.00 78.94 737 TYR A N 1
ATOM 6136 C CA . TYR A 1 737 ? -35.174 6.259 32.478 1.00 78.94 737 TYR A CA 1
ATOM 6137 C C . TYR A 1 737 ? -36.265 5.948 33.501 1.00 78.94 737 TYR A C 1
ATOM 6139 O O . TYR A 1 737 ? -37.405 5.720 33.100 1.00 78.94 737 TYR A O 1
ATOM 6147 N N . PHE A 1 738 ? -35.968 5.981 34.802 1.00 80.88 738 PHE A N 1
ATOM 6148 C CA . PHE A 1 738 ? -36.851 5.383 35.812 1.00 80.88 738 PHE A CA 1
ATOM 6149 C C . PHE A 1 738 ? -37.386 6.341 36.881 1.00 80.88 738 PHE A C 1
ATOM 6151 O O . PHE A 1 738 ? -38.276 5.942 37.629 1.00 80.88 738 PHE A O 1
ATOM 6158 N N . ILE A 1 739 ? -36.898 7.583 36.961 1.00 80.50 739 ILE A N 1
ATOM 6159 C CA . ILE A 1 739 ? -37.300 8.557 37.987 1.00 80.50 739 ILE A CA 1
ATOM 6160 C C . ILE A 1 739 ? -38.068 9.714 37.343 1.00 80.50 739 ILE A C 1
ATOM 6162 O O . ILE A 1 739 ? -37.671 10.272 36.319 1.00 80.50 739 ILE A O 1
ATOM 6166 N N . ASN A 1 740 ? -39.203 10.078 37.940 1.00 75.56 740 ASN A N 1
ATOM 6167 C CA . ASN A 1 740 ? -40.003 11.206 37.476 1.00 75.56 740 ASN A CA 1
ATOM 6168 C C . ASN A 1 740 ? -39.351 12.552 37.858 1.00 75.56 740 ASN A C 1
ATOM 6170 O O . ASN A 1 740 ? -38.824 12.694 38.958 1.00 75.56 740 ASN A O 1
ATOM 6174 N N . GLY A 1 741 ? -39.402 13.547 36.967 1.00 69.31 741 GLY A N 1
ATOM 6175 C CA . GLY A 1 741 ? -38.845 14.888 37.213 1.00 69.31 741 GLY A CA 1
ATOM 6176 C C . GLY A 1 741 ? -37.312 14.998 37.185 1.00 69.31 741 GLY A C 1
ATOM 6177 O O . GLY A 1 741 ? -36.778 16.037 37.564 1.00 69.31 741 GLY A O 1
ATOM 6178 N N . SER A 1 742 ? -36.597 13.956 36.748 1.00 72.25 742 SER A N 1
ATOM 6179 C CA . SER A 1 742 ? -35.154 14.013 36.484 1.00 72.25 742 SER A CA 1
ATOM 6180 C C . SER A 1 742 ? -34.836 14.920 35.289 1.00 72.25 742 SER A C 1
ATOM 6182 O O . SER A 1 742 ? -35.627 14.976 34.346 1.00 72.25 742 SER A O 1
ATOM 6184 N N . GLU A 1 743 ? -33.655 15.544 35.276 1.00 67.94 743 GLU A N 1
ATOM 6185 C CA . GLU A 1 743 ? -33.169 16.311 34.121 1.00 67.94 743 GLU A CA 1
ATOM 6186 C C . GLU A 1 743 ? -33.180 15.475 32.822 1.00 67.94 743 GLU A C 1
ATOM 6188 O O . GLU A 1 743 ? -33.057 14.241 32.836 1.00 67.94 743 GLU A O 1
ATOM 6193 N N . GLU A 1 744 ? -33.372 16.147 31.684 1.00 64.31 744 GLU A N 1
ATOM 6194 C CA . GLU A 1 744 ? -33.237 15.508 30.376 1.00 64.31 744 GLU A CA 1
ATOM 6195 C C . GLU A 1 744 ? -31.787 15.061 30.181 1.00 64.31 744 GLU A C 1
ATOM 6197 O O . GLU A 1 744 ? -30.860 15.868 30.230 1.00 64.31 744 GLU A O 1
ATOM 6202 N N . ASP A 1 745 ? -31.591 13.763 29.963 1.00 61.41 745 ASP A N 1
ATOM 6203 C CA . ASP A 1 745 ? -30.295 13.237 29.566 1.00 61.41 745 ASP A CA 1
ATOM 6204 C C . ASP A 1 745 ? -30.134 13.409 28.053 1.00 61.41 745 ASP A C 1
ATOM 6206 O O . ASP A 1 745 ? -31.084 13.223 27.284 1.00 61.41 745 ASP A O 1
ATOM 6210 N N . ILE A 1 746 ? -28.911 13.687 27.601 1.00 58.03 746 ILE A N 1
ATOM 6211 C CA . ILE A 1 746 ? -28.567 13.802 26.168 1.00 58.03 746 ILE A CA 1
ATOM 6212 C C . ILE A 1 746 ? -28.897 12.520 25.376 1.00 58.03 746 ILE A C 1
ATOM 6214 O O . ILE A 1 746 ? -28.943 12.514 24.146 1.00 58.03 746 ILE A O 1
ATOM 6218 N N . HIS A 1 747 ? -29.152 11.428 26.095 1.00 55.78 747 HIS A N 1
ATOM 6219 C CA . HIS A 1 747 ? -29.480 10.093 25.618 1.00 55.78 747 HIS A CA 1
ATOM 6220 C C . HIS A 1 747 ? -30.987 9.763 25.656 1.00 55.78 747 HIS A C 1
ATOM 6222 O O . HIS A 1 747 ? -31.363 8.614 25.425 1.00 55.78 747 HIS A O 1
ATOM 6228 N N . GLY A 1 748 ? -31.873 10.740 25.899 1.00 52.28 748 GLY A N 1
ATOM 6229 C CA . GLY A 1 748 ? -33.316 10.545 26.145 1.00 52.28 748 GLY A CA 1
ATOM 6230 C C . GLY A 1 748 ? -34.158 9.873 25.044 1.00 52.28 748 GLY A C 1
ATOM 6231 O O . GLY A 1 748 ? -35.376 9.781 25.166 1.00 52.28 748 GLY A O 1
ATOM 6232 N N . LYS A 1 749 ? -33.536 9.370 23.971 1.00 53.03 749 LYS A N 1
ATOM 6233 C CA . LYS A 1 749 ? -34.189 8.632 22.879 1.00 53.03 749 LYS A CA 1
ATOM 6234 C C . LYS A 1 749 ? -34.091 7.103 22.995 1.00 53.03 749 LYS A C 1
ATOM 6236 O O . LYS A 1 749 ? -34.784 6.437 22.236 1.00 53.03 749 LYS A O 1
ATOM 6241 N N . TYR A 1 750 ? -33.256 6.538 23.877 1.00 56.34 750 TYR A N 1
ATOM 6242 C CA . TYR A 1 750 ? -32.955 5.087 23.857 1.00 56.34 750 TYR A CA 1
ATOM 6243 C C . TYR A 1 750 ? -33.909 4.238 24.696 1.00 56.34 750 TYR A C 1
ATOM 6245 O O . TYR A 1 750 ? -34.253 3.120 24.323 1.00 56.34 750 TYR A O 1
ATOM 6253 N N . PHE A 1 751 ? -34.397 4.801 25.798 1.00 61.84 751 PHE A N 1
ATOM 6254 C CA . PHE A 1 751 ? -35.489 4.230 26.574 1.00 61.84 751 PHE A CA 1
ATOM 6255 C C . PHE A 1 751 ? -36.480 5.349 26.907 1.00 61.84 751 PHE A C 1
ATOM 6257 O O . PHE A 1 751 ? -36.441 5.908 28.008 1.00 61.84 751 PHE A O 1
ATOM 6264 N N . PRO A 1 752 ? -37.334 5.753 25.945 1.00 56.34 752 PRO A N 1
ATOM 6265 C CA . PRO A 1 752 ? -38.390 6.716 26.203 1.00 56.34 752 PRO A CA 1
ATOM 6266 C C . PRO A 1 752 ? -39.376 6.047 27.160 1.00 56.34 752 PRO A C 1
ATOM 6268 O O . PRO A 1 752 ? -40.318 5.381 26.753 1.00 56.34 752 PRO A O 1
ATOM 6271 N N . CYS A 1 753 ? -39.150 6.153 28.461 1.00 62.78 753 CYS A N 1
ATOM 6272 C CA . CYS A 1 753 ? -40.007 5.492 29.428 1.00 62.78 753 CYS A CA 1
ATOM 6273 C C . CYS A 1 753 ? -41.339 6.239 29.536 1.00 62.78 753 CYS A C 1
ATOM 6275 O O . CYS A 1 753 ? -41.351 7.469 29.602 1.00 62.78 753 CYS A O 1
ATOM 6277 N N . SER A 1 754 ? -42.459 5.510 29.562 1.00 68.38 754 SER A N 1
ATOM 6278 C CA . SER A 1 754 ? -43.778 6.115 29.782 1.00 68.38 754 SER A CA 1
ATOM 6279 C C . SER A 1 754 ? -43.795 6.877 31.112 1.00 68.38 754 SER A C 1
ATOM 6281 O O . SER A 1 754 ? -43.274 6.371 32.113 1.00 68.38 754 SER A O 1
ATOM 6283 N N . THR A 1 755 ? -44.409 8.062 31.136 1.00 73.38 755 THR A N 1
ATOM 6284 C CA . THR A 1 755 ? -44.571 8.881 32.351 1.00 73.38 755 THR A CA 1
ATOM 6285 C C . THR A 1 755 ? -45.202 8.072 33.484 1.00 73.38 755 THR A C 1
ATOM 6287 O O . THR A 1 755 ? -44.743 8.122 34.619 1.00 73.38 755 THR A O 1
ATOM 6290 N N . GLU A 1 756 ? -46.170 7.221 33.144 1.00 74.12 756 GLU A N 1
ATOM 6291 C CA . GLU A 1 756 ? -46.898 6.361 34.078 1.00 74.12 756 GLU A CA 1
ATOM 6292 C C . GLU A 1 756 ? -45.996 5.317 34.773 1.00 74.12 756 GLU A C 1
ATOM 6294 O O . GLU A 1 756 ? -46.162 5.021 35.959 1.00 74.12 756 GLU A O 1
ATOM 6299 N N . LEU A 1 757 ? -44.985 4.789 34.070 1.00 78.44 757 LEU A N 1
ATOM 6300 C CA . LEU A 1 757 ? -44.010 3.850 34.639 1.00 78.44 757 LEU A CA 1
ATOM 6301 C C . LEU A 1 757 ? -43.021 4.556 35.581 1.00 78.44 757 LEU A C 1
ATOM 6303 O O . LEU A 1 757 ? -42.678 4.000 36.625 1.00 78.44 757 LEU A O 1
ATOM 6307 N N . LYS A 1 758 ? -42.625 5.797 35.264 1.00 79.56 758 LYS A N 1
ATOM 6308 C CA . LYS A 1 758 ? -41.805 6.643 36.153 1.00 79.56 758 LYS A CA 1
ATOM 6309 C C . LYS A 1 758 ? -42.563 7.067 37.412 1.00 79.56 758 LYS A C 1
ATOM 6311 O O . LYS A 1 758 ? -41.974 7.130 38.484 1.00 79.56 758 LYS A O 1
ATOM 6316 N N . GLU A 1 759 ? -43.857 7.355 37.289 1.00 79.69 759 GLU A N 1
ATOM 6317 C CA . GLU A 1 759 ? -44.721 7.727 38.416 1.00 79.69 759 GLU A CA 1
ATOM 6318 C C . GLU A 1 759 ? -44.961 6.562 39.378 1.00 79.69 759 GLU A C 1
ATOM 6320 O O . GLU A 1 759 ? -44.881 6.747 40.592 1.00 79.69 759 GLU A O 1
ATOM 6325 N N . LYS A 1 760 ? -45.228 5.353 38.862 1.00 80.19 760 LYS A N 1
ATOM 6326 C CA . LYS A 1 760 ? -45.401 4.166 39.715 1.00 80.19 760 LYS A CA 1
ATOM 6327 C C . LYS A 1 760 ? -44.088 3.663 40.308 1.00 80.19 760 LYS A C 1
ATOM 6329 O O . LYS A 1 760 ? -44.104 3.161 41.431 1.00 80.19 760 LYS A O 1
ATOM 6334 N N . GLY A 1 761 ? -42.981 3.788 39.578 1.00 82.31 761 GLY A N 1
ATOM 6335 C CA . GLY A 1 761 ? -41.671 3.268 39.963 1.00 82.31 761 GLY A CA 1
ATOM 6336 C C . GLY A 1 761 ? -41.565 1.746 39.809 1.00 82.31 761 GLY A C 1
ATOM 6337 O O . GLY A 1 761 ? -42.485 0.990 40.127 1.00 82.31 761 GLY A O 1
ATOM 6338 N N . LEU A 1 762 ? -40.411 1.268 39.341 1.00 85.50 762 LEU A N 1
ATOM 6339 C CA . LEU A 1 762 ? -40.186 -0.155 39.045 1.00 85.50 762 LEU A CA 1
ATOM 6340 C C . LEU A 1 762 ? -40.257 -1.054 40.283 1.00 85.50 762 LEU A C 1
ATOM 6342 O O . LEU A 1 762 ? -40.726 -2.189 40.194 1.00 85.50 762 LEU A O 1
ATOM 6346 N N . LYS A 1 763 ? -39.850 -0.544 41.450 1.00 84.25 763 LYS A N 1
ATOM 6347 C CA . LYS A 1 763 ? -39.894 -1.305 42.704 1.00 84.25 763 LYS A CA 1
ATOM 6348 C C . LYS A 1 763 ? -41.318 -1.693 43.103 1.00 84.25 763 LYS A C 1
ATOM 6350 O O . LYS A 1 763 ? -41.542 -2.821 43.527 1.00 84.25 763 LYS A O 1
ATOM 6355 N N . ASN A 1 764 ? -42.285 -0.797 42.903 1.00 85.06 764 ASN A N 1
ATOM 6356 C CA . ASN A 1 764 ? -43.701 -1.074 43.175 1.00 85.06 764 ASN A CA 1
ATOM 6357 C C . ASN A 1 764 ? -44.313 -2.055 42.165 1.00 85.06 764 ASN A C 1
ATOM 6359 O O . ASN A 1 764 ? -45.345 -2.663 42.443 1.00 85.06 764 ASN A O 1
ATOM 6363 N N . LEU A 1 765 ? -43.670 -2.212 41.006 1.00 86.38 765 LEU A N 1
ATOM 6364 C CA . LEU A 1 765 ? -44.050 -3.150 39.952 1.00 86.38 765 LEU A CA 1
ATOM 6365 C C . LEU A 1 765 ? -43.342 -4.511 40.087 1.00 86.38 765 LEU A C 1
ATOM 6367 O O . LEU A 1 765 ? -43.502 -5.364 39.218 1.00 86.38 765 LEU A O 1
ATOM 6371 N N . ASN A 1 766 ? -42.561 -4.724 41.158 1.00 87.00 766 ASN A N 1
ATOM 6372 C CA . ASN A 1 766 ? -41.706 -5.901 41.363 1.00 87.00 766 ASN A CA 1
ATOM 6373 C C . ASN A 1 766 ? -40.733 -6.171 40.199 1.00 87.00 766 ASN A C 1
ATOM 6375 O O . ASN A 1 766 ? -40.397 -7.324 39.923 1.00 87.00 766 ASN A O 1
ATOM 6379 N N . VAL A 1 767 ? -40.273 -5.114 39.523 1.00 88.75 767 VAL A N 1
ATOM 6380 C CA . VAL A 1 767 ? -39.321 -5.214 38.412 1.00 88.75 767 VAL A CA 1
ATOM 6381 C C . VAL A 1 767 ? -37.908 -4.937 38.913 1.00 88.75 767 VAL A C 1
ATOM 6383 O O . VAL A 1 767 ? -37.653 -3.912 39.551 1.00 88.75 767 VAL A O 1
ATOM 6386 N N . LYS A 1 768 ? -36.978 -5.838 38.593 1.00 91.06 768 LYS A N 1
ATOM 6387 C CA . LYS A 1 768 ? -35.544 -5.680 38.867 1.00 91.06 768 LYS A CA 1
ATOM 6388 C C . LYS A 1 768 ? -34.832 -5.022 37.695 1.00 91.06 768 LYS A C 1
ATOM 6390 O O . LYS A 1 768 ? -35.194 -5.243 36.543 1.00 91.06 768 LYS A O 1
ATOM 6395 N N . VAL A 1 769 ? -33.786 -4.258 37.979 1.00 89.00 769 VAL A N 1
ATOM 6396 C CA . VAL A 1 769 ? -32.913 -3.648 36.974 1.00 89.00 769 VAL A CA 1
ATOM 6397 C C . VAL A 1 769 ? -31.533 -4.284 37.080 1.00 89.00 769 VAL A C 1
ATOM 6399 O O . VAL A 1 769 ? -30.918 -4.266 38.141 1.00 89.00 769 VAL A O 1
ATOM 6402 N N . ILE A 1 770 ? -31.031 -4.832 35.978 1.00 90.75 770 ILE A N 1
ATOM 6403 C CA . ILE A 1 770 ? -29.673 -5.362 35.859 1.00 90.75 770 ILE A CA 1
ATOM 6404 C C . ILE A 1 770 ? -28.907 -4.479 34.883 1.00 90.75 770 ILE A C 1
ATOM 6406 O O . ILE A 1 770 ? -29.318 -4.309 33.739 1.00 90.75 770 ILE A O 1
ATOM 6410 N N . VAL A 1 771 ? -27.766 -3.944 35.297 1.00 89.31 771 VAL A N 1
ATOM 6411 C CA . VAL A 1 771 ? -26.795 -3.367 34.363 1.00 89.31 771 VAL A CA 1
ATOM 6412 C C . VAL A 1 771 ? -25.752 -4.432 34.076 1.00 89.31 771 VAL A C 1
ATOM 6414 O O . VAL A 1 771 ? -25.006 -4.829 34.970 1.00 89.31 771 VAL A O 1
ATOM 6417 N N . LYS A 1 772 ? -25.708 -4.894 32.828 1.00 91.38 772 LYS A N 1
ATOM 6418 C CA . LYS A 1 772 ? -24.781 -5.919 32.357 1.00 91.38 772 LYS A CA 1
ATOM 6419 C C . LYS A 1 772 ? -23.651 -5.247 31.582 1.00 91.38 772 LYS A C 1
ATOM 6421 O O . LYS A 1 772 ? -23.808 -4.866 30.422 1.00 91.38 772 LYS A O 1
ATOM 6426 N N . ALA A 1 773 ? -22.512 -5.090 32.240 1.00 91.12 773 ALA A N 1
ATOM 6427 C CA . ALA A 1 773 ? -21.313 -4.476 31.690 1.00 91.12 773 ALA A CA 1
ATOM 6428 C C . ALA A 1 773 ? -20.311 -5.531 31.224 1.00 91.12 773 ALA A C 1
ATOM 6430 O O . ALA A 1 773 ? -20.213 -6.601 31.827 1.00 91.12 773 ALA A O 1
ATOM 6431 N N . ILE A 1 774 ? -19.526 -5.217 30.195 1.00 91.62 774 ILE A N 1
ATOM 6432 C CA . ILE A 1 774 ? -18.366 -6.048 29.859 1.00 91.62 774 ILE A CA 1
ATOM 6433 C C . ILE A 1 774 ? -17.284 -5.805 30.920 1.00 91.62 774 ILE A C 1
ATOM 6435 O O . ILE A 1 774 ? -16.886 -6.736 31.616 1.00 91.62 774 ILE A O 1
ATOM 6439 N N . TRP A 1 775 ? -16.912 -4.540 31.145 1.00 91.19 775 TRP A N 1
ATOM 6440 C CA . TRP A 1 775 ? -15.887 -4.166 32.129 1.00 91.19 775 TRP A CA 1
ATOM 6441 C C . TRP A 1 775 ? -16.400 -3.237 33.239 1.00 91.19 775 TRP A C 1
ATOM 6443 O O . TRP A 1 775 ? -17.240 -2.367 33.015 1.00 91.19 775 TRP A O 1
ATOM 6453 N N . SER A 1 776 ? -15.840 -3.337 34.443 1.00 89.69 776 SER A N 1
ATOM 6454 C CA . SER A 1 776 ? -16.055 -2.354 35.519 1.00 89.69 776 SER A CA 1
ATOM 6455 C C . SER A 1 776 ? -14.786 -2.133 36.327 1.00 89.69 776 SER A C 1
ATOM 6457 O O . SER A 1 776 ? -14.066 -3.084 36.604 1.00 89.69 776 SER A O 1
ATOM 6459 N N . PHE A 1 777 ? -14.527 -0.909 36.784 1.00 87.38 777 PHE A N 1
ATOM 6460 C CA . PHE A 1 777 ? -13.472 -0.691 37.778 1.00 87.38 777 PHE A CA 1
ATOM 6461 C C . PHE A 1 777 ? -13.877 -1.237 39.150 1.00 87.38 777 PHE A C 1
ATOM 6463 O O . PHE A 1 777 ? -15.056 -1.194 39.524 1.00 87.38 777 PHE A O 1
ATOM 6470 N N . SER A 1 778 ? -12.897 -1.744 39.903 1.00 85.31 778 SER A N 1
ATOM 6471 C CA . SER A 1 778 ? -13.152 -2.393 41.194 1.00 85.31 778 SER A CA 1
ATOM 6472 C C . SER A 1 778 ? -13.818 -1.453 42.206 1.00 85.31 778 SER A C 1
ATOM 6474 O O . SER A 1 778 ? -14.798 -1.831 42.835 1.00 85.31 778 SER A O 1
ATOM 6476 N N . ASP A 1 779 ? -13.394 -0.187 42.278 1.00 81.31 779 ASP A N 1
ATOM 6477 C CA . ASP A 1 779 ? -13.986 0.797 43.195 1.00 81.31 779 ASP A CA 1
ATOM 6478 C C . ASP A 1 779 ? -15.447 1.142 42.903 1.00 81.31 779 ASP A C 1
ATOM 6480 O O . ASP A 1 779 ? -16.144 1.614 43.799 1.00 81.31 779 ASP A O 1
ATOM 6484 N N . VAL A 1 780 ? -15.908 0.970 41.663 1.00 77.31 780 VAL A N 1
ATOM 6485 C CA . VAL A 1 780 ? -17.312 1.212 41.317 1.00 77.31 780 VAL A CA 1
ATOM 6486 C C . VAL A 1 780 ? -18.177 0.014 41.638 1.00 77.31 780 VAL A C 1
ATOM 6488 O O . VAL A 1 780 ? -19.297 0.200 42.105 1.00 77.31 780 VAL A O 1
ATOM 6491 N N . LYS A 1 781 ? -17.649 -1.200 41.463 1.00 70.88 781 LYS A N 1
ATOM 6492 C CA . LYS A 1 781 ? -18.322 -2.406 41.944 1.00 70.88 781 LYS A CA 1
ATOM 6493 C C . LYS A 1 781 ? -18.515 -2.343 43.461 1.00 70.88 781 LYS A C 1
ATOM 6495 O O . LYS A 1 781 ? -19.609 -2.616 43.943 1.00 70.88 781 LYS A O 1
ATOM 6500 N N . ASP A 1 782 ? -17.487 -1.894 44.178 1.00 68.88 782 ASP A N 1
ATOM 6501 C CA . ASP A 1 782 ? -17.501 -1.789 45.640 1.00 68.88 782 ASP A CA 1
ATOM 6502 C C . ASP A 1 782 ? -18.378 -0.626 46.154 1.00 68.88 782 ASP A C 1
ATOM 6504 O O . ASP A 1 782 ? -18.894 -0.696 47.264 1.00 68.88 782 ASP A O 1
ATOM 6508 N N . ASN A 1 783 ? -18.599 0.427 45.350 1.00 65.69 783 ASN A N 1
ATOM 6509 C CA . ASN A 1 783 ? -19.445 1.589 45.688 1.00 65.69 783 ASN A CA 1
ATOM 6510 C C . ASN A 1 783 ? -20.779 1.633 44.917 1.00 65.69 783 ASN A C 1
ATOM 6512 O O . ASN A 1 783 ? -21.371 2.712 44.753 1.00 65.69 783 ASN A O 1
ATOM 6516 N N . ALA A 1 784 ? -21.267 0.486 44.433 1.00 62.88 784 ALA A N 1
ATOM 6517 C CA . ALA A 1 784 ? -22.511 0.393 43.667 1.00 62.88 784 ALA A CA 1
ATOM 6518 C C . ALA A 1 784 ? -23.719 0.983 44.420 1.00 62.88 784 ALA A C 1
ATOM 6520 O O . ALA A 1 784 ? -24.626 1.509 43.782 1.00 62.88 784 ALA A O 1
ATOM 6521 N N . GLU A 1 785 ? -23.688 1.010 45.759 1.00 60.88 785 GLU A N 1
ATOM 6522 C CA . GLU A 1 785 ? -24.705 1.644 46.614 1.00 60.88 785 GLU A CA 1
ATOM 6523 C C . GLU A 1 785 ? -24.987 3.112 46.254 1.00 60.88 785 GLU A C 1
ATOM 6525 O O . GLU A 1 785 ? -26.122 3.566 46.353 1.00 60.88 785 GLU A O 1
ATOM 6530 N N . SER A 1 786 ? -23.993 3.853 45.750 1.00 63.88 786 SER A N 1
ATOM 6531 C CA . SER A 1 786 ? -24.166 5.253 45.318 1.00 63.88 786 SER A CA 1
ATOM 6532 C C . SER A 1 786 ? -25.009 5.428 44.040 1.00 63.88 786 SER A C 1
ATOM 6534 O O . SER A 1 786 ? -25.432 6.550 43.716 1.00 63.88 786 SER A O 1
ATOM 6536 N N . LEU A 1 787 ? -25.239 4.328 43.313 1.00 67.50 787 LEU A N 1
ATOM 6537 C CA . LEU A 1 787 ? -26.065 4.225 42.106 1.00 67.50 787 LEU A CA 1
ATOM 6538 C C . LEU A 1 787 ? -27.471 3.681 42.405 1.00 67.50 787 LEU A C 1
ATOM 6540 O O . LEU A 1 787 ? -28.327 3.734 41.524 1.00 67.50 787 LEU A O 1
ATOM 6544 N N . ILE A 1 788 ? -27.702 3.160 43.615 1.00 68.44 788 ILE A N 1
ATOM 6545 C CA . ILE A 1 788 ? -28.981 2.583 44.029 1.00 68.44 788 ILE A CA 1
ATOM 6546 C C . ILE A 1 788 ? -29.927 3.717 44.423 1.00 68.44 788 ILE A C 1
ATOM 6548 O O . ILE A 1 788 ? -29.635 4.509 45.319 1.00 68.44 788 ILE A O 1
ATOM 6552 N N . ASP A 1 789 ? -31.078 3.775 43.759 1.00 75.06 789 ASP A N 1
ATOM 6553 C CA . ASP A 1 789 ? -32.193 4.631 44.149 1.00 75.06 789 ASP A CA 1
ATOM 6554 C C . ASP A 1 789 ? -33.289 3.782 44.798 1.00 75.06 789 ASP A C 1
ATOM 6556 O O . ASP A 1 789 ? -33.510 2.628 44.436 1.00 75.06 789 ASP A O 1
ATOM 6560 N N . SER A 1 790 ? -34.024 4.354 45.750 1.00 74.56 790 SER A N 1
ATOM 6561 C CA . SER A 1 790 ? -35.145 3.666 46.394 1.00 74.56 790 SER A CA 1
ATOM 6562 C C . SER A 1 790 ? -36.264 3.241 45.428 1.00 74.56 790 SER A C 1
ATOM 6564 O O . SER A 1 790 ? -37.057 2.369 45.791 1.00 74.56 790 SER A O 1
ATOM 6566 N N . SER A 1 791 ? -36.311 3.818 44.223 1.00 76.44 791 SER A N 1
ATOM 6567 C CA . SER A 1 791 ? -37.350 3.635 43.200 1.00 76.44 791 SER A CA 1
ATOM 6568 C C . SER A 1 791 ? -37.235 2.331 42.395 1.00 76.44 791 SER A C 1
ATOM 6570 O O . SER A 1 791 ? -38.204 1.931 41.742 1.00 76.44 791 SER A O 1
ATOM 6572 N N . PHE A 1 792 ? -36.088 1.642 42.435 1.00 83.50 792 PHE A N 1
ATOM 6573 C CA . PHE A 1 792 ? -35.849 0.382 41.716 1.00 83.50 792 PHE A CA 1
ATOM 6574 C C . PHE A 1 792 ? -34.818 -0.507 42.434 1.00 83.50 792 PHE A C 1
ATOM 6576 O O . PHE A 1 792 ? -33.985 -0.022 43.190 1.00 83.50 792 PHE A O 1
ATOM 6583 N N . ASP A 1 793 ? -34.878 -1.823 42.209 1.00 84.44 793 ASP A N 1
ATOM 6584 C CA . ASP A 1 793 ? -33.873 -2.776 42.706 1.00 84.44 793 ASP A CA 1
ATOM 6585 C C . ASP A 1 793 ? -32.779 -2.959 41.644 1.00 84.44 793 ASP A C 1
ATOM 6587 O O . ASP A 1 793 ? -33.055 -3.517 40.581 1.00 84.44 793 ASP A O 1
ATOM 6591 N N . LEU A 1 794 ? -31.574 -2.433 41.890 1.00 86.56 794 LEU A N 1
ATOM 6592 C CA . LEU A 1 794 ? -30.459 -2.421 40.936 1.00 86.56 794 LEU A CA 1
ATOM 6593 C C . LEU A 1 794 ? -29.422 -3.500 41.267 1.00 86.56 794 LEU A C 1
ATOM 6595 O O . LEU A 1 794 ? -28.863 -3.515 42.360 1.00 86.56 794 LEU A O 1
ATOM 6599 N N . SER A 1 795 ? -29.076 -4.317 40.274 1.00 87.62 795 SER A N 1
ATOM 6600 C CA . SER A 1 795 ? -27.918 -5.213 40.291 1.00 87.62 795 SER A CA 1
ATOM 6601 C C . SER A 1 795 ? -26.944 -4.839 39.175 1.00 87.62 795 SER A C 1
ATOM 6603 O O . SER A 1 795 ? -27.355 -4.527 38.058 1.00 87.62 795 SER A O 1
ATOM 6605 N N . ILE A 1 796 ? -25.644 -4.868 39.462 1.00 86.38 796 ILE A N 1
ATOM 6606 C CA . ILE A 1 796 ? -24.595 -4.618 38.470 1.00 86.38 796 ILE A CA 1
ATOM 6607 C C . ILE A 1 796 ? -23.805 -5.905 38.277 1.00 86.38 796 ILE A C 1
ATOM 6609 O O . ILE A 1 796 ? -23.149 -6.397 39.195 1.00 86.38 796 ILE A O 1
ATOM 6613 N N . GLU A 1 797 ? -23.833 -6.423 37.056 1.00 90.06 797 GLU A N 1
ATOM 6614 C CA . GLU A 1 797 ? -23.079 -7.599 36.650 1.00 90.06 797 GLU A CA 1
ATOM 6615 C C . GLU A 1 797 ? -22.007 -7.192 35.646 1.00 90.06 797 GLU A C 1
ATOM 6617 O O . GLU A 1 797 ? -22.307 -6.602 34.610 1.00 90.06 797 GLU A O 1
ATOM 6622 N N . CYS A 1 798 ? -20.755 -7.524 35.942 1.00 90.19 798 CYS A N 1
ATOM 6623 C CA . CYS A 1 798 ? -19.620 -7.297 35.054 1.00 90.19 798 CYS A CA 1
ATOM 6624 C C . CYS A 1 798 ? -18.972 -8.630 34.696 1.00 90.19 798 CYS A C 1
ATOM 6626 O O . CYS A 1 798 ? -18.899 -9.519 35.546 1.00 90.19 798 CYS A O 1
ATOM 6628 N N . GLU A 1 799 ? -18.512 -8.751 33.453 1.00 93.38 799 GLU A N 1
ATOM 6629 C CA . GLU A 1 799 ? -17.741 -9.916 33.017 1.00 93.38 799 GLU A CA 1
ATOM 6630 C C . GLU A 1 799 ? -16.303 -9.840 33.549 1.00 93.38 799 GLU A C 1
ATOM 6632 O O . GLU A 1 799 ? -15.780 -10.816 34.080 1.00 93.38 799 GLU A O 1
ATOM 6637 N N . GLU A 1 800 ? -15.693 -8.652 33.497 1.00 92.38 800 GLU A N 1
ATOM 6638 C CA . GLU A 1 800 ? -14.317 -8.424 33.937 1.00 92.38 800 GLU A CA 1
ATOM 6639 C C . GLU A 1 800 ? -14.186 -7.181 34.835 1.00 92.38 800 GLU A C 1
ATOM 6641 O O . GLU A 1 800 ? -14.822 -6.141 34.623 1.00 92.38 800 GLU A O 1
ATOM 6646 N N . ILE A 1 801 ? -13.333 -7.286 35.862 1.00 91.06 801 ILE A N 1
ATOM 6647 C CA . ILE A 1 801 ? -13.031 -6.194 36.795 1.00 91.06 801 ILE A CA 1
ATOM 6648 C C . ILE A 1 801 ? -11.656 -5.612 36.471 1.00 91.06 801 ILE A C 1
ATOM 6650 O O . ILE A 1 801 ? -10.643 -6.298 36.575 1.00 91.06 801 ILE A O 1
ATOM 6654 N N . ILE A 1 802 ? -11.618 -4.319 36.155 1.00 90.69 802 ILE A N 1
ATOM 6655 C CA . ILE A 1 802 ? -10.391 -3.563 35.914 1.00 90.69 802 ILE A CA 1
ATOM 6656 C C . ILE A 1 802 ? -9.808 -3.090 37.251 1.00 90.69 802 ILE A C 1
ATOM 6658 O O . ILE A 1 802 ? -10.493 -2.493 38.089 1.00 90.69 802 ILE A O 1
ATOM 6662 N N . GLU A 1 803 ? -8.511 -3.328 37.436 1.00 89.56 803 GLU A N 1
ATOM 6663 C CA . GLU A 1 803 ? -7.778 -2.909 38.627 1.00 89.56 803 GLU A CA 1
ATOM 6664 C C . GLU A 1 803 ? -7.687 -1.378 38.772 1.00 89.56 803 GLU A C 1
ATOM 6666 O O . GLU A 1 803 ? -7.456 -0.632 37.819 1.00 89.56 803 GLU A O 1
ATOM 6671 N N . ASN A 1 804 ? -7.732 -0.897 40.017 1.00 87.31 804 ASN A N 1
ATOM 6672 C CA . ASN A 1 804 ? -7.594 0.525 40.351 1.00 87.31 804 ASN A CA 1
ATOM 6673 C C . ASN A 1 804 ? -6.223 1.145 40.007 1.00 87.31 804 ASN A C 1
ATOM 6675 O O . ASN A 1 804 ? -6.089 2.367 40.086 1.00 87.31 804 ASN A O 1
ATOM 6679 N N . LYS A 1 805 ? -5.211 0.351 39.624 1.00 88.50 805 LYS A N 1
ATOM 6680 C CA . LYS A 1 805 ? -3.885 0.865 39.230 1.00 88.50 805 LYS A CA 1
ATOM 6681 C C . LYS A 1 805 ? -3.921 1.731 37.965 1.00 88.50 805 LYS A C 1
ATOM 6683 O O . LYS A 1 805 ? -3.055 2.582 37.800 1.00 88.50 805 LYS A O 1
ATOM 6688 N N . TYR A 1 806 ? -4.951 1.575 37.130 1.00 89.69 806 TYR A N 1
ATOM 6689 C CA . TYR A 1 806 ? -5.187 2.374 35.918 1.00 89.69 806 TYR A CA 1
ATOM 6690 C C . TYR A 1 806 ? -5.939 3.689 36.195 1.00 89.69 806 TYR A C 1
ATOM 6692 O O . TYR A 1 806 ? -6.604 4.256 35.326 1.00 89.69 806 TYR A O 1
ATOM 6700 N N . LYS A 1 807 ? -5.890 4.176 37.436 1.00 88.12 807 LYS A N 1
ATOM 6701 C CA . LYS A 1 807 ? -6.403 5.493 37.814 1.00 88.12 807 LYS A CA 1
ATOM 6702 C C . LYS A 1 807 ? -5.315 6.541 37.739 1.00 88.12 807 LYS A C 1
ATOM 6704 O O . LYS A 1 807 ? -4.135 6.263 37.934 1.00 88.12 807 LYS A O 1
ATOM 6709 N N . TRP A 1 808 ? -5.750 7.780 37.547 1.00 86.69 808 TRP A N 1
ATOM 6710 C CA . TRP A 1 808 ? -4.857 8.926 37.591 1.00 86.69 808 TRP A CA 1
ATOM 6711 C C . TRP A 1 808 ? -4.121 9.035 38.926 1.00 86.69 808 TRP A C 1
ATOM 6713 O O . TRP A 1 808 ? -4.740 9.039 39.993 1.00 86.69 808 TRP A O 1
ATOM 6723 N N . ASN A 1 809 ? -2.804 9.201 38.853 1.00 89.94 809 ASN A N 1
ATOM 6724 C CA . ASN A 1 809 ? -1.929 9.400 39.999 1.00 89.94 809 ASN A CA 1
ATOM 6725 C C . ASN A 1 809 ? -0.803 10.398 39.660 1.00 89.94 809 ASN A C 1
ATOM 6727 O O . ASN A 1 809 ? -0.728 10.933 38.550 1.00 89.94 809 ASN A O 1
ATOM 6731 N N . THR A 1 810 ? 0.053 10.682 40.641 1.00 90.12 810 THR A N 1
ATOM 6732 C CA . THR A 1 810 ? 1.166 11.632 40.500 1.00 90.12 810 THR A CA 1
ATOM 6733 C C . THR A 1 810 ? 2.207 11.179 39.472 1.00 90.12 810 THR A C 1
ATOM 6735 O O . THR A 1 810 ? 2.757 12.026 38.770 1.00 90.12 810 THR A O 1
ATOM 6738 N N . ASP A 1 811 ? 2.440 9.874 39.327 1.00 91.00 811 ASP A N 1
ATOM 6739 C CA . ASP A 1 811 ? 3.404 9.339 38.357 1.00 91.00 811 ASP A CA 1
ATOM 6740 C C . ASP A 1 811 ? 2.932 9.613 36.928 1.00 91.00 811 ASP A C 1
ATOM 6742 O O . ASP A 1 811 ? 3.679 10.151 36.116 1.00 91.00 811 ASP A O 1
ATOM 6746 N N . ILE A 1 812 ? 1.654 9.341 36.643 1.00 91.44 812 ILE A N 1
ATOM 6747 C CA . ILE A 1 812 ? 1.036 9.629 35.343 1.00 91.44 812 ILE A CA 1
ATOM 6748 C C . ILE A 1 812 ? 1.116 11.120 35.031 1.00 91.44 812 ILE A C 1
ATOM 6750 O O . ILE A 1 812 ? 1.467 11.488 33.910 1.00 91.44 812 ILE A O 1
ATOM 6754 N N . LYS A 1 813 ? 0.823 11.982 36.015 1.00 90.81 813 LYS A N 1
ATOM 6755 C CA . LYS A 1 813 ? 0.955 13.433 35.854 1.00 90.81 813 LYS A CA 1
ATOM 6756 C C . LYS A 1 813 ? 2.387 13.804 35.460 1.00 90.81 813 LYS A C 1
ATOM 6758 O O . LYS A 1 813 ? 2.572 14.476 34.453 1.00 90.81 813 LYS A O 1
ATOM 6763 N N . THR A 1 814 ? 3.372 13.324 36.217 1.00 92.50 814 THR A N 1
ATOM 6764 C CA . THR A 1 814 ? 4.798 13.610 35.999 1.00 92.50 814 THR A CA 1
ATOM 6765 C C . THR A 1 814 ? 5.257 13.156 34.615 1.00 92.50 814 THR A C 1
ATOM 6767 O O . THR A 1 814 ? 5.877 13.928 33.886 1.00 92.50 814 THR A O 1
ATOM 6770 N N . ILE A 1 815 ? 4.906 11.930 34.218 1.00 93.50 815 ILE A N 1
ATOM 6771 C CA . ILE A 1 815 ? 5.243 11.386 32.897 1.00 93.50 815 ILE A CA 1
ATOM 6772 C C . ILE A 1 815 ? 4.583 12.218 31.791 1.00 93.50 815 ILE A C 1
ATOM 6774 O O . ILE A 1 815 ? 5.240 12.607 30.829 1.00 93.50 815 ILE A O 1
ATOM 6778 N N . THR A 1 816 ? 3.301 12.551 31.941 1.00 90.88 816 THR A N 1
ATOM 6779 C CA . THR A 1 816 ? 2.549 13.331 30.946 1.00 90.88 816 THR A CA 1
ATOM 6780 C C . THR A 1 816 ? 3.115 14.747 30.792 1.00 90.88 816 THR A C 1
ATOM 6782 O O . THR A 1 816 ? 3.313 15.210 29.670 1.00 90.88 816 THR A O 1
ATOM 6785 N N . GLU A 1 817 ? 3.436 15.429 31.896 1.00 91.44 817 GLU A N 1
ATOM 6786 C CA . GLU A 1 817 ? 4.085 16.748 31.875 1.00 91.44 817 GLU A CA 1
ATOM 6787 C C . GLU A 1 817 ? 5.479 16.675 31.246 1.00 91.44 817 GLU A C 1
ATOM 6789 O O . GLU A 1 817 ? 5.835 17.550 30.461 1.00 91.44 817 GLU A O 1
ATOM 6794 N N . SER A 1 818 ? 6.237 15.607 31.508 1.00 92.88 818 SER A N 1
ATOM 6795 C CA . SER A 1 818 ? 7.547 15.399 30.887 1.00 92.88 818 SER A CA 1
ATOM 6796 C C . SER A 1 818 ? 7.465 15.182 29.373 1.00 92.88 818 SER A C 1
ATOM 6798 O O . SER A 1 818 ? 8.368 15.616 28.662 1.00 92.88 818 SER A O 1
ATOM 6800 N N . LEU A 1 819 ? 6.423 14.512 28.875 1.00 93.31 819 LEU A N 1
ATOM 6801 C CA . LEU A 1 819 ? 6.263 14.209 27.448 1.00 93.31 819 LEU A CA 1
ATOM 6802 C C . LEU A 1 819 ? 5.622 15.355 26.659 1.00 93.31 819 LEU A C 1
ATOM 6804 O O . LEU A 1 819 ? 5.981 15.593 25.505 1.00 93.31 819 LEU A O 1
ATOM 6808 N N . TYR A 1 820 ? 4.654 16.045 27.263 1.00 90.44 820 TYR A N 1
ATOM 6809 C CA . TYR A 1 820 ? 3.753 16.960 26.558 1.00 90.44 820 TYR A CA 1
ATOM 6810 C C . TYR A 1 820 ? 3.657 18.359 27.184 1.00 90.44 820 TYR A C 1
ATOM 6812 O O . TYR A 1 820 ? 2.933 19.210 26.664 1.00 90.44 820 TYR A O 1
ATOM 6820 N N . GLY A 1 821 ? 4.363 18.620 28.286 1.00 87.94 821 GLY A N 1
ATOM 6821 C CA . GLY A 1 821 ? 4.436 19.919 28.965 1.00 87.94 821 GLY A CA 1
ATOM 6822 C C . GLY A 1 821 ? 3.217 20.281 29.819 1.00 87.94 821 GLY A C 1
ATOM 6823 O O . GLY A 1 821 ? 3.309 21.171 30.662 1.00 87.94 821 GLY A O 1
ATOM 6824 N N . LYS A 1 822 ? 2.071 19.619 29.625 1.00 84.56 822 LYS A N 1
ATOM 6825 C CA . LYS A 1 822 ? 0.841 19.830 30.400 1.00 84.56 822 LYS A CA 1
ATOM 6826 C C . LYS A 1 822 ? 0.120 18.512 30.637 1.00 84.56 822 LYS A C 1
ATOM 6828 O O . LYS A 1 822 ? 0.091 17.656 29.759 1.00 84.56 822 LYS A O 1
ATOM 6833 N N . ALA A 1 823 ? -0.508 18.406 31.802 1.00 82.38 823 ALA A N 1
ATOM 6834 C CA . ALA A 1 823 ? -1.312 17.267 32.211 1.00 82.38 823 ALA A CA 1
ATOM 6835 C C . ALA A 1 823 ? -2.611 17.753 32.856 1.00 82.38 823 ALA A C 1
ATOM 6837 O O . ALA A 1 823 ? -2.591 18.564 33.784 1.00 82.38 823 ALA A O 1
ATOM 6838 N N . GLU A 1 824 ? -3.744 17.233 32.403 1.00 78.94 824 GLU A N 1
ATOM 6839 C CA . GLU A 1 824 ? -5.035 17.453 33.045 1.00 78.94 824 GLU A CA 1
ATOM 6840 C C . GLU A 1 824 ? -5.467 16.178 33.782 1.00 78.94 824 GLU A C 1
ATOM 6842 O O . GLU A 1 824 ? -5.180 15.049 33.377 1.00 78.94 824 GLU A O 1
ATOM 6847 N N . LYS A 1 825 ? -6.204 16.342 34.881 1.00 78.12 825 LYS A N 1
ATOM 6848 C CA . LYS A 1 825 ? -6.607 15.214 35.722 1.00 78.12 825 LYS A CA 1
ATOM 6849 C C . LYS A 1 825 ? -7.668 14.354 35.025 1.00 78.12 825 LYS A C 1
ATOM 6851 O O . LYS A 1 825 ? -8.807 14.786 34.874 1.00 78.12 825 LYS A O 1
ATOM 6856 N N . ALA A 1 826 ? -7.320 13.113 34.683 1.00 77.75 826 ALA A N 1
ATOM 6857 C CA . ALA A 1 826 ? -8.299 12.067 34.376 1.00 77.75 826 ALA A CA 1
ATOM 6858 C C . ALA A 1 826 ? -8.787 11.397 35.672 1.00 77.75 826 ALA A C 1
ATOM 6860 O O . ALA A 1 826 ? -8.138 11.505 36.709 1.00 77.75 826 ALA A O 1
ATOM 6861 N N . LYS A 1 827 ? -9.899 10.654 35.637 1.00 79.81 827 LYS A N 1
ATOM 6862 C CA . LYS A 1 827 ? -10.268 9.755 36.750 1.00 79.81 827 LYS A CA 1
ATOM 6863 C C . LYS A 1 827 ? -9.824 8.310 36.484 1.00 79.81 827 LYS A C 1
ATOM 6865 O O . LYS A 1 827 ? -9.264 7.682 37.377 1.00 79.81 827 LYS A O 1
ATOM 6870 N N . TYR A 1 828 ? -9.997 7.833 35.250 1.00 84.12 828 TYR A N 1
ATOM 6871 C CA . TYR A 1 828 ? -9.698 6.465 34.806 1.00 84.12 828 TYR A CA 1
ATOM 6872 C C . TYR A 1 828 ? -8.992 6.483 33.442 1.00 84.12 828 TYR A C 1
ATOM 6874 O O . TYR A 1 828 ? -9.269 7.371 32.632 1.00 84.12 828 TYR A O 1
ATOM 6882 N N . LEU A 1 829 ? -8.098 5.519 33.199 1.00 85.62 829 LEU A N 1
ATOM 6883 C CA . LEU A 1 829 ? -7.214 5.459 32.030 1.00 85.62 829 LEU A CA 1
ATOM 6884 C C . LEU A 1 829 ? -7.343 4.125 31.291 1.00 85.62 829 LEU A C 1
ATOM 6886 O O . LEU A 1 829 ? -6.753 3.122 31.687 1.00 85.62 829 LEU A O 1
ATOM 6890 N N . ILE A 1 830 ? -8.103 4.114 30.198 1.00 83.81 830 ILE A N 1
ATOM 6891 C CA . ILE A 1 830 ? -8.336 2.919 29.376 1.00 83.81 830 ILE A CA 1
ATOM 6892 C C . ILE A 1 830 ? -8.304 3.284 27.888 1.00 83.81 830 ILE A C 1
ATOM 6894 O O . ILE A 1 830 ? -8.670 4.403 27.529 1.00 83.81 830 ILE A O 1
ATOM 6898 N N . PHE A 1 831 ? -7.907 2.342 27.035 1.00 84.06 831 PHE A N 1
ATOM 6899 C CA . PHE A 1 831 ? -8.032 2.433 25.575 1.00 84.06 831 PHE A CA 1
ATOM 6900 C C . PHE A 1 831 ? -9.172 1.537 25.080 1.00 84.06 831 PHE A C 1
ATOM 6902 O O . PHE A 1 831 ? -9.299 0.412 25.549 1.00 84.06 831 PHE A O 1
ATOM 6909 N N . ARG A 1 832 ? -9.985 2.002 24.124 1.00 78.75 832 ARG A N 1
ATOM 6910 C CA . ARG A 1 832 ? -11.066 1.219 23.488 1.00 78.75 832 ARG A CA 1
ATOM 6911 C C . ARG A 1 832 ? -10.900 1.223 21.965 1.00 78.75 832 ARG A C 1
ATOM 6913 O O . ARG A 1 832 ? -10.259 2.126 21.440 1.00 78.75 832 ARG A O 1
ATOM 6920 N N . GLN A 1 833 ? -11.537 0.286 21.256 1.00 70.69 833 GLN A N 1
ATOM 6921 C CA . GLN A 1 833 ? -11.451 0.165 19.787 1.00 70.69 833 GLN A CA 1
ATOM 6922 C C . GLN A 1 833 ? -11.849 1.417 18.975 1.00 70.69 833 GLN A C 1
ATOM 6924 O O . GLN A 1 833 ? -11.460 1.536 17.825 1.00 70.69 833 GLN A O 1
ATOM 6929 N N . LYS A 1 834 ? -12.631 2.359 19.518 1.00 62.97 834 LYS A N 1
ATOM 6930 C CA . LYS A 1 834 ? -12.957 3.631 18.825 1.00 62.97 834 LYS A CA 1
ATOM 6931 C C . LYS A 1 834 ? -12.851 4.878 19.690 1.00 62.97 834 LYS A C 1
ATOM 6933 O O . LYS A 1 834 ? -12.913 5.999 19.185 1.00 62.97 834 LYS A O 1
ATOM 6938 N N . ASN A 1 835 ? -12.693 4.677 20.992 1.00 60.56 835 ASN A N 1
ATOM 6939 C CA . ASN A 1 835 ? -12.653 5.738 21.976 1.00 60.56 835 ASN A CA 1
ATOM 6940 C C . ASN A 1 835 ? -11.297 5.770 22.653 1.00 60.56 835 ASN A C 1
ATOM 6942 O O . ASN A 1 835 ? -10.853 4.811 23.291 1.00 60.56 835 ASN A O 1
ATOM 6946 N N . MET A 1 836 ? -10.659 6.923 22.509 1.00 63.91 836 MET A N 1
ATOM 6947 C CA . MET A 1 836 ? -9.392 7.207 23.141 1.00 63.91 836 MET A CA 1
ATOM 6948 C C . MET A 1 836 ? -9.475 7.260 24.669 1.00 63.91 836 MET A C 1
ATOM 6950 O O . MET A 1 836 ? -10.534 7.533 25.240 1.00 63.91 836 MET A O 1
ATOM 6954 N N . PRO A 1 837 ? -8.315 7.153 25.334 1.00 60.97 837 PRO A N 1
ATOM 6955 C CA . PRO A 1 837 ? -8.137 7.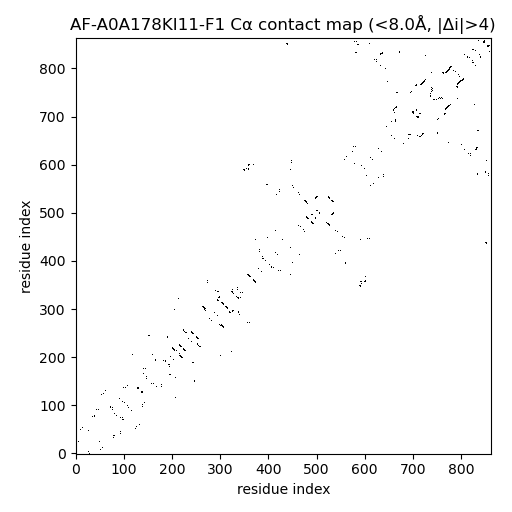624 26.698 1.00 60.97 837 PRO A CA 1
ATOM 6956 C C . PRO A 1 837 ? -8.525 9.100 26.863 1.00 60.97 837 PRO A C 1
ATOM 6958 O O . PRO A 1 837 ? -8.522 9.898 25.920 1.00 60.97 837 PRO A O 1
ATOM 6961 N N . CYS A 1 838 ? -8.856 9.446 28.108 1.00 61.59 838 CYS A N 1
ATOM 6962 C CA . CYS A 1 838 ? -9.408 10.733 28.523 1.00 61.59 838 CYS A CA 1
ATOM 6963 C C . CYS A 1 838 ? -8.674 11.937 27.907 1.00 61.59 838 CYS A C 1
ATOM 6965 O O . CYS A 1 838 ? -7.440 11.943 27.819 1.00 61.59 838 CYS A O 1
ATOM 6967 N N . LYS A 1 839 ? -9.430 12.996 27.550 1.00 59.59 839 LYS A N 1
ATOM 6968 C CA . LYS A 1 839 ? -8.886 14.184 26.861 1.00 59.59 839 LYS A CA 1
ATOM 6969 C C . LYS A 1 839 ? -7.710 14.850 27.561 1.00 59.59 839 LYS A C 1
ATOM 6971 O O . LYS A 1 839 ? -6.928 15.562 26.942 1.00 59.59 839 LYS A O 1
ATOM 6976 N N . SER A 1 840 ? -7.628 14.572 28.845 1.00 64.06 840 SER A N 1
ATOM 6977 C CA . SER A 1 840 ? -6.755 15.177 29.808 1.00 64.06 840 SER A CA 1
ATOM 6978 C C . SER A 1 840 ? -5.327 14.598 29.819 1.00 64.06 840 SER A C 1
ATOM 6980 O O . SER A 1 840 ? -4.435 15.207 30.404 1.00 64.06 840 SER A O 1
ATOM 6982 N N . VAL A 1 841 ? -5.092 13.439 29.182 1.00 77.44 841 VAL A N 1
ATOM 6983 C CA . VAL A 1 841 ? -3.775 12.761 29.184 1.00 77.44 841 VAL A CA 1
ATOM 6984 C C . VAL A 1 841 ? -3.006 12.961 27.882 1.00 77.44 841 VAL A C 1
ATOM 6986 O O . VAL A 1 841 ? -1.810 13.229 27.908 1.00 77.44 841 VAL A O 1
ATOM 6989 N N . PHE A 1 842 ? -3.686 12.879 26.737 1.00 85.38 842 PHE A N 1
ATOM 6990 C CA . PHE A 1 842 ? -3.071 13.111 25.429 1.00 85.38 842 PHE A CA 1
ATOM 6991 C C . PHE A 1 842 ? -3.580 14.432 24.839 1.00 85.38 842 PHE A C 1
ATOM 6993 O O . PHE A 1 842 ? -4.799 14.601 24.689 1.00 85.38 842 PHE A O 1
ATOM 7000 N N . PRO A 1 843 ? -2.685 15.377 24.489 1.00 83.88 843 PRO A N 1
ATOM 7001 C CA . PRO A 1 843 ? -3.096 16.672 23.962 1.00 83.88 843 PRO A CA 1
ATOM 7002 C C . PRO A 1 843 ? -3.681 16.533 22.553 1.00 83.88 843 PRO A C 1
ATOM 7004 O O . PRO A 1 843 ? -3.402 15.562 21.850 1.00 83.88 843 PRO A O 1
ATOM 7007 N N . LYS A 1 844 ? -4.450 17.542 22.110 1.00 83.75 844 LYS A N 1
ATOM 7008 C CA . LYS A 1 844 ? -5.183 17.511 20.828 1.00 83.75 844 LYS A CA 1
ATOM 7009 C C . LYS A 1 844 ? -4.305 17.083 19.647 1.00 83.75 844 LYS A C 1
ATOM 7011 O O . LYS A 1 844 ? -4.725 16.236 18.878 1.00 83.75 844 LYS A O 1
ATOM 7016 N N . LYS A 1 845 ? -3.071 17.592 19.566 1.00 85.19 845 LYS A N 1
ATOM 7017 C CA . LYS A 1 845 ? -2.100 17.254 18.510 1.00 85.19 845 LYS A CA 1
ATOM 7018 C C . LYS A 1 845 ? -1.801 15.753 18.361 1.00 85.19 845 LYS A C 1
ATOM 7020 O O . LYS A 1 845 ? -1.460 15.316 17.276 1.00 85.19 845 LYS A O 1
ATOM 7025 N N . VAL A 1 846 ? -1.929 14.971 19.436 1.00 87.50 846 VAL A N 1
ATOM 7026 C CA . VAL A 1 846 ? -1.717 13.509 19.428 1.00 87.50 846 VAL A CA 1
ATOM 7027 C C . VAL A 1 846 ? -3.004 12.761 19.094 1.00 87.50 846 VAL A C 1
ATOM 7029 O O . VAL A 1 846 ? -2.957 11.638 18.601 1.00 87.50 846 VAL A O 1
ATOM 7032 N N . THR A 1 847 ? -4.149 13.380 19.379 1.00 85.62 847 THR A N 1
ATOM 7033 C CA . THR A 1 847 ? -5.471 12.760 19.245 1.00 85.62 847 THR A CA 1
ATOM 7034 C C . THR A 1 847 ? -6.202 13.125 17.954 1.00 85.62 847 THR A C 1
ATOM 7036 O O . THR A 1 847 ? -7.334 12.705 17.739 1.00 85.62 847 THR A O 1
ATOM 7039 N N . ASP A 1 848 ? -5.601 14.004 17.158 1.00 86.62 848 ASP A N 1
ATOM 7040 C CA . ASP A 1 848 ? -6.123 14.496 15.890 1.00 86.62 848 ASP A CA 1
ATOM 7041 C C . ASP A 1 848 ? -5.414 13.750 14.761 1.00 86.62 848 ASP A C 1
ATOM 7043 O O . ASP A 1 848 ? -4.298 14.103 14.376 1.00 86.62 848 ASP A O 1
ATOM 7047 N N . THR A 1 849 ? -6.004 12.641 14.307 1.00 87.69 849 THR A N 1
ATOM 7048 C CA . THR A 1 849 ? -5.332 11.725 13.376 1.00 87.69 849 THR A CA 1
ATOM 7049 C C . THR A 1 849 ? -5.230 12.257 11.954 1.00 87.69 849 THR A C 1
ATOM 7051 O O . THR A 1 849 ? -4.527 11.652 11.146 1.00 87.69 849 THR A O 1
ATOM 7054 N N . THR A 1 850 ? -5.837 13.405 11.645 1.00 89.56 850 THR A N 1
ATOM 7055 C CA . THR A 1 850 ? -5.583 14.131 10.392 1.00 89.56 850 THR A CA 1
ATOM 7056 C C . THR A 1 850 ? -4.185 14.749 10.359 1.00 89.56 850 THR A C 1
ATOM 7058 O O . THR A 1 850 ? -3.639 14.953 9.279 1.00 89.56 850 THR A O 1
ATOM 7061 N N . ASN A 1 851 ? -3.569 14.994 11.520 1.00 92.00 851 ASN A N 1
ATOM 7062 C CA . ASN A 1 851 ? -2.195 15.484 11.617 1.00 92.00 851 ASN A CA 1
ATOM 7063 C C . ASN A 1 851 ? -1.190 14.340 11.489 1.00 92.00 851 ASN A C 1
ATOM 7065 O O . ASN A 1 851 ? -1.440 13.217 11.938 1.00 92.00 851 ASN A O 1
ATOM 7069 N N . LEU A 1 852 ? -0.006 14.638 10.955 1.00 93.31 852 LEU A N 1
ATOM 7070 C CA . LEU A 1 852 ? 1.092 13.690 10.754 1.00 93.31 852 LEU A CA 1
ATOM 7071 C C . LEU A 1 852 ? 1.440 12.913 12.033 1.00 93.31 852 LEU A C 1
ATOM 7073 O O . LEU A 1 852 ? 1.555 11.689 11.994 1.00 93.31 852 LEU A O 1
ATOM 7077 N N . ILE A 1 853 ? 1.508 13.607 13.174 1.00 92.56 853 ILE A N 1
ATOM 7078 C CA . ILE A 1 853 ? 1.874 13.024 14.477 1.00 92.56 853 ILE A CA 1
ATOM 7079 C C . ILE A 1 853 ? 0.692 12.490 15.296 1.00 92.56 853 ILE A C 1
ATOM 7081 O O . ILE A 1 853 ? 0.887 12.054 16.435 1.00 92.56 853 ILE A O 1
ATOM 7085 N N . GLY A 1 854 ? -0.533 12.582 14.776 1.00 91.31 854 GLY A N 1
ATOM 7086 C CA . GLY A 1 854 ? -1.727 12.106 15.467 1.00 91.31 854 GLY A CA 1
ATOM 7087 C C . GLY A 1 854 ? -1.764 10.583 15.476 1.00 91.31 854 GLY A C 1
ATOM 7088 O O . GLY A 1 854 ? -1.860 9.972 14.419 1.00 91.31 854 GLY A O 1
ATOM 7089 N N . LEU A 1 855 ? -1.680 9.954 16.646 1.00 90.00 855 LEU A N 1
ATOM 7090 C CA . LEU A 1 855 ? -1.568 8.492 16.757 1.00 90.00 855 LEU A CA 1
ATOM 7091 C C . LEU A 1 855 ? -2.888 7.811 17.088 1.00 90.00 855 LEU A C 1
ATOM 7093 O O . LEU A 1 855 ? -3.097 6.658 16.738 1.00 90.00 855 LEU A O 1
ATOM 7097 N N . PHE A 1 856 ? -3.774 8.500 17.790 1.00 85.50 856 PHE A N 1
ATOM 7098 C CA . PHE A 1 856 ? -4.938 7.871 18.387 1.00 85.50 856 PHE A CA 1
ATOM 7099 C C . PHE A 1 856 ? -6.176 8.672 17.989 1.00 85.50 856 PHE A C 1
ATOM 7101 O O . PHE A 1 856 ? -6.240 9.868 18.250 1.00 85.50 856 PHE A O 1
ATOM 7108 N N . ASN A 1 857 ? -7.142 8.048 17.320 1.00 76.81 857 ASN A N 1
ATOM 7109 C CA . ASN A 1 857 ? -8.312 8.758 16.812 1.00 76.81 857 ASN A CA 1
ATOM 7110 C C . ASN A 1 857 ? -9.372 8.937 17.904 1.00 76.81 857 ASN A C 1
ATOM 7112 O O . ASN A 1 857 ? -9.810 7.961 18.515 1.00 76.81 857 ASN A O 1
ATOM 7116 N N . ARG A 1 858 ? -9.842 10.171 18.115 1.00 66.88 858 ARG A N 1
ATOM 7117 C CA . ARG A 1 858 ? -11.137 10.417 18.761 1.00 66.88 858 ARG A CA 1
ATOM 7118 C C . ARG A 1 858 ? -12.208 10.388 17.687 1.00 66.88 858 ARG A C 1
ATOM 7120 O O . ARG A 1 858 ? -12.597 11.443 17.180 1.00 66.88 858 ARG A O 1
ATOM 7127 N N . SER A 1 859 ? -12.707 9.190 17.383 1.00 55.06 859 SER A N 1
ATOM 7128 C CA . SER A 1 859 ? -13.944 9.089 16.615 1.00 55.06 859 SER A CA 1
ATOM 7129 C C . SER A 1 859 ? -14.991 9.994 17.276 1.00 55.06 859 SER A C 1
ATOM 7131 O O . SER A 1 859 ? -14.994 10.166 18.499 1.00 55.06 859 SER A O 1
ATOM 7133 N N . LYS A 1 860 ? -15.789 10.697 16.465 1.00 51.38 860 LYS A N 1
ATOM 7134 C CA . LYS A 1 860 ? -16.764 11.686 16.942 1.00 51.38 860 LYS A CA 1
ATOM 7135 C C . LYS A 1 860 ? -17.788 10.993 17.850 1.00 51.38 860 LYS A C 1
ATOM 7137 O O . LYS A 1 860 ? -18.848 10.602 17.373 1.00 51.38 860 LYS A O 1
ATOM 7142 N N . GLU A 1 861 ? -17.502 10.869 19.146 1.00 38.41 861 GLU A N 1
ATOM 7143 C CA . GLU A 1 861 ? -18.527 10.682 20.168 1.00 38.41 861 GLU A CA 1
ATOM 7144 C C . GLU A 1 861 ? -19.467 11.879 20.040 1.00 38.41 861 GLU A C 1
ATOM 7146 O O . GLU A 1 861 ? -19.111 12.986 20.435 1.00 38.41 861 GLU A O 1
ATOM 7151 N N . LEU A 1 862 ? -20.587 11.641 19.354 1.00 32.28 862 LEU A N 1
ATOM 7152 C CA . LEU A 1 862 ? -21.814 12.432 19.289 1.00 32.28 862 LEU A CA 1
ATOM 7153 C C . LEU A 1 862 ? -21.610 13.955 19.411 1.00 32.28 862 LEU A C 1
ATOM 7155 O O . LEU A 1 862 ? -21.472 14.504 20.503 1.00 32.28 862 LEU A O 1
ATOM 7159 N N . LYS A 1 863 ? -21.650 14.635 18.258 1.00 26.61 863 LYS A N 1
ATOM 7160 C CA . LYS A 1 863 ? -22.022 16.055 18.217 1.00 26.61 863 LYS A CA 1
ATOM 7161 C C . LYS A 1 863 ? -23.357 16.290 18.914 1.00 26.61 863 LYS A C 1
ATOM 7163 O O . LYS A 1 863 ? -24.264 15.451 18.703 1.00 26.61 863 LYS A O 1
#

Foldseek 3Di:
DALVVLLVVLVPDDLPDDAPVSLVVLCVHPVPDDLVRCQVCLQSNLNSLLSSLLNHDDDDDPVVLVSNLVSLLVSQPRDHPPVCVVPDQHLSNLVSVCLVCQLVLDRPSVVVNCVRQNCVCVSNLCLQLDDDPNDGSRPLLSNLVVLLVVQFPAPVSVSVNLVSLLSCQVSVPDDVVSVVSLVVLCVVFVVCSSVLSNLVWDWFDGPVLCVQFQWIWIDDAQKIKIKGQDPCLVPPDPDKDFGAGSVRDTRIIMDMDGHDPDAKDFDAPLCCLVPPDQAPLLVVVLLVCQVLLQQQRRITRQWMQDPVVRHIDGPDPRSSSGQWRWDDDDSGTDTFGSGLVSNVCVLLPLPDQRRQQLRFSHDPALLQTDGPQLVSLLCVLDPDRQDQDPVQQDPQFGPSLSSLVSLCVRVHPLDLSSLVSLLVCCVVQPVVQLALFFFQALVHGLDALALHHDDPQLVQLCSNVCVLQVNQDWDKAWKWWDDDDPAIFIDGPNDTAFEAESVGDGQGRVNVVVVPDDTDTAIFIARPVRRYTYDDPSSSVSSVSSVVVVVLSVLRAHTPVLCVVCGPPQVVLLLLLLLLQQFPCSLQSSSSHDSPDPSSSSLSRLQSSLCSSLSHHSVLVVLVSCLAPVLAAACQRRVCLVLLVVLQVVVVVQVVDLQEAEEELAAPDPDLNNVSQVVVCVVVPNPDDSPQQFQDQVQWDADPLFTGGVNTTHQEYEYEDAEAEPCPLVLLSCCLQAAPPRDDDPSCGRRVHDNVNNVCAVVSSNHAYEYRYSEYEPVCQVVVVVSDDPRHHYDYHYSYYDYQSSADDPSLQVSQCVSPVAADHDGGHYRHSNAHGDCRRDDPSCANSSRSNPRGHNDPPDD

Nearest PDB structures (foldseek):
  9cgp-assembly1_D  TM=2.545E-01  e=2.433E+00  Oryctolagus cuniculus
  1a4o-assembly2_D  TM=2.233E-01  e=2.923E+00  Bos taurus
  6tm7-assembly1_B  TM=2.441E-01  e=5.556E+00  Homo sapiens
  7pwt-assembly1_A-2  TM=2.322E-01  e=6.989E+00  Homo sapiens
  7wo9-assembly1_A  TM=1.244E-01  e=9.282E-01  Saccharomyces cerevisiae S288C

Solvent-accessible surface area (backbone atoms only — not comparable to full-atom values): 48224 Å² total; per-residue (Å²): 130,53,73,67,58,50,29,60,56,51,75,74,60,65,79,86,66,94,57,63,66,62,59,55,51,46,50,70,51,55,70,76,48,51,73,69,53,48,38,78,40,41,63,59,53,27,49,36,52,50,44,50,48,51,46,42,78,79,86,73,55,72,67,57,49,51,53,53,50,54,50,36,44,56,57,41,69,54,60,71,48,80,96,41,57,91,74,68,85,49,34,55,43,43,41,30,35,35,48,52,32,27,64,74,73,41,55,90,51,46,69,58,23,49,71,58,40,49,74,73,44,62,67,46,49,66,59,55,62,38,61,58,95,92,37,58,54,29,51,62,64,57,53,52,50,53,65,59,70,67,56,66,64,45,74,69,50,48,49,51,50,52,54,52,45,43,51,39,54,75,61,64,65,88,56,71,67,64,52,50,52,51,53,50,49,26,63,79,24,46,38,62,66,57,56,41,30,72,74,68,24,46,71,48,54,54,73,64,43,35,73,71,51,36,39,46,39,38,40,43,91,51,38,36,39,44,36,26,57,50,70,72,59,68,55,95,60,94,74,71,44,66,20,37,32,82,84,69,46,78,65,30,28,36,42,75,53,73,52,81,82,96,51,69,52,70,23,20,47,63,51,40,45,72,71,44,73,37,30,71,59,45,34,55,46,52,52,50,29,65,75,57,36,41,63,53,31,65,41,64,53,28,28,34,35,38,62,87,79,66,42,69,42,60,59,65,86,44,41,43,71,32,59,51,22,69,43,86,52,85,99,44,66,48,78,30,50,30,41,72,66,30,50,49,55,57,46,67,44,68,90,38,97,66,45,49,34,72,24,47,33,26,44,89,45,97,83,41,68,39,26,42,40,38,53,58,55,58,54,64,62,40,103,53,87,77,85,78,63,77,91,74,52,56,90,83,49,45,66,67,41,40,51,53,50,45,50,35,72,76,62,37,88,82,34,66,68,59,50,46,39,50,53,50,48,45,40,66,67,41,60,71,58,65,47,79,82,39,59,63,45,69,85,63,70,71,54,74,61,51,41,74,77,71,65,80,66,60,80,46,59,51,47,63,58,20,67,75,59,75,65,58,68,61,46,79,41,64,33,40,70,47,75,64,83,95,45,70,48,36,32,46,93,92,38,81,41,52,52,25,35,80,89,68,46,72,61,49,67,70,56,63,52,72,66,67,81,80,89,62,77,43,70,34,40,35,24,70,90,78,46,34,33,38,49,49,76,65,62,41,51,47,31,55,52,40,53,54,47,62,67,55,55,77,57,41,62,50,42,54,68,63,46,58,80,40,38,93,55,61,49,49,52,51,46,54,50,34,60,42,27,40,69,49,62,60,66,26,48,37,54,20,41,60,85,87,55,90,57,61,63,58,51,51,44,28,53,42,40,32,40,42,62,67,59,40,46,68,66,51,50,50,47,50,48,43,49,57,67,71,43,21,43,43,47,63,40,77,64,34,70,67,56,50,48,52,38,51,56,53,49,52,57,50,64,72,36,77,36,43,46,58,33,45,71,65,73,97,69,89,39,64,53,51,50,58,52,51,54,55,32,50,76,69,71,61,63,84,64,95,83,40,65,70,59,59,56,91,39,56,46,80,55,96,64,34,41,26,50,74,90,30,60,39,44,33,38,36,39,38,43,55,62,42,71,81,51,58,72,58,39,50,50,50,38,45,43,46,40,66,93,50,67,88,45,101,61,62,78,37,53,48,56,51,67,69,56,21,69,62,19,40,44,70,30,67,24,36,36,34,39,44,23,39,32,27,29,47,69,42,69,76,45,45,70,83,64,55,50,95,52,42,48,73,45,81,46,57,68,40,73,41,68,71,78,26,36,65,48,71,65,57,42,52,49,30,28,72,76,66,74,53,58,46,90,48,73,58,32,44,36,36,45,37,45,57,50,46,77,33,65,54,55,66,63,38,38,36,29,60,23,46,41,16,61,41,22,61,57,81,78,72,131

Mean predicted aligned error: 13.5 Å

Radius of gyration: 36.85 Å; Cα contacts (8 Å, |Δi|>4): 1324; chains: 1; bounding box: 99×89×96 Å